Protein 1X0C (pdb70)

Foldseek 3Di:
DDDDFAFDDDQFKGAADAPQEDDDAAAAGDQFYFDFDQFKWKWKFFDPDDPDDTGTHTKGKFFQQNNPVVQNVQFPNAGAIEIETEMAGDFKMKMKMAGDPPDDDFAKQKPVNVVVFDWDDDPRIIITTGGDDQQWAKIKIGTPVQWDAFPPLRFTGGSYIYIYTYHHDDDVVFDPDVPRPQEDEDDAEEDDDQQPGQGQEYEDEAGEYEPAQQGAAEHHQNHQEYEAANNYEYAHADEYAHQDQGHEYHYQYEYEPSRARACQANVPRRDRDPPPPVRRGARYEYEHDPAAHEYEYYNYEYEARSAANYDYHYPDLQRYAYEEGSYEYYNPRGARHEAYDGHELYEYESYEEEHAEAYAEQAAENYEYEHYEYAYEAAYENYEDAQAFAAYEDYEYEHYEHAYYRYQAVLRVYAHAEHFYHCVVVVSRDDPAQEAAAAVHEHYHAEYEDYEYHTAGFANYAYRCSYAYEHHEYYAYEGQAHGDVVRVGHAYAYEWHAHNPPRHTHYYAQYEYENYYYRPGGDFPVCCCVRNNHDHYYPVCVVRYHYDD/DDDDFFFDDDPFKGAADAPQEDDDLAAARPQFYFDFHQFKWKWKAFDPDDPDDTGTHTKGKFFQLNNPVVQNVQFPNARAIAIETEMAGDFKMKMKMAGDPVADQFDKQKPVNVQVFDWDTDPRIIITTAGDDQQWAKIKIATPVQWDAFPPLRFTGGSYIYIYTYHHDDDPVFDPDPPDPLEDEDDAEEDDDQQPDSHQEYEHEAGEYEPAQQGAAEHHQNHQEYEAANNYEYAHAYEYAHQDQGHEYHYQYEYEPSRQRACQANVPSRDRPPDPPVRRGARYEYEHDPAAHEYEYYNYEYEARNAANYDYDYDCQLRYAYEAGNYEYPNPRGARHEAYDGHALYEYESYEEEHAEAYAEQAAENYEYEHYEYAYEAAYENYEDAQAFAAYEDYEYEHYEDAYYRYQAVLRVYANAEYFYHCVVVVSRDDPAQEAAAAVHEYEHAEYEQYEYHTAGFANYAYRCSYAYYHHEYEAYEGQHHGDVVRPGHAYAYDWHAHNPPRHTHYYAQYEYENYYYRPGGDAPVCCCPRSNHDHYYPRCVVRYHYDD

Structure (mmCIF, N/CA/C/O backbone):
data_1X0C
#
_entry.id   1X0C
#
_cell.length_a   99.725
_cell.length_b   136.158
_cell.length_c   84.473
_cell.angle_alpha   90.00
_cell.angle_beta   90.00
_cell.angle_gamma   90.00
#
_symmetry.space_group_name_H-M   'P 21 21 21'
#
loop_
_entity.id
_entity.type
_entity.pdbx_description
1 polymer Isopullulanase
2 non-polymer 2-acetamido-2-deoxy-beta-D-glucopyranose
3 water water
#
loop_
_atom_site.group_PDB
_atom_site.id
_atom_site.type_symbol
_atom_site.label_atom_id
_atom_site.label_alt_id
_atom_site.label_comp_id
_atom_site.label_asym_id
_atom_site.label_entity_id
_atom_site.label_seq_id
_atom_site.pdbx_PDB_ins_code
_atom_site.Cartn_x
_atom_site.Cartn_y
_atom_site.Cartn_z
_atom_site.occupancy
_atom_site.B_iso_or_equiv
_atom_site.auth_seq_id
_atom_site.auth_comp_id
_atom_site.auth_asym_id
_atom_site.auth_atom_id
_atom_site.pdbx_PDB_model_num
ATOM 1 N N . ARG A 1 1 ? 42.331 -15.816 29.061 1.00 16.39 16 ARG A N 1
ATOM 2 C CA . ARG A 1 1 ? 41.242 -16.521 28.328 1.00 16.23 16 ARG A CA 1
ATOM 3 C C . ARG A 1 1 ? 40.553 -15.568 27.354 1.00 16.00 16 ARG A C 1
ATOM 4 O O . ARG A 1 1 ? 40.799 -14.364 27.375 1.00 13.01 16 ARG A O 1
ATOM 12 N N . GLU A 1 2 ? 39.698 -16.102 26.489 1.00 14.01 17 GLU A N 1
ATOM 13 C CA . GLU A 1 2 ? 39.011 -15.245 25.530 1.00 13.56 17 GLU A CA 1
ATOM 14 C C . GLU A 1 2 ? 38.110 -14.281 26.286 1.00 16.29 17 GLU A C 1
ATOM 15 O O . GLU A 1 2 ? 37.602 -14.607 27.358 1.00 16.20 17 GLU A O 1
ATOM 21 N N . PHE A 1 3 ? 37.926 -13.088 25.734 1.00 16.64 18 PHE A N 1
ATOM 22 C CA . PHE A 1 3 ? 37.094 -12.081 26.376 1.00 18.44 18 PHE A CA 1
ATOM 23 C C . PHE A 1 3 ? 35.631 -12.508 26.453 1.00 18.19 18 PHE A C 1
ATOM 24 O O . PHE A 1 3 ? 35.108 -13.140 25.538 1.00 18.29 18 PHE A O 1
ATOM 32 N N . MET A 1 4 ? 34.977 -12.160 27.556 1.00 19.11 19 MET A N 1
ATOM 33 C CA . MET A 1 4 ? 33.568 -12.479 27.741 1.00 21.15 19 MET A CA 1
ATOM 34 C C . MET A 1 4 ? 32.885 -11.377 28.532 1.00 19.50 19 MET A C 1
ATOM 35 O O . MET A 1 4 ? 33.507 -10.716 29.362 1.00 17.05 19 MET A O 1
ATOM 40 N N . ALA A 1 5 ? 31.600 -11.184 28.267 1.00 18.29 20 ALA A N 1
ATOM 41 C CA . ALA A 1 5 ? 30.831 -10.162 28.956 1.00 16.86 20 ALA A CA 1
ATOM 42 C C . ALA A 1 5 ? 30.756 -10.457 30.450 1.00 15.41 20 ALA A C 1
ATOM 43 O O . ALA A 1 5 ? 30.679 -11.615 30.861 1.00 15.11 20 ALA A O 1
ATOM 45 N N . VAL A 1 6 ? 30.791 -9.402 31.254 1.00 13.99 21 VAL A N 1
ATOM 46 C CA . VAL A 1 6 ? 30.698 -9.534 32.703 1.00 13.98 21 VAL A CA 1
ATOM 47 C C . VAL A 1 6 ? 29.531 -8.654 33.119 1.00 14.58 21 VAL A C 1
ATOM 48 O O . VAL A 1 6 ? 29.573 -7.435 32.948 1.00 13.92 21 VAL A O 1
ATOM 52 N N . THR A 1 7 ? 28.486 -9.272 33.657 1.00 14.82 22 THR A N 1
ATOM 53 C CA . THR A 1 7 ? 27.306 -8.523 34.057 1.00 14.72 22 THR A CA 1
ATOM 54 C C . THR A 1 7 ? 27.218 -8.263 35.549 1.00 14.06 22 THR A C 1
ATOM 55 O O . THR A 1 7 ? 27.802 -8.981 36.356 1.00 15.58 22 THR A O 1
ATOM 59 N N . ALA A 1 8 ? 26.472 -7.227 35.910 1.00 13.81 23 ALA A N 1
ATOM 60 C CA . ALA A 1 8 ? 26.305 -6.876 37.311 1.00 11.76 23 ALA A CA 1
ATOM 61 C C . ALA A 1 8 ? 25.049 -7.499 37.902 1.00 13.98 23 ALA A C 1
ATOM 62 O O . ALA A 1 8 ? 24.022 -7.626 37.233 1.00 13.33 23 ALA A O 1
ATOM 64 N N . ASN A 1 9 ? 25.143 -7.907 39.162 1.00 14.01 24 ASN A N 1
ATOM 65 C CA . ASN A 1 9 ? 23.995 -8.459 39.863 1.00 14.88 24 ASN A CA 1
ATOM 66 C C . ASN A 1 9 ? 24.244 -8.205 41.341 1.00 15.74 24 ASN A C 1
ATOM 67 O O . ASN A 1 9 ? 24.617 -9.105 42.091 1.00 15.51 24 ASN A O 1
ATOM 72 N N . ASN A 1 10 ? 24.060 -6.953 41.744 1.00 14.70 25 ASN A N 1
ATOM 73 C CA . ASN A 1 10 ? 24.259 -6.561 43.131 1.00 13.70 25 ASN A CA 1
ATOM 74 C C . ASN A 1 10 ? 23.126 -5.636 43.573 1.00 14.90 25 ASN A C 1
ATOM 75 O O . ASN A 1 10 ? 22.193 -5.384 42.809 1.00 14.29 25 ASN A O 1
ATOM 80 N N . SER A 1 11 ? 23.198 -5.145 44.806 1.00 15.00 26 SER A N 1
ATOM 81 C CA . SER A 1 11 ? 22.151 -4.281 45.349 1.00 14.90 26 SER A CA 1
ATOM 82 C C . SER A 1 11 ? 22.051 -2.909 44.694 1.00 14.49 26 SER A C 1
ATOM 83 O O . SER A 1 11 ? 21.039 -2.221 44.833 1.00 15.21 26 SER A O 1
ATOM 86 N N . GLN A 1 12 ? 23.093 -2.508 43.978 1.00 15.95 27 GLN A N 1
ATOM 87 C CA . GLN A 1 12 ? 23.091 -1.199 43.343 1.00 15.07 27 GLN A CA 1
ATOM 88 C C . GLN A 1 12 ? 22.863 -1.222 41.841 1.00 15.29 27 GLN A C 1
ATOM 89 O O . GLN A 1 12 ? 22.379 -0.245 41.274 1.00 11.78 27 GLN A O 1
ATOM 95 N N . LEU A 1 13 ? 23.201 -2.338 41.202 1.00 12.92 28 LEU A N 1
ATOM 96 C CA . LEU A 1 13 ? 23.086 -2.435 39.752 1.00 11.91 28 LEU A CA 1
ATOM 97 C C . LEU A 1 13 ? 22.851 -3.841 39.219 1.00 13.56 28 LEU A C 1
ATOM 98 O O . LEU A 1 13 ? 23.441 -4.806 39.698 1.00 13.61 28 LEU A O 1
ATOM 103 N N . LEU A 1 14 ? 21.990 -3.945 38.210 1.00 12.08 29 LEU A N 1
ATOM 104 C CA . LEU A 1 14 ? 21.709 -5.223 37.574 1.00 11.30 29 LEU A CA 1
ATOM 105 C C . LEU A 1 14 ? 21.751 -5.042 36.061 1.00 12.04 29 LEU A C 1
ATOM 106 O O . LEU A 1 14 ? 21.027 -4.213 35.509 1.00 11.82 29 LEU A O 1
ATOM 111 N N . THR A 1 15 ? 22.619 -5.796 35.396 1.00 10.70 30 THR A N 1
ATOM 112 C CA . THR A 1 15 ? 22.696 -5.745 33.939 1.00 9.86 30 THR A CA 1
ATOM 113 C C . THR A 1 15 ? 22.637 -7.190 33.479 1.00 11.82 30 THR A C 1
ATOM 114 O O . THR A 1 15 ? 22.809 -8.110 34.281 1.00 12.63 30 THR A O 1
ATOM 118 N N . TRP A 1 16 ? 22.374 -7.398 32.197 1.00 13.16 31 TRP A N 1
ATOM 119 C CA . TRP A 1 16 ? 22.287 -8.752 31.685 1.00 13.85 31 TRP A CA 1
ATOM 120 C C . TRP A 1 16 ? 22.837 -8.909 30.283 1.00 13.04 31 TRP A C 1
ATOM 121 O O . TRP A 1 16 ? 23.138 -7.929 29.594 1.00 10.19 31 TRP A O 1
ATOM 132 N N . TRP A 1 17 ? 22.959 -10.164 29.873 1.00 12.27 32 TRP A N 1
ATOM 133 C CA . TRP A 1 17 ? 23.498 -10.510 28.572 1.00 12.06 32 TRP A CA 1
ATOM 134 C C . TRP A 1 17 ? 22.710 -11.667 27.968 1.00 11.35 32 TRP A C 1
ATOM 135 O O . TRP A 1 17 ? 21.875 -12.279 28.637 1.00 13.85 32 TRP A O 1
ATOM 146 N N . HIS A 1 18 ? 22.986 -11.952 26.698 1.00 11.28 33 HIS A N 1
ATOM 147 C CA . HIS A 1 18 ? 22.366 -13.063 25.980 1.00 12.31 33 HIS A CA 1
ATOM 148 C C . HIS A 1 18 ? 23.490 -13.727 25.195 1.00 13.72 33 HIS A C 1
ATOM 149 O O . HIS A 1 18 ? 24.142 -13.080 24.376 1.00 16.21 33 HIS A O 1
ATOM 156 N N . ASN A 1 19 ? 23.731 -15.010 25.443 1.00 15.01 34 ASN A N 1
ATOM 157 C CA . ASN A 1 19 ? 24.795 -15.696 24.729 1.00 16.87 34 ASN A CA 1
ATOM 158 C C . ASN A 1 19 ? 24.429 -16.036 23.291 1.00 17.61 34 ASN A C 1
ATOM 159 O O . ASN A 1 19 ? 25.288 -16.451 22.516 1.00 19.63 34 ASN A O 1
ATOM 164 N N . THR A 1 20 ? 23.159 -15.859 22.933 1.00 15.11 35 THR A N 1
ATOM 165 C CA . THR A 1 20 ? 22.721 -16.131 21.567 1.00 13.33 35 THR A CA 1
ATOM 166 C C . THR A 1 20 ? 22.453 -14.831 20.821 1.00 13.84 35 THR A C 1
ATOM 167 O O . THR A 1 20 ? 21.585 -14.764 19.950 1.00 11.95 35 THR A O 1
ATOM 171 N N . GLY A 1 21 ? 23.207 -13.796 21.174 1.00 13.99 36 GLY A N 1
ATOM 172 C CA . GLY A 1 21 ? 23.058 -12.522 20.500 1.00 13.34 36 GLY A CA 1
ATOM 173 C C . GLY A 1 21 ? 23.481 -12.718 19.059 1.00 14.48 36 GLY A C 1
ATOM 174 O O . GLY A 1 21 ? 24.435 -13.449 18.787 1.00 15.50 36 GLY A O 1
ATOM 175 N N . GLU A 1 22 ? 22.781 -12.074 18.132 1.00 12.70 37 GLU A N 1
ATOM 176 C CA . GLU A 1 22 ? 23.101 -12.210 16.718 1.00 14.16 37 GLU A CA 1
ATOM 177 C C . GLU A 1 22 ? 23.215 -10.857 16.030 1.00 15.91 37 GLU A C 1
ATOM 178 O O . GLU A 1 22 ? 22.289 -10.049 16.082 1.00 16.31 37 GLU A O 1
ATOM 184 N N . ILE A 1 23 ? 24.360 -10.611 15.401 1.00 14.83 38 ILE A N 1
ATOM 185 C CA . ILE A 1 23 ? 24.582 -9.367 14.668 1.00 15.34 38 ILE A CA 1
ATOM 186 C C . ILE A 1 23 ? 23.906 -9.592 13.322 1.00 16.76 38 ILE A C 1
ATOM 187 O O . ILE A 1 23 ? 24.330 -10.442 12.536 1.00 18.80 38 ILE A O 1
ATOM 192 N N . ASN A 1 24 ? 22.849 -8.834 13.063 1.00 15.04 39 ASN A N 1
ATOM 193 C CA . ASN A 1 24 ? 22.081 -9.000 11.836 1.00 14.98 39 ASN A CA 1
ATOM 194 C C . ASN A 1 24 ? 21.263 -7.736 11.586 1.00 16.11 39 ASN A C 1
ATOM 195 O O . ASN A 1 24 ? 20.490 -7.313 12.446 1.00 15.00 39 ASN A O 1
ATOM 200 N N . THR A 1 25 ? 21.430 -7.139 10.409 1.00 14.86 40 THR A N 1
ATOM 201 C CA . THR A 1 25 ? 20.706 -5.919 10.067 1.00 17.77 40 THR A CA 1
ATOM 202 C C . THR A 1 25 ? 19.847 -6.020 8.802 1.00 16.78 40 THR A C 1
ATOM 203 O O . THR A 1 25 ? 19.449 -4.997 8.245 1.00 20.09 40 THR A O 1
ATOM 207 N N . GLN A 1 26 ? 19.545 -7.235 8.349 1.00 18.28 41 GLN A N 1
ATOM 208 C CA . GLN A 1 26 ? 18.740 -7.376 7.137 1.00 20.83 41 GLN A CA 1
ATOM 209 C C . GLN A 1 26 ? 17.762 -8.546 7.080 1.00 18.99 41 GLN A C 1
ATOM 210 O O . GLN A 1 26 ? 16.820 -8.520 6.295 1.00 19.70 41 GLN A O 1
ATOM 216 N N . THR A 1 27 ? 17.971 -9.563 7.906 1.00 15.82 42 THR A N 1
ATOM 217 C CA . THR A 1 27 ? 17.084 -10.723 7.902 1.00 15.44 42 THR A CA 1
ATOM 218 C C . THR A 1 27 ? 16.610 -11.094 9.304 1.00 15.99 42 THR A C 1
ATOM 219 O O . THR A 1 27 ? 17.091 -10.554 10.298 1.00 14.88 42 THR A O 1
ATOM 223 N N . PRO A 1 28 ? 15.633 -12.007 9.401 1.00 16.04 43 PRO A N 1
ATOM 224 C CA . PRO A 1 28 ? 15.157 -12.396 10.730 1.00 15.69 43 PRO A CA 1
ATOM 225 C C . PRO A 1 28 ? 16.281 -13.136 11.445 1.00 15.99 43 PRO A C 1
ATOM 226 O O . PRO A 1 28 ? 17.099 -13.792 10.797 1.00 17.84 43 PRO A O 1
ATOM 230 N N . VAL A 1 29 ? 16.347 -13.023 12.766 1.00 14.18 44 VAL A N 1
ATOM 231 C CA . VAL A 1 29 ? 17.379 -13.745 13.501 1.00 14.81 44 VAL A CA 1
ATOM 232 C C . VAL A 1 29 ? 16.827 -15.137 13.781 1.00 14.07 44 VAL A C 1
ATOM 233 O O . VAL A 1 29 ? 15.632 -15.381 13.600 1.00 14.52 44 VAL A O 1
ATOM 237 N N . ALA A 1 30 ? 17.689 -16.056 14.200 1.00 14.85 45 ALA A N 1
ATOM 238 C CA . ALA A 1 30 ? 17.238 -17.413 14.499 1.00 14.28 45 ALA A CA 1
ATOM 239 C C . ALA A 1 30 ? 16.249 -17.367 15.665 1.00 15.07 45 ALA A C 1
ATOM 240 O O . ALA A 1 30 ? 16.311 -16.470 16.504 1.00 12.41 45 ALA A O 1
ATOM 242 N N . ASP A 1 31 ? 15.338 -18.334 15.710 1.00 13.07 46 ASP A N 1
ATOM 243 C CA . ASP A 1 31 ? 14.327 -18.395 16.762 1.00 15.68 46 ASP A CA 1
ATOM 244 C C . ASP A 1 31 ? 14.889 -18.183 18.163 1.00 13.84 46 ASP A C 1
ATOM 245 O O . ASP A 1 31 ? 14.365 -17.376 18.933 1.00 14.81 46 ASP A O 1
ATOM 250 N N . GLY A 1 32 ? 15.957 -18.906 18.487 1.00 12.66 47 GLY A N 1
ATOM 251 C CA . GLY A 1 32 ? 16.560 -18.795 19.804 1.00 11.98 47 GLY A CA 1
ATOM 252 C C . GLY A 1 32 ? 17.603 -17.703 19.952 1.00 11.20 47 GLY A C 1
ATOM 253 O O . GLY A 1 32 ? 18.247 -17.600 20.993 1.00 14.83 47 GLY A O 1
ATOM 254 N N . ASN A 1 33 ? 17.774 -16.891 18.912 1.00 12.74 48 ASN A N 1
ATOM 255 C CA . ASN A 1 33 ? 18.740 -15.797 18.940 1.00 9.98 48 ASN A CA 1
ATOM 256 C C . ASN A 1 33 ? 18.080 -14.451 19.227 1.00 10.37 48 ASN A C 1
ATOM 257 O O . ASN A 1 33 ? 16.868 -14.292 19.080 1.00 11.62 48 ASN A O 1
ATOM 262 N N . VAL A 1 34 ? 18.897 -13.487 19.636 1.00 8.82 49 VAL A N 1
ATOM 263 C CA . VAL A 1 34 ? 18.419 -12.142 19.967 1.00 10.46 49 VAL A CA 1
ATOM 264 C C . VAL A 1 34 ? 19.186 -11.120 19.132 1.00 10.96 49 VAL A C 1
ATOM 265 O O . VAL A 1 34 ? 20.407 -11.033 19.232 1.00 12.46 49 VAL A O 1
ATOM 269 N N . ARG A 1 35 ? 18.483 -10.348 18.307 1.00 8.90 50 ARG A N 1
ATOM 270 C CA . ARG A 1 35 ? 19.176 -9.364 17.480 1.00 9.95 50 ARG A CA 1
ATOM 271 C C . ARG A 1 35 ? 19.920 -8.389 18.389 1.00 10.57 50 ARG A C 1
ATOM 272 O O . ARG A 1 35 ? 19.336 -7.803 19.299 1.00 11.45 50 ARG A O 1
ATOM 280 N N . GLN A 1 36 ? 21.216 -8.231 18.135 1.00 10.79 51 GLN A N 1
ATOM 281 C CA . GLN A 1 36 ? 22.075 -7.362 18.937 1.00 11.60 51 GLN A CA 1
ATOM 282 C C . GLN A 1 36 ? 22.656 -6.233 18.097 1.00 12.29 51 GLN A C 1
ATOM 283 O O . GLN A 1 36 ? 22.938 -6.410 16.911 1.00 13.46 51 GLN A O 1
ATOM 289 N N . SER A 1 37 ? 22.835 -5.069 18.710 1.00 11.19 52 SER A N 1
ATOM 290 C CA . SER A 1 37 ? 23.405 -3.936 17.992 1.00 11.81 52 SER A CA 1
ATOM 291 C C . SER A 1 37 ? 24.870 -4.218 17.703 1.00 13.96 52 SER A C 1
ATOM 292 O O . SER A 1 37 ? 25.606 -4.681 18.575 1.00 13.48 52 SER A O 1
ATOM 295 N N . GLY A 1 38 ? 25.288 -3.953 16.472 1.00 14.42 53 GLY A N 1
ATOM 296 C CA . GLY A 1 38 ? 26.678 -4.171 16.115 1.00 17.03 53 GLY A CA 1
ATOM 297 C C . GLY A 1 38 ? 27.431 -2.855 16.144 1.00 18.52 53 GLY A C 1
ATOM 298 O O . GLY A 1 38 ? 28.654 -2.813 15.996 1.00 21.17 53 GLY A O 1
ATOM 299 N N . LEU A 1 39 ? 26.691 -1.775 16.365 1.00 17.69 54 LEU A N 1
ATOM 300 C CA . LEU A 1 39 ? 27.263 -0.436 16.384 1.00 18.32 54 LEU A CA 1
ATOM 301 C C . LEU A 1 39 ? 27.540 0.110 17.784 1.00 17.28 54 LEU A C 1
ATOM 302 O O . LEU A 1 39 ? 28.535 0.803 17.995 1.00 18.05 54 LEU A O 1
ATOM 307 N N . TYR A 1 40 ? 26.672 -0.206 18.741 1.00 14.77 55 TYR A N 1
ATOM 308 C CA . TYR A 1 40 ? 26.829 0.306 20.097 1.00 13.80 55 TYR A CA 1
ATOM 309 C C . TYR A 1 40 ? 27.097 -0.722 21.182 1.00 14.85 55 TYR A C 1
ATOM 310 O O . TYR A 1 40 ? 26.416 -1.744 21.277 1.00 16.95 55 TYR A O 1
ATOM 319 N N . SER A 1 41 ? 28.090 -0.417 22.009 1.00 13.96 56 SER A N 1
ATOM 320 C CA . SER A 1 41 ? 28.453 -1.248 23.142 1.00 16.92 56 SER A CA 1
ATOM 321 C C . SER A 1 41 ? 28.149 -0.399 24.366 1.00 14.49 56 SER A C 1
ATOM 322 O O . SER A 1 41 ? 28.485 0.783 24.403 1.00 17.64 56 SER A O 1
ATOM 325 N N . VAL A 1 42 ? 27.505 -0.987 25.365 1.00 12.99 57 VAL A N 1
ATOM 326 C CA . VAL A 1 42 ? 27.191 -0.235 26.568 1.00 13.83 57 VAL A CA 1
ATOM 327 C C . VAL A 1 42 ? 27.619 -0.974 27.827 1.00 14.71 57 VAL A C 1
ATOM 328 O O . VAL A 1 42 ? 27.374 -2.174 27.976 1.00 14.97 57 VAL A O 1
ATOM 332 N N . LYS A 1 43 ? 28.279 -0.247 28.721 1.00 13.68 58 LYS A N 1
ATOM 333 C CA . LYS A 1 43 ? 28.716 -0.787 30.000 1.00 14.76 58 LYS A CA 1
ATOM 334 C C . LYS A 1 43 ? 28.258 0.202 31.064 1.00 14.52 58 LYS A C 1
ATOM 335 O O . LYS A 1 43 ? 28.133 1.399 30.792 1.00 14.34 58 LYS A O 1
ATOM 341 N N . VAL A 1 44 ? 28.006 -0.289 32.272 1.00 12.03 59 VAL A N 1
ATOM 342 C CA . VAL A 1 44 ? 27.531 0.575 33.342 1.00 13.43 59 VAL A CA 1
ATOM 343 C C . VAL A 1 44 ? 28.331 0.385 34.623 1.00 14.20 59 VAL A C 1
ATOM 344 O O . VAL A 1 44 ? 28.681 -0.737 34.987 1.00 13.20 59 VAL A O 1
ATOM 348 N N . GLN A 1 45 ? 28.619 1.494 35.299 1.00 14.31 60 GLN A N 1
ATOM 349 C CA . GLN A 1 45 ? 29.373 1.461 36.545 1.00 16.33 60 GLN A CA 1
ATOM 350 C C . GLN A 1 45 ? 28.698 2.315 37.607 1.00 15.63 60 GLN A C 1
ATOM 351 O O . GLN A 1 45 ? 28.340 3.464 37.353 1.00 17.89 60 GLN A O 1
ATOM 357 N N . THR A 1 46 ? 28.524 1.752 38.798 1.00 13.59 61 THR A N 1
ATOM 358 C CA . THR A 1 46 ? 27.921 2.491 39.897 1.00 14.67 61 THR A CA 1
ATOM 359 C C . THR A 1 46 ? 28.950 3.516 40.368 1.00 17.63 61 THR A C 1
ATOM 360 O O . THR A 1 46 ? 30.138 3.206 40.472 1.00 18.56 61 THR A O 1
ATOM 364 N N . THR A 1 47 ? 28.501 4.737 40.636 1.00 18.17 62 THR A N 1
ATOM 365 C CA . THR A 1 47 ? 29.404 5.787 41.094 1.00 23.64 62 THR A CA 1
ATOM 366 C C . THR A 1 47 ? 29.833 5.493 42.534 1.00 25.38 62 THR A C 1
ATOM 367 O O . THR A 1 47 ? 29.197 4.695 43.223 1.00 27.15 62 THR A O 1
ATOM 371 N N . PRO A 1 48 ? 30.921 6.127 43.004 1.00 28.73 63 PRO A N 1
ATOM 372 C CA . PRO A 1 48 ? 31.752 7.086 42.269 1.00 30.78 63 PRO A CA 1
ATOM 373 C C . PRO A 1 48 ? 32.537 6.441 41.133 1.00 32.67 63 PRO A C 1
ATOM 374 O O . PRO A 1 48 ? 32.972 5.292 41.236 1.00 31.64 63 PRO A O 1
ATOM 378 N N . ALA A 1 49 ? 32.709 7.187 40.048 1.00 36.01 64 ALA A N 1
ATOM 379 C CA . ALA A 1 49 ? 33.442 6.696 38.890 1.00 39.18 64 ALA A CA 1
ATOM 380 C C . ALA A 1 49 ? 34.890 6.422 39.276 1.00 41.49 64 ALA A C 1
ATOM 381 O O . ALA A 1 49 ? 35.498 7.187 40.026 1.00 42.52 64 ALA A O 1
ATOM 383 N N . SER A 1 50 ? 35.440 5.327 38.763 1.00 42.82 65 SER A N 1
ATOM 384 C CA . SER A 1 50 ? 36.818 4.957 39.061 1.00 43.33 65 SER A CA 1
ATOM 385 C C . SER A 1 50 ? 37.350 3.979 38.022 1.00 43.54 65 SER A C 1
ATOM 386 O O . SER A 1 50 ? 36.614 3.539 37.135 1.00 41.39 65 SER A O 1
ATOM 389 N N . SER A 1 51 ? 38.631 3.644 38.136 1.00 43.56 66 SER A N 1
ATOM 390 C CA . SER A 1 51 ? 39.263 2.711 37.211 1.00 43.70 66 SER A CA 1
ATOM 391 C C . SER A 1 51 ? 38.670 1.324 37.426 1.00 43.36 66 SER A C 1
ATOM 392 O O . SER A 1 51 ? 39.088 0.349 36.797 1.00 43.72 66 SER A O 1
ATOM 395 N N . SER A 1 52 ? 37.693 1.247 38.322 1.00 41.33 67 SER A N 1
ATOM 396 C CA . SER A 1 52 ? 37.032 -0.011 38.629 1.00 39.86 67 SER A CA 1
ATOM 397 C C . SER A 1 52 ? 36.399 -0.594 37.372 1.00 37.15 67 SER A C 1
ATOM 398 O O . SER A 1 52 ? 36.397 0.031 36.310 1.00 35.42 67 SER A O 1
ATOM 401 N N . LEU A 1 53 ? 35.857 -1.797 37.503 1.00 34.36 68 LEU A N 1
ATOM 402 C CA . LEU A 1 53 ? 35.236 -2.485 36.384 1.00 32.61 68 LEU A CA 1
ATOM 403 C C . LEU A 1 53 ? 33.888 -1.902 35.968 1.00 29.33 68 LEU A C 1
ATOM 404 O O . LEU A 1 53 ? 33.149 -1.360 36.787 1.00 27.92 68 LEU A O 1
ATOM 409 N N . TYR A 1 54 ? 33.595 -2.002 34.676 1.00 26.27 69 TYR A N 1
ATOM 410 C CA . TYR A 1 54 ? 32.325 -1.551 34.122 1.00 21.30 69 TYR A CA 1
ATOM 411 C C . TYR A 1 54 ? 31.614 -2.845 33.751 1.00 21.06 69 TYR A C 1
ATOM 412 O O . TYR A 1 54 ? 32.260 -3.803 33.320 1.00 21.81 69 TYR A O 1
ATOM 421 N N . TYR A 1 55 ? 30.297 -2.881 33.920 1.00 15.03 70 TYR A N 1
ATOM 422 C CA . TYR A 1 55 ? 29.538 -4.083 33.610 1.00 14.73 70 TYR A CA 1
ATOM 423 C C . TYR A 1 55 ? 28.784 -3.995 32.293 1.00 13.65 70 TYR A C 1
ATOM 424 O O . TYR A 1 55 ? 28.093 -3.013 32.018 1.00 13.78 70 TYR A O 1
ATOM 433 N N . ASP A 1 56 ? 28.924 -5.039 31.484 1.00 12.25 71 ASP A N 1
ATOM 434 C CA . ASP A 1 56 ? 28.270 -5.109 30.183 1.00 13.01 71 ASP A CA 1
ATOM 435 C C . ASP A 1 56 ? 26.750 -5.131 30.313 1.00 13.41 71 ASP A C 1
ATOM 436 O O . ASP A 1 56 ? 26.202 -5.788 31.194 1.00 12.38 71 ASP A O 1
ATOM 441 N N . SER A 1 57 ? 26.085 -4.400 29.425 1.00 10.45 72 SER A N 1
ATOM 442 C CA . SER A 1 57 ? 24.629 -4.327 29.395 1.00 10.01 72 SER A CA 1
ATOM 443 C C . SER A 1 57 ? 24.236 -4.608 27.945 1.00 12.29 72 SER A C 1
ATOM 444 O O . SER A 1 57 ? 24.622 -3.868 27.039 1.00 11.45 72 SER A O 1
ATOM 447 N N . PHE A 1 58 ? 23.470 -5.675 27.728 1.00 11.08 73 PHE A N 1
ATOM 448 C CA . PHE A 1 58 ? 23.073 -6.066 26.380 1.00 9.34 73 PHE A CA 1
ATOM 449 C C . PHE A 1 58 ? 22.323 -4.980 25.629 1.00 11.63 73 PHE A C 1
ATOM 450 O O . PHE A 1 58 ? 21.372 -4.397 26.152 1.00 11.10 73 PHE A O 1
ATOM 458 N N . VAL A 1 59 ? 22.750 -4.724 24.397 1.00 11.48 74 VAL A N 1
ATOM 459 C CA . VAL A 1 59 ? 22.101 -3.726 23.557 1.00 10.90 74 VAL A CA 1
ATOM 460 C C . VAL A 1 59 ? 21.305 -4.429 22.462 1.00 10.92 74 VAL A C 1
ATOM 461 O O . VAL A 1 59 ? 21.872 -5.014 21.542 1.00 9.87 74 VAL A O 1
ATOM 465 N N . TYR A 1 60 ? 19.983 -4.375 22.587 1.00 10.70 75 TYR A N 1
ATOM 466 C CA . TYR A 1 60 ? 19.077 -4.984 21.624 1.00 11.34 75 TYR A CA 1
ATOM 467 C C . TYR A 1 60 ? 18.978 -4.105 20.388 1.00 10.27 75 TYR A C 1
ATOM 468 O O . TYR A 1 60 ? 19.304 -2.918 20.434 1.00 10.15 75 TYR A O 1
ATOM 477 N N . LEU A 1 61 ? 18.518 -4.692 19.288 1.00 11.21 76 LEU A N 1
ATOM 478 C CA . LEU A 1 61 ? 18.346 -3.942 18.050 1.00 9.08 76 LEU A CA 1
ATOM 479 C C . LEU A 1 61 ? 17.050 -4.307 17.342 1.00 9.98 76 LEU A C 1
ATOM 480 O O . LEU A 1 61 ? 16.742 -5.484 17.167 1.00 10.61 76 LEU A O 1
ATOM 485 N N . ALA A 1 62 ? 16.282 -3.293 16.955 1.00 9.30 77 ALA A N 1
ATOM 486 C CA . ALA A 1 62 ? 15.050 -3.513 16.208 1.00 9.18 77 ALA A CA 1
ATOM 487 C C . ALA A 1 62 ? 15.260 -2.831 14.856 1.00 10.82 77 ALA A C 1
ATOM 488 O O . ALA A 1 62 ? 15.853 -1.748 14.789 1.00 10.66 77 ALA A O 1
ATOM 490 N N . ILE A 1 63 ? 14.804 -3.468 13.782 1.00 11.16 78 ILE A N 1
ATOM 491 C CA . ILE A 1 63 ? 14.949 -2.897 12.445 1.00 11.18 78 ILE A CA 1
ATOM 492 C C . ILE A 1 63 ? 13.605 -2.896 11.726 1.00 11.92 78 ILE A C 1
ATOM 493 O O . ILE A 1 63 ? 12.743 -3.729 12.006 1.00 11.44 78 ILE A O 1
ATOM 498 N N . PRO A 1 64 ? 13.402 -1.957 10.789 1.00 10.29 79 PRO A N 1
ATOM 499 C CA . PRO A 1 64 ? 12.118 -1.933 10.082 1.00 11.10 79 PRO A CA 1
ATOM 500 C C . PRO A 1 64 ? 11.879 -3.226 9.305 1.00 11.05 79 PRO A C 1
ATOM 501 O O . PRO A 1 64 ? 12.780 -3.736 8.639 1.00 11.72 79 PRO A O 1
ATOM 505 N N . GLY A 1 65 ? 10.669 -3.762 9.416 1.00 9.68 80 GLY A N 1
ATOM 506 C CA . GLY A 1 65 ? 10.345 -5.001 8.729 1.00 10.99 80 GLY A CA 1
ATOM 507 C C . GLY A 1 65 ? 10.813 -6.235 9.481 1.00 11.60 80 GLY A C 1
ATOM 508 O O . GLY A 1 65 ? 10.499 -7.359 9.088 1.00 14.01 80 GLY A O 1
ATOM 509 N N . ASN A 1 66 ? 11.580 -6.034 10.552 1.00 12.08 81 ASN A N 1
ATOM 510 C CA . ASN A 1 66 ? 12.076 -7.143 11.363 1.00 11.43 81 ASN A CA 1
ATOM 511 C C . ASN A 1 66 ? 12.849 -8.178 10.539 1.00 12.81 81 ASN A C 1
ATOM 512 O O . ASN A 1 66 ? 12.876 -9.363 10.883 1.00 10.93 81 ASN A O 1
ATOM 517 N N . GLY A 1 67 ? 13.474 -7.735 9.454 1.00 14.00 82 GLY A N 1
ATOM 518 C CA . GLY A 1 67 ? 14.234 -8.660 8.629 1.00 16.43 82 GLY A CA 1
ATOM 519 C C . GLY A 1 67 ? 13.433 -9.251 7.484 1.00 18.12 82 GLY A C 1
ATOM 520 O O . GLY A 1 67 ? 13.968 -10.004 6.670 1.00 17.72 82 GLY A O 1
ATOM 521 N N . MET A 1 68 ? 12.147 -8.915 7.422 1.00 16.83 83 MET A N 1
ATOM 522 C CA . MET A 1 68 ? 11.275 -9.409 6.361 1.00 17.87 83 MET A CA 1
ATOM 523 C C . MET A 1 68 ? 11.138 -8.301 5.320 1.00 18.11 83 MET A C 1
ATOM 524 O O . MET A 1 68 ? 10.292 -7.415 5.448 1.00 17.14 83 MET A O 1
ATOM 529 N N . SER A 1 69 ? 11.974 -8.360 4.288 1.00 18.71 84 SER A N 1
ATOM 530 C CA . SER A 1 69 ? 11.977 -7.343 3.241 1.00 20.49 84 SER A CA 1
ATOM 531 C C . SER A 1 69 ? 10.625 -7.040 2.594 1.00 19.37 84 SER A C 1
ATOM 532 O O . SER A 1 69 ? 10.359 -5.894 2.231 1.00 18.83 84 SER A O 1
ATOM 535 N N . ASP A 1 70 ? 9.772 -8.049 2.440 1.00 19.60 85 ASP A N 1
ATOM 536 C CA . ASP A 1 70 ? 8.469 -7.822 1.820 1.00 20.71 85 ASP A CA 1
ATOM 537 C C . ASP A 1 70 ? 7.495 -7.074 2.730 1.00 18.62 85 ASP A C 1
ATOM 538 O O . ASP A 1 70 ? 6.375 -6.765 2.327 1.00 19.65 85 ASP A O 1
ATOM 543 N N . GLN A 1 71 ? 7.925 -6.782 3.953 1.00 17.55 86 GLN A N 1
ATOM 544 C CA . GLN A 1 71 ? 7.081 -6.064 4.904 1.00 15.13 86 GLN A CA 1
ATOM 545 C C . GLN A 1 71 ? 7.465 -4.591 4.979 1.00 14.62 86 GLN A C 1
ATOM 546 O O . GLN A 1 71 ? 6.763 -3.794 5.599 1.00 16.34 86 GLN A O 1
ATOM 552 N N . LEU A 1 72 ? 8.579 -4.226 4.352 1.00 14.96 87 LEU A N 1
ATOM 553 C CA . LEU A 1 72 ? 9.036 -2.840 4.392 1.00 13.78 87 LEU A CA 1
ATOM 554 C C . LEU A 1 72 ? 8.021 -1.842 3.835 1.00 14.13 87 LEU A C 1
ATOM 555 O O . LEU A 1 72 ? 7.980 -0.684 4.252 1.00 14.49 87 LEU A O 1
ATOM 560 N N . GLN A 1 73 ? 7.192 -2.298 2.902 1.00 13.40 88 GLN A N 1
ATOM 561 C CA . GLN A 1 73 ? 6.174 -1.453 2.292 1.00 12.50 88 GLN A CA 1
ATOM 562 C C . GLN A 1 73 ? 5.160 -0.955 3.327 1.00 14.94 88 GLN A C 1
ATOM 563 O O . GLN A 1 73 ? 4.457 0.030 3.096 1.00 15.92 88 GLN A O 1
ATOM 569 N N . TYR A 1 74 ? 5.089 -1.642 4.464 1.00 13.19 89 TYR A N 1
ATOM 570 C CA . TYR A 1 74 ? 4.160 -1.284 5.532 1.00 13.06 89 TYR A CA 1
ATOM 571 C C . TYR A 1 74 ? 4.773 -0.323 6.553 1.00 13.31 89 TYR A C 1
ATOM 572 O O . TYR A 1 74 ? 4.137 0.025 7.548 1.00 13.08 89 TYR A O 1
ATOM 581 N N . THR A 1 75 ? 6.014 0.094 6.304 1.00 12.90 90 THR A N 1
ATOM 582 C CA . THR A 1 75 ? 6.697 1.054 7.168 1.00 12.19 90 THR A CA 1
ATOM 583 C C . THR A 1 75 ? 6.747 2.366 6.383 1.00 13.93 90 THR A C 1
ATOM 584 O O . THR A 1 75 ? 6.234 2.447 5.267 1.00 15.57 90 THR A O 1
ATOM 588 N N . GLN A 1 76 ? 7.376 3.387 6.954 1.00 11.17 91 GLN A N 1
ATOM 589 C CA . GLN A 1 76 ? 7.470 4.678 6.277 1.00 13.06 91 GLN A CA 1
ATOM 590 C C . GLN A 1 76 ? 8.521 4.706 5.175 1.00 12.44 91 GLN A C 1
ATOM 591 O O . GLN A 1 76 ? 8.573 5.651 4.382 1.00 14.29 91 GLN A O 1
ATOM 597 N N . GLY A 1 77 ? 9.361 3.678 5.130 1.00 13.50 92 GLY A N 1
ATOM 598 C CA . GLY A 1 77 ? 10.391 3.615 4.107 1.00 13.72 92 GLY A CA 1
ATOM 599 C C . GLY A 1 77 ? 11.715 4.258 4.476 1.00 13.16 92 GLY A C 1
ATOM 600 O O . GLY A 1 77 ? 12.570 4.455 3.612 1.00 14.60 92 GLY A O 1
ATOM 601 N N . TYR A 1 78 ? 11.893 4.601 5.748 1.00 11.97 93 TYR A N 1
ATOM 602 C CA . TYR A 1 78 ? 13.149 5.196 6.196 1.00 12.41 93 TYR A CA 1
ATOM 603 C C . TYR A 1 78 ? 14.088 4.055 6.566 1.00 12.75 93 TYR A C 1
ATOM 604 O O . TYR A 1 78 ? 13.639 2.937 6.839 1.00 17.39 93 TYR A O 1
ATOM 613 N N . ASN A 1 79 ? 15.386 4.328 6.581 1.00 12.45 94 ASN A N 1
ATOM 614 C CA . ASN A 1 79 ? 16.352 3.291 6.919 1.00 13.27 94 ASN A CA 1
ATOM 615 C C . ASN A 1 79 ? 16.794 3.322 8.379 1.00 13.74 94 ASN A C 1
ATOM 616 O O . ASN A 1 79 ? 17.783 2.689 8.749 1.00 14.06 94 ASN A O 1
ATOM 621 N N . GLN A 1 80 ? 16.067 4.054 9.213 1.00 12.06 95 GLN A N 1
ATOM 622 C CA . GLN A 1 80 ? 16.416 4.140 10.629 1.00 10.96 95 GLN A CA 1
ATOM 623 C C . GLN A 1 80 ? 16.273 2.820 11.382 1.00 11.53 95 GLN A C 1
ATOM 624 O O . GLN A 1 80 ? 15.340 2.053 11.139 1.00 12.98 95 GLN A O 1
ATOM 630 N N . THR A 1 81 ? 17.206 2.565 12.296 1.00 11.11 96 THR A N 1
ATOM 631 C CA . THR A 1 81 ? 17.156 1.371 13.137 1.00 10.92 96 THR A CA 1
ATOM 632 C C . THR A 1 81 ? 17.088 1.891 14.567 1.00 11.29 96 THR A C 1
ATOM 633 O O . THR A 1 81 ? 17.412 3.053 14.828 1.00 11.75 96 THR A O 1
ATOM 637 N N . GLN A 1 82 ? 16.674 1.041 15.498 1.00 10.09 97 GLN A N 1
ATOM 638 C CA . GLN A 1 82 ? 16.552 1.472 16.881 1.00 12.22 97 GLN A CA 1
ATOM 639 C C . GLN A 1 82 ? 17.115 0.455 17.863 1.00 12.20 97 GLN A C 1
ATOM 640 O O . GLN A 1 82 ? 16.588 -0.651 18.010 1.00 12.64 97 GLN A O 1
ATOM 646 N N . ALA A 1 83 ? 18.193 0.846 18.530 1.00 9.45 98 ALA A N 1
ATOM 647 C CA . ALA A 1 83 ? 18.853 0.000 19.512 1.00 10.24 98 ALA A CA 1
ATOM 648 C C . ALA A 1 83 ? 18.488 0.508 20.902 1.00 9.63 98 ALA A C 1
ATOM 649 O O . ALA A 1 83 ? 18.123 1.671 21.071 1.00 10.77 98 ALA A O 1
ATOM 651 N N . TRP A 1 84 ? 18.577 -0.360 21.899 1.00 9.88 99 TRP A N 1
ATOM 652 C CA . TRP A 1 84 ? 18.259 0.052 23.254 1.00 8.12 99 TRP A CA 1
ATOM 653 C C . TRP A 1 84 ? 18.857 -0.915 24.259 1.00 9.45 99 TRP A C 1
ATOM 654 O O . TRP A 1 84 ? 19.169 -2.060 23.928 1.00 9.10 99 TRP A O 1
ATOM 665 N N . THR A 1 85 ? 19.030 -0.436 25.483 1.00 11.10 100 THR A N 1
ATOM 666 C CA . THR A 1 85 ? 19.558 -1.264 26.552 1.00 11.00 100 THR A CA 1
ATOM 667 C C . THR A 1 85 ? 18.832 -0.891 27.835 1.00 11.60 100 THR A C 1
ATOM 668 O O . THR A 1 85 ? 18.451 0.268 28.029 1.00 10.79 100 THR A O 1
ATOM 672 N N . SER A 1 86 ? 18.627 -1.882 28.694 1.00 10.74 101 SER A N 1
ATOM 673 C CA . SER A 1 86 ? 17.947 -1.674 29.967 1.00 11.19 101 SER A CA 1
ATOM 674 C C . SER A 1 86 ? 18.789 -2.206 31.112 1.00 9.23 101 SER A C 1
ATOM 675 O O . SER A 1 86 ? 19.524 -3.182 30.960 1.00 11.26 101 SER A O 1
ATOM 678 N N . PHE A 1 87 ? 18.688 -1.549 32.259 1.00 9.04 102 PHE A N 1
ATOM 679 C CA . PHE A 1 87 ? 19.388 -2.008 33.445 1.00 10.21 102 PHE A CA 1
ATOM 680 C C . PHE A 1 87 ? 18.634 -1.501 34.659 1.00 9.58 102 PHE A C 1
ATOM 681 O O . PHE A 1 87 ? 17.866 -0.543 34.568 1.00 10.86 102 PHE A O 1
ATOM 689 N N . LEU A 1 88 ? 18.803 -2.181 35.784 1.00 9.36 103 LEU A N 1
ATOM 690 C CA . LEU A 1 88 ? 18.140 -1.752 37.003 1.00 10.23 103 LEU A CA 1
ATOM 691 C C . LEU A 1 88 ? 19.205 -1.142 37.902 1.00 10.65 103 LEU A C 1
ATOM 692 O O . LEU A 1 88 ? 20.354 -1.591 37.907 1.00 11.69 103 LEU A O 1
ATOM 697 N N . TYR A 1 89 ? 18.832 -0.110 38.650 1.00 11.87 104 TYR A N 1
ATOM 698 C CA . TYR A 1 89 ? 19.783 0.534 39.541 1.00 12.05 104 TYR A CA 1
ATOM 699 C C . TYR A 1 89 ? 19.084 1.131 40.755 1.00 12.09 104 TYR A C 1
ATOM 700 O O . TYR A 1 89 ? 17.864 1.308 40.753 1.00 10.04 104 TYR A O 1
ATOM 709 N N . SER A 1 90 ? 19.861 1.410 41.797 1.00 12.67 105 SER A N 1
ATOM 710 C CA . SER A 1 90 ? 19.335 1.999 43.025 1.00 14.53 105 SER A CA 1
ATOM 711 C C . SER A 1 90 ? 20.328 3.050 43.511 1.00 14.69 105 SER A C 1
ATOM 712 O O . SER A 1 90 ? 20.225 3.552 44.634 1.00 13.67 105 SER A O 1
ATOM 715 N N . HIS A 1 91 ? 21.276 3.388 42.642 1.00 14.89 106 HIS A N 1
ATOM 716 C CA . HIS A 1 91 ? 22.325 4.354 42.954 1.00 12.74 106 HIS A CA 1
ATOM 717 C C . HIS A 1 91 ? 22.803 5.006 41.659 1.00 15.31 106 HIS A C 1
ATOM 718 O O . HIS A 1 91 ? 22.744 4.387 40.594 1.00 13.36 106 HIS A O 1
ATOM 725 N N . ASP A 1 92 ? 23.275 6.248 41.748 1.00 13.77 107 ASP A N 1
ATOM 726 C CA . ASP A 1 92 ? 23.783 6.947 40.569 1.00 14.40 107 ASP A CA 1
ATOM 727 C C . ASP A 1 92 ? 24.735 6.018 39.825 1.00 15.29 107 ASP A C 1
ATOM 728 O O . ASP A 1 92 ? 25.447 5.230 40.443 1.00 15.21 107 ASP A O 1
ATOM 733 N N . ALA A 1 93 ? 24.755 6.117 38.500 1.00 14.96 108 ALA A N 1
ATOM 734 C CA . ALA A 1 93 ? 25.622 5.265 37.703 1.00 14.08 108 ALA A CA 1
ATOM 735 C C . ALA A 1 93 ? 26.138 5.974 36.463 1.00 16.49 108 ALA A C 1
ATOM 736 O O . ALA A 1 93 ? 25.517 6.913 35.964 1.00 18.17 108 ALA A O 1
ATOM 738 N N . THR A 1 94 ? 27.290 5.521 35.983 1.00 15.55 109 THR A N 1
ATOM 739 C CA . THR A 1 94 ? 27.900 6.074 34.786 1.00 14.05 109 THR A CA 1
ATOM 740 C C . THR A 1 94 ? 27.673 5.082 33.654 1.00 14.73 109 THR A C 1
ATOM 741 O O . THR A 1 94 ? 28.046 3.904 33.755 1.00 13.66 109 THR A O 1
ATOM 745 N N . VAL A 1 95 ? 27.051 5.557 32.580 1.00 13.03 110 VAL A N 1
ATOM 746 C CA . VAL A 1 95 ? 26.787 4.721 31.421 1.00 15.56 110 VAL A CA 1
ATOM 747 C C . VAL A 1 95 ? 27.856 5.027 30.382 1.00 16.45 110 VAL A C 1
ATOM 748 O O . VAL A 1 95 ? 27.991 6.164 29.935 1.00 15.45 110 VAL A O 1
ATOM 752 N N . LYS A 1 96 ? 28.623 4.002 30.024 1.00 14.74 111 LYS A N 1
ATOM 753 C CA . LYS A 1 96 ? 29.703 4.131 29.057 1.00 15.26 111 LYS A CA 1
ATOM 754 C C . LYS A 1 96 ? 29.300 3.560 27.709 1.00 15.03 111 LYS A C 1
ATOM 755 O O . LYS A 1 96 ? 29.097 2.355 27.571 1.00 17.07 111 LYS A O 1
ATOM 761 N N . ILE A 1 97 ? 29.191 4.429 26.712 1.00 13.54 112 ILE A N 1
ATOM 762 C CA . ILE A 1 97 ? 28.808 3.999 25.377 1.00 15.43 112 ILE A CA 1
ATOM 763 C C . ILE A 1 97 ? 30.020 4.002 24.454 1.00 17.07 112 ILE A C 1
ATOM 764 O O . ILE A 1 97 ? 30.728 5.003 24.338 1.00 16.81 112 ILE A O 1
ATOM 769 N N . SER A 1 98 ? 30.257 2.870 23.802 1.00 17.97 113 SER A N 1
ATOM 770 C CA . SER A 1 98 ? 31.388 2.743 22.897 1.00 16.95 113 SER A CA 1
ATOM 771 C C . SER A 1 98 ? 30.943 2.293 21.512 1.00 17.41 113 SER A C 1
ATOM 772 O O . SER A 1 98 ? 30.079 1.427 21.379 1.00 19.28 113 SER A O 1
ATOM 775 N N . ARG A 1 99 ? 31.523 2.897 20.483 1.00 16.65 114 ARG A N 1
ATOM 776 C CA . ARG A 1 99 ? 31.224 2.506 19.112 1.00 17.37 114 ARG A CA 1
ATOM 777 C C . ARG A 1 99 ? 32.476 1.741 18.691 1.00 20.15 114 ARG A C 1
ATOM 778 O O . ARG A 1 99 ? 33.418 1.648 19.481 1.00 23.84 114 ARG A O 1
ATOM 786 N N . ASN A 1 100 ? 32.512 1.187 17.484 1.00 21.31 115 ASN A N 1
ATOM 787 C CA . ASN A 1 100 ? 33.693 0.423 17.086 1.00 24.82 115 ASN A CA 1
ATOM 788 C C . ASN A 1 100 ? 34.989 1.227 17.138 1.00 26.31 115 ASN A C 1
ATOM 789 O O . ASN A 1 100 ? 34.974 2.456 17.256 1.00 26.64 115 ASN A O 1
ATOM 794 N N . GLY A 1 101 ? 36.109 0.516 17.051 1.00 26.34 116 GLY A N 1
ATOM 795 C CA . GLY A 1 101 ? 37.410 1.156 17.120 1.00 29.71 116 GLY A CA 1
ATOM 796 C C . GLY A 1 101 ? 37.754 2.141 16.021 1.00 31.95 116 GLY A C 1
ATOM 797 O O . GLY A 1 101 ? 38.556 3.050 16.235 1.00 33.62 116 GLY A O 1
ATOM 798 N N . SER A 1 102 ? 37.154 1.973 14.848 1.00 34.02 117 SER A N 1
ATOM 799 C CA . SER A 1 102 ? 37.433 2.854 13.719 1.00 35.44 117 SER A CA 1
ATOM 800 C C . SER A 1 102 ? 36.548 4.099 13.656 1.00 36.18 117 SER A C 1
ATOM 801 O O . SER A 1 102 ? 36.804 5.009 12.868 1.00 36.30 117 SER A O 1
ATOM 804 N N . SER A 1 103 ? 35.510 4.143 14.484 1.00 35.96 118 SER A N 1
ATOM 805 C CA . SER A 1 103 ? 34.611 5.289 14.494 1.00 34.90 118 SER A CA 1
ATOM 806 C C . SER A 1 103 ? 35.333 6.522 15.024 1.00 33.85 118 SER A C 1
ATOM 807 O O . SER A 1 103 ? 36.099 6.436 15.983 1.00 34.21 118 SER A O 1
ATOM 810 N N . ALA A 1 104 ? 35.093 7.666 14.394 1.00 32.53 119 ALA A N 1
ATOM 811 C CA . ALA A 1 104 ? 35.721 8.912 14.819 1.00 29.93 119 ALA A CA 1
ATOM 812 C C . ALA A 1 104 ? 34.932 9.482 15.991 1.00 28.75 119 ALA A C 1
ATOM 813 O O . ALA A 1 104 ? 33.774 9.123 16.195 1.00 26.96 119 ALA A O 1
ATOM 815 N N . ASN A 1 105 ? 35.558 10.361 16.766 1.00 28.69 120 ASN A N 1
ATOM 816 C CA . ASN A 1 105 ? 34.880 10.965 17.905 1.00 29.17 120 ASN A CA 1
ATOM 817 C C . ASN A 1 105 ? 33.758 11.875 17.426 1.00 25.73 120 ASN A C 1
ATOM 818 O O . ASN A 1 105 ? 33.867 12.523 16.385 1.00 25.54 120 ASN A O 1
ATOM 823 N N . SER A 1 106 ? 32.678 11.917 18.194 1.00 23.86 121 SER A N 1
ATOM 824 C CA . SER A 1 106 ? 31.538 12.755 17.854 1.00 20.90 121 SER A CA 1
ATOM 825 C C . SER A 1 106 ? 30.784 13.125 19.118 1.00 20.54 121 SER A C 1
ATOM 826 O O . SER A 1 106 ? 30.618 12.301 20.017 1.00 19.49 121 SER A O 1
ATOM 829 N N . ASN A 1 107 ? 30.342 14.374 19.193 1.00 20.46 122 ASN A N 1
ATOM 830 C CA . ASN A 1 107 ? 29.583 14.818 20.347 1.00 19.96 122 ASN A CA 1
ATOM 831 C C . ASN A 1 107 ? 28.214 14.163 20.242 1.00 18.74 122 ASN A C 1
ATOM 832 O O . ASN A 1 107 ? 27.826 13.688 19.173 1.00 16.50 122 ASN A O 1
ATOM 837 N N . VAL A 1 108 ? 27.493 14.123 21.355 1.00 15.96 123 VAL A N 1
ATOM 838 C CA . VAL A 1 108 ? 26.160 13.541 21.363 1.00 13.84 123 VAL A CA 1
ATOM 839 C C . VAL A 1 108 ? 25.176 14.525 21.979 1.00 15.77 123 VAL A C 1
ATOM 840 O O . VAL A 1 108 ? 25.561 15.464 22.685 1.00 14.39 123 VAL A O 1
ATOM 844 N N . VAL A 1 109 ? 23.902 14.308 21.681 1.00 12.50 124 VAL A N 1
ATOM 845 C CA . VAL A 1 109 ? 22.822 15.114 22.224 1.00 11.97 124 VAL A CA 1
ATOM 846 C C . VAL A 1 109 ? 21.925 14.097 22.905 1.00 12.60 124 VAL A C 1
ATOM 847 O O . VAL A 1 109 ? 21.597 13.067 22.318 1.00 13.58 124 VAL A O 1
ATOM 851 N N . ILE A 1 110 ? 21.565 14.367 24.153 1.00 12.44 125 ILE A N 1
ATOM 852 C CA . ILE A 1 110 ? 20.702 13.468 24.904 1.00 11.75 125 ILE A CA 1
ATOM 853 C C . ILE A 1 110 ? 19.291 14.042 24.909 1.00 12.48 125 ILE A C 1
ATOM 854 O O . ILE A 1 110 ? 19.099 15.214 25.225 1.00 12.94 125 ILE A O 1
ATOM 859 N N . ARG A 1 111 ? 18.311 13.220 24.544 1.00 10.46 126 ARG A N 1
ATOM 860 C CA . ARG A 1 111 ? 16.914 13.653 24.531 1.00 11.25 126 ARG A CA 1
ATOM 861 C C . ARG A 1 111 ? 16.091 12.750 25.439 1.00 11.44 126 ARG A C 1
ATOM 862 O O . ARG A 1 111 ? 16.232 11.529 25.402 1.00 10.53 126 ARG A O 1
ATOM 870 N N . PRO A 1 112 ? 15.207 13.337 26.259 1.00 13.00 127 PRO A N 1
ATOM 871 C CA . PRO A 1 112 ? 14.947 14.779 26.371 1.00 13.25 127 PRO A CA 1
ATOM 872 C C . PRO A 1 112 ? 16.136 15.633 26.814 1.00 11.63 127 PRO A C 1
ATOM 873 O O . PRO A 1 112 ? 16.910 15.248 27.695 1.00 11.10 127 PRO A O 1
ATOM 877 N N . THR A 1 113 ? 16.271 16.803 26.199 1.00 11.29 128 THR A N 1
ATOM 878 C CA . THR A 1 113 ? 17.373 17.703 26.520 1.00 12.81 128 THR A CA 1
ATOM 879 C C . THR A 1 113 ? 17.244 18.320 27.908 1.00 14.64 128 THR A C 1
ATOM 880 O O . THR A 1 113 ? 18.210 18.874 28.440 1.00 17.26 128 THR A O 1
ATOM 884 N N . SER A 1 114 ? 16.057 18.213 28.495 1.00 14.95 129 SER A N 1
ATOM 885 C CA . SER A 1 114 ? 15.810 18.767 29.821 1.00 17.32 129 SER A CA 1
ATOM 886 C C . SER A 1 114 ? 16.498 17.976 30.932 1.00 18.77 129 SER A C 1
ATOM 887 O O . SER A 1 114 ? 16.579 18.444 32.067 1.00 20.17 129 SER A O 1
ATOM 890 N N . LEU A 1 115 ? 16.994 16.783 30.614 1.00 19.07 130 LEU A N 1
ATOM 891 C CA . LEU A 1 115 ? 17.663 15.956 31.616 1.00 20.53 130 LEU A CA 1
ATOM 892 C C . LEU A 1 115 ? 18.983 16.567 32.077 1.00 21.75 130 LEU A C 1
ATOM 893 O O . LEU A 1 115 ? 19.308 16.539 33.265 1.00 23.12 130 LEU A O 1
ATOM 898 N N . ASN A 1 116 ? 19.742 17.114 31.135 1.00 22.68 131 ASN A N 1
ATOM 899 C CA . ASN A 1 116 ? 21.015 17.755 31.448 1.00 25.63 131 ASN A CA 1
ATOM 900 C C . ASN A 1 116 ? 21.992 16.853 32.210 1.00 24.34 131 ASN A C 1
ATOM 901 O O . ASN A 1 116 ? 22.639 17.292 33.161 1.00 25.70 131 ASN A O 1
ATOM 906 N N . PHE A 1 117 ? 22.103 15.596 31.792 1.00 21.76 132 PHE A N 1
ATOM 907 C CA . PHE A 1 117 ? 23.013 14.654 32.437 1.00 21.34 132 PHE A CA 1
ATOM 908 C C . PHE A 1 117 ? 24.463 14.961 32.063 1.00 21.34 132 PHE A C 1
ATOM 909 O O . PHE A 1 117 ? 24.762 15.253 30.905 1.00 23.17 132 PHE A O 1
ATOM 917 N N . PRO A 1 118 ? 25.381 14.910 33.040 1.00 21.34 133 PRO A N 1
ATOM 918 C CA . PRO A 1 118 ? 26.786 15.187 32.729 1.00 22.62 133 PRO A CA 1
ATOM 919 C C . PRO A 1 118 ? 27.281 14.216 31.657 1.00 21.34 133 PRO A C 1
ATOM 920 O O . PRO A 1 118 ? 26.994 13.018 31.708 1.00 19.46 133 PRO A O 1
ATOM 924 N N . VAL A 1 119 ? 28.013 14.746 30.683 1.00 21.40 134 VAL A N 1
ATOM 925 C CA . VAL A 1 119 ? 28.551 13.948 29.587 1.00 20.22 134 VAL A CA 1
ATOM 926 C C . VAL A 1 119 ? 30.023 14.272 29.371 1.00 21.68 134 VAL A C 1
ATOM 927 O O . VAL A 1 119 ? 30.399 15.440 29.285 1.00 21.79 134 VAL A O 1
ATOM 931 N N . ARG A 1 120 ? 30.856 13.241 29.289 1.00 20.18 135 ARG A N 1
ATOM 932 C CA . ARG A 1 120 ? 32.280 13.449 29.056 1.00 21.72 135 ARG A CA 1
ATOM 933 C C . ARG A 1 120 ? 32.757 12.486 27.979 1.00 21.48 135 ARG A C 1
ATOM 934 O O . ARG A 1 120 ? 32.266 11.361 27.871 1.00 17.33 135 ARG A O 1
ATOM 942 N N . TYR A 1 121 ? 33.707 12.945 27.176 1.00 19.18 136 TYR A N 1
ATOM 943 C CA . TYR A 1 121 ? 34.248 12.152 26.082 1.00 22.39 136 TYR A CA 1
ATOM 944 C C . TYR A 1 121 ? 35.681 11.750 26.389 1.00 24.49 136 TYR A C 1
ATOM 945 O O . TYR A 1 121 ? 36.517 12.598 26.707 1.00 25.83 136 TYR A O 1
ATOM 954 N N . ASP A 1 122 ? 35.967 10.459 26.291 1.00 26.97 137 ASP A N 1
ATOM 955 C CA . ASP A 1 122 ? 37.309 9.973 26.572 1.00 32.31 137 ASP A CA 1
ATOM 956 C C . ASP A 1 122 ? 37.486 8.530 26.114 1.00 34.31 137 ASP A C 1
ATOM 957 O O . ASP A 1 122 ? 36.547 7.737 26.161 1.00 34.79 137 ASP A O 1
ATOM 962 N N . ASN A 1 123 ? 38.693 8.202 25.663 1.00 36.09 138 ASN A N 1
ATOM 963 C CA . ASN A 1 123 ? 39.008 6.855 25.195 1.00 38.43 138 ASN A CA 1
ATOM 964 C C . ASN A 1 123 ? 38.011 6.348 24.160 1.00 37.70 138 ASN A C 1
ATOM 965 O O . ASN A 1 123 ? 37.501 5.233 24.274 1.00 38.94 138 ASN A O 1
ATOM 970 N N . GLN A 1 124 ? 37.739 7.167 23.150 1.00 36.00 139 GLN A N 1
ATOM 971 C CA . GLN A 1 124 ? 36.802 6.796 22.096 1.00 34.03 139 GLN A CA 1
ATOM 972 C C . GLN A 1 124 ? 35.461 6.317 22.648 1.00 29.96 139 GLN A C 1
ATOM 973 O O . GLN A 1 124 ? 34.783 5.497 22.031 1.00 28.42 139 GLN A O 1
ATOM 979 N N . SER A 1 125 ? 35.084 6.828 23.815 1.00 24.53 140 SER A N 1
ATOM 980 C CA . SER A 1 125 ? 33.816 6.455 24.431 1.00 21.94 140 SER A CA 1
ATOM 981 C C . SER A 1 125 ? 33.078 7.680 24.948 1.00 18.57 140 SER A C 1
ATOM 982 O O . SER A 1 125 ? 33.637 8.773 25.023 1.00 17.83 140 SER A O 1
ATOM 985 N N . VAL A 1 126 ? 31.808 7.489 25.286 1.00 16.82 141 VAL A N 1
ATOM 986 C CA . VAL A 1 126 ? 30.986 8.563 25.820 1.00 16.73 141 VAL A CA 1
ATOM 987 C C . VAL A 1 126 ? 30.501 8.130 27.198 1.00 16.61 141 VAL A C 1
ATOM 988 O O . VAL A 1 126 ? 29.916 7.055 27.346 1.00 17.71 141 VAL A O 1
ATOM 992 N N . TYR A 1 127 ? 30.752 8.968 28.201 1.00 15.99 142 TYR A N 1
ATOM 993 C CA . TYR A 1 127 ? 30.356 8.674 29.576 1.00 15.46 142 TYR A CA 1
ATOM 994 C C . TYR A 1 127 ? 29.223 9.589 30.019 1.00 15.76 142 TYR A C 1
ATOM 995 O O . TYR A 1 127 ? 29.387 10.809 30.075 1.00 16.45 142 TYR A O 1
ATOM 1004 N N . ILE A 1 128 ? 28.080 8.991 30.342 1.00 12.73 143 ILE A N 1
ATOM 1005 C CA . ILE A 1 128 ? 26.908 9.738 30.784 1.00 12.51 143 ILE A CA 1
ATOM 1006 C C . ILE A 1 128 ? 26.604 9.401 32.240 1.00 13.16 143 ILE A C 1
ATOM 1007 O O . ILE A 1 128 ? 26.435 8.235 32.594 1.00 14.74 143 ILE A O 1
ATOM 1012 N N . THR A 1 129 ? 26.530 10.424 33.081 1.00 15.31 144 THR A N 1
ATOM 1013 C CA . THR A 1 129 ? 26.249 10.213 34.495 1.00 15.71 144 THR A CA 1
ATOM 1014 C C . THR A 1 129 ? 24.746 10.240 34.738 1.00 16.28 144 THR A C 1
ATOM 1015 O O . THR A 1 129 ? 24.122 11.303 34.730 1.00 18.63 144 THR A O 1
ATOM 1019 N N . VAL A 1 130 ? 24.171 9.061 34.950 1.00 13.64 145 VAL A N 1
ATOM 1020 C CA . VAL A 1 130 ? 22.737 8.936 35.179 1.00 14.57 145 VAL A CA 1
ATOM 1021 C C . VAL A 1 130 ? 22.423 8.871 36.671 1.00 15.54 145 VAL A C 1
ATOM 1022 O O . VAL A 1 130 ? 22.766 7.905 37.349 1.00 16.93 145 VAL A O 1
ATOM 1026 N N . PRO A 1 131 ? 21.767 9.912 37.201 1.00 13.86 146 PRO A N 1
ATOM 1027 C CA . PRO A 1 131 ? 21.407 9.969 38.620 1.00 14.57 146 PRO A CA 1
ATOM 1028 C C . PRO A 1 131 ? 20.285 8.986 38.908 1.00 15.21 146 PRO A C 1
ATOM 1029 O O . PRO A 1 131 ? 19.476 8.689 38.029 1.00 13.72 146 PRO A O 1
ATOM 1033 N N . TYR A 1 132 ? 20.228 8.481 40.133 1.00 13.64 147 TYR A N 1
ATOM 1034 C CA . TYR A 1 132 ? 19.155 7.569 40.477 1.00 14.95 147 TYR A CA 1
ATOM 1035 C C . TYR A 1 132 ? 17.879 8.346 40.774 1.00 14.48 147 TYR A C 1
ATOM 1036 O O . TYR A 1 132 ? 17.911 9.422 41.377 1.00 15.15 147 TYR A O 1
ATOM 1045 N N . SER A 1 133 ? 16.758 7.782 40.342 1.00 13.65 148 SER A N 1
ATOM 1046 C CA . SER A 1 133 ? 15.438 8.353 40.568 1.00 13.79 148 SER A CA 1
ATOM 1047 C C . SER A 1 133 ? 14.497 7.163 40.645 1.00 15.57 148 SER A C 1
ATOM 1048 O O . SER A 1 133 ? 14.583 6.255 39.823 1.00 17.15 148 SER A O 1
ATOM 1051 N N . PRO A 1 134 ? 13.593 7.143 41.636 1.00 17.32 149 PRO A N 1
ATOM 1052 C CA . PRO A 1 134 ? 12.659 6.021 41.767 1.00 19.09 149 PRO A CA 1
ATOM 1053 C C . PRO A 1 134 ? 11.782 5.782 40.538 1.00 21.95 149 PRO A C 1
ATOM 1054 O O . PRO A 1 134 ? 11.175 4.723 40.402 1.00 25.22 149 PRO A O 1
ATOM 1058 N N . THR A 1 135 ? 11.723 6.762 39.643 1.00 20.61 150 THR A N 1
ATOM 1059 C CA . THR A 1 135 ? 10.924 6.628 38.429 1.00 23.21 150 THR A CA 1
ATOM 1060 C C . THR A 1 135 ? 11.805 6.254 37.244 1.00 22.31 150 THR A C 1
ATOM 1061 O O . THR A 1 135 ? 11.308 6.001 36.142 1.00 20.93 150 THR A O 1
ATOM 1065 N N . GLY A 1 136 ? 13.114 6.231 37.479 1.00 17.85 151 GLY A N 1
ATOM 1066 C CA . GLY A 1 136 ? 14.058 5.893 36.430 1.00 12.88 151 GLY A CA 1
ATOM 1067 C C . GLY A 1 136 ? 14.044 6.907 35.305 1.00 11.80 151 GLY A C 1
ATOM 1068 O O . GLY A 1 136 ? 13.422 7.964 35.422 1.00 12.52 151 GLY A O 1
ATOM 1069 N N . TYR A 1 137 ? 14.746 6.587 34.221 1.00 10.46 1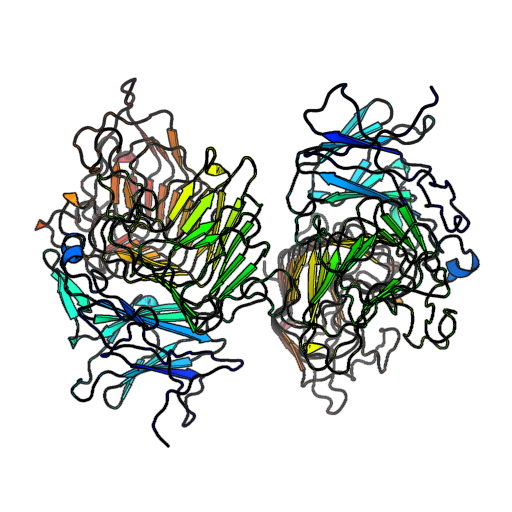52 TYR A N 1
ATOM 1070 C CA . TYR A 1 137 ? 14.809 7.454 33.051 1.00 10.69 152 TYR A CA 1
ATOM 1071 C C . TYR A 1 137 ? 14.814 6.645 31.765 1.00 11.74 152 TYR A C 1
ATOM 1072 O O . TYR A 1 137 ? 15.264 5.497 31.732 1.00 11.27 152 TYR A O 1
ATOM 1081 N N . ARG A 1 138 ? 14.308 7.263 30.706 1.00 10.84 153 ARG A N 1
ATOM 1082 C CA . ARG A 1 138 ? 14.267 6.657 29.382 1.00 9.46 153 ARG A CA 1
ATOM 1083 C C . ARG A 1 138 ? 14.706 7.779 28.446 1.00 9.34 153 ARG A C 1
ATOM 1084 O O . ARG A 1 138 ? 14.001 8.775 28.283 1.00 12.42 153 ARG A O 1
ATOM 1092 N N . PHE A 1 139 ? 15.883 7.630 27.848 1.00 8.71 154 PHE A N 1
ATOM 1093 C CA . PHE A 1 139 ? 16.403 8.673 26.977 1.00 10.31 154 PHE A CA 1
ATOM 1094 C C . PHE A 1 139 ? 17.123 8.178 25.732 1.00 11.16 154 PHE A C 1
ATOM 1095 O O . PHE A 1 139 ? 17.492 7.009 25.629 1.00 11.83 154 PHE A O 1
ATOM 1103 N N . SER A 1 140 ? 17.310 9.095 24.790 1.00 9.18 155 SER A N 1
ATOM 1104 C CA . SER A 1 140 ? 17.963 8.807 23.519 1.00 9.72 155 SER A CA 1
ATOM 1105 C C . SER A 1 140 ? 19.332 9.476 23.453 1.00 9.70 155 SER A C 1
ATOM 1106 O O . SER A 1 140 ? 19.463 10.657 23.767 1.00 10.69 155 SER A O 1
ATOM 1109 N N . VAL A 1 141 ? 20.347 8.711 23.061 1.00 7.57 156 VAL A N 1
ATOM 1110 C CA . VAL A 1 141 ? 21.712 9.230 22.923 1.00 8.21 156 VAL A CA 1
ATOM 1111 C C . VAL A 1 141 ? 21.933 9.362 21.416 1.00 9.45 156 VAL A C 1
ATOM 1112 O O . VAL A 1 141 ? 21.990 8.367 20.693 1.00 11.15 156 VAL A O 1
ATOM 1116 N N . GLU A 1 142 ? 22.058 10.596 20.945 1.00 10.53 157 GLU A N 1
ATOM 1117 C CA . GLU A 1 142 ? 22.188 10.837 19.515 1.00 9.05 157 GLU A CA 1
ATOM 1118 C C . GLU A 1 142 ? 23.537 11.403 19.087 1.00 9.42 157 GLU A C 1
ATOM 1119 O O . GLU A 1 142 ? 23.900 12.521 19.446 1.00 11.95 157 GLU A O 1
ATOM 1125 N N . PHE A 1 143 ? 24.280 10.605 18.325 1.00 10.98 158 PHE A N 1
ATOM 1126 C CA . PHE A 1 143 ? 25.590 11.021 17.837 1.00 12.49 158 PHE A CA 1
ATOM 1127 C C . PHE A 1 143 ? 25.437 11.978 16.660 1.00 11.04 158 PHE A C 1
ATOM 1128 O O . PHE A 1 143 ? 24.757 11.673 15.681 1.00 11.44 158 PHE A O 1
ATOM 1136 N N . ASP A 1 144 ? 26.077 13.139 16.762 1.00 11.53 159 ASP A N 1
ATOM 1137 C CA . ASP A 1 144 ? 26.001 14.141 15.707 1.00 13.63 159 ASP A CA 1
ATOM 1138 C C . ASP A 1 144 ? 26.359 13.603 14.325 1.00 11.90 159 ASP A C 1
ATOM 1139 O O . ASP A 1 144 ? 25.695 13.932 13.343 1.00 14.19 159 ASP A O 1
ATOM 1144 N N . ASP A 1 145 ? 27.401 12.779 14.239 1.00 14.32 160 ASP A N 1
ATOM 1145 C CA . ASP A 1 145 ? 27.801 12.240 12.945 1.00 13.68 160 ASP A CA 1
ATOM 1146 C C . ASP A 1 145 ? 26.927 11.086 12.460 1.00 14.75 160 ASP A C 1
ATOM 1147 O O . ASP A 1 145 ? 27.189 10.498 11.408 1.00 15.33 160 ASP A O 1
ATOM 1152 N N . ASP A 1 146 ? 25.877 10.777 13.215 1.00 12.73 161 ASP A N 1
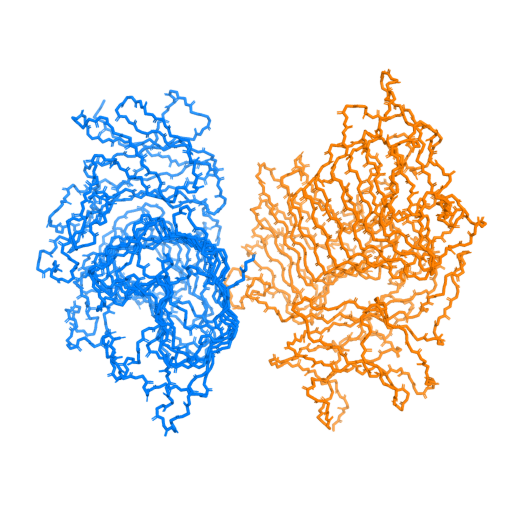ATOM 1153 C CA . ASP A 1 146 ? 24.959 9.704 12.836 1.00 11.07 161 ASP A CA 1
ATOM 1154 C C . ASP A 1 146 ? 23.616 10.278 12.390 1.00 12.09 161 ASP A C 1
ATOM 1155 O O . ASP A 1 146 ? 22.714 9.540 12.003 1.00 10.59 161 ASP A O 1
ATOM 1160 N N . LEU A 1 147 ? 23.485 11.598 12.431 1.00 10.79 162 LEU A N 1
ATOM 1161 C CA . LEU A 1 147 ? 22.233 12.219 12.029 1.00 10.94 162 LEU A CA 1
ATOM 1162 C C . LEU A 1 147 ? 22.037 12.216 10.520 1.00 11.12 162 LEU A C 1
ATOM 1163 O O . LEU A 1 147 ? 22.984 12.385 9.748 1.00 13.94 162 LEU A O 1
ATOM 1168 N N . ILE A 1 148 ? 20.793 12.011 10.112 1.00 10.96 163 ILE A N 1
ATOM 1169 C CA . ILE A 1 148 ? 20.425 12.021 8.706 1.00 9.37 163 ILE A CA 1
ATOM 1170 C C . ILE A 1 148 ? 19.170 12.873 8.585 1.00 11.27 163 ILE A C 1
ATOM 1171 O O . ILE A 1 148 ? 18.546 13.219 9.590 1.00 11.39 163 ILE A O 1
ATOM 1176 N N . SER A 1 149 ? 18.816 13.230 7.357 1.00 10.00 164 SER A N 1
ATOM 1177 C CA . SER A 1 149 ? 17.628 14.041 7.116 1.00 12.68 164 SER A CA 1
ATOM 1178 C C . SER A 1 149 ? 16.518 13.148 6.585 1.00 11.81 164 SER A C 1
ATOM 1179 O O . SER A 1 149 ? 16.721 12.392 5.637 1.00 14.34 164 SER A O 1
ATOM 1182 N N . LEU A 1 150 ? 15.342 13.236 7.197 1.00 11.56 165 LEU A N 1
ATOM 1183 C CA . LEU A 1 150 ? 14.208 12.424 6.774 1.00 11.45 165 LEU A CA 1
ATOM 1184 C C . LEU A 1 150 ? 13.297 13.224 5.850 1.00 10.89 165 LEU A C 1
ATOM 1185 O O . LEU A 1 150 ? 12.702 14.217 6.262 1.00 11.13 165 LEU A O 1
ATOM 1190 N N . ALA A 1 151 ? 13.199 12.793 4.598 1.00 12.44 166 ALA A N 1
ATOM 1191 C CA . ALA A 1 151 ? 12.353 13.478 3.624 1.00 11.64 166 ALA A CA 1
ATOM 1192 C C . ALA A 1 151 ? 10.892 13.098 3.866 1.00 10.61 166 ALA A C 1
ATOM 1193 O O . ALA A 1 151 ? 10.597 11.965 4.245 1.00 13.39 166 ALA A O 1
ATOM 1195 N N . PRO A 1 152 ? 9.952 14.027 3.618 1.00 10.64 167 PRO A N 1
ATOM 1196 C CA . PRO A 1 152 ? 10.149 15.395 3.126 1.00 12.40 167 PRO A CA 1
ATOM 1197 C C . PRO A 1 152 ? 10.232 16.492 4.195 1.00 12.05 167 PRO A C 1
ATOM 1198 O O . PRO A 1 152 ? 10.339 17.674 3.863 1.00 16.13 167 PRO A O 1
ATOM 1202 N N . SER A 1 153 ? 10.181 16.122 5.470 1.00 11.60 168 SER A N 1
ATOM 1203 C CA . SER A 1 153 ? 10.256 17.130 6.522 1.00 10.51 168 SER A CA 1
ATOM 1204 C C . SER A 1 153 ? 11.662 17.691 6.683 1.00 10.77 168 SER A C 1
ATOM 1205 O O . SER A 1 153 ? 11.837 18.851 7.068 1.00 12.98 168 SER A O 1
ATOM 1208 N N . GLY A 1 154 ? 12.666 16.873 6.387 1.00 11.12 169 GLY A N 1
ATOM 1209 C CA . GLY A 1 154 ? 14.041 17.311 6.540 1.00 12.31 169 GLY A CA 1
ATOM 1210 C C . GLY A 1 154 ? 14.487 17.177 7.988 1.00 12.64 169 GLY A C 1
ATOM 1211 O O . GLY A 1 154 ? 15.565 17.636 8.366 1.00 15.11 169 GLY A O 1
ATOM 1212 N N . ALA A 1 155 ? 13.649 16.546 8.803 1.00 12.70 170 ALA A N 1
ATOM 1213 C CA . ALA A 1 155 ? 13.955 16.346 10.217 1.00 9.84 170 ALA A CA 1
ATOM 1214 C C . ALA A 1 155 ? 15.305 15.651 10.383 1.00 11.77 170 ALA A C 1
ATOM 1215 O O . ALA A 1 155 ? 15.577 14.642 9.730 1.00 10.27 170 ALA A O 1
ATOM 1217 N N . ARG A 1 156 ? 16.145 16.201 11.256 1.00 11.48 171 ARG A N 1
ATOM 1218 C CA . ARG A 1 156 ? 17.467 15.642 11.527 1.00 9.67 171 ARG A CA 1
ATOM 1219 C C . ARG A 1 156 ? 17.369 14.665 12.692 1.00 11.05 171 ARG A C 1
ATOM 1220 O O . ARG A 1 156 ? 17.122 15.069 13.832 1.00 8.49 171 ARG A O 1
ATOM 1228 N N . GLN A 1 157 ? 17.566 13.381 12.405 1.00 10.56 172 GLN A N 1
ATOM 1229 C CA . GLN A 1 157 ? 17.470 12.350 13.436 1.00 10.42 172 GLN A CA 1
ATOM 1230 C C . GLN A 1 157 ? 18.536 11.284 13.288 1.00 11.28 172 GLN A C 1
ATOM 1231 O O . GLN A 1 157 ? 19.122 11.124 12.221 1.00 11.24 172 GLN A O 1
ATOM 1237 N N . PRO A 1 158 ? 18.784 10.521 14.364 1.00 10.31 173 PRO A N 1
ATOM 1238 C CA . PRO A 1 158 ? 19.789 9.462 14.297 1.00 8.89 173 PRO A CA 1
ATOM 1239 C C . PRO A 1 158 ? 19.372 8.432 13.261 1.00 9.76 173 PRO A C 1
ATOM 1240 O O . PRO A 1 158 ? 18.189 8.101 13.141 1.00 10.82 173 PRO A O 1
ATOM 1244 N N . GLU A 1 159 ? 20.331 7.934 12.498 1.00 9.50 174 GLU A N 1
ATOM 1245 C CA . GLU A 1 159 ? 20.014 6.894 11.534 1.00 10.64 174 GLU A CA 1
ATOM 1246 C C . GLU A 1 159 ? 19.945 5.607 12.349 1.00 12.31 174 GLU A C 1
ATOM 1247 O O . GLU A 1 159 ? 19.144 4.714 12.071 1.00 12.85 174 GLU A O 1
ATOM 1253 N N . ASN A 1 160 ? 20.792 5.539 13.372 1.00 11.16 175 ASN A N 1
ATOM 1254 C CA . ASN A 1 160 ? 20.874 4.378 14.253 1.00 12.23 175 ASN A CA 1
ATOM 1255 C C . ASN A 1 160 ? 20.700 4.844 15.686 1.00 10.22 175 ASN A C 1
ATOM 1256 O O . ASN A 1 160 ? 21.662 5.195 16.364 1.00 11.72 175 ASN A O 1
ATOM 1261 N N . ALA A 1 161 ? 19.456 4.843 16.142 1.00 9.59 176 ALA A N 1
ATOM 1262 C CA . ALA A 1 161 ? 19.139 5.291 17.487 1.00 9.35 176 ALA A CA 1
ATOM 1263 C C . ALA A 1 161 ? 19.633 4.345 18.577 1.00 10.90 176 ALA A C 1
ATOM 1264 O O . ALA A 1 161 ? 19.802 3.144 18.358 1.00 9.66 176 ALA A O 1
ATOM 1266 N N . LEU A 1 162 ? 19.891 4.923 19.745 1.00 9.89 177 LEU A N 1
ATOM 1267 C CA . LEU A 1 162 ? 20.331 4.189 20.919 1.00 8.77 177 LEU A CA 1
ATOM 1268 C C . LEU A 1 162 ? 19.537 4.756 22.084 1.00 10.39 177 LEU A C 1
ATOM 1269 O O . LEU A 1 162 ? 19.648 5.945 22.406 1.00 10.37 177 LEU A O 1
ATOM 1274 N N . LEU A 1 163 ? 18.720 3.906 22.695 1.00 9.68 178 LEU A N 1
ATOM 1275 C CA . LEU A 1 163 ? 17.895 4.305 23.820 1.00 8.69 178 LEU A CA 1
ATOM 1276 C C . LEU A 1 163 ? 18.409 3.644 25.089 1.00 8.12 178 LEU A C 1
ATOM 1277 O O . LEU A 1 163 ? 18.824 2.482 25.075 1.00 9.46 178 LEU A O 1
ATOM 1282 N N . ILE A 1 164 ? 18.384 4.393 26.184 1.00 11.27 179 ILE A N 1
ATOM 1283 C CA . ILE A 1 164 ? 18.843 3.887 27.471 1.00 10.64 179 ILE A CA 1
ATOM 1284 C C . ILE A 1 164 ? 17.669 3.892 28.437 1.00 12.26 179 ILE A C 1
ATOM 1285 O O . ILE A 1 164 ? 17.070 4.942 28.685 1.00 9.20 179 ILE A O 1
ATOM 1290 N N . PHE A 1 165 ? 17.338 2.722 28.978 1.00 9.11 180 PHE A N 1
ATOM 1291 C CA . PHE A 1 165 ? 16.232 2.608 29.924 1.00 12.17 180 PHE A CA 1
ATOM 1292 C C . PHE A 1 165 ? 16.755 2.221 31.306 1.00 12.31 180 PHE A C 1
ATOM 1293 O O . PHE A 1 165 ? 16.979 1.043 31.585 1.00 11.22 180 PHE A O 1
ATOM 1301 N N . ALA A 1 166 ? 16.964 3.218 32.160 1.00 10.14 181 ALA A N 1
ATOM 1302 C CA . ALA A 1 166 ? 17.447 2.986 33.519 1.00 10.63 181 ALA A CA 1
ATOM 1303 C C . ALA A 1 166 ? 16.213 2.929 34.421 1.00 10.89 181 ALA A C 1
ATOM 1304 O O . ALA A 1 166 ? 15.477 3.910 34.535 1.00 9.84 181 ALA A O 1
ATOM 1306 N N . SER A 1 167 ? 15.987 1.779 35.052 1.00 9.82 182 SER A N 1
ATOM 1307 C CA . SER A 1 167 ? 14.812 1.588 35.900 1.00 9.54 182 SER A CA 1
ATOM 1308 C C . SER A 1 167 ? 15.154 1.154 37.318 1.00 10.15 182 SER A C 1
ATOM 1309 O O . SER A 1 167 ? 16.222 0.597 37.570 1.00 10.97 182 SER A O 1
ATOM 1312 N N . PRO A 1 168 ? 14.231 1.392 38.261 1.00 11.31 183 PRO A N 1
ATOM 1313 C CA . PRO A 1 168 ? 14.437 1.019 39.661 1.00 12.05 183 PRO A CA 1
ATOM 1314 C C . PRO A 1 168 ? 14.301 -0.492 39.834 1.00 13.51 183 PRO A C 1
ATOM 1315 O O . PRO A 1 168 ? 13.766 -1.181 38.960 1.00 12.10 183 PRO A O 1
ATOM 1319 N N . PHE A 1 169 ? 14.786 -1.003 40.963 1.00 12.57 184 PHE A N 1
ATOM 1320 C CA . PHE A 1 169 ? 14.699 -2.429 41.234 1.00 12.60 184 PHE A CA 1
ATOM 1321 C C . PHE A 1 169 ? 13.247 -2.872 41.340 1.00 12.34 184 PHE A C 1
ATOM 1322 O O . PHE A 1 169 ? 12.351 -2.061 41.584 1.00 13.07 184 PHE A O 1
ATOM 1330 N N . GLU A 1 170 ? 13.026 -4.167 41.156 1.00 10.80 185 GLU A N 1
ATOM 1331 C CA . GLU A 1 170 ? 11.686 -4.742 41.207 1.00 11.52 185 GLU A CA 1
ATOM 1332 C C . GLU A 1 170 ? 11.292 -5.183 42.614 1.00 15.09 185 GLU A C 1
ATOM 1333 O O . GLU A 1 170 ? 11.997 -5.973 43.237 1.00 18.91 185 GLU A O 1
ATOM 1339 N N . ASN A 1 171 ? 10.160 -4.687 43.104 1.00 14.74 186 ASN A N 1
ATOM 1340 C CA . ASN A 1 171 ? 9.694 -5.065 44.433 1.00 18.22 186 ASN A CA 1
ATOM 1341 C C . ASN A 1 171 ? 8.819 -6.314 44.346 1.00 17.24 186 ASN A C 1
ATOM 1342 O O . ASN A 1 171 ? 8.597 -6.848 43.259 1.00 15.82 186 ASN A O 1
ATOM 1347 N N . SER A 1 172 ? 8.324 -6.780 45.489 1.00 18.21 187 SER A N 1
ATOM 1348 C CA . SER A 1 172 ? 7.500 -7.985 45.519 1.00 17.44 187 SER A CA 1
ATOM 1349 C C . SER A 1 172 ? 6.193 -7.874 44.743 1.00 18.67 187 SER A C 1
ATOM 1350 O O . SER A 1 172 ? 5.553 -8.885 44.458 1.00 19.71 187 SER A O 1
ATOM 1353 N N . SER A 1 173 ? 5.798 -6.655 44.395 1.00 19.21 188 SER A N 1
ATOM 1354 C CA . SER A 1 173 ? 4.564 -6.462 43.640 1.00 22.07 188 SER A CA 1
ATOM 1355 C C . SER A 1 173 ? 4.785 -6.616 42.138 1.00 21.57 188 SER A C 1
ATOM 1356 O O . SER A 1 173 ? 3.834 -6.835 41.387 1.00 22.34 188 SER A O 1
ATOM 1359 N N . THR A 1 174 ? 6.035 -6.502 41.695 1.00 16.45 189 THR A N 1
ATOM 1360 C CA . THR A 1 174 ? 6.323 -6.632 40.270 1.00 16.25 189 THR A CA 1
ATOM 1361 C C . THR A 1 174 ? 7.211 -7.832 39.949 1.00 13.71 189 THR A C 1
ATOM 1362 O O . THR A 1 174 ? 7.489 -8.114 38.785 1.00 14.47 189 THR A O 1
ATOM 1366 N N . LYS A 1 175 ? 7.659 -8.539 40.981 1.00 13.70 190 LYS A N 1
ATOM 1367 C CA . LYS A 1 175 ? 8.502 -9.714 40.777 1.00 12.60 190 LYS A CA 1
ATOM 1368 C C . LYS A 1 175 ? 8.057 -10.860 41.668 1.00 14.25 190 LYS A C 1
ATOM 1369 O O . LYS A 1 175 ? 7.977 -10.713 42.887 1.00 14.62 190 LYS A O 1
ATOM 1375 N N . PRO A 1 176 ? 7.750 -12.020 41.066 1.00 15.36 191 PRO A N 1
ATOM 1376 C CA . PRO A 1 176 ? 7.316 -13.188 41.835 1.00 17.65 191 PRO A CA 1
ATOM 1377 C C . PRO A 1 176 ? 8.388 -13.518 42.862 1.00 20.39 191 PRO A C 1
ATOM 1378 O O . PRO A 1 176 ? 9.543 -13.756 42.510 1.00 20.20 191 PRO A O 1
ATOM 1382 N N . GLN A 1 177 ? 7.997 -13.510 44.131 1.00 22.91 192 GLN A N 1
ATOM 1383 C CA . GLN A 1 177 ? 8.916 -13.788 45.225 1.00 26.36 192 GLN A CA 1
ATOM 1384 C C . GLN A 1 177 ? 9.143 -15.282 45.390 1.00 29.39 192 GLN A C 1
ATOM 1385 O O . GLN A 1 177 ? 8.415 -16.096 44.819 1.00 29.29 192 GLN A O 1
ATOM 1391 N N . PRO A 1 178 ? 10.171 -15.666 46.166 1.00 30.73 193 PRO A N 1
ATOM 1392 C CA . PRO A 1 178 ? 10.422 -17.095 46.355 1.00 31.84 193 PRO A CA 1
ATOM 1393 C C . PRO A 1 178 ? 9.187 -17.733 46.979 1.00 31.34 193 PRO A C 1
ATOM 1394 O O . PRO A 1 178 ? 8.598 -17.184 47.911 1.00 31.04 193 PRO A O 1
ATOM 1398 N N . GLY A 1 179 ? 8.786 -18.881 46.449 1.00 29.72 194 GLY A N 1
ATOM 1399 C CA . GLY A 1 179 ? 7.614 -19.548 46.975 1.00 30.82 194 GLY A CA 1
ATOM 1400 C C . GLY A 1 179 ? 6.319 -18.937 46.470 1.00 31.35 194 GLY A C 1
ATOM 1401 O O . GLY A 1 179 ? 5.260 -19.155 47.059 1.00 31.05 194 GLY A O 1
ATOM 1402 N N . SER A 1 180 ? 6.392 -18.164 45.389 1.00 30.53 195 SER A N 1
ATOM 1403 C CA . SER A 1 180 ? 5.186 -17.559 44.829 1.00 29.54 195 SER A CA 1
ATOM 1404 C C . SER A 1 180 ? 4.261 -18.732 44.528 1.00 27.74 195 SER A C 1
ATOM 1405 O O . SER A 1 180 ? 4.662 -19.698 43.881 1.00 29.52 195 SER A O 1
ATOM 1408 N N . PRO A 1 181 ? 3.006 -18.661 44.992 1.00 27.07 196 PRO A N 1
ATOM 1409 C CA . PRO A 1 181 ? 2.028 -19.731 44.783 1.00 24.97 196 PRO A CA 1
ATOM 1410 C C . PRO A 1 181 ? 1.597 -20.078 43.357 1.00 22.06 196 PRO A C 1
ATOM 1411 O O . PRO A 1 181 ? 1.463 -19.211 42.493 1.00 21.56 196 PRO A O 1
ATOM 1415 N N . ASN A 1 182 ? 1.388 -21.372 43.139 1.00 18.68 197 ASN A N 1
ATOM 1416 C CA . ASN A 1 182 ? 0.911 -21.910 41.871 1.00 18.38 197 ASN A CA 1
ATOM 1417 C C . ASN A 1 182 ? 1.488 -21.235 40.629 1.00 18.90 197 ASN A C 1
ATOM 1418 O O . ASN A 1 182 ? 0.758 -20.624 39.849 1.00 18.89 197 ASN A O 1
ATOM 1423 N N . SER A 1 183 ? 2.799 -21.357 40.442 1.00 15.74 198 SER A N 1
ATOM 1424 C CA . SER A 1 183 ? 3.450 -20.748 39.291 1.00 15.30 198 SER A CA 1
ATOM 1425 C C . SER A 1 183 ? 4.012 -21.788 38.331 1.00 17.10 198 SER A C 1
ATOM 1426 O O . SER A 1 183 ? 4.106 -22.972 38.659 1.00 17.66 198 SER A O 1
ATOM 1429 N N . ILE A 1 184 ? 4.372 -21.334 37.136 1.00 15.27 199 ILE A N 1
ATOM 1430 C CA . ILE A 1 184 ? 4.960 -22.200 36.126 1.00 15.91 199 ILE A CA 1
ATOM 1431 C C . ILE A 1 184 ? 6.070 -21.399 35.447 1.00 16.53 199 ILE A C 1
ATOM 1432 O O . ILE A 1 184 ? 5.887 -20.226 35.116 1.00 16.19 199 ILE A O 1
ATOM 1437 N N . ALA A 1 185 ? 7.228 -22.026 35.273 1.00 14.92 200 ALA A N 1
ATOM 1438 C CA . ALA A 1 185 ? 8.371 -21.364 34.649 1.00 14.84 200 ALA A CA 1
ATOM 1439 C C . ALA A 1 185 ? 8.808 -22.129 33.410 1.00 15.89 200 ALA A C 1
ATOM 1440 O O . ALA A 1 185 ? 9.576 -23.088 33.497 1.00 15.03 200 ALA A O 1
ATOM 1442 N N . PRO A 1 186 ? 8.320 -21.718 32.233 1.00 16.45 201 PRO A N 1
ATOM 1443 C CA . PRO A 1 186 ? 8.703 -22.416 31.004 1.00 14.83 201 PRO A CA 1
ATOM 1444 C C . PRO A 1 186 ? 10.198 -22.402 30.712 1.00 14.58 201 PRO A C 1
ATOM 1445 O O . PRO A 1 186 ? 10.906 -21.447 31.037 1.00 13.27 201 PRO A O 1
ATOM 1449 N N . ALA A 1 187 ? 10.680 -23.484 30.112 1.00 15.25 202 ALA A N 1
ATOM 1450 C CA . ALA A 1 187 ? 12.087 -23.584 29.760 1.00 16.37 202 ALA A CA 1
ATOM 1451 C C . ALA A 1 187 ? 12.292 -22.780 28.481 1.00 13.33 202 ALA A C 1
ATOM 1452 O O . ALA A 1 187 ? 11.344 -22.537 27.741 1.00 14.69 202 ALA A O 1
ATOM 1454 N N . PRO A 1 188 ? 13.534 -22.358 28.204 1.00 15.09 203 PRO A N 1
ATOM 1455 C CA . PRO A 1 188 ? 13.805 -21.581 26.989 1.00 13.63 203 PRO A CA 1
ATOM 1456 C C . PRO A 1 188 ? 13.366 -22.325 25.727 1.00 14.89 203 PRO A C 1
ATOM 1457 O O . PRO A 1 188 ? 13.302 -23.558 25.714 1.00 15.69 203 PRO A O 1
ATOM 1461 N N . GLY A 1 189 ? 13.071 -21.572 24.670 1.00 13.35 204 GLY A N 1
ATOM 1462 C CA . GLY A 1 189 ? 12.657 -22.175 23.413 1.00 12.65 204 GLY A CA 1
ATOM 1463 C C . GLY A 1 189 ? 11.188 -21.961 23.098 1.00 13.91 204 GLY A C 1
ATOM 1464 O O . GLY A 1 189 ? 10.591 -20.982 23.548 1.00 12.19 204 GLY A O 1
ATOM 1465 N N . ARG A 1 190 ? 10.605 -22.867 22.317 1.00 12.16 205 ARG A N 1
ATOM 1466 C CA . ARG A 1 190 ? 9.187 -22.776 21.967 1.00 13.33 205 ARG A CA 1
ATOM 1467 C C . ARG A 1 190 ? 8.379 -22.940 23.255 1.00 14.84 205 ARG A C 1
ATOM 1468 O O . ARG A 1 190 ? 8.628 -23.858 24.035 1.00 14.40 205 ARG A O 1
ATOM 1476 N N . VAL A 1 191 ? 7.416 -22.051 23.483 1.00 10.86 206 VAL A N 1
ATOM 1477 C CA . VAL A 1 191 ? 6.606 -22.110 24.694 1.00 13.44 206 VAL A CA 1
ATOM 1478 C C . VAL A 1 191 ? 5.219 -22.669 24.411 1.00 13.98 206 VAL A C 1
ATOM 1479 O O . VAL A 1 191 ? 4.439 -22.075 23.663 1.00 15.48 206 VAL A O 1
ATOM 1483 N N . LEU A 1 192 ? 4.912 -23.804 25.032 1.00 13.06 207 LEU A N 1
ATOM 1484 C CA . LEU A 1 192 ? 3.626 -24.466 24.837 1.00 15.01 207 LEU A CA 1
ATOM 1485 C C . LEU A 1 192 ? 2.864 -24.705 26.135 1.00 14.60 207 LEU A C 1
ATOM 1486 O O . LEU A 1 192 ? 3.451 -24.735 27.219 1.00 14.53 207 LEU A O 1
ATOM 1491 N N . GLY A 1 193 ? 1.549 -24.866 26.011 1.00 15.13 208 GLY A N 1
ATOM 1492 C CA . GLY A 1 193 ? 0.715 -25.166 27.159 1.00 15.62 208 GLY A CA 1
ATOM 1493 C C . GLY A 1 193 ? 0.181 -24.054 28.036 1.00 16.17 208 GLY A C 1
ATOM 1494 O O . GLY A 1 193 ? -0.665 -24.307 28.891 1.00 15.37 208 GLY A O 1
ATOM 1495 N N . LEU A 1 194 ? 0.644 -22.827 27.840 1.00 14.21 209 LEU A N 1
ATOM 1496 C CA . LEU A 1 194 ? 0.174 -21.744 28.684 1.00 12.76 209 LEU A CA 1
ATOM 1497 C C . LEU A 1 194 ? -1.313 -21.442 28.530 1.00 12.65 209 LEU A C 1
ATOM 1498 O O . LEU A 1 194 ? -1.921 -20.837 29.417 1.00 11.46 209 LEU A O 1
ATOM 1503 N N . ASN A 1 195 ? -1.906 -21.866 27.418 1.00 13.12 210 ASN A N 1
ATOM 1504 C CA . ASN A 1 195 ? -3.327 -21.618 27.202 1.00 13.51 210 ASN A CA 1
ATOM 1505 C C . ASN A 1 195 ? -4.210 -22.619 27.945 1.00 14.16 210 ASN A C 1
ATOM 1506 O O . ASN A 1 195 ? -5.425 -22.433 28.042 1.00 12.34 210 ASN A O 1
ATOM 1511 N N . THR A 1 196 ? -3.596 -23.665 28.495 1.00 15.20 211 THR A N 1
ATOM 1512 C CA . THR A 1 196 ? -4.348 -24.679 29.232 1.00 15.79 211 THR A CA 1
ATOM 1513 C C . THR A 1 196 ? -3.822 -24.943 30.644 1.00 16.50 211 THR A C 1
ATOM 1514 O O . THR A 1 196 ? -4.339 -25.811 31.351 1.00 18.79 211 THR A O 1
ATOM 1518 N N . THR A 1 197 ? -2.802 -24.196 31.059 1.00 16.66 212 THR A N 1
ATOM 1519 C CA . THR A 1 197 ? -2.219 -24.377 32.386 1.00 15.52 212 THR A CA 1
ATOM 1520 C C . THR A 1 197 ? -3.175 -24.015 33.527 1.00 16.15 212 THR A C 1
ATOM 1521 O O . THR A 1 197 ? -4.067 -23.183 33.371 1.00 15.40 212 THR A O 1
ATOM 1525 N N . SER A 1 198 ? -2.982 -24.649 34.679 1.00 16.62 213 SER A N 1
ATOM 1526 C CA . SER A 1 198 ? -3.807 -24.367 35.845 1.00 17.17 213 SER A CA 1
ATOM 1527 C C . SER A 1 198 ? -3.084 -23.350 36.724 1.00 14.93 213 SER A C 1
ATOM 1528 O O . SER A 1 198 ? -3.572 -22.969 37.786 1.00 16.68 213 SER A O 1
ATOM 1531 N N . ALA A 1 199 ? -1.913 -22.916 36.267 1.00 14.65 214 ALA A N 1
ATOM 1532 C CA . ALA A 1 199 ? -1.097 -21.950 36.996 1.00 14.03 214 ALA A CA 1
ATOM 1533 C C . ALA A 1 199 ? -1.756 -20.577 37.081 1.00 13.47 214 ALA A C 1
ATOM 1534 O O . ALA A 1 199 ? -2.591 -20.225 36.248 1.00 15.62 214 ALA A O 1
ATOM 1536 N N . SER A 1 200 ? -1.371 -19.807 38.096 1.00 12.83 215 SER A N 1
ATOM 1537 C CA . SER A 1 200 ? -1.897 -18.459 38.304 1.00 14.38 215 SER A CA 1
ATOM 1538 C C . SER A 1 200 ? -0.843 -17.450 37.868 1.00 12.95 215 SER A C 1
ATOM 1539 O O . SER A 1 200 ? -1.152 -16.303 37.531 1.00 13.52 215 SER A O 1
ATOM 1542 N N . THR A 1 201 ? 0.408 -17.890 37.886 1.00 13.24 216 THR A N 1
ATOM 1543 C CA . THR A 1 201 ? 1.522 -17.024 37.537 1.00 13.41 216 THR A CA 1
ATOM 1544 C C . THR A 1 201 ? 2.495 -17.701 36.585 1.00 13.93 216 THR A C 1
ATOM 1545 O O . THR A 1 201 ? 2.902 -18.843 36.803 1.00 14.75 216 THR A O 1
ATOM 1549 N N . VAL A 1 202 ? 2.854 -16.990 35.519 1.00 12.62 217 VAL A N 1
ATOM 1550 C CA . VAL A 1 202 ? 3.794 -17.496 34.527 1.00 11.92 217 VAL A CA 1
ATOM 1551 C C . VAL A 1 202 ? 5.076 -16.696 34.685 1.00 13.95 217 VAL A C 1
ATOM 1552 O O . VAL A 1 202 ? 5.061 -15.472 34.597 1.00 11.04 217 VAL A O 1
ATOM 1556 N N . VAL A 1 203 ? 6.179 -17.399 34.914 1.00 11.14 218 VAL A N 1
ATOM 1557 C CA . VAL A 1 203 ? 7.471 -16.762 35.125 1.00 13.59 218 VAL A CA 1
ATOM 1558 C C . VAL A 1 203 ? 8.458 -17.049 34.004 1.00 14.34 218 VAL A C 1
ATOM 1559 O O . VAL A 1 203 ? 8.774 -18.205 33.727 1.00 14.28 218 VAL A O 1
ATOM 1563 N N . PHE A 1 204 ? 8.933 -15.992 33.350 1.00 12.43 219 PHE A N 1
ATOM 1564 C CA . PHE A 1 204 ? 9.920 -16.140 32.287 1.00 11.45 219 PHE A CA 1
ATOM 1565 C C . PHE A 1 204 ? 11.267 -15.709 32.840 1.00 12.90 219 PHE A C 1
ATOM 1566 O O . PHE A 1 204 ? 11.550 -14.519 32.946 1.00 10.55 219 PHE A O 1
ATOM 1574 N N . ASN A 1 205 ? 12.090 -16.679 33.221 1.00 11.16 220 ASN A N 1
ATOM 1575 C CA . ASN A 1 205 ? 13.410 -16.364 33.750 1.00 12.47 220 ASN A CA 1
ATOM 1576 C C . ASN A 1 205 ? 14.357 -16.036 32.600 1.00 10.11 220 ASN A C 1
ATOM 1577 O O . ASN A 1 205 ? 14.009 -16.214 31.432 1.00 13.39 220 ASN A O 1
ATOM 1582 N N . PRO A 1 206 ? 15.565 -15.535 32.911 1.00 12.57 221 PRO A N 1
ATOM 1583 C CA . PRO A 1 206 ? 16.529 -15.193 31.864 1.00 12.99 221 PRO A CA 1
ATOM 1584 C C . PRO A 1 206 ? 16.647 -16.283 30.804 1.00 13.74 221 PRO A C 1
ATOM 1585 O O . PRO A 1 206 ? 16.782 -17.466 31.119 1.00 13.38 221 PRO A O 1
ATOM 1589 N N . GLY A 1 207 ? 16.593 -15.867 29.547 1.00 13.02 222 GLY A N 1
ATOM 1590 C CA . GLY A 1 207 ? 16.674 -16.808 28.447 1.00 12.23 222 GLY A CA 1
ATOM 1591 C C . GLY A 1 207 ? 15.856 -16.297 27.281 1.00 11.79 222 GLY A C 1
ATOM 1592 O O . GLY A 1 207 ? 15.261 -15.217 27.360 1.00 11.71 222 GLY A O 1
ATOM 1593 N N . VAL A 1 208 ? 15.824 -17.067 26.199 1.00 11.64 223 VAL A N 1
ATOM 1594 C CA . VAL A 1 208 ? 15.076 -16.687 25.009 1.00 11.48 223 VAL A CA 1
ATOM 1595 C C . VAL A 1 208 ? 13.892 -17.622 24.790 1.00 13.96 223 VAL A C 1
ATOM 1596 O O . VAL A 1 208 ? 14.035 -18.845 24.821 1.00 12.93 223 VAL A O 1
ATOM 1600 N N . TYR A 1 209 ? 12.722 -17.030 24.574 1.00 11.90 224 TYR A N 1
ATOM 1601 C CA . TYR A 1 209 ? 11.493 -17.786 24.360 1.00 13.39 224 TYR A CA 1
ATOM 1602 C C . TYR A 1 209 ? 10.792 -17.281 23.103 1.00 13.93 224 TYR A C 1
ATOM 1603 O O . TYR A 1 209 ? 10.947 -16.124 22.730 1.00 13.83 224 TYR A O 1
ATOM 1612 N N . TYR A 1 210 ? 10.019 -18.146 22.454 1.00 13.97 225 TYR A N 1
ATOM 1613 C CA . TYR A 1 210 ? 9.305 -17.740 21.250 1.00 13.46 225 TYR A CA 1
ATOM 1614 C C . TYR A 1 210 ? 8.031 -18.545 21.021 1.00 14.03 225 TYR A C 1
ATOM 1615 O O . TYR A 1 210 ? 7.928 -19.702 21.426 1.00 14.42 225 TYR A O 1
ATOM 1624 N N . PHE A 1 211 ? 7.063 -17.913 20.366 1.00 11.90 226 PHE A N 1
ATOM 1625 C CA . PHE A 1 211 ? 5.780 -18.536 20.072 1.00 11.53 226 PHE A CA 1
ATOM 1626 C C . PHE A 1 211 ? 5.580 -18.742 18.570 1.00 10.68 226 PHE A C 1
ATOM 1627 O O . PHE A 1 211 ? 4.563 -19.290 18.141 1.00 13.07 226 PHE A O 1
ATOM 1635 N N . THR A 1 212 ? 6.572 -18.313 17.794 1.00 13.18 227 THR A N 1
ATOM 1636 C CA . THR A 1 212 ? 6.566 -18.363 16.327 1.00 13.32 227 THR A CA 1
ATOM 1637 C C . THR A 1 212 ? 5.609 -17.295 15.806 1.00 13.17 227 THR A C 1
ATOM 1638 O O . THR A 1 212 ? 4.880 -16.663 16.579 1.00 13.45 227 THR A O 1
ATOM 1642 N N . GLY A 1 213 ? 5.617 -17.097 14.493 1.00 13.18 228 GLY A N 1
ATOM 1643 C CA . GLY A 1 213 ? 4.736 -16.113 13.892 1.00 12.35 228 GLY A CA 1
ATOM 1644 C C . GLY A 1 213 ? 3.338 -16.654 13.642 1.00 12.77 228 GLY A C 1
ATOM 1645 O O . GLY A 1 213 ? 2.504 -15.968 13.053 1.00 12.20 228 GLY A O 1
ATOM 1646 N N . HIS A 1 214 ? 3.069 -17.879 14.086 1.00 13.92 229 HIS A N 1
ATOM 1647 C CA . HIS A 1 214 ? 1.749 -18.468 13.881 1.00 14.37 229 HIS A CA 1
ATOM 1648 C C . HIS A 1 214 ? 1.097 -19.010 15.152 1.00 14.91 229 HIS A C 1
ATOM 1649 O O . HIS A 1 214 ? 0.345 -19.985 15.110 1.00 14.31 229 HIS A O 1
ATOM 1656 N N . ASP A 1 215 ? 1.385 -18.359 16.274 1.00 12.86 230 ASP A N 1
ATOM 1657 C CA . ASP A 1 215 ? 0.826 -18.715 17.578 1.00 11.83 230 ASP A CA 1
ATOM 1658 C C . ASP A 1 215 ? 1.166 -17.515 18.461 1.00 12.71 230 ASP A C 1
ATOM 1659 O O . ASP A 1 215 ? 1.987 -16.681 18.082 1.00 13.67 230 ASP A O 1
ATOM 1664 N N . HIS A 1 216 ? 0.508 -17.381 19.604 1.00 13.00 231 HIS A N 1
ATOM 1665 C CA . HIS A 1 216 ? 0.866 -16.290 20.499 1.00 11.24 231 HIS A CA 1
ATOM 1666 C C . HIS A 1 216 ? 0.608 -16.707 21.933 1.00 12.88 231 HIS A C 1
ATOM 1667 O O . HIS A 1 216 ? 0.119 -17.812 22.171 1.00 13.11 231 HIS A O 1
ATOM 1674 N N . MET A 1 217 ? 0.957 -15.851 22.887 1.00 8.86 232 MET A N 1
ATOM 1675 C CA . MET A 1 217 ? 0.792 -16.201 24.292 1.00 9.83 232 MET A CA 1
ATOM 1676 C C . MET A 1 217 ? -0.623 -16.066 24.825 1.00 10.48 232 MET A C 1
ATOM 1677 O O . MET A 1 217 ? -0.962 -15.088 25.495 1.00 8.87 232 MET A O 1
ATOM 1682 N N . VAL A 1 218 ? -1.454 -17.052 24.513 1.00 8.36 233 VAL A N 1
ATOM 1683 C CA . VAL A 1 218 ? -2.820 -17.070 25.005 1.00 9.00 233 VAL A CA 1
ATOM 1684 C C . VAL A 1 218 ? -2.682 -17.641 26.411 1.00 10.75 233 VAL A C 1
ATOM 1685 O O . VAL A 1 218 ? -2.237 -18.774 26.581 1.00 14.15 233 VAL A O 1
ATOM 1689 N N . LEU A 1 219 ? -3.034 -16.847 27.413 1.00 10.04 234 LEU A N 1
ATOM 1690 C CA . LEU A 1 219 ? -2.927 -17.281 28.803 1.00 9.63 234 LEU A CA 1
ATOM 1691 C C . LEU A 1 219 ? -4.255 -17.817 29.323 1.00 10.64 234 LEU A C 1
ATOM 1692 O O . LEU A 1 219 ? -5.277 -17.141 29.236 1.00 11.54 234 LEU A O 1
ATOM 1697 N N . SER A 1 220 ? -4.229 -19.032 29.871 1.00 11.29 235 SER A N 1
ATOM 1698 C CA . SER A 1 220 ? -5.434 -19.677 30.405 1.00 12.97 235 SER A CA 1
ATOM 1699 C C . SER A 1 220 ? -6.177 -18.754 31.365 1.00 13.11 235 SER A C 1
ATOM 1700 O O . SER A 1 220 ? -5.601 -17.811 31.904 1.00 13.05 235 SER A O 1
ATOM 1703 N N . SER A 1 221 ? -7.452 -19.048 31.596 1.00 11.88 236 SER A N 1
ATOM 1704 C CA . SER A 1 221 ? -8.277 -18.232 32.481 1.00 13.05 236 SER A CA 1
ATOM 1705 C C . SER A 1 221 ? -7.774 -18.144 33.925 1.00 12.14 236 SER A C 1
ATOM 1706 O O . SER A 1 221 ? -8.179 -17.253 34.665 1.00 14.13 236 SER A O 1
ATOM 1709 N N . SER A 1 222 ? -6.895 -19.057 34.331 1.00 12.84 237 SER A N 1
ATOM 1710 C CA . SER A 1 222 ? -6.378 -19.021 35.698 1.00 11.95 237 SER A CA 1
ATOM 1711 C C . SER A 1 222 ? -5.151 -18.117 35.846 1.00 12.92 237 SER A C 1
ATOM 1712 O O . SER A 1 222 ? -4.784 -17.740 36.959 1.00 12.13 237 SER A O 1
ATOM 1715 N N . VAL A 1 223 ? -4.525 -17.758 34.729 1.00 11.18 238 VAL A N 1
ATOM 1716 C CA . VAL A 1 223 ? -3.336 -16.909 34.772 1.00 12.49 238 VAL A CA 1
ATOM 1717 C C . VAL A 1 223 ? -3.668 -15.437 34.996 1.00 11.95 238 VAL A C 1
ATOM 1718 O O . VAL A 1 223 ? -4.319 -14.803 34.168 1.00 11.73 238 VAL A O 1
ATOM 1722 N N . THR A 1 224 ? -3.198 -14.889 36.110 1.00 11.54 239 THR A N 1
ATOM 1723 C CA . THR A 1 224 ? -3.461 -13.494 36.428 1.00 11.09 239 THR A CA 1
ATOM 1724 C C . THR A 1 224 ? -2.183 -12.676 36.497 1.00 10.32 239 THR A C 1
ATOM 1725 O O . THR A 1 224 ? -2.221 -11.479 36.786 1.00 10.62 239 THR A O 1
ATOM 1729 N N . TRP A 1 225 ? -1.055 -13.323 36.230 1.00 10.24 240 TRP A N 1
ATOM 1730 C CA . TRP A 1 225 ? 0.234 -12.646 36.278 1.00 12.30 240 TRP A CA 1
ATOM 1731 C C . TRP A 1 225 ? 1.260 -13.294 35.358 1.00 11.87 240 TRP A C 1
ATOM 1732 O O . TRP A 1 225 ? 1.512 -14.494 35.450 1.00 11.37 240 TRP A O 1
ATOM 1743 N N . VAL A 1 226 ? 1.827 -12.502 34.452 1.00 10.79 241 VAL A N 1
ATOM 1744 C CA . VAL A 1 226 ? 2.878 -12.989 33.572 1.00 9.72 241 VAL A CA 1
ATOM 1745 C C . VAL A 1 226 ? 4.059 -12.082 33.868 1.00 9.31 241 VAL A C 1
ATOM 1746 O O . VAL A 1 226 ? 3.932 -10.858 33.859 1.00 11.35 241 VAL A O 1
ATOM 1750 N N . TYR A 1 227 ? 5.200 -12.694 34.160 1.00 8.28 242 TYR A N 1
ATOM 1751 C CA . TYR A 1 227 ? 6.401 -11.955 34.518 1.00 8.48 242 TYR A CA 1
ATOM 1752 C C . TYR A 1 227 ? 7.551 -12.169 33.554 1.00 10.11 242 TYR A C 1
ATOM 1753 O O . TYR A 1 227 ? 7.895 -13.305 33.221 1.00 9.13 242 TYR A O 1
ATOM 1762 N N . PHE A 1 228 ? 8.140 -11.062 33.110 1.00 11.32 243 PHE A N 1
ATOM 1763 C CA . PHE A 1 228 ? 9.270 -11.097 32.191 1.00 12.07 243 PHE A CA 1
ATOM 1764 C C . PHE A 1 228 ? 10.496 -10.628 32.960 1.00 11.82 243 PHE A C 1
ATOM 1765 O O . PHE A 1 228 ? 10.695 -9.429 33.162 1.00 10.86 243 PHE A O 1
ATOM 1773 N N . ALA A 1 229 ? 11.322 -11.573 33.388 1.00 9.20 244 ALA A N 1
ATOM 1774 C CA . ALA A 1 229 ? 12.509 -11.223 34.151 1.00 9.99 244 ALA A CA 1
ATOM 1775 C C . ALA A 1 229 ? 13.526 -10.410 33.365 1.00 10.82 244 ALA A C 1
ATOM 1776 O O . ALA A 1 229 ? 13.568 -10.449 32.135 1.00 9.00 244 ALA A O 1
ATOM 1778 N N . PRO A 1 230 ? 14.333 -9.613 34.074 1.00 8.66 245 PRO A N 1
ATOM 1779 C CA . PRO A 1 230 ? 15.349 -8.831 33.370 1.00 9.71 245 PRO A CA 1
ATOM 1780 C C . PRO A 1 230 ? 16.242 -9.921 32.775 1.00 12.99 245 PRO A C 1
ATOM 1781 O O . PRO A 1 230 ? 16.663 -10.830 33.493 1.00 12.04 245 PRO A O 1
ATOM 1785 N N . GLY A 1 231 ? 16.505 -9.864 31.474 1.00 10.18 246 GLY A N 1
ATOM 1786 C CA . GLY A 1 231 ? 17.334 -10.895 30.874 1.00 12.41 246 GLY A CA 1
ATOM 1787 C C . GLY A 1 231 ? 16.506 -11.919 30.117 1.00 11.60 246 GLY A C 1
ATOM 1788 O O . GLY A 1 231 ? 17.053 -12.830 29.490 1.00 14.38 246 GLY A O 1
ATOM 1789 N N . ALA A 1 232 ? 15.184 -11.787 30.193 1.00 10.84 247 ALA A N 1
ATOM 1790 C CA . ALA A 1 232 ? 14.285 -12.673 29.469 1.00 10.78 247 ALA A CA 1
ATOM 1791 C C . ALA A 1 232 ? 13.880 -11.952 28.186 1.00 11.52 247 ALA A C 1
ATOM 1792 O O . ALA A 1 232 ? 13.588 -10.751 28.198 1.00 12.23 247 ALA A O 1
ATOM 1794 N N . TYR A 1 233 ? 13.878 -12.681 27.079 1.00 10.05 248 TYR A N 1
ATOM 1795 C CA . TYR A 1 233 ? 13.495 -12.111 25.794 1.00 9.73 248 TYR A CA 1
ATOM 1796 C C . TYR A 1 233 ? 12.452 -13.053 25.204 1.00 12.37 248 TYR A C 1
ATOM 1797 O O . TYR A 1 233 ? 12.765 -14.173 24.801 1.00 12.62 248 TYR A O 1
ATOM 1806 N N . VAL A 1 234 ? 11.208 -12.587 25.177 1.00 10.16 249 VAL A N 1
ATOM 1807 C CA . VAL A 1 234 ? 10.087 -13.384 24.695 1.00 10.20 249 VAL A CA 1
ATOM 1808 C C . VAL A 1 234 ? 9.517 -12.872 23.384 1.00 10.17 249 VAL A C 1
ATOM 1809 O O . VAL A 1 234 ? 9.027 -11.743 23.306 1.00 8.98 249 VAL A O 1
ATOM 1813 N N . LYS A 1 235 ? 9.580 -13.712 22.359 1.00 9.52 250 LYS A N 1
ATOM 1814 C CA . LYS A 1 235 ? 9.030 -13.358 21.060 1.00 9.81 250 LYS A CA 1
ATOM 1815 C C . LYS A 1 235 ? 7.594 -13.871 21.066 1.00 11.17 250 LYS A C 1
ATOM 1816 O O . LYS A 1 235 ? 7.357 -15.078 21.090 1.00 10.99 250 LYS A O 1
ATOM 1822 N N . GLY A 1 236 ? 6.642 -12.945 21.079 1.00 9.10 251 GLY A N 1
ATOM 1823 C CA . GLY A 1 236 ? 5.237 -13.322 21.096 1.00 6.24 251 GLY A CA 1
ATOM 1824 C C . GLY A 1 236 ? 4.355 -12.123 21.382 1.00 10.41 251 GLY A C 1
ATOM 1825 O O . GLY A 1 236 ? 4.815 -10.989 21.314 1.00 10.29 251 GLY A O 1
ATOM 1826 N N . ALA A 1 237 ? 3.088 -12.386 21.689 1.00 10.03 252 ALA A N 1
ATOM 1827 C CA . ALA A 1 237 ? 2.102 -11.356 22.004 1.00 10.77 252 ALA A CA 1
ATOM 1828 C C . ALA A 1 237 ? 1.229 -11.940 23.111 1.00 11.41 252 ALA A C 1
ATOM 1829 O O . ALA A 1 237 ? 0.910 -13.127 23.087 1.00 10.92 252 ALA A O 1
ATOM 1831 N N . VAL A 1 238 ? 0.836 -11.105 24.068 1.00 10.73 253 VAL A N 1
ATOM 1832 C CA . VAL A 1 238 ? 0.047 -11.556 25.212 1.00 10.97 253 VAL A CA 1
ATOM 1833 C C . VAL A 1 238 ? -1.466 -11.344 25.149 1.00 12.10 253 VAL A C 1
ATOM 1834 O O . VAL A 1 238 ? -1.945 -10.263 24.808 1.00 9.76 253 VAL A O 1
ATOM 1838 N N . GLU A 1 239 ? -2.207 -12.396 25.486 1.00 10.74 254 GLU A N 1
ATOM 1839 C CA . GLU A 1 239 ? -3.663 -12.333 25.539 1.00 8.41 254 GLU A CA 1
ATOM 1840 C C . GLU A 1 239 ? -4.160 -13.063 26.786 1.00 10.52 254 GLU A C 1
ATOM 1841 O O . GLU A 1 239 ? -3.995 -14.279 26.907 1.00 10.72 254 GLU A O 1
ATOM 1847 N N . PHE A 1 240 ? -4.750 -12.316 27.716 1.00 9.01 255 PHE A N 1
ATOM 1848 C CA . PHE A 1 240 ? -5.296 -12.902 28.944 1.00 9.39 255 PHE A CA 1
ATOM 1849 C C . PHE A 1 240 ? -6.718 -13.393 28.694 1.00 11.46 255 PHE A C 1
ATOM 1850 O O . PHE A 1 240 ? -7.505 -12.720 28.025 1.00 12.37 255 PHE A O 1
ATOM 1858 N N . LEU A 1 241 ? -7.051 -14.561 29.231 1.00 12.23 256 LEU A N 1
ATOM 1859 C CA . LEU A 1 241 ? -8.409 -15.077 29.111 1.00 13.27 256 LEU A CA 1
ATOM 1860 C C . LEU A 1 241 ? -9.113 -14.876 30.454 1.00 12.19 256 LEU A C 1
ATOM 1861 O O . LEU A 1 241 ? -10.333 -15.025 30.564 1.00 12.34 256 LEU A O 1
ATOM 1866 N N . SER A 1 242 ? -8.337 -14.519 31.474 1.00 11.67 257 SER A N 1
ATOM 1867 C CA . SER A 1 242 ? -8.886 -14.298 32.809 1.00 10.66 257 SER A CA 1
ATOM 1868 C C . SER A 1 242 ? -9.809 -13.089 32.901 1.00 11.15 257 SER A C 1
ATOM 1869 O O . SER A 1 242 ? -9.505 -12.023 32.365 1.00 14.24 257 SER A O 1
ATOM 1872 N N . THR A 1 243 ? -10.934 -13.259 33.590 1.00 12.37 258 THR A N 1
ATOM 1873 C CA . THR A 1 243 ? -11.881 -12.164 33.781 1.00 12.90 258 THR A CA 1
ATOM 1874 C C . THR A 1 243 ? -11.816 -11.695 35.239 1.00 13.64 258 THR A C 1
ATOM 1875 O O . THR A 1 243 ? -12.724 -11.017 35.730 1.00 16.15 258 THR A O 1
ATOM 1879 N N . ALA A 1 244 ? -10.726 -12.050 35.915 1.00 14.35 259 ALA A N 1
ATOM 1880 C CA . ALA A 1 244 ? -10.525 -11.703 37.323 1.00 14.24 259 ALA A CA 1
ATOM 1881 C C . ALA A 1 244 ? -10.349 -10.207 37.587 1.00 12.50 259 ALA A C 1
ATOM 1882 O O . ALA A 1 244 ? -10.183 -9.414 36.659 1.00 12.73 259 ALA A O 1
ATOM 1884 N N . SER A 1 245 ? -10.384 -9.837 38.867 1.00 12.23 260 SER A N 1
ATOM 1885 C CA . SER A 1 245 ? -10.241 -8.443 39.290 1.00 11.67 260 SER A CA 1
ATOM 1886 C C . SER A 1 245 ? -8.961 -7.783 38.801 1.00 10.31 260 SER A C 1
ATOM 1887 O O . SER A 1 245 ? -8.918 -6.567 38.622 1.00 12.75 260 SER A O 1
ATOM 1890 N N . GLU A 1 246 ? -7.915 -8.578 38.610 1.00 10.04 261 GLU A N 1
ATOM 1891 C CA . GLU A 1 246 ? -6.651 -8.042 38.128 1.00 12.72 261 GLU A CA 1
ATOM 1892 C C . GLU A 1 246 ? -5.870 -9.020 37.261 1.00 12.22 261 GLU A C 1
ATOM 1893 O O . GLU A 1 246 ? -5.827 -10.220 37.536 1.00 12.82 261 GLU A O 1
ATOM 1899 N N . VAL A 1 247 ? -5.285 -8.496 36.190 1.00 10.94 262 VAL A N 1
ATOM 1900 C CA . VAL A 1 247 ? -4.414 -9.275 35.320 1.00 11.21 262 VAL A CA 1
ATOM 1901 C C . VAL A 1 247 ? -3.177 -8.391 35.267 1.00 11.85 262 VAL A C 1
ATOM 1902 O O . VAL A 1 247 ? -3.282 -7.169 35.121 1.00 9.09 262 VAL A O 1
ATOM 1906 N N . LYS A 1 248 ? -2.009 -8.999 35.417 1.00 9.81 263 LYS A N 1
ATOM 1907 C CA . LYS A 1 248 ? -0.779 -8.227 35.461 1.00 12.90 263 LYS A CA 1
ATOM 1908 C C . LYS A 1 248 ? 0.362 -8.763 34.613 1.00 10.67 263 LYS A C 1
ATOM 1909 O O . LYS A 1 248 ? 0.543 -9.974 34.466 1.00 10.13 263 LYS A O 1
ATOM 1915 N N . ALA A 1 249 ? 1.122 -7.832 34.046 1.00 10.83 264 ALA A N 1
ATOM 1916 C CA . ALA A 1 249 ? 2.293 -8.160 33.252 1.00 9.08 264 ALA A CA 1
ATOM 1917 C C . ALA A 1 249 ? 3.366 -7.246 33.817 1.00 8.81 264 ALA A C 1
ATOM 1918 O O . ALA A 1 249 ? 3.207 -6.023 33.836 1.00 8.97 264 ALA A O 1
ATOM 1920 N N . SER A 1 250 ? 4.449 -7.833 34.304 1.00 10.70 265 SER A N 1
ATOM 1921 C CA . SER A 1 250 ? 5.511 -7.026 34.882 1.00 9.67 265 SER A CA 1
ATOM 1922 C C . SER A 1 250 ? 6.875 -7.632 34.617 1.00 9.33 265 SER A C 1
ATOM 1923 O O . SER A 1 250 ? 6.985 -8.688 33.994 1.00 10.40 265 SER A O 1
ATOM 1926 N N . GLY A 1 251 ? 7.907 -6.949 35.097 1.00 10.08 266 GLY A N 1
ATOM 1927 C CA . GLY A 1 251 ? 9.268 -7.406 34.894 1.00 10.53 266 GLY A CA 1
ATOM 1928 C C . GLY A 1 251 ? 9.920 -6.533 33.841 1.00 10.51 266 GLY A C 1
ATOM 1929 O O . GLY A 1 251 ? 9.231 -5.909 33.032 1.00 10.36 266 GLY A O 1
ATOM 1930 N N . HIS A 1 252 ? 11.246 -6.487 33.829 1.00 11.56 267 HIS A N 1
ATOM 1931 C CA . HIS A 1 252 ? 11.926 -5.641 32.862 1.00 8.05 267 HIS A CA 1
ATOM 1932 C C . HIS A 1 252 ? 12.458 -6.360 31.634 1.00 10.08 267 HIS A C 1
ATOM 1933 O O . HIS A 1 252 ? 13.341 -5.856 30.936 1.00 10.89 267 HIS A O 1
ATOM 1940 N N . GLY A 1 253 ? 11.896 -7.535 31.371 1.00 9.59 268 GLY A N 1
ATOM 1941 C CA . GLY A 1 253 ? 12.287 -8.301 30.204 1.00 9.42 268 GLY A CA 1
ATOM 1942 C C . GLY A 1 253 ? 11.633 -7.704 28.973 1.00 9.63 268 GLY A C 1
ATOM 1943 O O . GLY A 1 253 ? 10.953 -6.675 29.057 1.00 10.27 268 GLY A O 1
ATOM 1944 N N . VAL A 1 254 ? 11.812 -8.365 27.835 1.00 8.41 269 VAL A N 1
ATOM 1945 C CA . VAL A 1 254 ? 11.266 -7.890 26.565 1.00 9.15 269 VAL A CA 1
ATOM 1946 C C . VAL A 1 254 ? 10.208 -8.805 25.954 1.00 9.38 269 VAL A C 1
ATOM 1947 O O . VAL A 1 254 ? 10.352 -10.028 25.967 1.00 9.44 269 VAL A O 1
ATOM 1951 N N . LEU A 1 255 ? 9.134 -8.203 25.444 1.00 6.92 270 LEU A N 1
ATOM 1952 C CA . LEU A 1 255 ? 8.094 -8.955 24.742 1.00 9.45 270 LEU A CA 1
ATOM 1953 C C . LEU A 1 255 ? 8.186 -8.386 23.327 1.00 10.12 270 LEU A C 1
ATOM 1954 O O . LEU A 1 255 ? 7.883 -7.214 23.106 1.00 9.85 270 LEU A O 1
ATOM 1959 N N . SER A 1 256 ? 8.619 -9.211 22.376 1.00 8.94 271 SER A N 1
ATOM 1960 C CA . SER A 1 256 ? 8.811 -8.758 20.994 1.00 8.52 271 SER A CA 1
ATOM 1961 C C . SER A 1 256 ? 7.896 -9.405 19.969 1.00 9.76 271 SER A C 1
ATOM 1962 O O . SER A 1 256 ? 7.765 -10.627 19.934 1.00 8.92 271 SER A O 1
ATOM 1965 N N . GLY A 1 257 ? 7.290 -8.586 19.114 1.00 8.76 272 GLY A N 1
ATOM 1966 C CA . GLY A 1 257 ? 6.404 -9.123 18.093 1.00 10.55 272 GLY A CA 1
ATOM 1967 C C . GLY A 1 257 ? 7.073 -9.283 16.737 1.00 10.40 272 GLY A C 1
ATOM 1968 O O . GLY A 1 257 ? 6.391 -9.380 15.719 1.00 8.99 272 GLY A O 1
ATOM 1969 N N . GLU A 1 258 ? 8.404 -9.335 16.727 1.00 9.53 273 GLU A N 1
ATOM 1970 C CA . GLU A 1 258 ? 9.189 -9.453 15.492 1.00 8.41 273 GLU A CA 1
ATOM 1971 C C . GLU A 1 258 ? 8.890 -10.651 14.588 1.00 10.16 273 GLU A C 1
ATOM 1972 O O . GLU A 1 258 ? 9.213 -10.620 13.402 1.00 10.37 273 GLU A O 1
ATOM 1978 N N . GLN A 1 259 ? 8.292 -11.706 15.129 1.00 9.22 274 GLN A N 1
ATOM 1979 C CA . GLN A 1 259 ? 7.996 -12.873 14.300 1.00 10.25 274 GLN A CA 1
ATOM 1980 C C . GLN A 1 259 ? 6.686 -12.747 13.525 1.00 11.98 274 GLN A C 1
ATOM 1981 O O . GLN A 1 259 ? 6.416 -13.542 12.624 1.00 13.04 274 GLN A O 1
ATOM 1987 N N . TYR A 1 260 ? 5.882 -11.742 13.862 1.00 11.33 275 TYR A N 1
ATOM 1988 C CA . TYR A 1 260 ? 4.598 -11.538 13.198 1.00 11.55 275 TYR A CA 1
ATOM 1989 C C . TYR A 1 260 ? 4.674 -10.560 12.038 1.00 10.71 275 TYR A C 1
ATOM 1990 O O . TYR A 1 260 ? 5.352 -9.535 12.122 1.00 12.08 275 TYR A O 1
ATOM 1999 N N . VAL A 1 261 ? 3.977 -10.876 10.953 1.00 11.74 276 VAL A N 1
ATOM 2000 C CA . VAL A 1 261 ? 3.951 -9.978 9.811 1.00 9.32 276 VAL A CA 1
ATOM 2001 C C . VAL A 1 261 ? 3.024 -8.834 10.196 1.00 10.31 276 VAL A C 1
ATOM 2002 O O . VAL A 1 261 ? 2.220 -8.969 11.123 1.00 11.86 276 VAL A O 1
ATOM 2006 N N . TRP A 1 262 ? 3.140 -7.704 9.509 1.00 9.16 277 TRP A N 1
ATOM 2007 C CA . TRP A 1 262 ? 2.278 -6.569 9.810 1.00 9.95 277 TRP A CA 1
ATOM 2008 C C . TRP A 1 262 ? 0.809 -6.981 9.727 1.00 11.95 277 TRP A C 1
ATOM 2009 O O . TRP A 1 262 ? 0.411 -7.718 8.823 1.00 11.75 277 TRP A O 1
ATOM 2020 N N . TYR A 1 263 ? 0.008 -6.521 10.683 1.00 9.87 278 TYR A N 1
ATOM 2021 C CA . TYR A 1 263 ? -1.422 -6.812 10.689 1.00 8.32 278 TYR A CA 1
ATOM 2022 C C . TYR A 1 263 ? -1.744 -8.305 10.778 1.00 10.09 278 TYR A C 1
ATOM 2023 O O . TYR A 1 263 ? -2.809 -8.733 10.333 1.00 10.50 278 TYR A O 1
ATOM 2032 N N . ALA A 1 264 ? -0.834 -9.092 11.345 1.00 10.33 279 ALA A N 1
ATOM 2033 C CA . ALA A 1 264 ? -1.058 -10.532 11.481 1.00 10.64 279 ALA A CA 1
ATOM 2034 C C . ALA A 1 264 ? -2.414 -10.768 12.143 1.00 10.82 279 ALA A C 1
ATOM 2035 O O . ALA A 1 264 ? -2.699 -10.207 13.197 1.00 10.63 279 ALA A O 1
ATOM 2037 N N . ASP A 1 265 ? -3.236 -11.615 11.527 1.00 11.22 280 ASP A N 1
ATOM 2038 C CA . ASP A 1 265 ? -4.582 -11.922 12.025 1.00 13.44 280 ASP A CA 1
ATOM 2039 C C . ASP A 1 265 ? -4.621 -13.296 12.701 1.00 14.38 280 ASP A C 1
ATOM 2040 O O . ASP A 1 265 ? -4.528 -14.322 12.032 1.00 13.92 280 ASP A O 1
ATOM 2045 N N . PRO A 1 266 ? -4.775 -13.330 14.035 1.00 15.08 281 PRO A N 1
ATOM 2046 C CA . PRO A 1 266 ? -4.822 -14.581 14.804 1.00 18.37 281 PRO A CA 1
ATOM 2047 C C . PRO A 1 266 ? -5.959 -15.515 14.402 1.00 20.03 281 PRO A C 1
ATOM 2048 O O . PRO A 1 266 ? -5.889 -16.718 14.639 1.00 21.80 281 PRO A O 1
ATOM 2052 N N . ASP A 1 267 ? -7.009 -14.960 13.807 1.00 20.46 282 ASP A N 1
ATOM 2053 C CA . ASP A 1 267 ? -8.150 -15.766 13.391 1.00 22.16 282 ASP A CA 1
ATOM 2054 C C . ASP A 1 267 ? -7.990 -16.320 11.980 1.00 21.85 282 ASP A C 1
ATOM 2055 O O . ASP A 1 267 ? -8.846 -17.071 11.502 1.00 23.52 282 ASP A O 1
ATOM 2060 N N . GLU A 1 268 ? -6.896 -15.953 11.318 1.00 19.48 283 GLU A N 1
ATOM 2061 C CA . GLU A 1 268 ? -6.629 -16.424 9.961 1.00 18.51 283 GLU A CA 1
ATOM 2062 C C . GLU A 1 268 ? -5.192 -16.922 9.775 1.00 16.96 283 GLU A C 1
ATOM 2063 O O . GLU A 1 268 ? -4.502 -16.518 8.838 1.00 18.08 283 GLU A O 1
ATOM 2069 N N . GLY A 1 269 ? -4.748 -17.799 10.670 1.00 15.36 284 GLY A N 1
ATOM 2070 C CA . GLY A 1 269 ? -3.406 -18.348 10.570 1.00 15.93 284 GLY A CA 1
ATOM 2071 C C . GLY A 1 269 ? -2.284 -17.337 10.711 1.00 17.42 284 GLY A C 1
ATOM 2072 O O . GLY A 1 269 ? -1.146 -17.599 10.316 1.00 18.53 284 GLY A O 1
ATOM 2073 N N . TYR A 1 270 ? -2.611 -16.176 11.270 1.00 17.11 285 TYR A N 1
ATOM 2074 C CA . TYR A 1 270 ? -1.642 -15.106 11.492 1.00 15.78 285 TYR A CA 1
ATOM 2075 C C . TYR A 1 270 ? -1.104 -14.479 10.217 1.00 16.48 285 TYR A C 1
ATOM 2076 O O . TYR A 1 270 ? -0.019 -13.894 10.204 1.00 14.30 285 TYR A O 1
ATOM 2085 N N . GLN A 1 271 ? -1.866 -14.608 9.138 1.00 17.16 286 GLN A N 1
ATOM 2086 C CA . GLN A 1 271 ? -1.481 -14.010 7.870 1.00 17.42 286 GLN A CA 1
ATOM 2087 C C . GLN A 1 271 ? -1.967 -12.569 7.935 1.00 17.29 286 GLN A C 1
ATOM 2088 O O . GLN A 1 271 ? -2.803 -12.238 8.776 1.00 14.52 286 GLN A O 1
ATOM 2094 N N . LYS A 1 272 ? -1.439 -11.710 7.069 1.00 15.27 287 LYS A N 1
ATOM 2095 C CA . LYS A 1 272 ? -1.868 -10.319 7.046 1.00 15.89 287 LYS A CA 1
ATOM 2096 C C . LYS A 1 272 ? -3.391 -10.292 6.943 1.00 16.53 287 LYS A C 1
ATOM 2097 O O . LYS A 1 272 ? -3.974 -10.963 6.093 1.00 18.49 287 LYS A O 1
ATOM 2103 N N . ALA A 1 273 ? -4.034 -9.520 7.810 1.00 15.42 288 ALA A N 1
ATOM 2104 C CA . ALA A 1 273 ? -5.490 -9.427 7.801 1.00 17.52 288 ALA A CA 1
ATOM 2105 C C . ALA A 1 273 ? -6.022 -8.969 6.448 1.00 21.31 288 ALA A C 1
ATOM 2106 O O . ALA A 1 273 ? -5.388 -8.168 5.756 1.00 18.48 288 ALA A O 1
ATOM 2108 N N . SER A 1 274 ? -7.192 -9.485 6.083 1.00 23.03 289 SER A N 1
ATOM 2109 C CA . SER A 1 274 ? -7.838 -9.139 4.822 1.00 26.47 289 SER A CA 1
ATOM 2110 C C . SER A 1 274 ? -8.746 -7.923 5.003 1.00 25.95 289 SER A C 1
ATOM 2111 O O . SER A 1 274 ? -9.404 -7.780 6.031 1.00 27.19 289 SER A O 1
ATOM 2114 N N . GLY A 1 275 ? -8.764 -7.051 4.001 1.00 24.34 290 GLY A N 1
ATOM 2115 C CA . GLY A 1 275 ? -9.601 -5.863 4.040 1.00 24.42 290 GLY A CA 1
ATOM 2116 C C . GLY A 1 275 ? -9.520 -4.979 5.274 1.00 24.28 290 GLY A C 1
ATOM 2117 O O . GLY A 1 275 ? -10.548 -4.483 5.741 1.00 25.90 290 GLY A O 1
ATOM 2118 N N . ALA A 1 276 ? -8.313 -4.766 5.793 1.00 22.01 291 ALA A N 1
ATOM 2119 C CA . ALA A 1 276 ? -8.115 -3.932 6.980 1.00 20.89 291 ALA A CA 1
ATOM 2120 C C . ALA A 1 276 ? -9.252 -4.154 7.974 1.00 18.20 291 ALA A C 1
ATOM 2121 O O . ALA A 1 276 ? -9.931 -3.208 8.382 1.00 17.95 291 ALA A O 1
ATOM 2123 N N . ASN A 1 277 ? -9.444 -5.409 8.369 1.00 17.73 292 ASN A N 1
ATOM 2124 C CA . ASN A 1 277 ? -10.523 -5.769 9.284 1.00 16.82 292 ASN A CA 1
ATOM 2125 C C . ASN A 1 277 ? -10.303 -5.402 10.748 1.00 15.32 292 ASN A C 1
ATOM 2126 O O . ASN A 1 277 ? -11.111 -5.769 11.600 1.00 14.60 292 ASN A O 1
ATOM 2131 N N . ASN A 1 278 ? -9.216 -4.691 11.036 1.00 14.94 293 ASN A N 1
ATOM 2132 C CA . ASN A 1 278 ? -8.909 -4.264 12.401 1.00 13.17 293 ASN A CA 1
ATOM 2133 C C . ASN A 1 278 ? -8.606 -5.415 13.364 1.00 15.10 293 ASN A C 1
ATOM 2134 O O . ASN A 1 278 ? -8.594 -5.221 14.581 1.00 13.31 293 ASN A O 1
ATOM 2139 N N . ASN A 1 279 ? -8.353 -6.607 12.833 1.00 14.39 294 ASN A N 1
ATOM 2140 C CA . ASN A 1 279 ? -8.072 -7.748 13.701 1.00 14.81 294 ASN A CA 1
ATOM 2141 C C . ASN A 1 279 ? -6.591 -8.091 13.824 1.00 13.98 294 ASN A C 1
ATOM 2142 O O . ASN A 1 279 ? -6.233 -9.233 14.114 1.00 15.65 294 ASN A O 1
ATOM 2147 N N . GLY A 1 280 ? -5.730 -7.106 13.597 1.00 11.83 295 GLY A N 1
ATOM 2148 C CA . GLY A 1 280 ? -4.301 -7.338 13.726 1.00 9.66 295 GLY A CA 1
ATOM 2149 C C . GLY A 1 280 ? -3.990 -7.727 15.161 1.00 9.91 295 GLY A C 1
ATOM 2150 O O . GLY A 1 280 ? -4.667 -7.288 16.086 1.00 12.13 295 GLY A O 1
ATOM 2151 N N . LEU A 1 281 ? -2.962 -8.547 15.349 1.00 8.90 296 LEU A N 1
ATOM 2152 C CA . LEU A 1 281 ? -2.581 -9.014 16.678 1.00 9.47 296 LEU A CA 1
ATOM 2153 C C . LEU A 1 281 ? -2.058 -7.920 17.603 1.00 8.37 296 LEU A C 1
ATOM 2154 O O . LEU A 1 281 ? -1.076 -7.246 17.292 1.00 10.92 296 LEU A O 1
ATOM 2159 N N . ARG A 1 282 ? -2.724 -7.753 18.741 1.00 10.33 297 ARG A N 1
ATOM 2160 C CA . ARG A 1 282 ? -2.310 -6.768 19.740 1.00 10.18 297 ARG A CA 1
ATOM 2161 C C . ARG A 1 282 ? -1.216 -7.389 20.611 1.00 10.37 297 ARG A C 1
ATOM 2162 O O . ARG A 1 282 ? -1.180 -8.606 20.805 1.00 9.50 297 ARG A O 1
ATOM 2170 N N . MET A 1 283 ? -0.322 -6.560 21.139 1.00 9.40 298 MET A N 1
ATOM 2171 C CA . MET A 1 283 ? 0.736 -7.069 22.007 1.00 7.91 298 MET A CA 1
ATOM 2172 C C . MET A 1 283 ? 0.166 -7.343 23.405 1.00 7.81 298 MET A C 1
ATOM 2173 O O . MET A 1 283 ? 0.664 -8.210 24.124 1.00 9.34 298 MET A O 1
ATOM 2178 N N . TRP A 1 284 ? -0.870 -6.591 23.782 1.00 9.67 299 TRP A N 1
ATOM 2179 C CA . TRP A 1 284 ? -1.554 -6.759 25.069 1.00 8.41 299 TRP A CA 1
ATOM 2180 C C . TRP A 1 284 ? -3.046 -6.828 24.770 1.00 9.39 299 TRP A C 1
ATOM 2181 O O . TRP A 1 284 ? -3.612 -5.895 24.200 1.00 10.46 299 TRP A O 1
ATOM 2192 N N . ARG A 1 285 ? -3.681 -7.931 25.153 1.00 9.47 300 ARG A N 1
ATOM 2193 C CA . ARG A 1 285 ? -5.107 -8.118 24.915 1.00 10.33 300 ARG A CA 1
ATOM 2194 C C . ARG A 1 285 ? -5.756 -8.868 26.071 1.00 11.94 300 ARG A C 1
ATOM 2195 O O . ARG A 1 285 ? -5.153 -9.765 26.652 1.00 13.21 300 ARG A O 1
ATOM 2203 N N . GLY A 1 286 ? -6.986 -8.485 26.394 1.00 12.16 301 GLY A N 1
ATOM 2204 C CA . GLY A 1 286 ? -7.733 -9.142 27.451 1.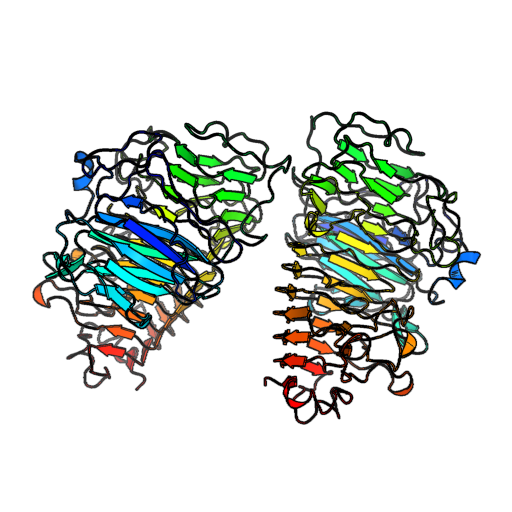00 12.79 301 GLY A CA 1
ATOM 2205 C C . GLY A 1 286 ? -9.199 -9.155 27.053 1.00 12.96 301 GLY A C 1
ATOM 2206 O O . GLY A 1 286 ? -9.573 -8.530 26.062 1.00 15.47 301 GLY A O 1
ATOM 2207 N N . THR A 1 287 ? -10.030 -9.882 27.794 1.00 16.11 302 THR A N 1
ATOM 2208 C CA . THR A 1 287 ? -11.462 -9.930 27.502 1.00 18.17 302 THR A CA 1
ATOM 2209 C C . THR A 1 287 ? -12.234 -9.853 28.812 1.00 19.44 302 THR A C 1
ATOM 2210 O O . THR A 1 287 ? -12.077 -10.703 29.686 1.00 19.95 302 THR A O 1
ATOM 2214 N N . LEU A 1 288 ? -13.072 -8.831 28.936 1.00 20.00 303 LEU A N 1
ATOM 2215 C CA . LEU A 1 288 ? -13.854 -8.626 30.148 1.00 20.54 303 LEU A CA 1
ATOM 2216 C C . LEU A 1 288 ? -15.010 -9.592 30.358 1.00 21.76 303 LEU A C 1
ATOM 2217 O O . LEU A 1 288 ? -15.510 -10.215 29.421 1.00 18.93 303 LEU A O 1
ATOM 2222 N N . GLY A 1 289 ? -15.409 -9.705 31.619 1.00 22.25 304 GLY A N 1
ATOM 2223 C CA . GLY A 1 289 ? -16.535 -10.531 32.002 1.00 22.14 304 GLY A CA 1
ATOM 2224 C C . GLY A 1 289 ? -17.579 -9.508 32.402 1.00 22.77 304 GLY A C 1
ATOM 2225 O O . GLY A 1 289 ? -17.657 -8.444 31.788 1.00 23.18 304 GLY A O 1
ATOM 2226 N N . ASN A 1 290 ? -18.367 -9.792 33.431 1.00 20.82 305 ASN A N 1
ATOM 2227 C CA . ASN A 1 290 ? -19.382 -8.835 33.860 1.00 20.67 305 ASN A CA 1
ATOM 2228 C C . ASN A 1 290 ? -18.927 -8.068 35.098 1.00 18.33 305 ASN A C 1
ATOM 2229 O O . ASN A 1 290 ? -19.728 -7.407 35.758 1.00 19.09 305 ASN A O 1
ATOM 2234 N N . SER A 1 291 ? -17.636 -8.150 35.404 1.00 17.29 306 SER A N 1
ATOM 2235 C CA . SER A 1 291 ? -17.092 -7.470 36.571 1.00 16.33 306 SER A CA 1
ATOM 2236 C C . SER A 1 291 ? -15.840 -6.660 36.246 1.00 13.86 306 SER A C 1
ATOM 2237 O O . SER A 1 291 ? -15.146 -6.927 35.268 1.00 14.87 306 SER A O 1
ATOM 2240 N N . SER A 1 292 ? -15.559 -5.671 37.084 1.00 13.48 307 SER A N 1
ATOM 2241 C CA . SER A 1 292 ? -14.405 -4.802 36.893 1.00 13.77 307 SER A CA 1
ATOM 2242 C C . SER A 1 292 ? -13.072 -5.539 36.866 1.00 13.14 307 SER A C 1
ATOM 2243 O O . SER A 1 292 ? -12.876 -6.530 37.575 1.00 14.38 307 SER A O 1
ATOM 2246 N N . GLN A 1 293 ? -12.155 -5.041 36.041 1.00 11.91 308 GLN A N 1
ATOM 2247 C CA . GLN A 1 293 ? -10.827 -5.625 35.919 1.00 11.44 308 GLN A CA 1
ATOM 2248 C C . GLN A 1 293 ? -9.775 -4.536 35.797 1.00 13.25 308 GLN A C 1
ATOM 2249 O O . GLN A 1 293 ? -9.986 -3.530 35.120 1.00 16.12 308 GLN A O 1
ATOM 2255 N N . THR A 1 294 ? -8.644 -4.742 36.462 1.00 10.82 309 THR A N 1
ATOM 2256 C CA . THR A 1 294 ? -7.545 -3.791 36.408 1.00 11.25 309 THR A CA 1
ATOM 2257 C C . THR A 1 294 ? -6.373 -4.450 35.701 1.00 11.60 309 THR A C 1
ATOM 2258 O O . THR A 1 294 ? -5.992 -5.575 36.035 1.00 11.54 309 THR A O 1
ATOM 2262 N N . PHE A 1 295 ? -5.825 -3.762 34.705 1.00 9.55 310 PHE A N 1
ATOM 2263 C CA . PHE A 1 295 ? -4.663 -4.262 33.983 1.00 10.07 310 PHE A CA 1
ATOM 2264 C C . PHE A 1 295 ? -3.449 -3.512 34.515 1.00 9.95 310 PHE A C 1
ATOM 2265 O O . PHE A 1 295 ? -3.330 -2.295 34.344 1.00 9.86 310 PHE A O 1
ATOM 2273 N N . VAL A 1 296 ? -2.574 -4.243 35.195 1.00 9.93 311 VAL A N 1
ATOM 2274 C CA . VAL A 1 296 ? -1.352 -3.678 35.747 1.00 11.27 311 VAL A CA 1
ATOM 2275 C C . VAL A 1 296 ? -0.237 -4.059 34.785 1.00 10.64 311 VAL A C 1
ATOM 2276 O O . VAL A 1 296 ? -0.020 -5.239 34.523 1.00 10.65 311 VAL A O 1
ATOM 2280 N N . LEU A 1 297 ? 0.452 -3.052 34.258 1.00 8.87 312 LEU A N 1
ATOM 2281 C CA . LEU A 1 297 ? 1.551 -3.242 33.309 1.00 8.17 312 LEU A CA 1
ATOM 2282 C C . LEU A 1 297 ? 2.732 -2.478 33.891 1.00 8.59 312 LEU A C 1
ATOM 2283 O O . LEU A 1 297 ? 2.681 -1.256 34.020 1.00 10.46 312 LEU A O 1
ATOM 2288 N N . ASN A 1 298 ? 3.802 -3.191 34.218 1.00 8.52 313 ASN A N 1
ATOM 2289 C CA . ASN A 1 298 ? 4.936 -2.545 34.860 1.00 9.35 313 ASN A CA 1
ATOM 2290 C C . ASN A 1 298 ? 6.301 -3.057 34.406 1.00 11.30 313 ASN A C 1
ATOM 2291 O O . ASN A 1 298 ? 6.543 -4.262 34.383 1.00 15.13 313 ASN A O 1
ATOM 2296 N N . GLY A 1 299 ? 7.178 -2.128 34.030 1.00 8.80 314 GLY A N 1
ATOM 2297 C CA . GLY A 1 299 ? 8.538 -2.471 33.645 1.00 9.12 314 GLY A CA 1
ATOM 2298 C C . GLY A 1 299 ? 8.875 -3.032 32.276 1.00 6.90 314 GLY A C 1
ATOM 2299 O O . GLY A 1 299 ? 9.969 -2.797 31.767 1.00 8.91 314 GLY A O 1
ATOM 2300 N N . VAL A 1 300 ? 7.948 -3.771 31.685 1.00 9.59 315 VAL A N 1
ATOM 2301 C CA . VAL A 1 300 ? 8.172 -4.418 30.397 1.00 8.55 315 VAL A CA 1
ATOM 2302 C C . VAL A 1 300 ? 8.538 -3.521 29.222 1.00 9.49 315 VAL A C 1
ATOM 2303 O O . VAL A 1 300 ? 8.118 -2.369 29.148 1.00 9.00 315 VAL A O 1
ATOM 2307 N N . THR A 1 301 ? 9.351 -4.064 28.318 1.00 8.88 316 THR A N 1
ATOM 2308 C CA . THR A 1 301 ? 9.713 -3.368 27.091 1.00 9.78 316 THR A CA 1
ATOM 2309 C C . THR A 1 301 ? 9.029 -4.165 25.988 1.00 10.47 316 THR A C 1
ATOM 2310 O O . THR A 1 301 ? 9.219 -5.376 25.889 1.00 10.72 316 THR A O 1
ATOM 2314 N N . VAL A 1 302 ? 8.201 -3.494 25.193 1.00 10.34 317 VAL A N 1
ATOM 2315 C CA . VAL A 1 302 ? 7.530 -4.131 24.064 1.00 6.15 317 VAL A CA 1
ATOM 2316 C C . VAL A 1 302 ? 8.269 -3.645 22.827 1.00 10.70 317 VAL A C 1
ATOM 2317 O O . VAL A 1 302 ? 8.535 -2.454 22.690 1.00 8.79 317 VAL A O 1
ATOM 2321 N N . SER A 1 303 ? 8.631 -4.570 21.945 1.00 8.83 318 SER A N 1
ATOM 2322 C CA . SER A 1 303 ? 9.327 -4.204 20.721 1.00 7.23 318 SER A CA 1
ATOM 2323 C C . SER A 1 303 ? 8.612 -4.790 19.523 1.00 8.59 318 SER A C 1
ATOM 2324 O O . SER A 1 303 ? 7.959 -5.832 19.621 1.00 9.59 318 SER A O 1
ATOM 2327 N N . ALA A 1 304 ? 8.709 -4.086 18.402 1.00 8.73 319 ALA A N 1
ATOM 2328 C CA . ALA A 1 304 ? 8.146 -4.545 17.145 1.00 10.74 319 ALA A CA 1
ATOM 2329 C C . ALA A 1 304 ? 6.685 -5.008 17.128 1.00 9.29 319 ALA A C 1
ATOM 2330 O O . ALA A 1 304 ? 6.388 -6.137 16.735 1.00 10.58 319 ALA A O 1
ATOM 2332 N N . PRO A 1 305 ? 5.753 -4.147 17.552 1.00 6.75 320 PRO A N 1
ATOM 2333 C CA . PRO A 1 305 ? 4.345 -4.555 17.532 1.00 9.13 320 PRO A CA 1
ATOM 2334 C C . PRO A 1 305 ? 3.882 -4.695 16.073 1.00 10.23 320 PRO A C 1
ATOM 2335 O O . PRO A 1 305 ? 4.236 -3.876 15.228 1.00 8.99 320 PRO A O 1
ATOM 2339 N N . PRO A 1 306 ? 3.114 -5.751 15.753 1.00 8.56 321 PRO A N 1
ATOM 2340 C CA . PRO A 1 306 ? 2.640 -5.923 14.375 1.00 8.81 321 PRO A CA 1
ATOM 2341 C C . PRO A 1 306 ? 1.397 -5.081 14.057 1.00 9.35 321 PRO A C 1
ATOM 2342 O O . PRO A 1 306 ? 0.999 -4.960 12.902 1.00 9.34 321 PRO A O 1
ATOM 2346 N N . PHE A 1 307 ? 0.788 -4.494 15.082 1.00 7.80 322 PHE A N 1
ATOM 2347 C CA . PHE A 1 307 ? -0.408 -3.678 14.876 1.00 9.24 322 PHE A CA 1
ATOM 2348 C C . PHE A 1 307 ? -0.565 -2.761 16.097 1.00 7.75 322 PHE A C 1
ATOM 2349 O O . PHE A 1 307 ? 0.440 -2.357 16.695 1.00 7.95 322 PHE A O 1
ATOM 2357 N N . ASN A 1 308 ? -1.805 -2.423 16.451 1.00 8.99 323 ASN A N 1
ATOM 2358 C CA . ASN A 1 308 ? -2.074 -1.578 17.617 1.00 9.88 323 ASN A CA 1
ATOM 2359 C C . ASN A 1 308 ? -1.418 -2.274 18.807 1.00 10.79 323 ASN A C 1
ATOM 2360 O O . ASN A 1 308 ? -1.483 -3.496 18.928 1.00 7.80 323 ASN A O 1
ATOM 2365 N N . SER A 1 309 ? -0.799 -1.516 19.702 1.00 10.54 324 SER A N 1
ATOM 2366 C CA . SER A 1 309 ? -0.138 -2.165 20.831 1.00 10.49 324 SER A CA 1
ATOM 2367 C C . SER A 1 309 ? -1.086 -2.836 21.815 1.00 9.67 324 SER A C 1
ATOM 2368 O O . SER A 1 309 ? -0.741 -3.864 22.402 1.00 9.40 324 SER A O 1
ATOM 2371 N N . MET A 1 310 ? -2.294 -2.299 21.970 1.00 6.58 325 MET A N 1
ATOM 2372 C CA . MET A 1 310 ? -3.205 -2.862 22.956 1.00 7.39 325 MET A CA 1
ATOM 2373 C C . MET A 1 310 ? -4.674 -2.479 22.821 1.00 9.26 325 MET A C 1
ATOM 2374 O O . MET A 1 310 ? -5.009 -1.346 22.470 1.00 9.15 325 MET A O 1
ATOM 2379 N N . ASP A 1 311 ? -5.536 -3.448 23.122 1.00 7.94 326 ASP A N 1
ATOM 2380 C CA . ASP A 1 311 ? -6.986 -3.284 23.115 1.00 8.22 326 ASP A CA 1
ATOM 2381 C C . ASP A 1 311 ? -7.596 -4.443 23.881 1.00 9.66 326 ASP A C 1
ATOM 2382 O O . ASP A 1 311 ? -7.145 -5.582 23.752 1.00 8.77 326 ASP A O 1
ATOM 2387 N N . TRP A 1 312 ? -8.611 -4.146 24.683 1.00 10.21 327 TRP A N 1
ATOM 2388 C CA . TRP A 1 312 ? -9.323 -5.168 25.435 1.00 12.92 327 TRP A CA 1
ATOM 2389 C C . TRP A 1 312 ? -10.605 -5.482 24.668 1.00 15.04 327 TRP A C 1
ATOM 2390 O O . TRP A 1 312 ? -11.139 -4.623 23.966 1.00 15.30 327 TRP A O 1
ATOM 2401 N N . SER A 1 313 ? -11.078 -6.717 24.786 1.00 15.60 328 SER A N 1
ATOM 2402 C CA . SER A 1 313 ? -12.313 -7.130 24.132 1.00 20.54 328 SER A CA 1
ATOM 2403 C C . SER A 1 313 ? -13.444 -7.029 25.144 1.00 20.65 328 SER A C 1
ATOM 2404 O O . SER A 1 313 ? -13.250 -7.280 26.333 1.00 22.25 328 SER A O 1
ATOM 2407 N N . GLY A 1 314 ? -14.626 -6.663 24.671 1.00 25.12 329 GLY A N 1
ATOM 2408 C CA . GLY A 1 314 ? -15.760 -6.550 25.565 1.00 25.46 329 GLY A CA 1
ATOM 2409 C C . GLY A 1 314 ? -16.770 -5.555 25.046 1.00 25.07 329 GLY A C 1
ATOM 2410 O O . GLY A 1 314 ? -16.429 -4.654 24.284 1.00 26.71 329 GLY A O 1
ATOM 2411 N N . ASN A 1 315 ? -18.021 -5.724 25.455 1.00 27.26 330 ASN A N 1
ATOM 2412 C CA . ASN A 1 315 ? -19.076 -4.824 25.023 1.00 30.74 330 ASN A CA 1
ATOM 2413 C C . ASN A 1 315 ? -19.011 -3.532 25.833 1.00 31.37 330 ASN A C 1
ATOM 2414 O O . ASN A 1 315 ? -19.265 -2.449 25.309 1.00 34.61 330 ASN A O 1
ATOM 2419 N N . SER A 1 316 ? -18.652 -3.657 27.109 1.00 31.77 331 SER A N 1
ATOM 2420 C CA . SER A 1 316 ? -18.548 -2.507 28.004 1.00 30.46 331 SER A CA 1
ATOM 2421 C C . SER A 1 316 ? -17.129 -2.333 28.535 1.00 25.97 331 SER A C 1
ATOM 2422 O O . SER A 1 316 ? -16.708 -3.035 29.454 1.00 26.83 331 SER A O 1
ATOM 2425 N N . LEU A 1 317 ? -16.399 -1.383 27.962 1.00 23.59 332 LEU A N 1
ATOM 2426 C CA . LEU A 1 317 ? -15.029 -1.135 28.387 1.00 17.72 332 LEU A CA 1
ATOM 2427 C C . LEU A 1 317 ? -14.950 -0.191 29.583 1.00 18.32 332 LEU A C 1
ATOM 2428 O O . LEU A 1 317 ? -13.866 0.214 29.994 1.00 19.33 332 LEU A O 1
ATOM 2433 N N . ASP A 1 318 ? -16.098 0.156 30.148 1.00 18.65 333 ASP A N 1
ATOM 2434 C CA . ASP A 1 318 ? -16.108 1.045 31.300 1.00 21.69 333 ASP A CA 1
ATOM 2435 C C . ASP A 1 318 ? -15.702 0.303 32.570 1.00 20.57 333 ASP A C 1
ATOM 2436 O O . ASP A 1 318 ? -15.448 0.928 33.600 1.00 22.96 333 ASP A O 1
ATOM 2441 N N . LEU A 1 319 ? -15.625 -1.026 32.494 1.00 16.87 334 LEU A N 1
ATOM 2442 C CA . LEU A 1 319 ? -15.259 -1.836 33.654 1.00 19.92 334 LEU A CA 1
ATOM 2443 C C . LEU A 1 319 ? -13.776 -2.180 33.744 1.00 17.02 334 LEU A C 1
ATOM 2444 O O . LEU A 1 319 ? -13.349 -2.855 34.683 1.00 18.52 334 LEU A O 1
ATOM 2449 N N . ILE A 1 320 ? -12.992 -1.727 32.771 1.00 13.54 335 ILE A N 1
ATOM 2450 C CA . ILE A 1 320 ? -11.560 -1.992 32.781 1.00 12.23 335 ILE A CA 1
ATOM 2451 C C . ILE A 1 320 ? -10.803 -0.699 33.070 1.00 11.26 335 ILE A C 1
ATOM 2452 O O . ILE A 1 320 ? -11.236 0.380 32.677 1.00 12.19 335 ILE A O 1
ATOM 2457 N N . THR A 1 321 ? -9.694 -0.809 33.794 1.00 11.56 336 THR A N 1
ATOM 2458 C CA . THR A 1 321 ? -8.864 0.351 34.089 1.00 10.51 336 THR A CA 1
ATOM 2459 C C . THR A 1 321 ? -7.426 -0.141 34.032 1.00 11.02 336 THR A C 1
ATOM 2460 O O . THR A 1 321 ? -7.167 -1.343 34.149 1.00 9.96 336 THR A O 1
ATOM 2464 N N . CYS A 1 322 ? -6.491 0.779 33.838 1.00 10.68 337 CYS A N 1
ATOM 2465 C CA . CYS A 1 322 ? -5.088 0.405 33.732 1.00 10.02 337 CYS A CA 1
ATOM 2466 C C . CYS A 1 322 ? -4.192 1.123 34.727 1.00 7.62 337 CYS A C 1
ATOM 2467 O O . CYS A 1 322 ? -4.451 2.264 35.105 1.00 9.44 337 CYS A O 1
ATOM 2470 N N . ARG A 1 323 ? -3.128 0.439 35.132 1.00 7.60 338 ARG A N 1
ATOM 2471 C CA . ARG A 1 323 ? -2.127 0.997 36.035 1.00 11.17 338 ARG A CA 1
ATOM 2472 C C . ARG A 1 323 ? -0.811 0.660 35.342 1.00 9.51 338 ARG A C 1
ATOM 2473 O O . ARG A 1 323 ? -0.301 -0.454 35.468 1.00 10.31 338 ARG A O 1
ATOM 2481 N N . VAL A 1 324 ? -0.285 1.631 34.600 1.00 9.47 339 VAL A N 1
ATOM 2482 C CA . VAL A 1 324 ? 0.939 1.475 33.816 1.00 9.92 339 VAL A CA 1
ATOM 2483 C C . VAL A 1 324 ? 2.101 2.291 34.360 1.00 10.50 339 VAL A C 1
ATOM 2484 O O . VAL A 1 324 ? 1.958 3.479 34.643 1.00 11.72 339 VAL A O 1
ATOM 2488 N N . ASP A 1 325 ? 3.261 1.653 34.474 1.00 9.68 340 ASP A N 1
ATOM 2489 C CA . ASP A 1 325 ? 4.452 2.320 34.994 1.00 9.65 340 ASP A CA 1
ATOM 2490 C C . ASP A 1 325 ? 5.737 1.751 34.418 1.00 8.57 340 ASP A C 1
ATOM 2491 O O . ASP A 1 325 ? 5.830 0.544 34.182 1.00 10.53 340 ASP A O 1
ATOM 2496 N N . ASP A 1 326 ? 6.720 2.623 34.188 1.00 8.80 341 ASP A N 1
ATOM 2497 C CA . ASP A 1 326 ? 8.045 2.179 33.761 1.00 9.69 341 ASP A CA 1
ATOM 2498 C C . ASP A 1 326 ? 7.950 1.200 32.597 1.00 9.99 341 ASP A C 1
ATOM 2499 O O . ASP A 1 326 ? 8.556 0.128 32.616 1.00 9.16 341 ASP A O 1
ATOM 2504 N N . TYR A 1 327 ? 7.217 1.610 31.569 1.00 8.39 342 TYR A N 1
ATOM 2505 C CA . TYR A 1 327 ? 6.958 0.778 30.399 1.00 7.46 342 TYR A CA 1
ATOM 2506 C C . TYR A 1 327 ? 7.453 1.423 29.109 1.00 9.05 342 TYR A C 1
ATOM 2507 O O . TYR A 1 327 ? 7.401 2.644 28.961 1.00 9.44 342 TYR A O 1
ATOM 2516 N N . LYS A 1 328 ? 7.936 0.603 28.176 1.00 8.67 343 LYS A N 1
ATOM 2517 C CA . LYS A 1 328 ? 8.452 1.132 26.918 1.00 7.48 343 LYS A CA 1
ATOM 2518 C C . LYS A 1 328 ? 7.993 0.371 25.682 1.00 8.75 343 LYS A C 1
ATOM 2519 O O . LYS A 1 328 ? 7.776 -0.838 25.728 1.00 9.76 343 LYS A O 1
ATOM 2525 N N . GLN A 1 329 ? 7.838 1.103 24.582 1.00 7.55 344 GLN A N 1
ATOM 2526 C CA . GLN A 1 329 ? 7.492 0.523 23.287 1.00 7.20 344 GLN A CA 1
ATOM 2527 C C . GLN A 1 329 ? 8.583 0.997 22.326 1.00 8.40 344 GLN A C 1
ATOM 2528 O O . GLN A 1 329 ? 8.782 2.204 22.146 1.00 9.70 344 GLN A O 1
ATOM 2534 N N . VAL A 1 330 ? 9.306 0.047 21.736 1.00 9.44 345 VAL A N 1
ATOM 2535 C CA . VAL A 1 330 ? 10.384 0.363 20.806 1.00 8.06 345 VAL A CA 1
ATOM 2536 C C . VAL A 1 330 ? 10.268 -0.409 19.488 1.00 8.45 345 VAL A C 1
ATOM 2537 O O . VAL A 1 330 ? 9.489 -1.360 19.374 1.00 7.28 345 VAL A O 1
ATOM 2541 N N . GLY A 1 331 ? 11.056 0.020 18.503 1.00 9.75 346 GLY A N 1
ATOM 2542 C CA . GLY A 1 331 ? 11.088 -0.629 17.200 1.00 9.95 346 GLY A CA 1
ATOM 2543 C C . GLY A 1 331 ? 9.742 -0.769 16.523 1.00 9.96 346 GLY A C 1
ATOM 2544 O O . GLY A 1 331 ? 9.493 -1.753 15.823 1.00 10.49 346 GLY A O 1
ATOM 2545 N N . ALA A 1 332 ? 8.884 0.229 16.715 1.00 8.43 347 ALA A N 1
ATOM 2546 C CA . ALA A 1 332 ? 7.544 0.225 16.147 1.00 9.33 347 ALA A CA 1
ATOM 2547 C C . ALA A 1 332 ? 7.533 0.919 14.792 1.00 9.09 347 ALA A C 1
ATOM 2548 O O . ALA A 1 332 ? 6.868 1.936 14.609 1.00 9.38 347 ALA A O 1
ATOM 2550 N N . PHE A 1 333 ? 8.257 0.353 13.834 1.00 11.04 348 PHE A N 1
ATOM 2551 C CA . PHE A 1 333 ? 8.338 0.952 12.506 1.00 10.45 348 PHE A CA 1
ATOM 2552 C C . PHE A 1 333 ? 7.104 0.774 11.623 1.00 11.25 348 PHE A C 1
ATOM 2553 O O . PHE A 1 333 ? 6.943 1.494 10.635 1.00 9.87 348 PHE A O 1
ATOM 2561 N N . TYR A 1 334 ? 6.234 -0.174 11.958 1.00 8.92 349 TYR A N 1
ATOM 2562 C CA . TYR A 1 334 ? 5.036 -0.388 11.150 1.00 8.94 349 TYR A CA 1
ATOM 2563 C C . TYR A 1 334 ? 3.964 0.664 11.390 1.00 9.07 349 TYR A C 1
ATOM 2564 O O . TYR A 1 334 ? 3.913 1.293 12.448 1.00 10.12 349 TYR A O 1
ATOM 2573 N N . GLY A 1 335 ? 3.100 0.850 10.400 1.00 8.83 350 GLY A N 1
ATOM 2574 C CA . GLY A 1 335 ? 2.016 1.794 10.572 1.00 9.78 350 GLY A CA 1
ATOM 2575 C C . GLY A 1 335 ? 1.008 1.203 11.549 1.00 10.19 350 GLY A C 1
ATOM 2576 O O . GLY A 1 335 ? 1.038 0.004 11.830 1.00 8.21 350 GLY A O 1
ATOM 2577 N N . GLN A 1 336 ? 0.134 2.053 12.078 1.00 7.23 351 GLN A N 1
ATOM 2578 C CA . GLN A 1 336 ? -0.916 1.650 13.006 1.00 8.86 351 GLN A CA 1
ATOM 2579 C C . GLN A 1 336 ? -0.411 0.967 14.276 1.00 9.23 351 GLN A C 1
ATOM 2580 O O . GLN A 1 336 ? -1.066 0.080 14.820 1.00 10.40 351 GLN A O 1
ATOM 2586 N N . THR A 1 337 ? 0.750 1.411 14.751 1.00 6.17 352 THR A N 1
ATOM 2587 C CA . THR A 1 337 ? 1.347 0.860 15.965 1.00 7.91 352 THR A CA 1
ATOM 2588 C C . THR A 1 337 ? 1.034 1.772 17.153 1.00 7.43 352 THR A C 1
ATOM 2589 O O . THR A 1 337 ? 1.930 2.301 17.806 1.00 7.11 352 THR A O 1
ATOM 2593 N N . ASP A 1 338 ? -0.263 1.936 17.412 1.00 7.81 353 ASP A N 1
ATOM 2594 C CA . ASP A 1 338 ? -0.781 2.776 18.495 1.00 8.23 353 ASP A CA 1
ATOM 2595 C C . ASP A 1 338 ? -0.219 2.531 19.893 1.00 9.97 353 ASP A C 1
ATOM 2596 O O . ASP A 1 338 ? 0.206 1.423 20.237 1.00 8.83 353 ASP A O 1
ATOM 2601 N N . GLY A 1 339 ? -0.259 3.584 20.703 1.00 9.40 354 GLY A N 1
ATOM 2602 C CA . GLY A 1 339 ? 0.160 3.473 22.086 1.00 10.66 354 GLY A CA 1
ATOM 2603 C C . GLY A 1 339 ? -0.966 2.734 22.798 1.00 9.17 354 GLY A C 1
ATOM 2604 O O . GLY A 1 339 ? -1.952 2.346 22.172 1.00 9.01 354 GLY A O 1
ATOM 2605 N N . LEU A 1 340 ? -0.842 2.552 24.106 1.00 7.49 355 LEU A N 1
ATOM 2606 C CA . LEU A 1 340 ? -1.844 1.818 24.873 1.00 6.54 355 LEU A CA 1
ATOM 2607 C C . LEU A 1 340 ? -3.192 2.509 25.004 1.00 8.01 355 LEU A C 1
ATOM 2608 O O . LEU A 1 340 ? -3.309 3.714 24.801 1.00 10.09 355 LEU A O 1
ATOM 2613 N N . GLU A 1 341 ? -4.221 1.734 25.333 1.00 9.22 356 GLU A N 1
ATOM 2614 C CA . GLU A 1 341 ? -5.520 2.332 25.582 1.00 8.39 356 GLU A CA 1
ATOM 2615 C C . GLU A 1 341 ? -5.447 2.685 27.066 1.00 8.93 356 GLU A C 1
ATOM 2616 O O . GLU A 1 341 ? -4.890 1.921 27.861 1.00 13.07 356 GLU A O 1
ATOM 2622 N N . MET A 1 342 ? -5.976 3.843 27.433 1.00 9.55 357 MET A N 1
ATOM 2623 C CA . MET A 1 342 ? -6.000 4.253 28.834 1.00 8.07 357 MET A CA 1
ATOM 2624 C C . MET A 1 342 ? -7.478 4.300 29.212 1.00 9.10 357 MET A C 1
ATOM 2625 O O . MET A 1 342 ? -8.155 5.317 29.037 1.00 10.63 357 MET A O 1
ATOM 2630 N N . TYR A 1 343 ? -7.974 3.175 29.717 1.00 8.38 358 TYR A N 1
ATOM 2631 C CA . TYR A 1 343 ? -9.377 3.048 30.086 1.00 10.79 358 TYR A CA 1
ATOM 2632 C C . TYR A 1 343 ? -9.740 3.912 31.300 1.00 9.99 358 TYR A C 1
ATOM 2633 O O . TYR A 1 343 ? -8.854 4.428 31.986 1.00 10.24 358 TYR A O 1
ATOM 2642 N N . PRO A 1 344 ? -11.046 4.096 31.575 1.00 10.32 359 PRO A N 1
ATOM 2643 C CA . PRO A 1 344 ? -11.451 4.933 32.714 1.00 11.02 359 PRO A CA 1
ATOM 2644 C C . PRO A 1 344 ? -10.674 4.754 34.017 1.00 9.93 359 PRO A C 1
ATOM 2645 O O . PRO A 1 344 ? -10.485 3.633 34.487 1.00 11.44 359 PRO A O 1
ATOM 2649 N N . GLY A 1 345 ? -10.232 5.875 34.588 1.00 10.88 360 GLY A N 1
ATOM 2650 C CA . GLY A 1 345 ? -9.503 5.854 35.849 1.00 10.40 360 GLY A CA 1
ATOM 2651 C C . GLY A 1 345 ? -8.025 5.511 35.765 1.00 10.37 360 GLY A C 1
ATOM 2652 O O . GLY A 1 345 ? -7.325 5.491 36.773 1.00 12.03 360 GLY A O 1
ATOM 2653 N N . THR A 1 346 ? -7.541 5.256 34.559 1.00 10.08 361 THR A N 1
ATOM 2654 C CA . THR A 1 346 ? -6.142 4.896 34.366 1.00 9.63 361 THR A CA 1
ATOM 2655 C C . THR A 1 346 ? -5.120 5.896 34.905 1.00 9.32 361 THR A C 1
ATOM 2656 O O . THR A 1 346 ? -5.328 7.107 34.884 1.00 10.42 361 THR A O 1
ATOM 2660 N N . ILE A 1 347 ? -4.017 5.357 35.416 1.00 10.74 362 ILE A N 1
ATOM 2661 C CA . ILE A 1 347 ? -2.897 6.165 35.871 1.00 8.99 362 ILE A CA 1
ATOM 2662 C C . ILE A 1 347 ? -1.746 5.553 35.091 1.00 9.72 362 ILE A C 1
ATOM 2663 O O . ILE A 1 347 ? -1.440 4.371 35.258 1.00 9.66 362 ILE A O 1
ATOM 2668 N N . LEU A 1 348 ? -1.140 6.345 34.213 1.00 8.98 363 LEU A N 1
ATOM 2669 C CA . LEU A 1 348 ? -0.017 5.887 33.401 1.00 10.11 363 LEU A CA 1
ATOM 2670 C C . LEU A 1 348 ? 1.128 6.873 33.596 1.00 10.55 363 LEU A C 1
ATOM 2671 O O . LEU A 1 348 ? 0.942 8.081 33.475 1.00 13.11 363 LEU A O 1
ATOM 2676 N N . GLN A 1 349 ? 2.317 6.363 33.892 1.00 9.97 364 GLN A N 1
ATOM 2677 C CA . GLN A 1 349 ? 3.449 7.250 34.128 1.00 8.95 364 GLN A CA 1
ATOM 2678 C C . GLN A 1 349 ? 4.799 6.607 33.844 1.00 10.03 364 GLN A C 1
ATOM 2679 O O . GLN A 1 349 ? 4.941 5.384 33.899 1.00 10.61 364 GLN A O 1
ATOM 2685 N N . ASP A 1 350 ? 5.783 7.454 33.545 1.00 10.11 365 ASP A N 1
ATOM 2686 C CA . ASP A 1 350 ? 7.151 7.027 33.262 1.00 10.21 365 ASP A CA 1
ATOM 2687 C C . ASP A 1 350 ? 7.176 6.026 32.122 1.00 10.33 365 ASP A C 1
ATOM 2688 O O . ASP A 1 350 ? 7.575 4.874 32.284 1.00 9.89 365 ASP A O 1
ATOM 2693 N N . VAL A 1 351 ? 6.768 6.501 30.951 1.00 8.63 366 VAL A N 1
ATOM 2694 C CA . VAL A 1 351 ? 6.675 5.662 29.766 1.00 7.73 366 VAL A CA 1
ATOM 2695 C C . VAL A 1 351 ? 7.426 6.220 28.565 1.00 8.98 366 VAL A C 1
ATOM 2696 O O . VAL A 1 351 ? 7.585 7.434 28.422 1.00 10.49 366 VAL A O 1
ATOM 2700 N N . PHE A 1 352 ? 7.913 5.315 27.722 1.00 8.34 367 PHE A N 1
ATOM 2701 C CA . PHE A 1 352 ? 8.591 5.696 26.489 1.00 8.47 367 PHE A CA 1
ATOM 2702 C C . PHE A 1 352 ? 7.814 5.081 25.338 1.00 9.29 367 PHE A C 1
ATOM 2703 O O . PHE A 1 352 ? 7.544 3.876 25.337 1.00 10.08 367 PHE A O 1
ATOM 2711 N N . TYR A 1 353 ? 7.447 5.910 24.365 1.00 8.15 368 TYR A N 1
ATOM 2712 C CA . TYR A 1 353 ? 6.706 5.431 23.205 1.00 9.24 368 TYR A CA 1
ATOM 2713 C C . TYR A 1 353 ? 7.355 5.763 21.872 1.00 8.40 368 TYR A C 1
ATOM 2714 O O . TYR A 1 353 ? 7.603 6.930 21.577 1.00 9.60 368 TYR A O 1
ATOM 2723 N N . HIS A 1 354 ? 7.631 4.733 21.079 1.00 7.64 369 HIS A N 1
ATOM 2724 C CA . HIS A 1 354 ? 8.114 4.917 19.716 1.00 8.31 369 HIS A CA 1
ATOM 2725 C C . HIS A 1 354 ? 6.831 4.466 19.017 1.00 9.18 369 HIS A C 1
ATOM 2726 O O . HIS A 1 354 ? 6.398 3.323 19.196 1.00 8.75 369 HIS A O 1
ATOM 2733 N N . THR A 1 355 ? 6.193 5.359 18.264 1.00 8.53 370 THR A N 1
ATOM 2734 C CA . THR A 1 355 ? 4.931 5.007 17.612 1.00 7.87 370 THR A CA 1
ATOM 2735 C C . THR A 1 355 ? 4.714 5.654 16.251 1.00 8.68 370 THR A C 1
ATOM 2736 O O . THR A 1 355 ? 5.106 6.802 16.032 1.00 10.34 370 THR A O 1
ATOM 2740 N N . ASP A 1 356 ? 4.086 4.910 15.341 1.00 7.19 371 ASP A N 1
ATOM 2741 C CA . ASP A 1 356 ? 3.800 5.433 14.011 1.00 6.25 371 ASP A CA 1
ATOM 2742 C C . ASP A 1 356 ? 2.296 5.659 13.817 1.00 7.92 371 ASP A C 1
ATOM 2743 O O . ASP A 1 356 ? 1.792 5.624 12.695 1.00 8.99 371 ASP A O 1
ATOM 2748 N N . ASP A 1 357 ? 1.567 5.848 14.914 1.00 7.82 372 ASP A N 1
ATOM 2749 C CA . ASP A 1 357 ? 0.142 6.168 14.809 1.00 7.13 372 ASP A CA 1
ATOM 2750 C C . ASP A 1 357 ? -0.316 6.827 16.108 1.00 8.88 372 ASP A C 1
ATOM 2751 O O . ASP A 1 357 ? 0.518 7.345 16.843 1.00 8.47 372 ASP A O 1
ATOM 2756 N N . ASP A 1 358 ? -1.619 6.834 16.382 1.00 9.56 373 ASP A N 1
ATOM 2757 C CA . ASP A 1 358 ? -2.134 7.491 17.587 1.00 8.55 373 ASP A CA 1
ATOM 2758 C C . ASP A 1 358 ? -1.297 7.196 18.833 1.00 9.70 373 ASP A C 1
ATOM 2759 O O . ASP A 1 358 ? -1.130 6.040 19.217 1.00 9.95 373 ASP A O 1
ATOM 2764 N N . GLY A 1 359 ? -0.771 8.254 19.453 1.00 9.32 374 GLY A N 1
ATOM 2765 C CA . GLY A 1 359 ? 0.087 8.095 20.620 1.00 8.52 374 GLY A CA 1
ATOM 2766 C C . GLY A 1 359 ? -0.629 7.996 21.950 1.00 10.51 374 GLY A C 1
ATOM 2767 O O . GLY A 1 359 ? -0.735 6.913 22.528 1.00 9.02 374 GLY A O 1
ATOM 2768 N N . LEU A 1 360 ? -1.084 9.141 22.447 1.00 9.13 375 LEU A N 1
ATOM 2769 C CA . LEU A 1 360 ? -1.820 9.213 23.698 1.00 10.48 375 LEU A CA 1
ATOM 2770 C C . LEU A 1 360 ? -3.278 9.288 23.272 1.00 8.10 375 LEU A C 1
ATOM 2771 O O . LEU A 1 360 ? -3.754 10.328 22.814 1.00 8.08 375 LEU A O 1
ATOM 2776 N N . LYS A 1 361 ? -3.974 8.163 23.395 1.00 7.65 376 LYS A N 1
ATOM 2777 C CA . LYS A 1 361 ? -5.371 8.075 22.994 1.00 9.69 376 LYS A CA 1
ATOM 2778 C C . LYS A 1 361 ? -6.312 8.480 24.126 1.00 9.84 376 LYS A C 1
ATOM 2779 O O . LYS A 1 361 ? -6.602 7.690 25.030 1.00 9.23 376 LYS A O 1
ATOM 2785 N N . MET A 1 362 ? -6.775 9.728 24.061 1.00 7.72 377 MET A N 1
ATOM 2786 C CA . MET A 1 362 ? -7.661 10.300 25.075 1.00 8.14 377 MET A CA 1
ATOM 2787 C C . MET A 1 362 ? -9.111 9.982 24.748 1.00 9.72 377 MET A C 1
ATOM 2788 O O . MET A 1 362 ? -9.851 10.831 24.242 1.00 9.41 377 MET A O 1
ATOM 2793 N N . TYR A 1 363 ? -9.507 8.752 25.060 1.00 8.52 378 TYR A N 1
ATOM 2794 C CA . TYR A 1 363 ? -10.856 8.262 24.784 1.00 10.51 378 TYR A CA 1
ATOM 2795 C C . TYR A 1 363 ? -11.691 7.995 26.029 1.00 11.18 378 TYR A C 1
ATOM 2796 O O . TYR A 1 363 ? -12.895 7.743 25.928 1.00 11.32 378 TYR A O 1
ATOM 2805 N N . TYR A 1 364 ? -11.066 8.035 27.200 1.00 10.66 379 TYR A N 1
ATOM 2806 C CA . TYR A 1 364 ? -11.788 7.732 28.425 1.00 10.44 379 TYR A CA 1
ATOM 2807 C C . TYR A 1 364 ? -11.601 8.748 29.539 1.00 12.18 379 TYR A C 1
ATOM 2808 O O . TYR A 1 364 ? -10.590 9.449 29.604 1.00 9.33 379 TYR A O 1
ATOM 2817 N N . SER A 1 365 ? -12.594 8.806 30.419 1.00 11.73 380 SER A N 1
ATOM 2818 C CA . SER A 1 365 ? -12.606 9.742 31.538 1.00 11.34 380 SER A CA 1
ATOM 2819 C C . SER A 1 365 ? -11.733 9.377 32.743 1.00 10.38 380 SER A C 1
ATOM 2820 O O . SER A 1 365 ? -11.347 8.223 32.934 1.00 9.16 380 SER A O 1
ATOM 2823 N N . ASN A 1 366 ? -11.427 10.392 33.549 1.00 8.03 381 ASN A N 1
ATOM 2824 C CA . ASN A 1 366 ? -10.643 10.232 34.771 1.00 11.32 381 ASN A CA 1
ATOM 2825 C C . ASN A 1 366 ? -9.280 9.595 34.560 1.00 10.56 381 ASN A C 1
ATOM 2826 O O . ASN A 1 366 ? -8.828 8.782 35.366 1.00 13.77 381 ASN A O 1
ATOM 2831 N N . VAL A 1 367 ? -8.621 9.985 33.477 1.00 10.83 382 VAL A N 1
ATOM 2832 C CA . VAL A 1 367 ? -7.311 9.452 33.147 1.00 9.47 382 VAL A CA 1
ATOM 2833 C C . VAL A 1 367 ? -6.209 10.447 33.484 1.00 9.54 382 VAL A C 1
ATOM 2834 O O . VAL A 1 367 ? -6.363 11.656 33.289 1.00 11.29 382 VAL A O 1
ATOM 2838 N N . THR A 1 368 ? -5.101 9.929 34.002 1.00 9.55 383 THR A N 1
ATOM 2839 C CA . THR A 1 368 ? -3.952 10.756 34.340 1.00 10.60 383 THR A CA 1
ATOM 2840 C C . THR A 1 368 ? -2.725 10.078 33.756 1.00 9.87 383 THR A C 1
ATOM 2841 O O . THR A 1 368 ? -2.457 8.909 34.036 1.00 12.06 383 THR A O 1
ATOM 2845 N N . ALA A 1 369 ? -2.005 10.809 32.916 1.00 9.53 384 ALA A N 1
ATOM 2846 C CA . ALA A 1 369 ? -0.805 10.288 32.282 1.00 11.61 384 ALA A CA 1
ATOM 2847 C C . ALA A 1 369 ? 0.279 11.332 32.448 1.00 12.41 384 ALA A C 1
ATOM 2848 O O . ALA A 1 369 ? 0.078 12.502 32.112 1.00 11.49 384 ALA A O 1
ATOM 2850 N N . ARG A 1 370 ? 1.428 10.919 32.968 1.00 11.65 385 ARG A N 1
ATOM 2851 C CA . ARG A 1 370 ? 2.511 11.869 33.160 1.00 12.68 385 ARG A CA 1
ATOM 2852 C C . ARG A 1 370 ? 3.899 11.279 32.963 1.00 12.02 385 ARG A C 1
ATOM 2853 O O . ARG A 1 370 ? 4.096 10.068 33.058 1.00 10.66 385 ARG A O 1
ATOM 2861 N N . ASN A 1 371 ? 4.854 12.155 32.664 1.00 9.76 386 ASN A N 1
ATOM 2862 C CA . ASN A 1 371 ? 6.246 11.762 32.485 1.00 10.73 386 ASN A CA 1
ATOM 2863 C C . ASN A 1 371 ? 6.403 10.779 31.337 1.00 8.92 386 ASN A C 1
ATOM 2864 O O . ASN A 1 371 ? 6.781 9.621 31.526 1.00 9.95 386 ASN A O 1
ATOM 2869 N N . ILE A 1 372 ? 6.131 11.270 30.137 1.00 9.32 387 ILE A N 1
ATOM 2870 C CA . ILE A 1 372 ? 6.202 10.458 28.934 1.00 9.67 387 ILE A CA 1
ATOM 2871 C C . ILE A 1 372 ? 7.185 11.020 27.919 1.00 10.97 387 ILE A C 1
ATOM 2872 O O . ILE A 1 372 ? 7.249 12.233 27.706 1.00 11.68 387 ILE A O 1
ATOM 2877 N N . VAL A 1 373 ? 7.963 10.131 27.313 1.00 8.89 388 VAL A N 1
ATOM 2878 C CA . VAL A 1 373 ? 8.907 10.518 26.275 1.00 9.91 388 VAL A CA 1
ATOM 2879 C C . VAL A 1 373 ? 8.380 9.823 25.027 1.00 9.60 388 VAL A C 1
ATOM 2880 O O . VAL A 1 373 ? 8.150 8.611 25.044 1.00 10.89 388 VAL A O 1
ATOM 2884 N N . MET A 1 374 ? 8.174 10.575 23.953 1.00 8.96 389 MET A N 1
ATOM 2885 C CA . MET A 1 374 ? 7.649 9.980 22.731 1.00 8.83 389 MET A CA 1
ATOM 2886 C C . MET A 1 374 ? 8.480 10.288 21.504 1.00 10.68 389 MET A C 1
ATOM 2887 O O . MET A 1 374 ? 8.857 11.432 21.267 1.00 10.12 389 MET A O 1
ATOM 2892 N N . TRP A 1 375 ? 8.781 9.246 20.741 1.00 7.90 390 TRP A N 1
ATOM 2893 C CA . TRP A 1 375 ? 9.496 9.405 19.489 1.00 8.98 390 TRP A CA 1
ATOM 2894 C C . TRP A 1 375 ? 8.380 9.169 18.469 1.00 10.36 390 TRP A C 1
ATOM 2895 O O . TRP A 1 375 ? 8.113 8.036 18.060 1.00 8.95 390 TRP A O 1
ATOM 2906 N N . LYS A 1 376 ? 7.690 10.245 18.105 1.00 8.25 391 LYS A N 1
ATOM 2907 C CA . LYS A 1 376 ? 6.609 10.158 17.136 1.00 8.60 391 LYS A CA 1
ATOM 2908 C C . LYS A 1 376 ? 7.224 9.973 15.759 1.00 8.04 391 LYS A C 1
ATOM 2909 O O . LYS A 1 376 ? 8.186 10.658 15.398 1.00 8.94 391 LYS A O 1
ATOM 2915 N N . GLU A 1 377 ? 6.677 9.039 14.992 1.00 8.09 392 GLU A N 1
ATOM 2916 C CA . GLU A 1 377 ? 7.198 8.782 13.668 1.00 9.15 392 GLU A CA 1
ATOM 2917 C C . GLU A 1 377 ? 6.555 9.659 12.598 1.00 10.37 392 GLU A C 1
ATOM 2918 O O . GLU A 1 377 ? 6.759 10.873 12.626 1.00 9.44 392 GLU A O 1
ATOM 2924 N N . SER A 1 378 ? 5.766 9.098 11.683 1.00 10.69 393 SER A N 1
ATOM 2925 C CA . SER A 1 378 ? 5.196 9.926 10.614 1.00 8.80 393 SER A CA 1
ATOM 2926 C C . SER A 1 378 ? 3.681 10.017 10.474 1.00 11.33 393 SER A C 1
ATOM 2927 O O . SER A 1 378 ? 3.188 10.754 9.616 1.00 9.85 393 SER A O 1
ATOM 2930 N N . VAL A 1 379 ? 2.938 9.294 11.304 1.00 8.28 394 VAL A N 1
ATOM 2931 C CA . VAL A 1 379 ? 1.485 9.302 11.185 1.00 7.96 394 VAL A CA 1
ATOM 2932 C C . VAL A 1 379 ? 0.732 9.533 12.489 1.00 9.06 394 VAL A C 1
ATOM 2933 O O . VAL A 1 379 ? 1.177 9.111 13.557 1.00 8.95 394 VAL A O 1
ATOM 2937 N N . ALA A 1 380 ? -0.411 10.215 12.377 1.00 9.05 395 ALA A N 1
ATOM 2938 C CA . ALA A 1 380 ? -1.304 10.508 13.500 1.00 9.74 395 ALA A CA 1
ATOM 2939 C C . ALA A 1 380 ? -0.785 11.534 14.497 1.00 7.67 395 ALA A C 1
ATOM 2940 O O . ALA A 1 380 ? 0.423 11.737 14.629 1.00 8.71 395 ALA A O 1
ATOM 2942 N N . PRO A 1 381 ? -1.702 12.188 15.229 1.00 7.08 396 PRO A N 1
ATOM 2943 C CA . PRO A 1 381 ? -1.291 13.192 16.211 1.00 8.18 396 PRO A CA 1
ATOM 2944 C C . PRO A 1 381 ? -0.629 12.576 17.446 1.00 9.51 396 PRO A C 1
ATOM 2945 O O . PRO A 1 381 ? -0.707 11.363 17.678 1.00 8.31 396 PRO A O 1
ATOM 2949 N N . VAL A 1 382 ? 0.038 13.418 18.224 1.00 8.98 397 VAL A N 1
ATOM 2950 C CA . VAL A 1 382 ? 0.684 12.978 19.454 1.00 8.68 397 VAL A CA 1
ATOM 2951 C C . VAL A 1 382 ? -0.434 12.563 20.416 1.00 10.56 397 VAL A C 1
ATOM 2952 O O . VAL A 1 382 ? -0.385 11.487 21.019 1.00 9.24 397 VAL A O 1
ATOM 2956 N N . VAL A 1 383 ? -1.438 13.429 20.539 1.00 9.01 398 VAL A N 1
ATOM 2957 C CA . VAL A 1 383 ? -2.621 13.186 21.367 1.00 9.04 398 VAL A CA 1
ATOM 2958 C C . VAL A 1 383 ? -3.799 13.058 20.406 1.00 9.04 398 VAL A C 1
ATOM 2959 O O . VAL A 1 383 ? -3.974 13.889 19.519 1.00 9.01 398 VAL A O 1
ATOM 2963 N N . GLU A 1 384 ? -4.606 12.018 20.584 1.00 7.26 399 GLU A N 1
ATOM 2964 C CA . GLU A 1 384 ? -5.749 11.790 19.709 1.00 8.67 399 GLU A CA 1
ATOM 2965 C C . GLU A 1 384 ? -7.069 11.726 20.455 1.00 11.32 399 GLU A C 1
ATOM 2966 O O . GLU A 1 384 ? -7.181 11.017 21.451 1.00 9.78 399 GLU A O 1
ATOM 2972 N N . PHE A 1 385 ? -8.062 12.483 19.993 1.00 9.15 400 PHE A N 1
ATOM 2973 C CA . PHE A 1 385 ? -9.390 12.402 20.592 1.00 9.50 400 PHE A CA 1
ATOM 2974 C C . PHE A 1 385 ? -10.501 12.583 19.559 1.00 11.55 400 PHE A C 1
ATOM 2975 O O . PHE A 1 385 ? -11.585 13.084 19.858 1.00 13.32 400 PHE A O 1
ATOM 2983 N N . GLY A 1 386 ? -10.208 12.139 18.337 1.00 11.44 401 GLY A N 1
ATOM 2984 C CA . GLY A 1 386 ? -11.175 12.177 17.251 1.00 10.92 401 GLY A CA 1
ATOM 2985 C C . GLY A 1 386 ? -11.685 10.765 16.982 1.00 9.25 401 GLY A C 1
ATOM 2986 O O . GLY A 1 386 ? -11.777 9.956 17.907 1.00 10.92 401 GLY A O 1
ATOM 2987 N N . TRP A 1 387 ? -12.005 10.471 15.721 1.00 9.78 402 TRP A N 1
ATOM 2988 C CA . TRP A 1 387 ? -12.518 9.161 15.287 1.00 11.08 402 TRP A CA 1
ATOM 2989 C C . TRP A 1 387 ? -13.972 8.872 15.663 1.00 10.85 402 TRP A C 1
ATOM 2990 O O . TRP A 1 387 ? -14.750 8.421 14.828 1.00 12.07 402 TRP A O 1
ATOM 3001 N N . THR A 1 388 ? -14.333 9.120 16.919 1.00 11.57 403 THR A N 1
ATOM 3002 C CA . THR A 1 388 ? -15.685 8.849 17.385 1.00 12.83 403 THR A CA 1
ATOM 3003 C C . THR A 1 388 ? -16.100 9.843 18.463 1.00 12.84 403 THR A C 1
ATOM 3004 O O . THR A 1 388 ? -15.354 10.079 19.408 1.00 12.56 403 THR A O 1
ATOM 3008 N N . PRO A 1 389 ? -17.289 10.451 18.327 1.00 13.05 404 PRO A N 1
ATOM 3009 C CA . PRO A 1 389 ? -17.713 11.401 19.359 1.00 12.24 404 PRO A CA 1
ATOM 3010 C C . PRO A 1 389 ? -17.871 10.660 20.687 1.00 12.67 404 PRO A C 1
ATOM 3011 O O . PRO A 1 389 ? -18.387 9.538 20.727 1.00 12.67 404 PRO A O 1
ATOM 3015 N N . ARG A 1 390 ? -17.424 11.286 21.773 1.00 11.39 405 ARG A N 1
ATOM 3016 C CA . ARG A 1 390 ? -17.488 10.651 23.083 1.00 10.25 405 ARG A CA 1
ATOM 3017 C C . ARG A 1 390 ? -17.815 11.630 24.194 1.00 12.88 405 ARG A C 1
ATOM 3018 O O . ARG A 1 390 ? -17.706 12.845 24.024 1.00 12.77 405 ARG A O 1
ATOM 3026 N N . ASN A 1 391 ? -18.223 11.073 25.329 1.00 15.13 406 ASN A N 1
ATOM 3027 C CA . ASN A 1 391 ? -18.461 11.853 26.535 1.00 13.75 406 ASN A CA 1
ATOM 3028 C C . ASN A 1 391 ? -17.205 11.512 27.326 1.00 12.62 406 ASN A C 1
ATOM 3029 O O . ASN A 1 391 ? -17.032 10.375 27.775 1.00 13.50 406 ASN A O 1
ATOM 3034 N N . THR A 1 392 ? -16.307 12.483 27.455 1.00 13.57 407 THR A N 1
ATOM 3035 C CA . THR A 1 392 ? -15.060 12.272 28.177 1.00 12.08 407 THR A CA 1
ATOM 3036 C C . THR A 1 392 ? -14.784 13.467 29.065 1.00 12.61 407 THR A C 1
ATOM 3037 O O . THR A 1 392 ? -14.923 14.607 28.631 1.00 13.38 407 THR A O 1
ATOM 3041 N N . GLU A 1 393 ? -14.383 13.215 30.306 1.00 13.07 408 GLU A N 1
ATOM 3042 C CA . GLU A 1 393 ? -14.094 14.319 31.206 1.00 13.28 408 GLU A CA 1
ATOM 3043 C C . GLU A 1 393 ? -13.037 13.987 32.246 1.00 13.40 408 GLU A C 1
ATOM 3044 O O . GLU A 1 393 ? -12.784 12.819 32.549 1.00 11.69 408 GLU A O 1
ATOM 3050 N N . ASN A 1 394 ? -12.416 15.043 32.767 1.00 13.41 409 ASN A N 1
ATOM 3051 C CA . ASN A 1 394 ? -11.395 14.954 33.804 1.00 11.09 409 ASN A CA 1
ATOM 3052 C C . ASN A 1 394 ? -10.159 14.181 33.382 1.00 10.78 409 ASN A C 1
ATOM 3053 O O . ASN A 1 394 ? -9.908 13.076 33.858 1.00 11.28 409 ASN A O 1
ATOM 3058 N N . VAL A 1 395 ? -9.384 14.781 32.488 1.00 9.33 410 VAL A N 1
ATOM 3059 C CA . VAL A 1 395 ? -8.165 14.159 31.999 1.00 11.91 410 VAL A CA 1
ATOM 3060 C C . VAL A 1 395 ? -6.992 15.100 32.197 1.00 10.07 410 VAL A C 1
ATOM 3061 O O . VAL A 1 395 ? -7.115 16.311 32.008 1.00 11.69 410 VAL A O 1
ATOM 3065 N N . LEU A 1 396 ? -5.858 14.532 32.588 1.00 9.76 411 LEU A N 1
ATOM 3066 C CA . LEU A 1 396 ? -4.638 15.293 32.774 1.00 9.14 411 LEU A CA 1
ATOM 3067 C C . LEU A 1 396 ? -3.458 14.560 32.139 1.00 9.52 411 LEU A C 1
ATOM 3068 O O . LEU A 1 396 ? -3.152 13.426 32.517 1.00 11.82 411 LEU A O 1
ATOM 3073 N N . PHE A 1 397 ? -2.829 15.200 31.154 1.00 10.91 412 PHE A N 1
ATOM 3074 C CA . PHE A 1 397 ? -1.628 14.661 30.509 1.00 9.76 412 PHE A CA 1
ATOM 3075 C C . PHE A 1 397 ? -0.586 15.709 30.897 1.00 10.88 412 PHE A C 1
ATOM 3076 O O . PHE A 1 397 ? -0.716 16.875 30.520 1.00 9.90 412 PHE A O 1
ATOM 3084 N N . ASP A 1 398 ? 0.437 15.313 31.647 1.00 10.14 413 ASP A N 1
ATOM 3085 C CA . ASP A 1 398 ? 1.452 16.270 32.079 1.00 9.70 413 ASP A CA 1
ATOM 3086 C C . ASP A 1 398 ? 2.867 15.764 31.865 1.00 10.69 413 ASP A C 1
ATOM 3087 O O . ASP A 1 398 ? 3.143 14.581 32.044 1.00 10.65 413 ASP A O 1
ATOM 3092 N N . ASN A 1 399 ? 3.760 16.677 31.492 1.00 12.05 414 ASN A N 1
ATOM 3093 C CA . ASN A 1 399 ? 5.165 16.355 31.276 1.00 12.18 414 ASN A CA 1
ATOM 3094 C C . ASN A 1 399 ? 5.346 15.316 30.174 1.00 12.15 414 ASN A C 1
ATOM 3095 O O . ASN A 1 399 ? 5.716 14.166 30.426 1.00 13.90 414 ASN A O 1
ATOM 3100 N N . VAL A 1 400 ? 5.084 15.746 28.946 1.00 11.21 415 VAL A N 1
ATOM 3101 C CA . VAL A 1 400 ? 5.214 14.892 27.777 1.00 10.60 415 VAL A CA 1
ATOM 3102 C C . VAL A 1 400 ? 6.236 15.523 26.842 1.00 12.13 415 VAL A C 1
ATOM 3103 O O . VAL A 1 400 ? 6.037 16.631 26.341 1.00 12.86 415 VAL A O 1
ATOM 3107 N N . ASP A 1 401 ? 7.339 14.819 26.622 1.00 9.82 416 ASP A N 1
ATOM 3108 C CA . ASP A 1 401 ? 8.376 15.326 25.748 1.00 11.33 416 ASP A CA 1
ATOM 3109 C C . ASP A 1 401 ? 8.381 14.531 24.453 1.00 9.60 416 ASP A C 1
ATOM 3110 O O . ASP A 1 401 ? 8.714 13.343 24.444 1.00 9.93 416 ASP A O 1
ATOM 3115 N N . VAL A 1 402 ? 7.984 15.186 23.370 1.00 7.67 417 VAL A N 1
ATOM 3116 C CA . VAL A 1 402 ? 7.980 14.558 22.054 1.00 7.90 417 VAL A CA 1
ATOM 3117 C C . VAL A 1 402 ? 9.372 14.902 21.534 1.00 9.32 417 VAL A C 1
ATOM 3118 O O . VAL A 1 402 ? 9.615 16.016 21.062 1.00 8.81 417 VAL A O 1
ATOM 3122 N N . ILE A 1 403 ? 10.299 13.957 21.648 1.00 10.36 418 ILE A N 1
ATOM 3123 C CA . ILE A 1 403 ? 11.673 14.209 21.233 1.00 9.20 418 ILE A CA 1
ATOM 3124 C C . ILE A 1 403 ? 11.913 14.237 19.728 1.00 8.78 418 ILE A C 1
ATOM 3125 O O . ILE A 1 403 ? 12.921 14.776 19.275 1.00 9.52 418 ILE A O 1
ATOM 3130 N N . HIS A 1 404 ? 10.985 13.669 18.963 1.00 7.00 419 HIS A N 1
ATOM 3131 C CA . HIS A 1 404 ? 11.094 13.638 17.506 1.00 9.10 419 HIS A CA 1
ATOM 3132 C C . HIS A 1 404 ? 9.729 13.523 16.839 1.00 8.49 419 HIS A C 1
ATOM 3133 O O . HIS A 1 404 ? 8.780 12.999 17.423 1.00 10.20 419 HIS A O 1
ATOM 3140 N N . GLN A 1 405 ? 9.659 14.020 15.607 1.00 8.92 420 GLN A N 1
ATOM 3141 C CA . GLN A 1 405 ? 8.475 13.956 14.760 1.00 9.76 420 GLN A CA 1
ATOM 3142 C C . GLN A 1 405 ? 9.038 13.931 13.347 1.00 8.42 420 GLN A C 1
ATOM 3143 O O . GLN A 1 405 ? 10.085 14.530 13.091 1.00 9.98 420 GLN A O 1
ATOM 3149 N N . ALA A 1 406 ? 8.360 13.243 12.434 1.00 8.10 421 ALA A N 1
ATOM 3150 C CA . ALA A 1 406 ? 8.815 13.178 11.047 1.00 9.09 421 ALA A CA 1
ATOM 3151 C C . ALA A 1 406 ? 7.636 13.030 10.088 1.00 8.81 421 ALA A C 1
ATOM 3152 O O . ALA A 1 406 ? 7.609 12.120 9.259 1.00 10.30 421 ALA A O 1
ATOM 3154 N N . TYR A 1 407 ? 6.663 13.934 10.195 1.00 8.32 422 TYR A N 1
ATOM 3155 C CA . TYR A 1 407 ? 5.488 13.889 9.331 1.00 10.33 422 TYR A CA 1
ATOM 3156 C C . TYR A 1 407 ? 5.867 14.202 7.884 1.00 10.04 422 TYR A C 1
ATOM 3157 O O . TYR A 1 407 ? 6.949 14.722 7.624 1.00 11.21 422 TYR A O 1
ATOM 3166 N N . ALA A 1 408 ? 4.972 13.892 6.950 1.00 10.68 423 ALA A N 1
ATOM 3167 C CA . ALA A 1 408 ? 5.242 14.122 5.529 1.00 10.98 423 ALA A CA 1
ATOM 3168 C C . ALA A 1 408 ? 4.193 14.965 4.814 1.00 10.22 423 ALA A C 1
ATOM 3169 O O . ALA A 1 408 ? 4.520 15.702 3.880 1.00 12.73 423 ALA A O 1
ATOM 3171 N N . ASN A 1 409 ? 2.937 14.848 5.239 1.00 9.54 424 ASN A N 1
ATOM 3172 C CA . ASN A 1 409 ? 1.855 15.600 4.612 1.00 10.65 424 ASN A CA 1
ATOM 3173 C C . ASN A 1 409 ? 0.597 15.703 5.482 1.00 11.12 424 ASN A C 1
ATOM 3174 O O . ASN A 1 409 ? 0.489 15.052 6.525 1.00 11.34 424 ASN A O 1
ATOM 3179 N N . ALA A 1 410 ? -0.358 16.523 5.043 1.00 11.78 425 ALA A N 1
ATOM 3180 C CA . ALA A 1 410 ? -1.599 16.723 5.785 1.00 11.91 425 ALA A CA 1
ATOM 3181 C C . ALA A 1 410 ? -2.379 15.430 5.977 1.00 10.37 425 ALA A C 1
ATOM 3182 O O . ALA A 1 410 ? -3.065 15.255 6.984 1.00 9.63 425 ALA A O 1
ATOM 3184 N N . GLY A 1 411 ? -2.269 14.529 5.005 1.00 11.60 426 GLY A N 1
ATOM 3185 C CA . GLY A 1 411 ? -2.968 13.258 5.081 1.00 11.16 426 GLY A CA 1
ATOM 3186 C C . GLY A 1 411 ? -2.523 12.374 6.236 1.00 9.96 426 GLY A C 1
ATOM 3187 O O . GLY A 1 411 ? -3.224 11.425 6.594 1.00 10.67 426 GLY A O 1
ATOM 3188 N N . ASN A 1 412 ? -1.361 12.672 6.814 1.00 11.16 427 ASN A N 1
ATOM 3189 C CA . ASN A 1 412 ? -0.854 11.890 7.943 1.00 7.47 427 ASN A CA 1
ATOM 3190 C C . ASN A 1 412 ? -1.568 12.299 9.228 1.00 9.34 427 ASN A C 1
ATOM 3191 O O . ASN A 1 412 ? -1.350 11.693 10.276 1.00 9.98 427 ASN A O 1
ATOM 3196 N N . ASN A 1 413 ? -2.411 13.328 9.144 1.00 10.19 428 ASN A N 1
ATOM 3197 C CA . ASN A 1 413 ? -3.126 13.845 10.313 1.00 10.24 428 ASN A CA 1
ATOM 3198 C C . ASN A 1 413 ? -2.127 14.248 11.399 1.00 11.21 428 ASN A C 1
ATOM 3199 O O . ASN A 1 413 ? -2.198 13.784 12.541 1.00 9.73 428 ASN A O 1
ATOM 3204 N N . PRO A 1 414 ? -1.188 15.143 11.055 1.00 11.47 429 PRO A N 1
ATOM 3205 C CA . PRO A 1 414 ? -0.161 15.619 11.984 1.00 10.76 429 PRO A CA 1
ATOM 3206 C C . PRO A 1 414 ? -0.717 16.534 13.063 1.00 11.41 429 PRO A C 1
ATOM 3207 O O . PRO A 1 414 ? -1.877 16.954 12.997 1.00 10.66 429 PRO A O 1
ATOM 3211 N N . GLY A 1 415 ? 0.114 16.832 14.059 1.00 9.99 430 GLY A N 1
ATOM 3212 C CA . GLY A 1 415 ? -0.301 17.717 15.131 1.00 8.97 430 GLY A CA 1
ATOM 3213 C C . GLY A 1 415 ? -0.021 17.196 16.525 1.00 8.45 430 GLY A C 1
ATOM 3214 O O . GLY A 1 415 ? -0.037 15.988 16.773 1.00 9.66 430 GLY A O 1
ATOM 3215 N N . ILE A 1 416 ? 0.252 18.105 17.454 1.00 8.69 431 ILE A N 1
ATOM 3216 C CA . ILE A 1 416 ? 0.497 17.680 18.820 1.00 8.51 431 ILE A CA 1
ATOM 3217 C C . ILE A 1 416 ? -0.849 17.279 19.426 1.00 8.13 431 ILE A C 1
ATOM 3218 O O . ILE A 1 416 ? -1.016 16.158 19.898 1.00 9.58 431 ILE A O 1
ATOM 3223 N N . PHE A 1 417 ? -1.820 18.186 19.380 1.00 5.94 432 PHE A N 1
ATOM 3224 C CA . PHE A 1 417 ? -3.148 17.894 19.911 1.00 9.82 432 PHE A CA 1
ATOM 3225 C C . PHE A 1 417 ? -4.111 17.747 18.744 1.00 10.90 432 PHE A C 1
ATOM 3226 O O . PHE A 1 417 ? -4.482 18.730 18.106 1.00 11.92 432 PHE A O 1
ATOM 3234 N N . GLY A 1 418 ? -4.516 16.512 18.461 1.00 8.86 433 GLY A N 1
ATOM 3235 C CA . GLY A 1 418 ? -5.402 16.309 17.333 1.00 8.62 433 GLY A CA 1
ATOM 3236 C C . GLY A 1 418 ? -6.649 15.483 17.552 1.00 9.03 433 GLY A C 1
ATOM 3237 O O . GLY A 1 418 ? -6.725 14.633 18.441 1.00 10.45 433 GLY A O 1
ATOM 3238 N N . ALA A 1 419 ? -7.652 15.770 16.732 1.00 8.34 434 ALA A N 1
ATOM 3239 C CA . ALA A 1 419 ? -8.910 15.042 16.763 1.00 8.84 434 ALA A CA 1
ATOM 3240 C C . ALA A 1 419 ? -9.313 14.897 15.307 1.00 11.78 434 ALA A C 1
ATOM 3241 O O . ALA A 1 419 ? -9.849 15.836 14.711 1.00 10.91 434 ALA A O 1
ATOM 3243 N N . VAL A 1 420 ? -9.030 13.731 14.729 1.00 9.10 435 VAL A N 1
ATOM 3244 C CA . VAL A 1 420 ? -9.362 13.484 13.331 1.00 8.89 435 VAL A CA 1
ATOM 3245 C C . VAL A 1 420 ? -10.868 13.306 13.141 1.00 11.25 435 VAL A C 1
ATOM 3246 O O . VAL A 1 420 ? -11.634 13.304 14.106 1.00 11.29 435 VAL A O 1
ATOM 3250 N N . ASN A 1 421 ? -11.279 13.156 11.885 1.00 9.93 436 ASN A N 1
ATOM 3251 C CA . ASN A 1 421 ? -12.687 13.019 11.513 1.00 9.87 436 ASN A CA 1
ATOM 3252 C C . ASN A 1 421 ? -13.359 11.744 12.051 1.00 11.88 436 ASN A C 1
ATOM 3253 O O . ASN A 1 421 ? -12.728 10.943 12.742 1.00 10.98 436 ASN A O 1
ATOM 3258 N N . ASN A 1 422 ? -14.644 11.579 11.740 1.00 11.86 437 ASN A N 1
ATOM 3259 C CA . ASN A 1 422 ? -15.450 10.431 12.176 1.00 10.82 437 ASN A CA 1
ATOM 3260 C C . ASN A 1 422 ? -15.081 9.214 11.322 1.00 13.89 437 ASN A C 1
ATOM 3261 O O . ASN A 1 422 ? -15.284 9.219 10.109 1.00 14.53 437 ASN A O 1
ATOM 3266 N N . TYR A 1 423 ? -14.547 8.177 11.961 1.00 13.81 438 TYR A N 1
ATOM 3267 C CA . TYR A 1 423 ? -14.111 6.981 11.249 1.00 16.79 438 TYR A CA 1
ATOM 3268 C C . TYR A 1 423 ? -15.196 6.274 10.447 1.00 16.10 438 TYR A C 1
ATOM 3269 O O . TYR A 1 423 ? -14.902 5.631 9.439 1.00 17.32 438 TYR A O 1
ATOM 3278 N N . LEU A 1 424 ? -16.447 6.397 10.880 1.00 17.48 439 LEU A N 1
ATOM 3279 C CA . LEU A 1 424 ? -17.548 5.746 10.177 1.00 16.93 439 LEU A CA 1
ATOM 3280 C C . LEU A 1 424 ? -17.785 6.347 8.800 1.00 18.80 439 LEU A C 1
ATOM 3281 O O . LEU A 1 424 ? -18.303 5.675 7.908 1.00 19.65 439 LEU A O 1
ATOM 3286 N N . TYR A 1 425 ? -17.402 7.607 8.621 1.00 19.01 440 TYR A N 1
ATOM 3287 C CA . TYR A 1 425 ? -17.612 8.284 7.347 1.00 19.17 440 TYR A CA 1
ATOM 3288 C C . TYR A 1 425 ? -16.334 8.715 6.642 1.00 19.48 440 TYR A C 1
ATOM 3289 O O . TYR A 1 425 ? -16.347 9.010 5.447 1.00 20.60 440 TYR A O 1
ATOM 3298 N N . ALA A 1 426 ? -15.232 8.750 7.382 1.00 16.82 441 ALA A N 1
ATOM 3299 C CA . ALA A 1 426 ? -13.941 9.136 6.824 1.00 16.27 441 ALA A CA 1
ATOM 3300 C C . ALA A 1 426 ? -12.891 8.232 7.464 1.00 16.33 441 ALA A C 1
ATOM 3301 O O . ALA A 1 426 ? -12.150 8.648 8.351 1.00 14.86 441 ALA A O 1
ATOM 3303 N N . PRO A 1 427 ? -12.818 6.973 7.010 1.00 15.94 442 PRO A N 1
ATOM 3304 C CA . PRO A 1 427 ? -11.872 5.982 7.528 1.00 17.20 442 PRO A CA 1
ATOM 3305 C C . PRO A 1 427 ? -10.414 6.406 7.682 1.00 15.70 442 PRO A C 1
ATOM 3306 O O . PRO A 1 427 ? -9.731 5.922 8.587 1.00 15.17 442 PRO A O 1
ATOM 3310 N N . ASP A 1 428 ? -9.927 7.291 6.814 1.00 14.25 443 ASP A N 1
ATOM 3311 C CA . ASP A 1 428 ? -8.538 7.730 6.929 1.00 14.42 443 ASP A CA 1
ATOM 3312 C C . ASP A 1 428 ? -8.405 8.982 7.798 1.00 13.24 443 ASP A C 1
ATOM 3313 O O . ASP A 1 428 ? -7.317 9.543 7.943 1.00 12.20 443 ASP A O 1
ATOM 3318 N N . GLY A 1 429 ? -9.527 9.418 8.361 1.00 13.87 444 GLY A N 1
ATOM 3319 C CA . GLY A 1 429 ? -9.524 10.560 9.261 1.00 11.76 444 GLY A CA 1
ATOM 3320 C C . GLY A 1 429 ? -9.495 11.976 8.726 1.00 13.09 444 GLY A C 1
ATOM 3321 O O . GLY A 1 429 ? -9.563 12.922 9.513 1.00 11.81 444 GLY A O 1
ATOM 3322 N N . LEU A 1 430 ? -9.393 12.147 7.411 1.00 10.98 445 LEU A N 1
ATOM 3323 C CA . LEU A 1 430 ? -9.356 13.490 6.843 1.00 10.43 445 LEU A CA 1
ATOM 3324 C C . LEU A 1 430 ? -10.442 13.679 5.790 1.00 13.44 445 LEU A C 1
ATOM 3325 O O . LEU A 1 430 ? -10.460 12.994 4.761 1.00 13.82 445 LEU A O 1
ATOM 3330 N N . SER A 1 431 ? -11.344 14.616 6.056 1.00 12.42 446 SER A N 1
ATOM 3331 C CA . SER A 1 431 ? -12.442 14.906 5.143 1.00 13.57 446 SER A CA 1
ATOM 3332 C C . SER A 1 431 ? -13.011 16.296 5.395 1.00 15.58 446 SER A C 1
ATOM 3333 O O . SER A 1 431 ? -13.083 16.754 6.536 1.00 14.00 446 SER A O 1
ATOM 3336 N N . SER A 1 432 ? -13.415 16.968 4.323 1.00 15.38 447 SER A N 1
ATOM 3337 C CA . SER A 1 432 ? -13.979 18.306 4.444 1.00 18.22 447 SER A CA 1
ATOM 3338 C C . SER A 1 432 ? -15.408 18.263 4.986 1.00 17.73 447 SER A C 1
ATOM 3339 O O . SER A 1 432 ? -16.009 19.305 5.255 1.00 17.65 447 SER A O 1
ATOM 3342 N N . ASN A 1 433 ? -15.955 17.060 5.134 1.00 14.55 448 ASN A N 1
ATOM 3343 C CA . ASN A 1 433 ? -17.305 16.904 5.669 1.00 16.35 448 ASN A CA 1
ATOM 3344 C C . ASN A 1 433 ? -17.213 17.005 7.192 1.00 16.05 448 ASN A C 1
ATOM 3345 O O . ASN A 1 433 ? -16.628 16.138 7.841 1.00 16.24 448 ASN A O 1
ATOM 3350 N N . HIS A 1 434 ? -17.772 18.071 7.757 1.00 15.73 449 HIS A N 1
ATOM 3351 C CA . HIS A 1 434 ? -17.745 18.261 9.205 1.00 15.72 449 HIS A CA 1
ATOM 3352 C C . HIS A 1 434 ? -19.163 18.251 9.766 1.00 17.86 449 HIS A C 1
ATOM 3353 O O . HIS A 1 434 ? -19.467 18.956 10.729 1.00 18.34 449 HIS A O 1
ATOM 3360 N N . SER A 1 435 ? -20.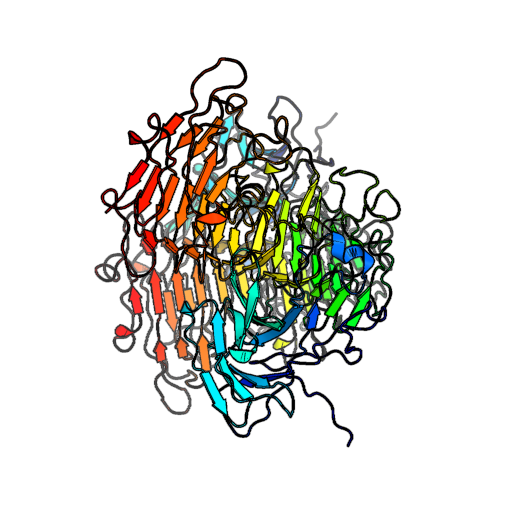027 17.435 9.172 1.00 17.85 450 SER A N 1
ATOM 3361 C CA . SER A 1 435 ? -21.415 17.364 9.609 1.00 18.41 450 SER A CA 1
ATOM 3362 C C . SER A 1 435 ? -21.848 15.983 10.094 1.00 17.60 450 SER A C 1
ATOM 3363 O O . SER A 1 435 ? -22.985 15.563 9.870 1.00 17.18 450 SER A O 1
ATOM 3366 N N . THR A 1 436 ? -20.943 15.282 10.768 1.00 16.70 451 THR A N 1
ATOM 3367 C CA . THR A 1 436 ? -21.249 13.955 11.287 1.00 16.20 451 THR A CA 1
ATOM 3368 C C . THR A 1 436 ? -20.939 13.885 12.779 1.00 15.98 451 THR A C 1
ATOM 3369 O O . THR A 1 436 ? -20.636 12.821 13.316 1.00 16.87 451 THR A O 1
ATOM 3373 N N . GLY A 1 437 ? -21.019 15.030 13.447 1.00 15.11 452 GLY A N 1
ATOM 3374 C CA . GLY A 1 437 ? -20.741 15.060 14.870 1.00 15.36 452 GLY A CA 1
ATOM 3375 C C . GLY A 1 437 ? -21.944 14.724 15.728 1.00 16.17 452 GLY A C 1
ATOM 3376 O O . GLY A 1 437 ? -23.002 14.349 15.222 1.00 18.38 452 GLY A O 1
ATOM 3377 N N . ASN A 1 438 ? -21.778 14.845 17.041 1.00 16.08 453 ASN A N 1
ATOM 3378 C CA . ASN A 1 438 ? -22.861 14.574 17.977 1.00 17.70 453 ASN A CA 1
ATOM 3379 C C . ASN A 1 438 ? -22.952 15.743 18.954 1.00 17.16 453 ASN A C 1
ATOM 3380 O O . ASN A 1 438 ? -22.094 15.908 19.817 1.00 17.24 453 ASN A O 1
ATOM 3385 N N . SER A 1 439 ? -23.992 16.557 18.804 1.00 17.25 454 SER A N 1
ATOM 3386 C CA . SER A 1 439 ? -24.194 17.720 19.661 1.00 16.66 454 SER A CA 1
ATOM 3387 C C . SER A 1 439 ? -24.646 17.349 21.071 1.00 17.66 454 SER A C 1
ATOM 3388 O O . SER A 1 439 ? -24.752 18.217 21.941 1.00 16.60 454 SER A O 1
ATOM 3391 N N . ASN A 1 440 ? -24.917 16.066 21.296 1.00 18.16 455 ASN A N 1
ATOM 3392 C CA . ASN A 1 440 ? -25.371 15.605 22.604 1.00 19.21 455 ASN A CA 1
ATOM 3393 C C . ASN A 1 440 ? -24.256 15.078 23.498 1.00 18.22 455 ASN A C 1
ATOM 3394 O O . ASN A 1 440 ? -24.513 14.648 24.620 1.00 20.46 455 ASN A O 1
ATOM 3399 N N . MET A 1 441 ? -23.020 15.109 23.010 1.00 16.27 456 MET A N 1
ATOM 3400 C CA . MET A 1 441 ? -21.892 14.637 23.803 1.00 14.24 456 MET A CA 1
ATOM 3401 C C . MET A 1 441 ? -20.882 15.752 23.995 1.00 14.57 456 MET A C 1
ATOM 3402 O O . MET A 1 441 ? -20.796 16.668 23.176 1.00 14.11 456 MET A O 1
ATOM 3407 N N . THR A 1 442 ? -20.120 15.665 25.080 1.00 14.37 457 THR A N 1
ATOM 3408 C CA . THR A 1 442 ? -19.122 16.676 25.390 1.00 13.17 457 THR A CA 1
ATOM 3409 C C . THR A 1 442 ? -17.838 16.115 26.000 1.00 12.51 457 THR A C 1
ATOM 3410 O O . THR A 1 442 ? -17.872 15.189 26.811 1.00 13.23 457 THR A O 1
ATOM 3414 N N . VAL A 1 443 ? -16.710 16.687 25.588 1.00 12.55 458 VAL A N 1
ATOM 3415 C CA . VAL A 1 443 ? -15.405 16.335 26.134 1.00 12.82 458 VAL A CA 1
ATOM 3416 C C . VAL A 1 443 ? -15.140 17.549 27.024 1.00 13.06 458 VAL A C 1
ATOM 3417 O O . VAL A 1 443 ? -15.092 18.680 26.538 1.00 14.45 458 VAL A O 1
ATOM 3421 N N . ARG A 1 444 ? -14.980 17.316 28.322 1.00 13.23 459 ARG A N 1
ATOM 3422 C CA . ARG A 1 444 ? -14.810 18.417 29.267 1.00 17.04 459 ARG A CA 1
ATOM 3423 C C . ARG A 1 444 ? -13.710 18.251 30.313 1.00 14.91 459 ARG A C 1
ATOM 3424 O O . ARG A 1 444 ? -13.295 17.139 30.632 1.00 14.83 459 ARG A O 1
ATOM 3432 N N . ASN A 1 445 ? -13.248 19.382 30.840 1.00 14.48 460 ASN A N 1
ATOM 3433 C CA . ASN A 1 445 ? -12.220 19.416 31.870 1.00 13.51 460 ASN A CA 1
ATOM 3434 C C . ASN A 1 445 ? -10.991 18.618 31.477 1.00 12.93 460 ASN A C 1
ATOM 3435 O O . ASN A 1 445 ? -10.662 17.605 32.092 1.00 10.96 460 ASN A O 1
ATOM 3440 N N . ILE A 1 446 ? -10.317 19.100 30.441 1.00 12.63 461 ILE A N 1
ATOM 3441 C CA . ILE A 1 446 ? -9.121 18.460 29.931 1.00 11.47 461 ILE A CA 1
ATOM 3442 C C . ILE A 1 446 ? -7.935 19.386 30.148 1.00 11.37 461 ILE A C 1
ATOM 3443 O O . ILE A 1 446 ? -8.027 20.591 29.906 1.00 13.19 461 ILE A O 1
ATOM 3448 N N . THR A 1 447 ? -6.823 18.825 30.605 1.00 10.76 462 THR A N 1
ATOM 3449 C CA . THR A 1 447 ? -5.621 19.619 30.803 1.00 10.46 462 THR A CA 1
ATOM 3450 C C . THR A 1 447 ? -4.416 18.922 30.193 1.00 11.94 462 THR A C 1
ATOM 3451 O O . THR A 1 447 ? -4.128 17.768 30.509 1.00 10.29 462 THR A O 1
ATOM 3455 N N . TRP A 1 448 ? -3.735 19.631 29.297 1.00 12.42 463 TRP A N 1
ATOM 3456 C CA . TRP A 1 448 ? -2.530 19.127 28.648 1.00 9.10 463 TRP A CA 1
ATOM 3457 C C . TRP A 1 448 ? -1.462 20.127 29.064 1.00 11.63 463 TRP A C 1
ATOM 3458 O O . TRP A 1 448 ? -1.419 21.246 28.547 1.00 10.92 463 TRP A O 1
ATOM 3469 N N . SER A 1 449 ? -0.602 19.724 29.995 1.00 10.29 464 SER A N 1
ATOM 3470 C CA . SER A 1 449 ? 0.427 20.622 30.498 1.00 8.85 464 SER A CA 1
ATOM 3471 C C . SER A 1 449 ? 1.856 20.142 30.361 1.00 9.87 464 SER A C 1
ATOM 3472 O O . SER A 1 449 ? 2.146 18.944 30.379 1.00 11.91 464 SER A O 1
ATOM 3475 N N . ASN A 1 450 ? 2.749 21.114 30.235 1.00 10.13 465 ASN A N 1
ATOM 3476 C CA . ASN A 1 450 ? 4.169 20.857 30.120 1.00 10.44 465 ASN A CA 1
ATOM 3477 C C . ASN A 1 450 ? 4.544 19.874 29.022 1.00 10.53 465 ASN A C 1
ATOM 3478 O O . ASN A 1 450 ? 5.187 18.853 29.264 1.00 12.43 465 ASN A O 1
ATOM 3483 N N . PHE A 1 451 ? 4.119 20.201 27.806 1.00 10.28 466 PHE A N 1
ATOM 3484 C CA . PHE A 1 451 ? 4.450 19.411 26.631 1.00 10.79 466 PHE A CA 1
ATOM 3485 C C . PHE A 1 451 ? 5.646 20.097 25.983 1.00 12.66 466 PHE A C 1
ATOM 3486 O O . PHE A 1 451 ? 5.745 21.323 25.979 1.00 12.43 466 PHE A O 1
ATOM 3494 N N . ARG A 1 452 ? 6.563 19.304 25.449 1.00 11.51 467 ARG A N 1
ATOM 3495 C CA . ARG A 1 452 ? 7.742 19.849 24.795 1.00 13.12 467 ARG A CA 1
ATOM 3496 C C . ARG A 1 452 ? 7.975 19.103 23.496 1.00 13.90 467 ARG A C 1
ATOM 3497 O O . ARG A 1 452 ? 8.035 17.877 23.490 1.00 15.96 467 ARG A O 1
ATOM 3505 N N . ALA A 1 453 ? 8.078 19.844 22.398 1.00 11.59 468 ALA A N 1
ATOM 3506 C CA . ALA A 1 453 ? 8.338 19.244 21.096 1.00 12.31 468 ALA A CA 1
ATOM 3507 C C . ALA A 1 453 ? 9.741 19.672 20.685 1.00 9.11 468 ALA A C 1
ATOM 3508 O O . ALA A 1 453 ? 9.976 20.842 20.383 1.00 11.20 468 ALA A O 1
ATOM 3510 N N . GLU A 1 454 ? 10.675 18.727 20.699 1.00 9.18 469 GLU A N 1
ATOM 3511 C CA . GLU A 1 454 ? 12.056 19.011 20.324 1.00 8.46 469 GLU A CA 1
ATOM 3512 C C . GLU A 1 454 ? 12.216 18.872 18.815 1.00 8.77 469 GLU A C 1
ATOM 3513 O O . GLU A 1 454 ? 11.490 18.111 18.174 1.00 9.79 469 GLU A O 1
ATOM 3519 N N . GLY A 1 455 ? 13.163 19.614 18.249 1.00 10.79 470 GLY A N 1
ATOM 3520 C CA . GLY A 1 455 ? 13.374 19.559 16.812 1.00 9.93 470 GLY A CA 1
ATOM 3521 C C . GLY A 1 455 ? 12.203 20.163 16.055 1.00 10.11 470 GLY A C 1
ATOM 3522 O O . GLY A 1 455 ? 11.407 20.912 16.627 1.00 12.05 470 GLY A O 1
ATOM 3523 N N . SER A 1 456 ? 12.086 19.839 14.770 1.00 10.91 471 SER A N 1
ATOM 3524 C CA . SER A 1 456 ? 10.996 20.369 13.956 1.00 11.97 471 SER A CA 1
ATOM 3525 C C . SER A 1 456 ? 9.697 19.657 14.309 1.00 11.87 471 SER A C 1
ATOM 3526 O O . SER A 1 456 ? 9.657 18.432 14.462 1.00 11.53 471 SER A O 1
ATOM 3529 N N . SER A 1 457 ? 8.634 20.442 14.414 1.00 9.57 472 SER A N 1
ATOM 3530 C CA . SER A 1 457 ? 7.334 19.942 14.822 1.00 10.09 472 SER A CA 1
ATOM 3531 C C . SER A 1 457 ? 6.162 20.238 13.901 1.00 8.81 472 SER A C 1
ATOM 3532 O O . SER A 1 457 ? 6.204 21.158 13.075 1.00 8.13 472 SER A O 1
ATOM 3535 N N . SER A 1 458 ? 5.110 19.441 14.058 1.00 8.78 473 SER A N 1
ATOM 3536 C CA . SER A 1 458 ? 3.875 19.633 13.322 1.00 8.86 473 SER A CA 1
ATOM 3537 C C . SER A 1 458 ? 3.083 20.707 14.076 1.00 10.12 473 SER A C 1
ATOM 3538 O O . SER A 1 458 ? 3.555 21.256 15.080 1.00 9.97 473 SER A O 1
ATOM 3541 N N . ALA A 1 459 ? 1.872 20.977 13.606 1.00 8.71 474 ALA A N 1
ATOM 3542 C CA . ALA A 1 459 ? 0.998 21.983 14.203 1.00 9.31 474 ALA A CA 1
ATOM 3543 C C . ALA A 1 459 ? 0.699 21.777 15.691 1.00 9.07 474 ALA A C 1
ATOM 3544 O O . ALA A 1 459 ? 0.689 20.650 16.187 1.00 9.02 474 ALA A O 1
ATOM 3546 N N . LEU A 1 460 ? 0.439 22.875 16.399 1.00 8.83 475 LEU A N 1
ATOM 3547 C CA . LEU A 1 460 ? 0.093 22.781 17.813 1.00 7.45 475 LEU A CA 1
ATOM 3548 C C . LEU A 1 460 ? -1.177 21.940 17.924 1.00 9.26 475 LEU A C 1
ATOM 3549 O O . LEU A 1 460 ? -1.257 21.030 18.751 1.00 9.37 475 LEU A O 1
ATOM 3554 N N . PHE A 1 461 ? -2.174 22.245 17.094 1.00 11.07 476 PHE A N 1
ATOM 3555 C CA . PHE A 1 461 ? -3.419 21.479 17.121 1.00 10.86 476 PHE A CA 1
ATOM 3556 C C . PHE A 1 461 ? -4.194 21.448 15.807 1.00 10.82 476 PHE A C 1
ATOM 3557 O O . PHE A 1 461 ? -4.180 22.402 15.032 1.00 11.54 476 PHE A O 1
ATOM 3565 N N . ARG A 1 462 ? -4.849 20.318 15.560 1.00 10.13 477 ARG A N 1
ATOM 3566 C CA . ARG A 1 462 ? -5.705 20.127 14.393 1.00 12.04 477 ARG A CA 1
ATOM 3567 C C . ARG A 1 462 ? -6.863 19.349 14.981 1.00 11.70 477 ARG A C 1
ATOM 3568 O O . ARG A 1 462 ? -6.866 18.119 15.034 1.00 8.78 477 ARG A O 1
ATOM 3576 N N . ILE A 1 463 ? -7.848 20.106 15.440 1.00 10.48 478 ILE A N 1
ATOM 3577 C CA . ILE A 1 463 ? -8.991 19.540 16.121 1.00 9.35 478 ILE A CA 1
ATOM 3578 C C . ILE A 1 463 ? -10.341 19.678 15.444 1.00 10.29 478 ILE A C 1
ATOM 3579 O O . ILE A 1 463 ? -10.786 20.781 15.141 1.00 12.01 478 ILE A O 1
ATOM 3584 N N . ASN A 1 464 ? -10.986 18.539 15.218 1.00 9.76 479 ASN A N 1
ATOM 3585 C CA . ASN A 1 464 ? -12.327 18.510 14.652 1.00 11.12 479 ASN A CA 1
ATOM 3586 C C . ASN A 1 464 ? -13.251 18.366 15.858 1.00 11.15 479 ASN A C 1
ATOM 3587 O O . ASN A 1 464 ? -13.179 17.379 16.589 1.00 9.96 479 ASN A O 1
ATOM 3592 N N . PRO A 1 465 ? -14.109 19.363 16.112 1.00 11.48 480 PRO A N 1
ATOM 3593 C CA . PRO A 1 465 ? -14.985 19.182 17.276 1.00 11.34 480 PRO A CA 1
ATOM 3594 C C . PRO A 1 465 ? -16.139 18.245 16.913 1.00 13.65 480 PRO A C 1
ATOM 3595 O O . PRO A 1 465 ? -17.248 18.703 16.642 1.00 12.62 480 PRO A O 1
ATOM 3599 N N . ILE A 1 466 ? -15.883 16.938 16.908 1.00 11.30 481 ILE A N 1
ATOM 3600 C CA . ILE A 1 466 ? -16.917 15.977 16.546 1.00 10.30 481 ILE A CA 1
ATOM 3601 C C . ILE A 1 466 ? -17.998 15.845 17.610 1.00 12.66 481 ILE A C 1
ATOM 3602 O O . ILE A 1 466 ? -19.029 15.209 17.389 1.00 13.84 481 ILE A O 1
ATOM 3607 N N . GLN A 1 467 ? -17.738 16.446 18.767 1.00 11.57 482 GLN A N 1
ATOM 3608 C CA . GLN A 1 467 ? -18.693 16.524 19.867 1.00 12.97 482 GLN A CA 1
ATOM 3609 C C . GLN A 1 467 ? -18.302 17.831 20.553 1.00 13.92 482 GLN A C 1
ATOM 3610 O O . GLN A 1 467 ? -17.230 18.377 20.274 1.00 14.26 482 GLN A O 1
ATOM 3616 N N . ASN A 1 468 ? -19.159 18.345 21.425 1.00 14.09 483 ASN A N 1
ATOM 3617 C CA . ASN A 1 468 ? -18.872 19.608 22.103 1.00 14.69 483 ASN A CA 1
ATOM 3618 C C . ASN A 1 468 ? -17.574 19.575 22.905 1.00 13.60 483 ASN A C 1
ATOM 3619 O O . ASN A 1 468 ? -17.197 18.545 23.459 1.00 12.66 483 ASN A O 1
ATOM 3624 N N . LEU A 1 469 ? -16.893 20.717 22.959 1.00 11.26 484 LEU A N 1
ATOM 3625 C CA . LEU A 1 469 ? -15.644 20.838 23.704 1.00 12.72 484 LEU A CA 1
ATOM 3626 C C . LEU A 1 469 ? -15.842 21.902 24.777 1.00 13.82 484 LEU A C 1
ATOM 3627 O O . LEU A 1 469 ? -16.364 22.981 24.492 1.00 13.29 484 LEU A O 1
ATOM 3632 N N . ASP A 1 470 ? -15.434 21.601 26.005 1.00 13.32 485 ASP A N 1
ATOM 3633 C CA . ASP A 1 470 ? -15.595 22.552 27.097 1.00 15.92 485 ASP A CA 1
ATOM 3634 C C . ASP A 1 470 ? -14.506 22.438 28.153 1.00 14.33 485 ASP A C 1
ATOM 3635 O O . ASP A 1 470 ? -14.233 21.356 28.668 1.00 13.78 485 ASP A O 1
ATOM 3640 N N . ASN A 1 471 ? -13.884 23.570 28.462 1.00 12.92 486 ASN A N 1
ATOM 3641 C CA . ASN A 1 471 ? -12.837 23.626 29.474 1.00 13.63 486 ASN A CA 1
ATOM 3642 C C . ASN A 1 471 ? -11.643 22.739 29.134 1.00 12.90 486 ASN A C 1
ATOM 3643 O O . ASN A 1 471 ? -11.349 21.774 29.841 1.00 12.08 486 ASN A O 1
ATOM 3648 N N . ILE A 1 472 ? -10.973 23.071 28.036 1.00 13.93 487 ILE A N 1
ATOM 3649 C CA . ILE A 1 472 ? -9.786 22.346 27.600 1.00 13.18 487 ILE A CA 1
ATOM 3650 C C . ILE A 1 472 ? -8.652 23.351 27.731 1.00 13.78 487 ILE A C 1
ATOM 3651 O O . ILE A 1 472 ? -8.697 24.433 27.133 1.00 11.45 487 ILE A O 1
ATOM 3656 N N . SER A 1 473 ? -7.640 23.000 28.522 1.00 13.28 488 SER A N 1
ATOM 3657 C CA . SER A 1 473 ? -6.527 23.908 28.754 1.00 13.02 488 SER A CA 1
ATOM 3658 C C . SER A 1 473 ? -5.161 23.377 28.359 1.00 14.32 488 SER A C 1
ATOM 3659 O O . SER A 1 473 ? -4.773 22.271 28.735 1.00 15.26 488 SER A O 1
ATOM 3662 N N . ILE A 1 474 ? -4.442 24.186 27.592 1.00 12.16 489 ILE A N 1
ATOM 3663 C CA . ILE A 1 474 ? -3.086 23.869 27.181 1.00 12.05 489 ILE A CA 1
ATOM 3664 C C . ILE A 1 474 ? -2.246 24.802 28.042 1.00 15.65 489 ILE A C 1
ATOM 3665 O O . ILE A 1 474 ? -2.381 26.020 27.938 1.00 15.43 489 ILE A O 1
ATOM 3670 N N . LYS A 1 475 ? -1.414 24.231 28.911 1.00 13.55 490 LYS A N 1
ATOM 3671 C CA . LYS A 1 475 ? -0.563 25.023 29.798 1.00 12.24 490 LYS A CA 1
ATOM 3672 C C . LYS A 1 475 ? 0.893 24.604 29.668 1.00 12.71 490 LYS A C 1
ATOM 3673 O O . LYS A 1 475 ? 1.288 23.535 30.137 1.00 16.19 490 LYS A O 1
ATOM 3679 N N . ASN A 1 476 ? 1.677 25.473 29.036 1.00 11.69 491 ASN A N 1
ATOM 3680 C CA . ASN A 1 476 ? 3.096 25.242 28.787 1.00 11.82 491 ASN A CA 1
ATOM 3681 C C . ASN A 1 476 ? 3.315 24.222 27.684 1.00 13.13 491 ASN A C 1
ATOM 3682 O O . ASN A 1 476 ? 3.207 23.013 27.901 1.00 13.77 491 ASN A O 1
ATOM 3687 N N . VAL A 1 477 ? 3.604 24.722 26.493 1.00 11.29 492 VAL A N 1
ATOM 3688 C CA . VAL A 1 477 ? 3.887 23.868 25.353 1.00 13.08 492 VAL A CA 1
ATOM 3689 C C . VAL A 1 477 ? 4.939 24.593 24.522 1.00 13.37 492 VAL A C 1
ATOM 3690 O O . VAL A 1 477 ? 4.737 25.725 24.080 1.00 12.55 492 VAL A O 1
ATOM 3694 N N . SER A 1 478 ? 6.084 23.949 24.347 1.00 11.73 493 SER A N 1
ATOM 3695 C CA . SER A 1 478 ? 7.161 24.547 23.579 1.00 12.66 493 SER A CA 1
ATOM 3696 C C . SER A 1 478 ? 7.431 23.757 22.309 1.00 13.52 493 SER A C 1
ATOM 3697 O O . SER A 1 478 ? 7.521 22.530 22.335 1.00 15.91 493 SER A O 1
ATOM 3700 N N . ILE A 1 479 ? 7.530 24.473 21.197 1.00 12.08 494 ILE A N 1
ATOM 3701 C CA . ILE A 1 479 ? 7.835 23.880 19.901 1.00 11.46 494 ILE A CA 1
ATOM 3702 C C . ILE A 1 479 ? 9.178 24.502 19.523 1.00 13.68 494 ILE A C 1
ATOM 3703 O O . ILE A 1 479 ? 9.285 25.720 19.389 1.00 12.71 494 ILE A O 1
ATOM 3708 N N . GLU A 1 480 ? 10.208 23.679 19.365 1.00 9.53 495 GLU A N 1
ATOM 3709 C CA . GLU A 1 480 ? 11.520 24.231 19.046 1.00 10.84 495 GLU A CA 1
ATOM 3710 C C . GLU A 1 480 ? 11.529 24.938 17.696 1.00 10.76 495 GLU A C 1
ATOM 3711 O O . GLU A 1 480 ? 12.032 26.061 17.578 1.00 12.55 495 GLU A O 1
ATOM 3717 N N . SER A 1 481 ? 10.980 24.274 16.684 1.00 10.47 496 SER A N 1
ATOM 3718 C CA . SER A 1 481 ? 10.886 24.834 15.342 1.00 11.17 496 SER A CA 1
ATOM 3719 C C . SER A 1 481 ? 9.785 24.096 14.593 1.00 12.34 496 SER A C 1
ATOM 3720 O O . SER A 1 481 ? 9.345 23.024 15.015 1.00 13.35 496 SER A O 1
ATOM 3723 N N . PHE A 1 482 ? 9.338 24.676 13.485 1.00 12.64 497 PHE A N 1
ATOM 3724 C CA . PHE A 1 482 ? 8.279 24.075 12.685 1.00 12.98 497 PHE A CA 1
ATOM 3725 C C . PHE A 1 482 ? 8.792 23.342 11.454 1.00 13.23 497 PHE A C 1
ATOM 3726 O O . PHE A 1 482 ? 9.829 23.695 10.886 1.00 13.12 497 PHE A O 1
ATOM 3734 N N . GLU A 1 483 ? 8.052 22.314 11.052 1.00 10.73 498 GLU A N 1
ATOM 3735 C CA . GLU A 1 483 ? 8.373 21.554 9.856 1.00 11.29 498 GLU A CA 1
ATOM 3736 C C . GLU A 1 483 ? 8.150 22.525 8.693 1.00 13.18 498 GLU A C 1
ATOM 3737 O O . GLU A 1 483 ? 7.606 23.618 8.885 1.00 12.34 498 GLU A O 1
ATOM 3743 N N . PRO A 1 484 ? 8.577 22.155 7.478 1.00 14.29 499 PRO A N 1
ATOM 3744 C CA . PRO A 1 484 ? 8.398 23.049 6.330 1.00 14.60 499 PRO A CA 1
ATOM 3745 C C . PRO A 1 484 ? 6.959 23.440 5.998 1.00 14.58 499 PRO A C 1
ATOM 3746 O O . PRO A 1 484 ? 6.047 22.623 6.049 1.00 11.21 499 PRO A O 1
ATOM 3750 N N . LEU A 1 485 ? 6.766 24.709 5.657 1.00 15.30 500 LEU A N 1
ATOM 3751 C CA . LEU A 1 485 ? 5.444 25.203 5.303 1.00 14.61 500 LEU A CA 1
ATOM 3752 C C . LEU A 1 485 ? 4.870 24.407 4.138 1.00 14.64 500 LEU A C 1
ATOM 3753 O O . LEU A 1 485 ? 3.671 24.132 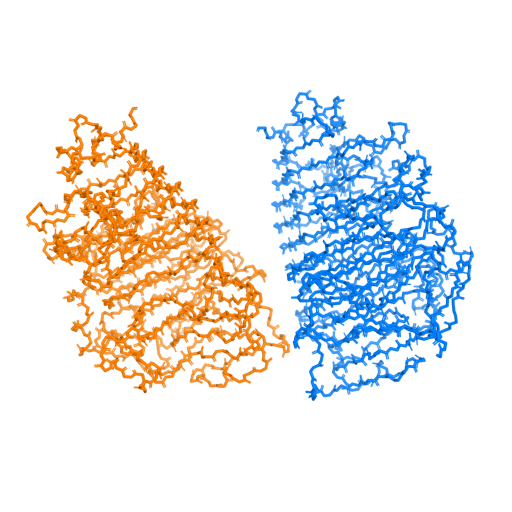4.091 1.00 15.78 500 LEU A O 1
ATOM 3758 N N . SER A 1 486 ? 5.738 24.026 3.207 1.00 16.42 501 SER A N 1
ATOM 3759 C CA . SER A 1 486 ? 5.313 23.303 2.015 1.00 17.22 501 SER A CA 1
ATOM 3760 C C . SER A 1 486 ? 4.656 21.941 2.218 1.00 15.62 501 SER A C 1
ATOM 3761 O O . SER A 1 486 ? 3.898 21.497 1.356 1.00 18.50 501 SER A O 1
ATOM 3764 N N . ILE A 1 487 ? 4.928 21.263 3.330 1.00 14.25 502 ILE A N 1
ATOM 3765 C CA . ILE A 1 487 ? 4.308 19.956 3.509 1.00 13.06 502 ILE A CA 1
ATOM 3766 C C . ILE A 1 487 ? 2.957 20.011 4.213 1.00 13.53 502 ILE A C 1
ATOM 3767 O O . ILE A 1 487 ? 2.343 18.978 4.473 1.00 12.73 502 ILE A O 1
ATOM 3772 N N . ASN A 1 488 ? 2.503 21.227 4.509 1.00 13.59 503 ASN A N 1
ATOM 3773 C CA . ASN A 1 488 ? 1.193 21.461 5.115 1.00 13.76 503 ASN A CA 1
ATOM 3774 C C . ASN A 1 488 ? 0.893 20.608 6.348 1.00 10.84 503 ASN A C 1
ATOM 3775 O O . ASN A 1 488 ? -0.148 19.957 6.431 1.00 9.45 503 ASN A O 1
ATOM 3780 N N . THR A 1 489 ? 1.806 20.633 7.312 1.00 11.72 504 THR A N 1
ATOM 3781 C CA . THR A 1 489 ? 1.650 19.860 8.541 1.00 8.80 504 THR A CA 1
ATOM 3782 C C . THR A 1 489 ? 1.729 20.749 9.774 1.00 11.24 504 THR A C 1
ATOM 3783 O O . THR A 1 489 ? 1.528 20.271 10.892 1.00 10.48 504 THR A O 1
ATOM 3787 N N . THR A 1 490 ? 2.012 22.034 9.574 1.00 11.08 505 THR A N 1
ATOM 3788 C CA . THR A 1 490 ? 2.192 22.950 10.694 1.00 8.97 505 THR A CA 1
ATOM 3789 C C . THR A 1 490 ? 1.109 23.965 11.052 1.00 10.74 505 THR A C 1
ATOM 3790 O O . THR A 1 490 ? 1.135 24.514 12.152 1.00 10.84 505 THR A O 1
ATOM 3794 N N . GLU A 1 491 ? 0.175 24.238 10.149 1.00 13.16 506 GLU A N 1
ATOM 3795 C CA . GLU A 1 491 ? -0.884 25.193 10.468 1.00 15.27 506 GLU A CA 1
ATOM 3796 C C . GLU A 1 491 ? -1.920 24.533 11.374 1.00 12.47 506 GLU A C 1
ATOM 3797 O O . GLU A 1 491 ? -2.351 23.408 11.109 1.00 12.49 506 GLU A O 1
ATOM 3803 N N . SER A 1 492 ? -2.310 25.220 12.446 1.00 10.89 507 SER A N 1
ATOM 3804 C CA . SER A 1 492 ? -3.306 24.681 13.371 1.00 7.61 507 SER A CA 1
ATOM 3805 C C . SER A 1 492 ? -4.694 25.106 12.934 1.00 8.87 507 SER A C 1
ATOM 3806 O O . SER A 1 492 ? -4.874 26.198 12.392 1.00 10.74 507 SER A O 1
ATOM 3809 N N . TRP A 1 493 ? -5.676 24.246 13.165 1.00 9.65 508 TRP A N 1
ATOM 3810 C CA . TRP A 1 493 ? -7.042 24.569 12.795 1.00 9.73 508 TRP A CA 1
ATOM 3811 C C . TRP A 1 493 ? -8.098 23.916 13.675 1.00 11.02 508 TRP A C 1
ATOM 3812 O O . TRP A 1 493 ? -7.813 22.992 14.437 1.00 10.28 508 TRP A O 1
ATOM 3823 N N . MET A 1 494 ? -9.316 24.437 13.571 1.00 12.16 509 MET A N 1
ATOM 3824 C CA . MET A 1 494 ? -10.471 23.943 14.311 1.00 12.13 509 MET A CA 1
ATOM 3825 C C . MET A 1 494 ? -11.701 24.439 13.549 1.00 13.86 509 MET A C 1
ATOM 3826 O O . MET A 1 494 ? -12.226 25.517 13.830 1.00 14.48 509 MET A O 1
ATOM 3831 N N . PRO A 1 495 ? -12.168 23.659 12.558 1.00 14.56 510 PRO A N 1
ATOM 3832 C CA . PRO A 1 495 ? -13.334 24.019 11.745 1.00 13.98 510 PRO A CA 1
ATOM 3833 C C . PRO A 1 495 ? -14.657 23.825 12.475 1.00 13.97 510 PRO A C 1
ATOM 3834 O O . PRO A 1 495 ? -14.757 23.008 13.386 1.00 11.64 510 PRO A O 1
ATOM 3838 N N . VAL A 1 496 ? -15.673 24.587 12.076 1.00 14.46 511 VAL A N 1
ATOM 3839 C CA . VAL A 1 496 ? -16.979 24.464 12.702 1.00 13.74 511 VAL A CA 1
ATOM 3840 C C . VAL A 1 496 ? -17.590 23.119 12.313 1.00 13.28 511 VAL A C 1
ATOM 3841 O O . VAL A 1 496 ? -17.449 22.669 11.172 1.00 14.42 511 VAL A O 1
ATOM 3845 N N . TRP A 1 497 ? -18.248 22.475 13.272 1.00 15.03 512 TRP A N 1
ATOM 3846 C CA . TRP A 1 497 ? -18.874 21.177 13.042 1.00 15.42 512 TRP A CA 1
ATOM 3847 C C . TRP A 1 497 ? -20.369 21.188 13.324 1.00 16.62 512 TRP A C 1
ATOM 3848 O O . TRP A 1 497 ? -20.867 22.042 14.061 1.00 14.79 512 TRP A O 1
ATOM 3859 N N . TYR A 1 498 ? -21.069 20.218 12.743 1.00 15.38 513 TYR A N 1
ATOM 3860 C CA . TYR A 1 498 ? -22.511 20.092 12.905 1.00 16.99 513 TYR A CA 1
ATOM 3861 C C . TYR A 1 498 ? -22.941 18.673 13.245 1.00 18.73 513 TYR A C 1
ATOM 3862 O O . TYR A 1 498 ? -22.271 17.702 12.883 1.00 16.94 513 TYR A O 1
ATOM 3871 N N . ASP A 1 499 ? -24.071 18.577 13.940 1.00 17.20 514 ASP A N 1
ATOM 3872 C CA . ASP A 1 499 ? -24.648 17.305 14.358 1.00 16.70 514 ASP A CA 1
ATOM 3873 C C . ASP A 1 499 ? -25.118 16.510 13.140 1.00 19.03 514 ASP A C 1
ATOM 3874 O O . ASP A 1 499 ? -25.769 17.046 12.243 1.00 17.84 514 ASP A O 1
ATOM 3879 N N . LEU A 1 500 ? -24.778 15.226 13.123 1.00 16.80 515 LEU A N 1
ATOM 3880 C CA . LEU A 1 500 ? -25.127 14.330 12.028 1.00 19.48 515 LEU A CA 1
ATOM 3881 C C . LEU A 1 500 ? -26.625 14.198 11.755 1.00 20.32 515 LEU A C 1
ATOM 3882 O O . LEU A 1 500 ? -27.046 14.097 10.604 1.00 22.19 515 LEU A O 1
ATOM 3887 N N . ASN A 1 501 ? -27.424 14.215 12.813 1.00 23.11 516 ASN A N 1
ATOM 3888 C CA . ASN A 1 501 ? -28.863 14.034 12.678 1.00 23.07 516 ASN A CA 1
ATOM 3889 C C . ASN A 1 501 ? -29.768 15.263 12.663 1.00 25.27 516 ASN A C 1
ATOM 3890 O O . ASN A 1 501 ? -30.797 15.251 11.986 1.00 25.70 516 ASN A O 1
ATOM 3895 N N . ASN A 1 502 ? -29.408 16.316 13.394 1.00 23.45 517 ASN A N 1
ATOM 3896 C CA . ASN A 1 502 ? -30.258 17.507 13.435 1.00 20.38 517 ASN A CA 1
ATOM 3897 C C . ASN A 1 502 ? -29.613 18.809 12.969 1.00 21.81 517 ASN A C 1
ATOM 3898 O O . ASN A 1 502 ? -30.260 19.857 12.964 1.00 22.63 517 ASN A O 1
ATOM 3903 N N . GLY A 1 503 ? -28.342 18.755 12.591 1.00 18.92 518 GLY A N 1
ATOM 3904 C CA . GLY A 1 503 ? -27.675 19.952 12.115 1.00 17.01 518 GLY A CA 1
ATOM 3905 C C . GLY A 1 503 ? -27.325 20.997 13.159 1.00 15.42 518 GLY A C 1
ATOM 3906 O O . GLY A 1 503 ? -26.916 22.100 12.810 1.00 18.42 518 GLY A O 1
ATOM 3907 N N . LYS A 1 504 ? -27.484 20.666 14.435 1.00 17.33 519 LYS A N 1
ATOM 3908 C CA . LYS A 1 504 ? -27.145 21.605 15.497 1.00 16.85 519 LYS A CA 1
ATOM 3909 C C . LYS A 1 504 ? -25.631 21.808 15.470 1.00 17.88 519 LYS A C 1
ATOM 3910 O O . LYS A 1 504 ? -24.872 20.848 15.350 1.00 17.60 519 LYS A O 1
ATOM 3916 N N . GLN A 1 505 ? -25.196 23.059 15.575 1.00 16.84 520 GLN A N 1
ATOM 3917 C CA . GLN A 1 505 ? -23.773 23.381 15.545 1.00 16.92 520 GLN A CA 1
ATOM 3918 C C . GLN A 1 505 ? -23.062 22.931 16.814 1.00 15.17 520 GLN A C 1
ATOM 3919 O O . GLN A 1 505 ? -23.523 23.208 17.919 1.00 15.58 520 GLN A O 1
ATOM 3925 N N . ILE A 1 506 ? -21.940 22.232 16.652 1.00 13.44 521 ILE A N 1
ATOM 3926 C CA . ILE A 1 506 ? -21.162 21.767 17.791 1.00 13.53 521 ILE A CA 1
ATOM 3927 C C . ILE A 1 506 ? -20.488 22.982 18.427 1.00 11.70 521 ILE A C 1
ATOM 3928 O O . ILE A 1 506 ? -19.980 23.861 17.725 1.00 13.86 521 ILE A O 1
ATOM 3933 N N . THR A 1 507 ? -20.492 23.025 19.754 1.00 13.25 522 THR A N 1
ATOM 3934 C CA . THR A 1 507 ? -19.916 24.145 20.486 1.00 15.54 522 THR A CA 1
ATOM 3935 C C . THR A 1 507 ? -18.528 23.905 21.065 1.00 16.89 522 THR A C 1
ATOM 3936 O O . THR A 1 507 ? -18.153 22.777 21.382 1.00 16.92 522 THR A O 1
ATOM 3940 N N . VAL A 1 508 ? -17.780 24.997 21.195 1.00 15.67 523 VAL A N 1
ATOM 3941 C CA . VAL A 1 508 ? -16.438 24.997 21.767 1.00 15.10 523 VAL A CA 1
ATOM 3942 C C . VAL A 1 508 ? -16.494 26.089 22.825 1.00 16.75 523 VAL A C 1
ATOM 3943 O O . VAL A 1 508 ? -16.801 27.241 22.516 1.00 16.21 523 VAL A O 1
ATOM 3947 N N . THR A 1 509 ? -16.215 25.717 24.069 1.00 14.62 524 THR A N 1
ATOM 3948 C CA . THR A 1 509 ? -16.265 26.656 25.178 1.00 17.49 524 THR A CA 1
ATOM 3949 C C . THR A 1 509 ? -15.014 26.609 26.034 1.00 17.57 524 THR A C 1
ATOM 3950 O O . THR A 1 509 ? -14.567 25.540 26.438 1.00 15.85 524 THR A O 1
ATOM 3954 N N . ASP A 1 510 ? -14.457 27.784 26.306 1.00 16.94 525 ASP A N 1
ATOM 3955 C CA . ASP A 1 510 ? -13.275 27.904 27.139 1.00 18.47 525 ASP A CA 1
ATOM 3956 C C . ASP A 1 510 ? -12.111 26.999 26.735 1.00 17.52 525 ASP A C 1
ATOM 3957 O O . ASP A 1 510 ? -11.725 26.099 27.479 1.00 16.49 525 ASP A O 1
ATOM 3962 N N . PHE A 1 511 ? -11.568 27.240 25.547 1.00 16.76 526 PHE A N 1
ATOM 3963 C CA . PHE A 1 511 ? -10.414 26.496 25.051 1.00 15.74 526 PHE A CA 1
ATOM 3964 C C . PHE A 1 511 ? -9.265 27.479 25.270 1.00 15.47 526 PHE A C 1
ATOM 3965 O O . PHE A 1 511 ? -9.129 28.455 24.529 1.00 16.47 526 PHE A O 1
ATOM 3973 N N . SER A 1 512 ? -8.440 27.236 26.286 1.00 14.12 527 SER A N 1
ATOM 3974 C CA . SER A 1 512 ? -7.352 28.165 26.584 1.00 12.76 527 SER A CA 1
ATOM 3975 C C . SER A 1 512 ? -5.952 27.672 26.264 1.00 13.16 527 SER A C 1
ATOM 3976 O O . SER A 1 512 ? -5.647 26.486 26.388 1.00 13.72 527 SER A O 1
ATOM 3979 N N . ILE A 1 513 ? -5.106 28.613 25.857 1.00 12.26 528 ILE A N 1
ATOM 3980 C CA . ILE A 1 513 ? -3.715 28.337 25.520 1.00 11.27 528 ILE A CA 1
ATOM 3981 C C . ILE A 1 513 ? -2.831 29.267 26.344 1.00 14.82 528 ILE A C 1
ATOM 3982 O O . ILE A 1 513 ? -2.966 30.490 26.280 1.00 15.16 528 ILE A O 1
ATOM 3987 N N . GLU A 1 514 ? -1.928 28.680 27.118 1.00 13.21 529 GLU A N 1
ATOM 3988 C CA . GLU A 1 514 ? -1.033 29.455 27.962 1.00 13.58 529 GLU A CA 1
ATOM 3989 C C . GLU A 1 514 ? 0.378 28.890 27.885 1.00 14.02 529 GLU A C 1
ATOM 3990 O O . GLU A 1 514 ? 0.565 27.680 27.769 1.00 12.10 529 GLU A O 1
ATOM 3996 N N . GLY A 1 515 ? 1.374 29.767 27.933 1.00 12.76 530 GLY A N 1
ATOM 3997 C CA . GLY A 1 515 ? 2.747 29.301 27.891 1.00 11.75 530 GLY A CA 1
ATOM 3998 C C . GLY A 1 515 ? 3.146 28.576 26.621 1.00 13.44 530 GLY A C 1
ATOM 3999 O O . GLY A 1 515 ? 3.916 27.615 26.665 1.00 11.52 530 GLY A O 1
ATOM 4000 N N . PHE A 1 516 ? 2.614 29.026 25.490 1.00 10.96 531 PHE A N 1
ATOM 4001 C CA . PHE A 1 516 ? 2.941 28.434 24.199 1.00 11.54 531 PHE A CA 1
ATOM 4002 C C . PHE A 1 516 ? 4.099 29.240 23.614 1.00 13.05 531 PHE A C 1
ATOM 4003 O O . PHE A 1 516 ? 4.026 30.466 23.515 1.00 12.45 531 PHE A O 1
ATOM 4011 N N . THR A 1 517 ? 5.177 28.553 23.258 1.00 11.40 532 THR A N 1
ATOM 4012 C CA . THR A 1 517 ? 6.332 29.211 22.663 1.00 13.71 532 THR A CA 1
ATOM 4013 C C . THR A 1 517 ? 6.834 28.452 21.443 1.00 13.89 532 THR A C 1
ATOM 4014 O O . THR A 1 517 ? 6.743 27.225 21.373 1.00 14.77 532 THR A O 1
ATOM 4018 N N . VAL A 1 518 ? 7.338 29.202 20.472 1.00 9.11 533 VAL A N 1
ATOM 4019 C CA . VAL A 1 518 ? 7.914 28.635 19.261 1.00 11.04 533 VAL A CA 1
ATOM 4020 C C . VAL A 1 518 ? 9.348 29.150 19.264 1.00 13.76 533 VAL A C 1
ATOM 4021 O O . VAL A 1 518 ? 9.590 30.340 19.061 1.00 13.33 533 VAL A O 1
ATOM 4025 N N . GLY A 1 519 ? 10.300 28.264 19.526 1.00 13.12 534 GLY A N 1
ATOM 4026 C CA . GLY A 1 519 ? 11.684 28.699 19.577 1.00 16.13 534 GLY A CA 1
ATOM 4027 C C . GLY A 1 519 ? 11.816 29.756 20.656 1.00 16.09 534 GLY A C 1
ATOM 4028 O O . GLY A 1 519 ? 11.298 29.585 21.758 1.00 16.72 534 GLY A O 1
ATOM 4029 N N . ASN A 1 520 ? 12.489 30.861 20.349 1.00 17.73 535 ASN A N 1
ATOM 4030 C CA . ASN A 1 520 ? 12.664 31.923 21.334 1.00 17.53 535 ASN A CA 1
ATOM 4031 C C . ASN A 1 520 ? 11.547 32.965 21.344 1.00 19.37 535 ASN A C 1
ATOM 4032 O O . ASN A 1 520 ? 11.726 34.061 21.880 1.00 19.34 535 ASN A O 1
ATOM 4037 N N . THR A 1 521 ? 10.394 32.629 20.773 1.00 17.29 536 THR A N 1
ATOM 4038 C CA . THR A 1 521 ? 9.286 33.578 20.730 1.00 17.88 536 THR A CA 1
ATOM 4039 C C . THR A 1 521 ? 8.053 33.135 21.512 1.00 16.65 536 THR A C 1
ATOM 4040 O O . THR A 1 521 ? 7.542 32.029 21.318 1.00 17.32 536 THR A O 1
ATOM 4044 N N . THR A 1 522 ? 7.580 34.011 22.394 1.00 16.86 537 THR A N 1
ATOM 4045 C CA . THR A 1 522 ? 6.392 33.740 23.191 1.00 17.45 537 THR A CA 1
ATOM 4046 C C . THR A 1 522 ? 5.172 34.046 22.327 1.00 16.89 537 THR A C 1
ATOM 4047 O O . THR A 1 522 ? 5.091 35.107 21.710 1.00 15.46 537 THR A O 1
ATOM 4051 N N . ILE A 1 523 ? 4.230 33.112 22.282 1.00 14.60 538 ILE A N 1
ATOM 4052 C CA . ILE A 1 523 ? 3.026 33.291 21.481 1.00 16.69 538 ILE A CA 1
ATOM 4053 C C . ILE A 1 523 ? 1.903 33.947 22.272 1.00 17.14 538 ILE A C 1
ATOM 4054 O O . ILE A 1 523 ? 1.626 33.576 23.411 1.00 16.44 538 ILE A O 1
ATOM 4059 N N . THR A 1 524 ? 1.266 34.936 21.656 1.00 16.56 539 THR A N 1
ATOM 4060 C CA . THR A 1 524 ? 0.159 35.645 22.278 1.00 17.01 539 THR A CA 1
ATOM 4061 C C . THR A 1 524 ? -0.949 35.739 21.240 1.00 15.05 539 THR A C 1
ATOM 4062 O O . THR A 1 524 ? -0.800 35.258 20.117 1.00 15.65 539 THR A O 1
ATOM 4066 N N . ALA A 1 525 ? -2.065 36.358 21.605 1.00 16.81 540 ALA A N 1
ATOM 4067 C CA . ALA A 1 525 ? -3.158 36.503 20.657 1.00 17.68 540 ALA A CA 1
ATOM 4068 C C . ALA A 1 525 ? -2.682 37.298 19.440 1.00 16.92 540 ALA A C 1
ATOM 4069 O O . ALA A 1 525 ? -3.169 37.100 18.326 1.00 19.69 540 ALA A O 1
ATOM 4071 N N . SER A 1 526 ? -1.715 38.186 19.654 1.00 14.95 541 SER A N 1
ATOM 4072 C CA . SER A 1 526 ? -1.203 39.027 18.578 1.00 14.51 541 SER A CA 1
ATOM 4073 C C . SER A 1 526 ? -0.435 38.292 17.481 1.00 13.22 541 SER A C 1
ATOM 4074 O O . SER A 1 526 ? -0.594 38.604 16.302 1.00 15.22 541 SER A O 1
ATOM 4077 N N . ASN A 1 527 ? 0.397 37.326 17.858 1.00 13.60 542 ASN A N 1
ATOM 4078 C CA . ASN A 1 527 ? 1.176 36.592 16.861 1.00 11.66 542 ASN A CA 1
ATOM 4079 C C . ASN A 1 527 ? 0.799 35.115 16.760 1.00 13.95 542 ASN A C 1
ATOM 4080 O O . ASN A 1 527 ? 1.564 34.316 16.225 1.00 14.15 542 ASN A O 1
ATOM 4085 N N . ALA A 1 528 ? -0.379 34.760 17.261 1.00 13.89 543 ALA A N 1
ATOM 4086 C CA . ALA A 1 528 ? -0.830 33.371 17.221 1.00 13.73 543 ALA A CA 1
ATOM 4087 C C . ALA A 1 528 ? -0.773 32.803 15.805 1.00 15.39 543 ALA A C 1
ATOM 4088 O O . ALA A 1 528 ? -0.348 31.662 15.599 1.00 13.95 543 ALA A O 1
ATOM 4090 N N . ALA A 1 529 ? -1.194 33.602 14.829 1.00 12.42 544 ALA A N 1
ATOM 4091 C CA . ALA A 1 529 ? -1.185 33.174 13.435 1.00 15.33 544 ALA A CA 1
ATOM 4092 C C . ALA A 1 529 ? 0.181 33.329 12.764 1.00 15.68 544 ALA A C 1
ATOM 4093 O O . ALA A 1 529 ? 0.735 32.362 12.234 1.00 17.79 544 ALA A O 1
ATOM 4095 N N . SER A 1 530 ? 0.729 34.542 12.798 1.00 15.53 545 SER A N 1
ATOM 4096 C CA . SER A 1 530 ? 2.009 34.828 12.155 1.00 17.49 545 SER A CA 1
ATOM 4097 C C . SER A 1 530 ? 3.217 34.038 12.660 1.00 15.79 545 SER A C 1
ATOM 4098 O O . SER A 1 530 ? 4.125 33.735 11.885 1.00 20.10 545 SER A O 1
ATOM 4101 N N . VAL A 1 531 ? 3.242 33.713 13.947 1.00 16.43 546 VAL A N 1
ATOM 4102 C CA . VAL A 1 531 ? 4.367 32.965 14.501 1.00 13.55 546 VAL A CA 1
ATOM 4103 C C . VAL A 1 531 ? 3.966 31.570 14.975 1.00 14.27 546 VAL A C 1
ATOM 4104 O O . VAL A 1 531 ? 4.699 30.603 14.757 1.00 13.20 546 VAL A O 1
ATOM 4108 N N . GLY A 1 532 ? 2.805 31.467 15.614 1.00 14.70 547 GLY A N 1
ATOM 4109 C CA . GLY A 1 532 ? 2.346 30.177 16.108 1.00 12.04 547 GLY A CA 1
ATOM 4110 C C . GLY A 1 532 ? 1.669 29.334 15.043 1.00 13.38 547 GLY A C 1
ATOM 4111 O O . GLY A 1 532 ? 1.386 28.152 15.259 1.00 11.87 547 GLY A O 1
ATOM 4112 N N . ARG A 1 533 ? 1.421 29.948 13.890 1.00 12.57 548 ARG A N 1
ATOM 4113 C CA . ARG A 1 533 ? 0.767 29.298 12.758 1.00 12.45 548 ARG A CA 1
ATOM 4114 C C . ARG A 1 533 ? -0.641 28.801 13.064 1.00 13.53 548 ARG A C 1
ATOM 4115 O O . ARG A 1 533 ? -1.131 27.860 12.441 1.00 13.88 548 ARG A O 1
ATOM 4123 N N . ILE A 1 534 ? -1.290 29.444 14.028 1.00 13.97 549 ILE A N 1
ATOM 4124 C CA . ILE A 1 534 ? -2.658 29.097 14.386 1.00 13.42 549 ILE A CA 1
ATOM 4125 C C . ILE A 1 534 ? -3.522 30.004 13.515 1.00 14.75 549 ILE A C 1
ATOM 4126 O O . ILE A 1 534 ? -3.852 31.122 13.913 1.00 16.58 549 ILE A O 1
ATOM 4131 N N . ASP A 1 535 ? -3.878 29.534 12.322 1.00 13.57 550 ASP A N 1
ATOM 4132 C CA . ASP A 1 535 ? -4.674 30.353 11.417 1.00 16.38 550 ASP A CA 1
ATOM 4133 C C . ASP A 1 535 ? -5.954 29.699 10.928 1.00 16.04 550 ASP A C 1
ATOM 4134 O O . ASP A 1 535 ? -6.647 30.259 10.073 1.00 16.44 550 ASP A O 1
ATOM 4139 N N . GLY A 1 536 ? -6.275 28.531 11.475 1.00 12.17 551 GLY A N 1
ATOM 4140 C CA . GLY A 1 536 ? -7.472 27.830 11.048 1.00 14.89 551 GLY A CA 1
ATOM 4141 C C . GLY A 1 536 ? -8.611 27.695 12.0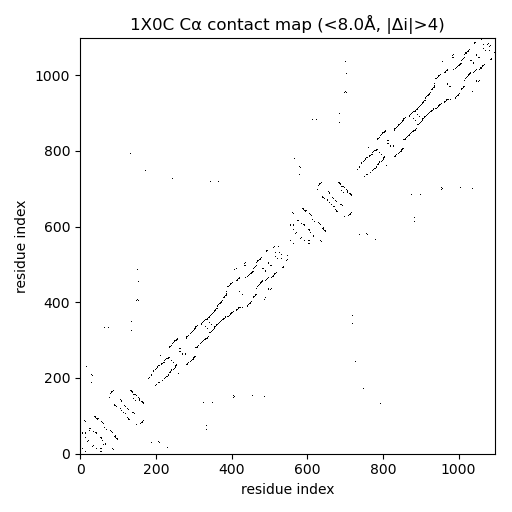46 1.00 14.48 551 GLY A C 1
ATOM 4142 O O . GLY A 1 536 ? -9.454 26.812 11.895 1.00 16.14 551 GLY A O 1
ATOM 4143 N N . VAL A 1 537 ? -8.649 28.546 13.067 1.00 16.83 552 VAL A N 1
ATOM 4144 C CA . VAL A 1 537 ? -9.738 28.482 14.037 1.00 15.77 552 VAL A CA 1
ATOM 4145 C C . VAL A 1 537 ? -10.964 29.108 13.378 1.00 17.17 552 VAL A C 1
ATOM 4146 O O . VAL A 1 537 ? -10.918 30.253 12.931 1.00 16.89 552 VAL A O 1
ATOM 4150 N N . ASP A 1 538 ? -12.053 28.352 13.308 1.00 15.29 553 ASP A N 1
ATOM 4151 C CA . ASP A 1 538 ? -13.270 28.854 12.679 1.00 17.09 553 ASP A CA 1
ATOM 4152 C C . ASP A 1 538 ? -13.731 30.144 13.349 1.00 15.11 553 ASP A C 1
ATOM 4153 O O . ASP A 1 538 ? -13.680 30.267 14.572 1.00 15.72 553 ASP A O 1
ATOM 4158 N N . PRO A 1 539 ? -14.193 31.124 12.554 1.00 16.14 554 PRO A N 1
ATOM 4159 C CA . PRO A 1 539 ? -14.655 32.388 13.137 1.00 17.59 554 PRO A CA 1
ATOM 4160 C C . PRO A 1 539 ? -15.735 32.198 14.202 1.00 18.67 554 PRO A C 1
ATOM 4161 O O . PRO A 1 539 ? -15.890 33.031 15.096 1.00 19.60 554 PRO A O 1
ATOM 4165 N N . ALA A 1 540 ? -16.473 31.095 14.117 1.00 17.44 555 ALA A N 1
ATOM 4166 C CA . ALA A 1 540 ? -17.524 30.816 15.090 1.00 16.71 555 ALA A CA 1
ATOM 4167 C C . ALA A 1 540 ? -16.939 30.418 16.444 1.00 17.86 555 ALA A C 1
ATOM 4168 O O . ALA A 1 540 ? -17.576 30.596 17.481 1.00 19.28 555 ALA A O 1
ATOM 4170 N N . TYR A 1 541 ? -15.721 29.884 16.425 1.00 16.50 556 TYR A N 1
ATOM 4171 C CA . TYR A 1 541 ? -15.049 29.434 17.641 1.00 17.21 556 TYR A CA 1
ATOM 4172 C C . TYR A 1 541 ? -13.972 30.402 18.130 1.00 17.12 556 TYR A C 1
ATOM 4173 O O . TYR A 1 541 ? -13.505 30.291 19.263 1.00 17.34 556 TYR A O 1
ATOM 4182 N N . ALA A 1 542 ? -13.587 31.346 17.278 1.00 19.54 557 ALA A N 1
ATOM 4183 C CA . ALA A 1 542 ? -12.545 32.316 17.609 1.00 21.12 557 ALA A CA 1
ATOM 4184 C C . ALA A 1 542 ? -12.696 32.942 18.992 1.00 20.94 557 ALA A C 1
ATOM 4185 O O . ALA A 1 542 ? -11.708 33.143 19.700 1.00 23.28 557 ALA A O 1
ATOM 4187 N N . GLY A 1 543 ? -13.931 33.250 19.372 1.00 20.95 558 GLY A N 1
ATOM 4188 C CA . GLY A 1 543 ? -14.175 33.862 20.667 1.00 21.90 558 GLY A CA 1
ATOM 4189 C C . GLY A 1 543 ? -14.071 32.910 21.841 1.00 24.19 558 GLY A C 1
ATOM 4190 O O . GLY A 1 543 ? -14.092 33.342 22.994 1.00 24.99 558 GLY A O 1
ATOM 4191 N N . SER A 1 544 ? -13.957 31.616 21.555 1.00 22.33 559 SER A N 1
ATOM 4192 C CA . SER A 1 544 ? -13.855 30.608 22.604 1.00 22.99 559 SER A CA 1
ATOM 4193 C C . SER A 1 544 ? -12.419 30.144 22.813 1.00 20.38 559 SER A C 1
ATOM 4194 O O . SER A 1 544 ? -12.129 29.396 23.746 1.00 23.17 559 SER A O 1
ATOM 4197 N N . VAL A 1 545 ? -11.528 30.585 21.935 1.00 19.15 560 VAL A N 1
ATOM 4198 C CA . VAL A 1 545 ? -10.115 30.240 22.041 1.00 18.97 560 VAL A CA 1
ATOM 4199 C C . VAL A 1 545 ? -9.461 31.432 22.720 1.00 19.27 560 VAL A C 1
ATOM 4200 O O . VAL A 1 545 ? -9.406 32.528 22.158 1.00 19.67 560 VAL A O 1
ATOM 4204 N N . HIS A 1 546 ? -8.975 31.212 23.936 1.00 18.29 561 HIS A N 1
ATOM 4205 C CA . HIS A 1 546 ? -8.372 32.280 24.720 1.00 20.74 561 HIS A CA 1
ATOM 4206 C C . HIS A 1 546 ? -6.883 32.108 24.957 1.00 20.57 561 HIS A C 1
ATOM 4207 O O . HIS A 1 546 ? -6.420 31.029 25.327 1.00 20.73 561 HIS A O 1
ATOM 4214 N N . TYR A 1 547 ? -6.135 33.185 24.754 1.00 19.39 562 TYR A N 1
ATOM 4215 C CA . TYR A 1 547 ? -4.703 33.158 24.984 1.00 21.68 562 TYR A CA 1
ATOM 4216 C C . TYR A 1 547 ? -4.420 33.813 26.330 1.00 26.74 562 TYR A C 1
ATOM 4217 O O . TYR A 1 547 ? -4.506 35.033 26.467 1.00 27.54 562 TYR A O 1
ATOM 4226 N N . ILE A 1 548 ? -4.103 32.990 27.324 1.00 29.54 563 ILE A N 1
ATOM 4227 C CA . ILE A 1 548 ? -3.811 33.480 28.666 1.00 33.50 563 ILE A CA 1
ATOM 4228 C C . ILE A 1 548 ? -2.344 33.872 28.763 1.00 36.84 563 ILE A C 1
ATOM 4229 O O . ILE A 1 548 ? -1.463 33.014 28.772 1.00 36.76 563 ILE A O 1
ATOM 4234 N N . ASP A 1 549 ? -2.084 35.172 28.832 1.00 40.71 564 ASP A N 1
ATOM 4235 C CA . ASP A 1 549 ? -0.716 35.661 28.926 1.00 46.10 564 ASP A CA 1
ATOM 4236 C C . ASP A 1 549 ? -0.473 36.297 30.286 1.00 47.70 564 ASP A C 1
ATOM 4237 O O . ASP A 1 549 ? 0.385 35.777 31.030 1.00 50.30 564 ASP A O 1
ATOM 4243 N N . ARG B 1 1 ? -42.242 -0.209 57.591 1.00 11.15 16 ARG B N 1
ATOM 4244 C CA . ARG B 1 1 ? -41.203 -1.018 58.291 1.00 12.79 16 ARG B CA 1
ATOM 4245 C C . ARG B 1 1 ? -40.524 -0.149 59.341 1.00 11.40 16 ARG B C 1
ATOM 4246 O O . ARG B 1 1 ? -40.759 1.059 59.398 1.00 11.73 16 ARG B O 1
ATOM 4254 N N . GLU B 1 2 ? -39.693 -0.755 60.182 1.00 12.14 17 GLU B N 1
ATOM 4255 C CA . GLU B 1 2 ? -39.017 0.024 61.208 1.00 11.65 17 GLU B CA 1
ATOM 4256 C C . GLU B 1 2 ? -38.111 1.066 60.559 1.00 14.00 17 GLU B C 1
ATOM 4257 O O . GLU B 1 2 ? -37.557 0.839 59.485 1.00 13.24 17 GLU B O 1
ATOM 4263 N N . PHE B 1 3 ? -37.983 2.217 61.208 1.00 13.55 18 PHE B N 1
ATOM 4264 C CA . PHE B 1 3 ? -37.161 3.297 60.676 1.00 15.44 18 PHE B CA 1
ATOM 4265 C C . PHE B 1 3 ? -35.703 2.890 60.527 1.00 15.79 18 PHE B C 1
ATOM 4266 O O . PHE B 1 3 ? -35.159 2.170 61.361 1.00 14.80 18 PHE B O 1
ATOM 4274 N N . MET B 1 4 ? -35.074 3.347 59.449 1.00 15.55 19 MET B N 1
ATOM 4275 C CA . MET B 1 4 ? -33.669 3.050 59.201 1.00 17.95 19 MET B CA 1
ATOM 4276 C C . MET B 1 4 ? -33.018 4.218 58.479 1.00 15.46 19 MET B C 1
ATOM 4277 O O . MET B 1 4 ? -33.670 4.927 57.716 1.00 17.09 19 MET B O 1
ATOM 4282 N N . ALA B 1 5 ? -31.730 4.421 58.726 1.00 17.74 20 ALA B N 1
ATOM 4283 C CA . ALA B 1 5 ? -31.014 5.500 58.066 1.00 14.72 20 ALA B CA 1
ATOM 4284 C C . ALA B 1 5 ? -30.926 5.168 56.580 1.00 16.52 20 ALA B C 1
ATOM 4285 O O . ALA B 1 5 ? -30.865 3.999 56.202 1.00 16.05 20 ALA B O 1
ATOM 4287 N N . VAL B 1 6 ? -30.946 6.197 55.743 1.00 13.90 21 VAL B N 1
ATOM 4288 C CA . VAL B 1 6 ? -30.844 6.018 54.300 1.00 16.70 21 VAL B CA 1
ATOM 4289 C C . VAL B 1 6 ? -29.668 6.870 53.836 1.00 16.87 21 VAL B C 1
ATOM 4290 O O . VAL B 1 6 ? -29.678 8.094 53.975 1.00 18.17 21 VAL B O 1
ATOM 4294 N N . THR B 1 7 ? -28.650 6.209 53.299 1.00 15.57 22 THR B N 1
ATOM 4295 C CA . THR B 1 7 ? -27.451 6.897 52.844 1.00 15.61 22 THR B CA 1
ATOM 4296 C C . THR B 1 7 ? -27.364 7.009 51.333 1.00 17.82 22 THR B C 1
ATOM 4297 O O . THR B 1 7 ? -27.938 6.201 50.602 1.00 16.76 22 THR B O 1
ATOM 4301 N N . ALA B 1 8 ? -26.625 8.013 50.873 1.00 16.19 23 ALA B N 1
ATOM 4302 C CA . ALA B 1 8 ? -26.450 8.243 49.446 1.00 16.63 23 ALA B CA 1
ATOM 4303 C C . ALA B 1 8 ? -25.165 7.604 48.941 1.00 16.72 23 ALA B C 1
ATOM 4304 O O . ALA B 1 8 ? -24.164 7.547 49.653 1.00 16.59 23 ALA B O 1
ATOM 4306 N N . ASN B 1 9 ? -25.204 7.114 47.707 1.00 18.27 24 ASN B N 1
ATOM 4307 C CA . ASN B 1 9 ? -24.033 6.513 47.082 1.00 20.22 24 ASN B CA 1
ATOM 4308 C C . ASN B 1 9 ? -24.233 6.633 45.577 1.00 21.06 24 ASN B C 1
ATOM 4309 O O . ASN B 1 9 ? -24.431 5.637 44.880 1.00 22.51 24 ASN B O 1
ATOM 4314 N N . ASN B 1 10 ? -24.202 7.868 45.089 1.00 20.80 25 ASN B N 1
ATOM 4315 C CA . ASN B 1 10 ? -24.385 8.132 43.671 1.00 22.44 25 ASN B CA 1
ATOM 4316 C C . ASN B 1 10 ? -23.269 9.019 43.126 1.00 23.81 25 ASN B C 1
ATOM 4317 O O . ASN B 1 10 ? -22.299 9.312 43.828 1.00 21.60 25 ASN B O 1
ATOM 4322 N N . SER B 1 11 ? -23.410 9.443 41.874 1.00 22.25 26 SER B N 1
ATOM 4323 C CA . SER B 1 11 ? -22.394 10.265 41.224 1.00 23.66 26 SER B CA 1
ATOM 4324 C C . SER B 1 11 ? -22.207 11.661 41.807 1.00 21.87 26 SER B C 1
ATOM 4325 O O . SER B 1 11 ? -21.195 12.308 41.542 1.00 22.68 26 SER B O 1
ATOM 4328 N N . GLN B 1 12 ? -23.164 12.130 42.602 1.00 20.99 27 GLN B N 1
ATOM 4329 C CA . GLN B 1 12 ? -23.059 13.467 43.173 1.00 22.49 27 GLN B CA 1
ATOM 4330 C C . GLN B 1 12 ? -22.916 13.504 44.692 1.00 20.88 27 GLN B C 1
ATOM 4331 O O . GLN B 1 12 ? -22.480 14.509 45.254 1.00 19.56 27 GLN B O 1
ATOM 4337 N N . LEU B 1 13 ? -23.274 12.414 45.359 1.00 18.74 28 LEU B N 1
ATOM 4338 C CA . LEU B 1 13 ? -23.201 12.401 46.811 1.00 16.73 28 LEU B CA 1
ATOM 4339 C C . LEU B 1 13 ? -22.948 11.035 47.423 1.00 16.57 28 LEU B C 1
ATOM 4340 O O . LEU B 1 13 ? -23.462 10.019 46.953 1.00 15.82 28 LEU B O 1
ATOM 4345 N N . LEU B 1 14 ? -22.141 11.025 48.478 1.00 15.31 29 LEU B N 1
ATOM 4346 C CA . LEU B 1 14 ? -21.832 9.805 49.202 1.00 15.95 29 LEU B CA 1
ATOM 4347 C C . LEU B 1 14 ? -21.862 10.106 50.692 1.00 15.42 29 LEU B C 1
ATOM 4348 O O . LEU B 1 14 ? -21.112 10.951 51.178 1.00 16.17 29 LEU B O 1
ATOM 4353 N N . THR B 1 15 ? -22.754 9.434 51.407 1.00 14.54 30 THR B N 1
ATOM 4354 C CA . THR B 1 15 ? -22.841 9.596 52.853 1.00 12.73 30 THR B CA 1
ATOM 4355 C C . THR B 1 15 ? -22.816 8.180 53.390 1.00 14.27 30 THR B C 1
ATOM 4356 O O . THR B 1 15 ? -22.995 7.225 52.629 1.00 14.74 30 THR B O 1
ATOM 4360 N N . TRP B 1 16 ? -22.589 8.032 54.691 1.00 11.24 31 TRP B N 1
ATOM 4361 C CA . TRP B 1 16 ? -22.539 6.701 55.278 1.00 12.70 31 TRP B CA 1
ATOM 4362 C C . TRP B 1 16 ? -23.089 6.630 56.686 1.00 12.38 31 TRP B C 1
ATOM 4363 O O . TRP B 1 16 ? -23.397 7.650 57.300 1.00 13.10 31 TRP B O 1
ATOM 4374 N N . TRP B 1 17 ? -23.203 5.406 57.190 1.00 13.29 32 TRP B N 1
ATOM 4375 C CA . TRP B 1 17 ? -23.746 5.175 58.517 1.00 13.40 32 TRP B CA 1
ATOM 4376 C C . TRP B 1 17 ? -23.007 4.040 59.204 1.00 13.72 32 TRP B C 1
ATOM 4377 O O . TRP B 1 17 ? -22.212 3.333 58.588 1.00 14.60 32 TRP B O 1
ATOM 4388 N N . HIS B 1 18 ? -23.275 3.880 60.494 1.00 11.94 33 HIS B N 1
ATOM 4389 C CA . HIS B 1 18 ? -22.686 2.814 61.286 1.00 13.92 33 HIS B CA 1
ATOM 4390 C C . HIS B 1 18 ? -23.832 2.244 62.102 1.00 13.54 33 HIS B C 1
ATOM 4391 O O . HIS B 1 18 ? -24.418 2.948 62.924 1.00 13.68 33 HIS B O 1
ATOM 4398 N N . ASN B 1 19 ? -24.169 0.981 61.868 1.00 16.15 34 ASN B N 1
ATOM 4399 C CA . ASN B 1 19 ? -25.261 0.371 62.612 1.00 18.32 34 ASN B CA 1
ATOM 4400 C C . ASN B 1 19 ? -24.913 0.136 64.072 1.00 17.66 34 ASN B C 1
ATOM 4401 O O . ASN B 1 19 ? -25.804 -0.098 64.886 1.00 17.76 34 ASN B O 1
ATOM 4406 N N . THR B 1 20 ? -23.626 0.199 64.408 1.00 14.55 35 THR B N 1
ATOM 4407 C CA . THR B 1 20 ? -23.211 0.015 65.796 1.00 13.48 35 THR B CA 1
ATOM 4408 C C . THR B 1 20 ? -22.914 1.357 66.467 1.00 12.48 35 THR B C 1
ATOM 4409 O O . THR B 1 20 ? -22.074 1.445 67.362 1.00 12.07 35 THR B O 1
ATOM 4413 N N . GLY B 1 21 ? -23.603 2.403 66.021 1.00 13.64 36 GLY B N 1
ATOM 4414 C CA . GLY B 1 21 ? -23.419 3.706 66.632 1.00 13.81 36 GLY B CA 1
ATOM 4415 C C . GLY B 1 21 ? -23.885 3.589 68.070 1.00 12.24 36 GLY B C 1
ATOM 4416 O O . GLY B 1 21 ? -24.844 2.866 68.351 1.00 14.25 36 GLY B O 1
ATOM 4417 N N . GLU B 1 22 ? -23.218 4.290 68.980 1.00 13.09 37 GLU B N 1
ATOM 4418 C CA . GLU B 1 22 ? -23.567 4.232 70.394 1.00 12.02 37 GLU B CA 1
ATOM 4419 C C . GLU B 1 22 ? -23.626 5.618 71.022 1.00 14.23 37 GLU B C 1
ATOM 4420 O O . GLU B 1 22 ? -22.674 6.395 70.920 1.00 14.18 37 GLU B O 1
ATOM 4426 N N . ILE B 1 23 ? -24.750 5.927 71.663 1.00 14.85 38 ILE B N 1
ATOM 4427 C CA . ILE B 1 23 ? -24.913 7.207 72.344 1.00 15.67 38 ILE B CA 1
ATOM 4428 C C . ILE B 1 23 ? -24.237 7.012 73.697 1.00 16.25 38 ILE B C 1
ATOM 4429 O O . ILE B 1 23 ? -24.683 6.205 74.508 1.00 15.83 38 ILE B O 1
ATOM 4434 N N . ASN B 1 24 ? -23.158 7.749 73.930 1.00 16.06 39 ASN B N 1
ATOM 4435 C CA . ASN B 1 24 ? -22.401 7.619 75.165 1.00 15.29 39 ASN B CA 1
ATOM 4436 C C . ASN B 1 24 ? -21.610 8.905 75.368 1.00 16.05 39 ASN B C 1
ATOM 4437 O O . ASN B 1 24 ? -20.838 9.307 74.501 1.00 15.00 39 ASN B O 1
ATOM 4442 N N . THR B 1 25 ? -21.798 9.546 76.515 1.00 15.18 40 THR B N 1
ATOM 4443 C CA . THR B 1 25 ? -21.100 10.797 76.796 1.00 17.27 40 THR B CA 1
ATOM 4444 C C . THR B 1 25 ? -20.236 10.742 78.056 1.00 17.28 40 THR B C 1
ATOM 4445 O O . THR B 1 25 ? -19.732 11.775 78.504 1.00 19.81 40 THR B O 1
ATOM 4449 N N . GLN B 1 26 ? -20.042 9.550 78.615 1.00 16.34 41 GLN B N 1
ATOM 4450 C CA . GLN B 1 26 ? -19.269 9.427 79.852 1.00 21.06 41 GLN B CA 1
ATOM 4451 C C . GLN B 1 26 ? -18.257 8.286 79.936 1.00 19.25 41 GLN B C 1
ATOM 4452 O O . GLN B 1 26 ? -17.274 8.386 80.662 1.00 22.95 41 GLN B O 1
ATOM 4458 N N . THR B 1 27 ? -18.495 7.200 79.210 1.00 19.12 42 THR B N 1
ATOM 4459 C CA . THR B 1 27 ? -17.595 6.055 79.265 1.00 16.94 42 THR B CA 1
ATOM 4460 C C . THR B 1 27 ? -17.131 5.609 77.883 1.00 16.30 42 THR B C 1
ATOM 4461 O O . THR B 1 27 ? -17.580 6.137 76.872 1.00 14.59 42 THR B O 1
ATOM 4465 N N . PRO B 1 28 ? -16.203 4.642 77.824 1.00 17.95 43 PRO B N 1
ATOM 4466 C CA . PRO B 1 28 ? -15.734 4.174 76.517 1.00 16.41 43 PRO B CA 1
ATOM 4467 C C . PRO B 1 28 ? -16.857 3.405 75.830 1.00 17.92 43 PRO B C 1
ATOM 4468 O O . PRO B 1 28 ? -17.677 2.768 76.499 1.00 16.15 43 PRO B O 1
ATOM 4472 N N . VAL B 1 29 ? -16.912 3.468 74.504 1.00 14.28 44 VAL B N 1
ATOM 4473 C CA . VAL B 1 29 ? -17.945 2.734 73.787 1.00 14.69 44 VAL B CA 1
ATOM 4474 C C . VAL B 1 29 ? -17.444 1.310 73.639 1.00 14.16 44 VAL B C 1
ATOM 4475 O O . VAL B 1 29 ? -16.266 1.042 73.874 1.00 16.99 44 VAL B O 1
ATOM 4479 N N . ALA B 1 30 ? -18.325 0.389 73.268 1.00 14.12 45 ALA B N 1
ATOM 4480 C CA . ALA B 1 30 ? -17.905 -0.995 73.099 1.00 15.33 45 ALA B CA 1
ATOM 4481 C C . ALA B 1 30 ? -16.872 -1.040 71.974 1.00 17.47 45 ALA B C 1
ATOM 4482 O O . ALA B 1 30 ? -16.824 -0.140 71.131 1.00 14.29 45 ALA B O 1
ATOM 4484 N N . ASP B 1 31 ? -16.046 -2.082 71.973 1.00 16.16 46 ASP B N 1
ATOM 4485 C CA . ASP B 1 31 ? -15.007 -2.252 70.961 1.00 17.97 46 ASP B CA 1
ATOM 4486 C C . ASP B 1 31 ? -15.523 -2.087 69.536 1.00 13.99 46 ASP B C 1
ATOM 4487 O O . ASP B 1 31 ? -14.939 -1.351 68.742 1.00 14.80 46 ASP B O 1
ATOM 4492 N N . GLY B 1 32 ? -16.615 -2.777 69.218 1.00 14.62 47 GLY B N 1
ATOM 4493 C CA . GLY B 1 32 ? -17.174 -2.707 67.877 1.00 14.48 47 GLY B CA 1
ATOM 4494 C C . GLY B 1 32 ? -18.187 -1.605 67.635 1.00 13.02 47 GLY B C 1
ATOM 4495 O O . GLY B 1 32 ? -18.844 -1.578 66.592 1.00 13.51 47 GLY B O 1
ATOM 4496 N N . ASN B 1 33 ? -18.314 -0.691 68.593 1.00 13.03 48 ASN B N 1
ATOM 4497 C CA . ASN B 1 33 ? -19.257 0.417 68.477 1.00 10.38 48 ASN B CA 1
ATOM 4498 C C . ASN B 1 33 ? -18.567 1.724 68.101 1.00 11.40 48 ASN B C 1
ATOM 4499 O O . ASN B 1 33 ? -17.347 1.859 68.213 1.00 12.07 48 ASN B O 1
ATOM 4504 N N . VAL B 1 34 ? -19.366 2.692 67.669 1.00 12.16 49 VAL B N 1
ATOM 4505 C CA . VAL B 1 34 ? -18.851 3.992 67.263 1.00 10.94 49 VAL B CA 1
ATOM 4506 C C . VAL B 1 34 ? -19.600 5.081 68.007 1.00 11.13 49 VAL B C 1
ATOM 4507 O O . VAL B 1 34 ? -20.810 5.218 67.837 1.00 10.91 49 VAL B O 1
ATOM 4511 N N . ARG B 1 35 ? -18.892 5.866 68.819 1.00 13.43 50 ARG B N 1
ATOM 4512 C CA . ARG B 1 35 ? -19.557 6.931 69.566 1.00 11.45 50 ARG B CA 1
ATOM 4513 C C . ARG B 1 35 ? -20.246 7.865 68.582 1.00 11.91 50 ARG B C 1
ATOM 4514 O O . ARG B 1 35 ? -19.615 8.420 67.680 1.00 10.91 50 ARG B O 1
ATOM 4522 N N . GLN B 1 36 ? -21.550 8.030 68.775 1.00 9.49 51 GLN B N 1
ATOM 4523 C CA . GLN B 1 36 ? -22.385 8.847 67.909 1.00 11.30 51 GLN B CA 1
ATOM 4524 C C . GLN B 1 36 ? -23.047 9.982 68.685 1.00 12.25 51 GLN B C 1
ATOM 4525 O O . GLN B 1 36 ? -23.476 9.798 69.822 1.00 15.13 51 GLN B O 1
ATOM 4531 N N . SER B 1 37 ? -23.123 11.158 68.074 1.00 12.57 52 SER B N 1
ATOM 4532 C CA . SER B 1 37 ? -23.741 12.299 68.734 1.00 14.01 52 SER B CA 1
ATOM 4533 C C . SER B 1 37 ? -25.226 12.068 68.958 1.00 13.73 52 SER B C 1
ATOM 4534 O O . SER B 1 37 ? -25.934 11.625 68.058 1.00 13.46 52 SER B O 1
ATOM 4537 N N . GLY B 1 38 ? -25.692 12.375 70.163 1.00 14.37 53 GLY B N 1
ATOM 4538 C CA . GLY B 1 38 ? -27.105 12.221 70.464 1.00 15.19 53 GLY B CA 1
ATOM 4539 C C . GLY B 1 38 ? -27.779 13.577 70.397 1.00 17.62 53 GLY B C 1
ATOM 4540 O O . GLY B 1 38 ? -28.989 13.704 70.596 1.00 17.73 53 GLY B O 1
ATOM 4541 N N . LEU B 1 39 ? -26.982 14.600 70.100 1.00 16.71 54 LEU B N 1
ATOM 4542 C CA . LEU B 1 39 ? -27.469 15.971 70.015 1.00 16.70 54 LEU B CA 1
ATOM 4543 C C . LEU B 1 39 ? -27.730 16.436 68.585 1.00 18.57 54 LEU B C 1
ATOM 4544 O O . LEU B 1 39 ? -28.799 16.970 68.280 1.00 17.94 54 LEU B O 1
ATOM 4549 N N . TYR B 1 40 ? -26.749 16.228 67.711 1.00 14.39 55 TYR B N 1
ATOM 4550 C CA . TYR B 1 40 ? -26.864 16.645 66.323 1.00 13.88 55 TYR B CA 1
ATOM 4551 C C . TYR B 1 40 ? -27.088 15.482 65.377 1.00 13.71 55 TYR B C 1
ATOM 4552 O O . TYR B 1 40 ? -26.476 14.426 65.522 1.00 14.96 55 TYR B O 1
ATOM 4561 N N . SER B 1 41 ? -27.974 15.687 64.409 1.00 14.83 56 SER B N 1
ATOM 4562 C CA . SER B 1 41 ? -28.238 14.689 63.383 1.00 17.48 56 SER B CA 1
ATOM 4563 C C . SER B 1 41 ? -28.107 15.484 62.090 1.00 15.91 56 SER B C 1
ATOM 4564 O O . SER B 1 41 ? -28.512 16.648 62.030 1.00 18.46 56 SER B O 1
ATOM 4567 N N . VAL B 1 42 ? -27.520 14.876 61.067 1.00 14.88 57 VAL B N 1
ATOM 4568 C CA . VAL B 1 42 ? -27.322 15.571 59.804 1.00 14.69 57 VAL B CA 1
ATOM 4569 C C . VAL B 1 42 ? -27.749 14.768 58.584 1.00 17.06 57 VAL B C 1
ATOM 4570 O O . VAL B 1 42 ? -27.527 13.561 58.512 1.00 16.92 57 VAL B O 1
ATOM 4574 N N . LYS B 1 43 ? -28.380 15.455 57.636 1.00 17.87 58 LYS B N 1
ATOM 4575 C CA . LYS B 1 43 ? -28.812 14.846 56.387 1.00 17.45 58 LYS B CA 1
ATOM 4576 C C . LYS B 1 43 ? -28.315 15.758 55.277 1.00 16.52 58 LYS B C 1
ATOM 4577 O O . LYS B 1 43 ? -28.129 16.960 55.488 1.00 18.83 58 LYS B O 1
ATOM 4583 N N . VAL B 1 44 ? -28.095 15.194 54.097 1.00 17.50 59 VAL B N 1
ATOM 4584 C CA . VAL B 1 44 ? -27.603 15.982 52.975 1.00 16.82 59 VAL B CA 1
ATOM 4585 C C . VAL B 1 44 ? -28.404 15.717 51.705 1.00 17.97 59 VAL B C 1
ATOM 4586 O O . VAL B 1 44 ? -28.783 14.581 51.424 1.00 18.10 59 VAL B O 1
ATOM 4590 N N . GLN B 1 45 ? -28.657 16.776 50.942 1.00 19.94 60 GLN B N 1
ATOM 4591 C CA . GLN B 1 45 ? -29.408 16.663 49.696 1.00 21.16 60 GLN B CA 1
ATOM 4592 C C . GLN B 1 45 ? -28.753 17.462 48.576 1.00 20.28 60 GLN B C 1
ATOM 4593 O O . GLN B 1 45 ? -28.527 18.664 48.707 1.00 21.62 60 GLN B O 1
ATOM 4599 N N . THR B 1 46 ? -28.454 16.788 47.474 1.00 22.54 61 THR B N 1
ATOM 4600 C CA . THR B 1 46 ? -27.840 17.446 46.330 1.00 22.44 61 THR B CA 1
ATOM 4601 C C . THR B 1 46 ? -28.837 18.427 45.720 1.00 24.31 61 THR B C 1
ATOM 4602 O O . THR B 1 46 ? -30.024 18.119 45.591 1.00 23.42 61 THR B O 1
ATOM 4606 N N . THR B 1 47 ? -28.353 19.608 45.351 1.00 25.65 62 THR B N 1
ATOM 4607 C CA . THR B 1 47 ? -29.207 20.623 44.744 1.00 28.86 62 THR B CA 1
ATOM 4608 C C . THR B 1 47 ? -29.511 20.228 43.298 1.00 30.30 62 THR B C 1
ATOM 4609 O O . THR B 1 47 ? -28.820 19.387 42.719 1.00 29.55 62 THR B O 1
ATOM 4613 N N . PRO B 1 48 ? -30.557 20.822 42.698 1.00 31.45 63 PRO B N 1
ATOM 4614 C CA . PRO B 1 48 ? -31.442 21.822 43.300 1.00 32.10 63 PRO B CA 1
ATOM 4615 C C . PRO B 1 48 ? -32.282 21.242 44.431 1.00 32.22 63 PRO B C 1
ATOM 4616 O O . PRO B 1 48 ? -32.615 20.057 44.425 1.00 31.48 63 PRO B O 1
ATOM 4620 N N . ALA B 1 49 ? -32.615 22.082 45.405 1.00 32.98 64 ALA B N 1
ATOM 4621 C CA . ALA B 1 49 ? -33.428 21.645 46.528 1.00 34.34 64 ALA B CA 1
ATOM 4622 C C . ALA B 1 49 ? -34.775 21.187 45.981 1.00 35.97 64 ALA B C 1
ATOM 4623 O O . ALA B 1 49 ? -35.275 21.745 45.003 1.00 36.69 64 ALA B O 1
ATOM 4625 N N . SER B 1 50 ? -35.357 20.168 46.604 1.00 37.50 65 SER B N 1
ATOM 4626 C CA . SER B 1 50 ? -36.647 19.657 46.158 1.00 38.92 65 SER B CA 1
ATOM 4627 C C . SER B 1 50 ? -37.272 18.730 47.191 1.00 40.73 65 SER B C 1
ATOM 4628 O O . SER B 1 50 ? -36.762 18.579 48.303 1.00 39.88 65 SER B O 1
ATOM 4631 N N . SER B 1 51 ? -38.385 18.114 46.808 1.00 40.99 66 SER B N 1
ATOM 4632 C CA . SER B 1 51 ? -39.095 17.192 47.680 1.00 41.76 66 SER B CA 1
ATOM 4633 C C . SER B 1 51 ? -38.333 15.877 47.742 1.00 41.13 66 SER B C 1
ATOM 4634 O O . SER B 1 51 ? -38.706 14.965 48.482 1.00 40.89 66 SER B O 1
ATOM 4637 N N . SER B 1 52 ? -37.264 15.785 46.955 1.00 39.53 67 SER B N 1
ATOM 4638 C CA . SER B 1 52 ? -36.444 14.584 46.922 1.00 38.88 67 SER B CA 1
ATOM 4639 C C . SER B 1 52 ? -35.969 14.245 48.329 1.00 37.52 67 SER B C 1
ATOM 4640 O O . SER B 1 52 ? -36.117 15.040 49.259 1.00 37.29 67 SER B O 1
ATOM 4643 N N . LEU B 1 53 ? -35.384 13.066 48.477 1.00 35.31 68 LEU B N 1
ATOM 4644 C CA . LEU B 1 53 ? -34.918 12.610 49.774 1.00 34.36 68 LEU B CA 1
ATOM 4645 C C . LEU B 1 53 ? -33.615 13.243 50.251 1.00 31.92 68 LEU B C 1
ATOM 4646 O O . LEU B 1 53 ? -32.737 13.581 49.456 1.00 29.49 68 LEU B O 1
ATOM 4651 N N . TYR B 1 54 ? -33.518 13.422 51.564 1.00 27.81 69 TYR B N 1
ATOM 4652 C CA . TYR B 1 54 ? -32.309 13.936 52.190 1.00 24.52 69 TYR B CA 1
ATOM 4653 C C . TYR B 1 54 ? -31.667 12.655 52.702 1.00 22.65 69 TYR B C 1
ATOM 4654 O O . TYR B 1 54 ? -32.365 11.774 53.208 1.00 23.65 69 TYR B O 1
ATOM 4663 N N . TYR B 1 55 ? -30.353 12.536 52.572 1.00 19.71 70 TYR B N 1
ATOM 4664 C CA . TYR B 1 55 ? -29.677 11.327 53.020 1.00 18.46 70 TYR B CA 1
ATOM 4665 C C . TYR B 1 55 ? -28.974 11.493 54.361 1.00 17.06 70 TYR B C 1
ATOM 4666 O O . TYR B 1 55 ? -28.341 12.512 54.621 1.00 15.27 70 TYR B O 1
ATOM 4675 N N . ASP B 1 56 ? -29.088 10.477 55.209 1.00 15.53 71 ASP B N 1
ATOM 4676 C CA . ASP B 1 56 ? -28.459 10.513 56.521 1.00 14.76 71 ASP B CA 1
ATOM 4677 C C . ASP B 1 56 ? -26.942 10.488 56.408 1.00 14.16 71 ASP B C 1
ATOM 4678 O O . ASP B 1 56 ? -26.386 9.784 55.564 1.00 14.63 71 ASP B O 1
ATOM 4683 N N . SER B 1 57 ? -26.291 11.271 57.265 1.00 13.37 72 SER B N 1
ATOM 4684 C CA . SER B 1 57 ? -24.831 11.363 57.320 1.00 12.84 72 SER B CA 1
ATOM 4685 C C . SER B 1 57 ? -24.457 11.153 58.790 1.00 13.36 72 SER B C 1
ATOM 4686 O O . SER B 1 57 ? -24.857 11.932 59.656 1.00 13.43 72 SER B O 1
ATOM 4689 N N . PHE B 1 58 ? -23.694 10.100 59.072 1.00 11.46 73 PHE B N 1
ATOM 4690 C CA . PHE B 1 58 ? -23.318 9.776 60.450 1.00 12.33 73 PHE B CA 1
ATOM 4691 C C . PHE B 1 58 ? -22.575 10.901 61.167 1.00 11.33 73 PHE B C 1
ATOM 4692 O O . PHE B 1 58 ? -21.630 11.472 60.626 1.00 12.58 73 PHE B O 1
ATOM 4700 N N . VAL B 1 59 ? -23.004 11.211 62.388 1.00 10.69 74 VAL B N 1
ATOM 4701 C CA . VAL B 1 59 ? -22.349 12.247 63.177 1.00 10.89 74 VAL B CA 1
ATOM 4702 C C . VAL B 1 59 ? -21.561 11.597 64.307 1.00 9.17 74 VAL B C 1
ATOM 4703 O O . VAL B 1 59 ? -22.135 11.070 65.267 1.00 8.75 74 VAL B O 1
ATOM 4707 N N . TYR B 1 60 ? -20.238 11.618 64.166 1.00 9.65 75 TYR B N 1
ATOM 4708 C CA . TYR B 1 60 ? -19.331 11.051 65.153 1.00 10.54 75 TYR B CA 1
ATOM 4709 C C . TYR B 1 60 ? -19.218 11.980 66.354 1.00 9.79 75 TYR B C 1
ATOM 4710 O O . TYR B 1 60 ? -19.518 13.170 66.256 1.00 9.83 75 TYR B O 1
ATOM 4719 N N . LEU B 1 61 ? -18.789 11.435 67.487 1.00 9.76 76 LEU B N 1
ATOM 4720 C CA . LEU B 1 61 ? -18.604 12.247 68.686 1.00 10.78 76 LEU B CA 1
ATOM 4721 C C . LEU B 1 61 ? -17.327 11.867 69.426 1.00 11.56 76 LEU B C 1
ATOM 4722 O O . LEU B 1 61 ? -17.059 10.689 69.661 1.00 11.47 76 LEU B O 1
ATOM 4727 N N . ALA B 1 62 ? -16.536 12.876 69.777 1.00 12.52 77 ALA B N 1
ATOM 4728 C CA . ALA B 1 62 ? -15.308 12.664 70.529 1.00 11.30 77 ALA B CA 1
ATOM 4729 C C . ALA B 1 62 ? -15.456 13.479 71.811 1.00 12.62 77 ALA B C 1
ATOM 4730 O O . ALA B 1 62 ? -15.954 14.608 71.779 1.00 12.19 77 ALA B O 1
ATOM 4732 N N . ILE B 1 63 ? -15.046 12.898 72.934 1.00 12.72 78 ILE B N 1
ATOM 4733 C CA . ILE B 1 63 ? -15.146 13.578 74.221 1.00 13.19 78 ILE B CA 1
ATOM 4734 C C . ILE B 1 63 ? -13.813 13.559 74.953 1.00 14.93 78 ILE B C 1
ATOM 4735 O O . ILE B 1 63 ? -13.014 12.643 74.778 1.00 14.26 78 ILE B O 1
ATOM 4740 N N . PRO B 1 64 ? -13.553 14.580 75.786 1.00 17.29 79 PRO B N 1
ATOM 4741 C CA . PRO B 1 64 ? -12.283 14.598 76.512 1.00 14.65 79 PRO B CA 1
ATOM 4742 C C . PRO B 1 64 ? -12.116 13.337 77.357 1.00 15.21 79 PRO B C 1
ATOM 4743 O O . PRO B 1 64 ? -13.061 12.881 78.005 1.00 16.73 79 PRO B O 1
ATOM 4747 N N . GLY B 1 65 ? -10.918 12.764 77.322 1.00 14.20 80 GLY B N 1
ATOM 4748 C CA . GLY B 1 65 ? -10.647 11.558 78.082 1.00 13.89 80 GLY B CA 1
ATOM 4749 C C . GLY B 1 65 ? -11.167 10.292 77.424 1.00 13.23 80 GLY B C 1
ATOM 4750 O O . GLY B 1 65 ? -10.935 9.193 77.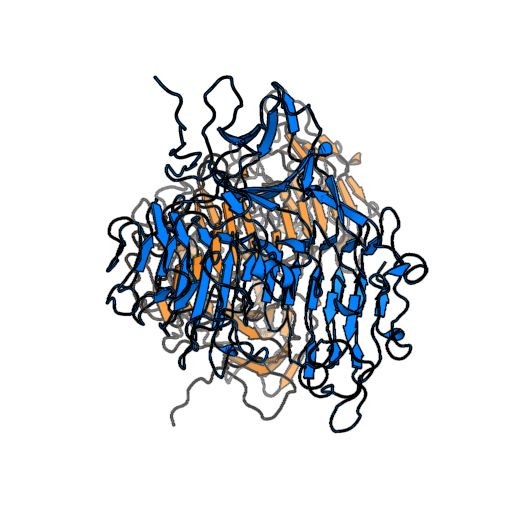917 1.00 14.13 80 GLY B O 1
ATOM 4751 N N . ASN B 1 66 ? -11.875 10.447 76.309 1.00 14.96 81 ASN B N 1
ATOM 4752 C CA . ASN B 1 66 ? -12.423 9.307 75.577 1.00 12.49 81 ASN B CA 1
ATOM 4753 C C . ASN B 1 66 ? -13.264 8.381 76.446 1.00 16.02 81 ASN B C 1
ATOM 4754 O O . ASN B 1 66 ? -13.319 7.178 76.203 1.00 15.87 81 ASN B O 1
ATOM 4759 N N . GLY B 1 67 ? -13.926 8.945 77.451 1.00 15.64 82 GLY B N 1
ATOM 4760 C CA . GLY B 1 67 ? -14.755 8.132 78.323 1.00 16.92 82 GLY B CA 1
ATOM 4761 C C . GLY B 1 67 ? -14.000 7.552 79.504 1.00 18.17 82 GLY B C 1
ATOM 4762 O O . GLY B 1 67 ? -14.569 6.809 80.303 1.00 18.66 82 GLY B O 1
ATOM 4763 N N . MET B 1 68 ? -12.714 7.878 79.601 1.00 18.20 83 MET B N 1
ATOM 4764 C CA . MET B 1 68 ? -11.868 7.414 80.697 1.00 21.11 83 MET B CA 1
ATOM 4765 C C . MET B 1 68 ? -11.686 8.612 81.628 1.00 22.32 83 MET B C 1
ATOM 4766 O O . MET B 1 68 ? -10.760 9.406 81.463 1.00 20.90 83 MET B O 1
ATOM 4771 N N . SER B 1 69 ? -12.589 8.741 82.596 1.00 23.79 84 SER B N 1
ATOM 4772 C CA . SER B 1 69 ? -12.574 9.853 83.547 1.00 23.72 84 SER B CA 1
ATOM 4773 C C . SER B 1 69 ? -11.224 10.154 84.197 1.00 21.86 84 SER B C 1
ATOM 4774 O O . SER B 1 69 ? -10.911 11.314 84.470 1.00 22.39 84 SER B O 1
ATOM 4777 N N . ASP B 1 70 ? -10.428 9.121 84.450 1.00 20.15 85 ASP B N 1
ATOM 4778 C CA . ASP B 1 70 ? -9.125 9.319 85.078 1.00 23.68 85 ASP B CA 1
ATOM 4779 C C . ASP B 1 70 ? -8.069 9.878 84.127 1.00 23.15 85 ASP B C 1
ATOM 4780 O O . ASP B 1 70 ? -6.905 10.023 84.501 1.00 21.94 85 ASP B O 1
ATOM 4785 N N . GLN B 1 71 ? -8.474 10.187 82.898 1.00 22.03 86 GLN B N 1
ATOM 4786 C CA . GLN B 1 71 ? -7.548 10.747 81.917 1.00 18.23 86 GLN B CA 1
ATOM 4787 C C . GLN B 1 71 ? -7.840 12.233 81.726 1.00 17.15 86 GLN B C 1
ATOM 4788 O O . GLN B 1 71 ? -7.067 12.947 81.092 1.00 18.68 86 GLN B O 1
ATOM 4794 N N . LEU B 1 72 ? -8.957 12.700 82.281 1.00 16.41 87 LEU B N 1
ATOM 4795 C CA . LEU B 1 72 ? -9.336 14.102 82.152 1.00 18.60 87 LEU B CA 1
ATOM 4796 C C . LEU B 1 72 ? -8.272 15.029 82.721 1.00 16.67 87 LEU B C 1
ATOM 4797 O O . LEU B 1 72 ? -8.157 16.184 82.311 1.00 18.99 87 LEU B O 1
ATOM 4802 N N . GLN B 1 73 ? -7.492 14.508 83.661 1.00 20.47 88 GLN B N 1
ATOM 4803 C CA . GLN B 1 73 ? -6.424 15.274 84.294 1.00 20.30 88 GLN B CA 1
ATOM 4804 C C . GLN B 1 73 ? -5.381 15.695 83.267 1.00 19.73 88 GLN B C 1
ATOM 4805 O O . GLN B 1 73 ? -4.581 16.596 83.513 1.00 19.26 88 GLN B O 1
ATOM 4811 N N . TYR B 1 74 ? -5.401 15.043 82.109 1.00 20.33 89 TYR B N 1
ATOM 4812 C CA . TYR B 1 74 ? -4.441 15.340 81.056 1.00 19.59 89 TYR B CA 1
ATOM 4813 C C . TYR B 1 74 ? -5.004 16.270 79.987 1.00 19.11 89 TYR B C 1
ATOM 4814 O O . TYR B 1 74 ? -4.347 16.538 78.983 1.00 20.27 89 TYR B O 1
ATOM 4823 N N . THR B 1 75 ? -6.223 16.758 80.209 1.00 18.08 90 THR B N 1
ATOM 4824 C CA . THR B 1 75 ? -6.863 17.686 79.283 1.00 19.16 90 THR B CA 1
ATOM 4825 C C . THR B 1 75 ? -6.850 19.067 79.933 1.00 20.18 90 THR B C 1
ATOM 4826 O O . THR B 1 75 ? -6.326 19.228 81.036 1.00 23.00 90 THR B O 1
ATOM 4830 N N . GLN B 1 76 ? -7.421 20.058 79.259 1.00 21.69 91 GLN B N 1
ATOM 4831 C CA . GLN B 1 76 ? -7.455 21.415 79.798 1.00 21.58 91 GLN B CA 1
ATOM 4832 C C . GLN B 1 76 ? -8.547 21.585 80.853 1.00 23.52 91 GLN B C 1
ATOM 4833 O O . GLN B 1 76 ? -8.643 22.634 81.491 1.00 21.62 91 GLN B O 1
ATOM 4839 N N . GLY B 1 77 ? -9.367 20.553 81.031 1.00 23.60 92 GLY B N 1
ATOM 4840 C CA . GLY B 1 77 ? -10.424 20.607 82.028 1.00 23.61 92 GLY B CA 1
ATOM 4841 C C . GLY B 1 77 ? -11.746 21.223 81.605 1.00 23.33 92 GLY B C 1
ATOM 4842 O O . GLY B 1 77 ? -12.571 21.563 82.455 1.00 23.47 92 GLY B O 1
ATOM 4843 N N . TYR B 1 78 ? -11.960 21.373 80.304 1.00 23.29 93 TYR B N 1
ATOM 4844 C CA . TYR B 1 78 ? -13.205 21.949 79.806 1.00 20.75 93 TYR B CA 1
ATOM 4845 C C . TYR B 1 78 ? -14.210 20.828 79.545 1.00 22.20 93 TYR B C 1
ATOM 4846 O O . TYR B 1 78 ? -13.821 19.677 79.347 1.00 22.32 93 TYR B O 1
ATOM 4855 N N . ASN B 1 79 ? -15.499 21.157 79.561 1.00 21.09 94 ASN B N 1
ATOM 4856 C CA . ASN B 1 79 ? -16.529 20.146 79.327 1.00 20.47 94 ASN B CA 1
ATOM 4857 C C . ASN B 1 79 ? -16.943 20.070 77.860 1.00 20.41 94 ASN B C 1
ATOM 4858 O O . ASN B 1 79 ? -17.918 19.403 77.516 1.00 22.56 94 ASN B O 1
ATOM 4863 N N . GLN B 1 80 ? -16.195 20.749 76.998 1.00 16.83 95 GLN B N 1
ATOM 4864 C CA . GLN B 1 80 ? -16.485 20.764 75.567 1.00 16.44 95 GLN B CA 1
ATOM 4865 C C . GLN B 1 80 ? -16.369 19.392 74.907 1.00 16.49 95 GLN B C 1
ATOM 4866 O O . GLN B 1 80 ? -15.530 18.575 75.292 1.00 16.14 95 GLN B O 1
ATOM 4872 N N . THR B 1 81 ? -17.223 19.153 73.913 1.00 16.24 96 THR B N 1
ATOM 4873 C CA . THR B 1 81 ? -17.194 17.915 73.139 1.00 15.49 96 THR B CA 1
ATOM 4874 C C . THR B 1 81 ? -17.108 18.346 71.683 1.00 15.55 96 THR B C 1
ATOM 4875 O O . THR B 1 81 ? -17.387 19.503 71.349 1.00 14.72 96 THR B O 1
ATOM 4879 N N . GLN B 1 82 ? -16.728 17.419 70.812 1.00 15.39 97 GLN B N 1
ATOM 4880 C CA . GLN B 1 82 ? -16.593 17.733 69.404 1.00 14.45 97 GLN B CA 1
ATOM 4881 C C . GLN B 1 82 ? -17.226 16.648 68.536 1.00 14.68 97 GLN B C 1
ATOM 4882 O O . GLN B 1 82 ? -16.767 15.506 68.513 1.00 15.30 97 GLN B O 1
ATOM 4888 N N . ALA B 1 83 ? -18.294 17.013 67.839 1.00 12.49 98 ALA B N 1
ATOM 4889 C CA . ALA B 1 83 ? -18.978 16.084 66.950 1.00 13.78 98 ALA B CA 1
ATOM 4890 C C . ALA B 1 83 ? -18.614 16.491 65.532 1.00 13.15 98 ALA B C 1
ATOM 4891 O O . ALA B 1 83 ? -18.249 17.642 65.283 1.00 15.29 98 ALA B O 1
ATOM 4893 N N . TRP B 1 84 ? -18.692 15.554 64.598 1.00 11.79 99 TRP B N 1
ATOM 4894 C CA . TRP B 1 84 ? -18.372 15.884 63.221 1.00 9.35 99 TRP B CA 1
ATOM 4895 C C . TRP B 1 84 ? -18.992 14.878 62.273 1.00 12.59 99 TRP B C 1
ATOM 4896 O O . TRP B 1 84 ? -19.361 13.773 62.671 1.00 14.11 99 TRP B O 1
ATOM 4907 N N . THR B 1 85 ? -19.126 15.276 61.018 1.00 12.47 100 THR B N 1
ATOM 4908 C CA . THR B 1 85 ? -19.673 14.389 60.014 1.00 12.25 100 THR B CA 1
ATOM 4909 C C . THR B 1 85 ? -18.921 14.650 58.720 1.00 13.26 100 THR B C 1
ATOM 4910 O O . THR B 1 85 ? -18.473 15.771 58.470 1.00 13.32 100 THR B O 1
ATOM 4914 N N . SER B 1 86 ? -18.754 13.602 57.921 1.00 12.73 101 SER B N 1
ATOM 4915 C CA . SER B 1 86 ? -18.058 13.705 56.644 1.00 12.28 101 SER B CA 1
ATOM 4916 C C . SER B 1 86 ? -18.896 13.121 55.521 1.00 13.68 101 SER B C 1
ATOM 4917 O O . SER B 1 86 ? -19.638 12.157 55.713 1.00 13.32 101 SER B O 1
ATOM 4920 N N . PHE B 1 87 ? -18.782 13.721 54.346 1.00 14.52 102 PHE B N 1
ATOM 4921 C CA . PHE B 1 87 ? -19.488 13.233 53.177 1.00 13.99 102 PHE B CA 1
ATOM 4922 C C . PHE B 1 87 ? -18.725 13.679 51.942 1.00 15.11 102 PHE B C 1
ATOM 4923 O O . PHE B 1 87 ? -18.007 14.683 51.972 1.00 16.66 102 PHE B O 1
ATOM 4931 N N . LEU B 1 88 ? -18.836 12.902 50.872 1.00 14.81 103 LEU B N 1
ATOM 4932 C CA . LEU B 1 88 ? -18.164 13.238 49.627 1.00 13.92 103 LEU B CA 1
ATOM 4933 C C . LEU B 1 88 ? -19.215 13.784 48.673 1.00 15.47 103 LEU B C 1
ATOM 4934 O O . LEU B 1 88 ? -20.369 13.358 48.708 1.00 13.38 103 LEU B O 1
ATOM 4939 N N . TYR B 1 89 ? -18.825 14.737 47.833 1.00 15.65 104 TYR B N 1
ATOM 4940 C CA . TYR B 1 89 ? -19.769 15.304 46.880 1.00 15.28 104 TYR B CA 1
ATOM 4941 C C . TYR B 1 89 ? -19.063 15.808 45.634 1.00 17.28 104 TYR B C 1
ATOM 4942 O O . TYR B 1 89 ? -17.842 15.978 45.626 1.00 16.67 104 TYR B O 1
ATOM 4951 N N . SER B 1 90 ? -19.838 16.017 44.575 1.00 17.16 105 SER B N 1
ATOM 4952 C CA . SER B 1 90 ? -19.302 16.503 43.308 1.00 18.91 105 SER B CA 1
ATOM 4953 C C . SER B 1 90 ? -20.252 17.552 42.752 1.00 22.02 105 SER B C 1
ATOM 4954 O O . SER B 1 90 ? -20.172 17.923 41.579 1.00 21.78 105 SER B O 1
ATOM 4957 N N . HIS B 1 91 ? -21.146 18.030 43.612 1.00 20.60 106 HIS B N 1
ATOM 4958 C CA . HIS B 1 91 ? -22.137 19.028 43.231 1.00 24.27 106 HIS B CA 1
ATOM 4959 C C . HIS B 1 91 ? -22.675 19.709 44.482 1.00 22.96 106 HIS B C 1
ATOM 4960 O O . HIS B 1 91 ? -22.688 19.113 45.561 1.00 24.39 106 HIS B O 1
ATOM 4967 N N . ASP B 1 92 ? -23.117 20.955 44.335 1.00 21.97 107 ASP B N 1
ATOM 4968 C CA . ASP B 1 92 ? -23.674 21.710 45.451 1.00 21.88 107 ASP B CA 1
ATOM 4969 C C . ASP B 1 92 ? -24.636 20.823 46.236 1.00 21.48 107 ASP B C 1
ATOM 4970 O O . ASP B 1 92 ? -25.339 19.990 45.659 1.00 22.25 107 ASP B O 1
ATOM 4975 N N . ALA B 1 93 ? -24.661 21.002 47.551 1.00 20.08 108 ALA B N 1
ATOM 4976 C CA . ALA B 1 93 ? -25.545 20.215 48.399 1.00 21.66 108 ALA B CA 1
ATOM 4977 C C . ALA B 1 93 ? -26.001 21.002 49.619 1.00 20.94 108 ALA B C 1
ATOM 4978 O O . ALA B 1 93 ? -25.286 21.875 50.120 1.00 23.67 108 ALA B O 1
ATOM 4980 N N . THR B 1 94 ? -27.205 20.693 50.086 1.00 19.06 109 THR B N 1
ATOM 4981 C CA . THR B 1 94 ? -27.762 21.353 51.255 1.00 20.12 109 THR B CA 1
ATOM 4982 C C . THR B 1 94 ? -27.582 20.432 52.459 1.00 19.47 109 THR B C 1
ATOM 4983 O O . THR B 1 94 ? -27.985 19.268 52.429 1.00 19.07 109 THR B O 1
ATOM 4987 N N . VAL B 1 95 ? -26.961 20.952 53.510 1.00 17.71 110 VAL B N 1
ATOM 4988 C CA . VAL B 1 95 ? -26.745 20.175 54.719 1.00 20.12 110 VAL B CA 1
ATOM 4989 C C . VAL B 1 95 ? -27.791 20.572 55.754 1.00 20.66 110 VAL B C 1
ATOM 4990 O O . VAL B 1 95 ? -27.789 21.698 56.253 1.00 20.62 110 VAL B O 1
ATOM 4994 N N . LYS B 1 96 ? -28.694 19.646 56.056 1.00 19.26 111 LYS B N 1
ATOM 4995 C CA . LYS B 1 96 ? -29.750 19.895 57.028 1.00 19.15 111 LYS B CA 1
ATOM 4996 C C . LYS B 1 96 ? -29.320 19.419 58.409 1.00 18.51 111 LYS B C 1
ATOM 4997 O O . LYS B 1 96 ? -29.089 18.229 58.619 1.00 19.17 111 LYS B O 1
ATOM 5003 N N . ILE B 1 97 ? -29.221 20.353 59.349 1.00 18.73 112 ILE B N 1
ATOM 5004 C CA . ILE B 1 97 ? -28.816 20.026 60.711 1.00 17.74 112 ILE B CA 1
ATOM 5005 C C . ILE B 1 97 ? -29.989 20.124 61.675 1.00 20.63 112 ILE B C 1
ATOM 5006 O O . ILE B 1 97 ? -30.682 21.142 61.727 1.00 20.68 112 ILE B O 1
ATOM 5011 N N . SER B 1 98 ? -30.203 19.060 62.442 1.00 19.46 113 SER B N 1
ATOM 5012 C CA . SER B 1 98 ? -31.289 19.033 63.411 1.00 19.91 113 SER B CA 1
ATOM 5013 C C . SER B 1 98 ? -30.750 18.717 64.795 1.00 17.70 113 SER B C 1
ATOM 5014 O O . SER B 1 98 ? -29.699 18.096 64.933 1.00 18.50 113 SER B O 1
ATOM 5017 N N . ARG B 1 99 ? -31.476 19.156 65.816 1.00 18.29 114 ARG B N 1
ATOM 5018 C CA . ARG B 1 99 ? -31.099 18.890 67.197 1.00 19.73 114 ARG B CA 1
ATOM 5019 C C . ARG B 1 99 ? -32.239 18.064 67.795 1.00 23.71 114 ARG B C 1
ATOM 5020 O O . ARG B 1 99 ? -32.735 17.158 67.128 1.00 26.61 114 ARG B O 1
ATOM 5028 N N . ASN B 1 100 ? -32.672 18.336 69.021 1.00 25.98 115 ASN B N 1
ATOM 5029 C CA . ASN B 1 100 ? -33.762 17.526 69.563 1.00 28.58 115 ASN B CA 1
ATOM 5030 C C . ASN B 1 100 ? -35.100 18.253 69.653 1.00 27.76 115 ASN B C 1
ATOM 5031 O O . ASN B 1 100 ? -35.196 19.448 69.372 1.00 28.06 115 ASN B O 1
ATOM 5036 N N . GLY B 1 101 ? -36.130 17.509 70.047 1.00 28.85 116 GLY B N 1
ATOM 5037 C CA . GLY B 1 101 ? -37.473 18.053 70.155 1.00 28.72 116 GLY B CA 1
ATOM 5038 C C . GLY B 1 101 ? -37.685 19.286 71.015 1.00 29.06 116 GLY B C 1
ATOM 5039 O O . GLY B 1 101 ? -38.679 19.989 70.841 1.00 28.07 116 GLY B O 1
ATOM 5040 N N . SER B 1 102 ? -36.772 19.560 71.941 1.00 28.99 117 SER B N 1
ATOM 5041 C CA . SER B 1 102 ? -36.918 20.727 72.807 1.00 30.08 117 SER B CA 1
ATOM 5042 C C . SER B 1 102 ? -36.031 21.881 72.356 1.00 30.87 117 SER B C 1
ATOM 5043 O O . SER B 1 102 ? -36.080 22.970 72.927 1.00 31.68 117 SER B O 1
ATOM 5046 N N . SER B 1 103 ? -35.224 21.638 71.329 1.00 30.08 118 SER B N 1
ATOM 5047 C CA . SER B 1 103 ? -34.319 22.656 70.812 1.00 29.19 118 SER B CA 1
ATOM 5048 C C . SER B 1 103 ? -35.074 23.846 70.239 1.00 28.29 118 SER B C 1
ATOM 5049 O O . SER B 1 103 ? -36.131 23.693 69.633 1.00 27.57 118 SER B O 1
ATOM 5052 N N . ALA B 1 104 ? -34.519 25.035 70.434 1.00 28.71 119 ALA B N 1
ATOM 5053 C CA . ALA B 1 104 ? -35.141 26.252 69.937 1.00 28.23 119 ALA B CA 1
ATOM 5054 C C . ALA B 1 104 ? -34.535 26.651 68.599 1.00 28.22 119 ALA B C 1
ATOM 5055 O O . ALA B 1 104 ? -33.547 26.066 68.154 1.00 29.27 119 ALA B O 1
ATOM 5057 N N . ASN B 1 105 ? -35.138 27.647 67.961 1.00 27.89 120 ASN B N 1
ATOM 5058 C CA . ASN B 1 105 ? -34.656 28.144 66.681 1.00 27.00 120 ASN B CA 1
ATOM 5059 C C . ASN B 1 105 ? -33.527 29.136 66.954 1.00 27.02 120 ASN B C 1
ATOM 5060 O O . ASN B 1 105 ? -33.747 30.346 67.005 1.00 27.03 120 ASN B O 1
ATOM 5065 N N . SER B 1 106 ? -32.318 28.607 67.134 1.00 24.86 121 SER B N 1
ATOM 5066 C CA . SER B 1 106 ? -31.144 29.425 67.423 1.00 23.55 121 SER B CA 1
ATOM 5067 C C . SER B 1 106 ? -30.294 29.718 66.191 1.00 23.52 121 SER B C 1
ATOM 5068 O O . SER B 1 106 ? -30.086 28.853 65.343 1.00 22.89 121 SER B O 1
ATOM 5071 N N . ASN B 1 107 ? -29.794 30.948 66.113 1.00 22.29 122 ASN B N 1
ATOM 5072 C CA . ASN B 1 107 ? -28.955 31.379 65.001 1.00 24.13 122 ASN B CA 1
ATOM 5073 C C . ASN B 1 107 ? -27.610 30.656 65.059 1.00 21.87 122 ASN B C 1
ATOM 5074 O O . ASN B 1 107 ? -27.132 30.313 66.138 1.00 21.40 122 ASN B O 1
ATOM 5079 N N . VAL B 1 108 ? -27.004 30.418 63.901 1.00 22.41 123 VAL B N 1
ATOM 5080 C CA . VAL B 1 108 ? -25.709 29.752 63.872 1.00 20.91 123 VAL B CA 1
ATOM 5081 C C . VAL B 1 108 ? -24.663 30.593 63.166 1.00 21.23 123 VAL B C 1
ATOM 5082 O O . VAL B 1 108 ? -24.969 31.374 62.263 1.00 22.03 123 VAL B O 1
ATOM 5086 N N . VAL B 1 109 ? -23.421 30.418 63.593 1.00 21.74 124 VAL B N 1
ATOM 5087 C CA . VAL B 1 109 ? -22.293 31.114 63.005 1.00 18.74 124 VAL B CA 1
ATOM 5088 C C . VAL B 1 109 ? -21.411 30.035 62.398 1.00 18.07 124 VAL B C 1
ATOM 5089 O O . VAL B 1 109 ? -21.079 29.060 63.066 1.00 19.76 124 VAL B O 1
ATOM 5093 N N . ILE B 1 110 ? -21.062 30.201 61.126 1.00 19.02 125 ILE B N 1
ATOM 5094 C CA . ILE B 1 110 ? -20.216 29.240 60.427 1.00 18.50 125 ILE B CA 1
ATOM 5095 C C . ILE B 1 110 ? -18.784 29.757 60.423 1.00 20.53 125 ILE B C 1
ATOM 5096 O O . ILE B 1 110 ? -18.534 30.895 60.031 1.00 21.54 125 ILE B O 1
ATOM 5101 N N . ARG B 1 111 ? -17.848 28.922 60.862 1.00 19.74 126 ARG B N 1
ATOM 5102 C CA . ARG B 1 111 ? -16.442 29.311 60.889 1.00 21.31 126 ARG B CA 1
ATOM 5103 C C . ARG B 1 111 ? -15.629 28.326 60.063 1.00 20.70 126 ARG B C 1
ATOM 5104 O O . ARG B 1 111 ? -15.815 27.114 60.171 1.00 21.37 126 ARG B O 1
ATOM 5112 N N . PRO B 1 112 ? -14.722 28.833 59.217 1.00 20.43 127 PRO B N 1
ATOM 5113 C CA . PRO B 1 112 ? -14.427 30.258 59.003 1.00 21.10 127 PRO B CA 1
ATOM 5114 C C . PRO B 1 112 ? -15.597 31.100 58.485 1.00 18.37 127 PRO B C 1
ATOM 5115 O O . PRO B 1 112 ? -16.395 30.648 57.664 1.00 17.74 127 PRO B O 1
ATOM 5119 N N . THR B 1 113 ? -15.687 32.333 58.974 1.00 21.70 128 THR B N 1
ATOM 5120 C CA . THR B 1 113 ? -16.761 33.240 58.579 1.00 22.65 128 THR B CA 1
ATOM 5121 C C . THR B 1 113 ? -16.674 33.703 57.124 1.00 25.72 128 THR B C 1
ATOM 5122 O O . THR B 1 113 ? -17.653 34.208 56.570 1.00 25.63 128 THR B O 1
ATOM 5126 N N . SER B 1 114 ? -15.511 33.525 56.505 1.00 26.03 129 SER B N 1
ATOM 5127 C CA . SER B 1 114 ? -15.314 33.935 55.117 1.00 26.57 129 SER B CA 1
ATOM 5128 C C . SER B 1 114 ? -16.091 33.078 54.122 1.00 27.63 129 SER B C 1
ATOM 5129 O O . SER B 1 114 ? -16.246 33.458 52.961 1.00 28.02 129 SER B O 1
ATOM 5132 N N . LEU B 1 115 ? -16.573 31.921 54.566 1.00 27.18 130 LEU B N 1
ATOM 5133 C CA . LEU B 1 115 ? -17.337 31.039 53.687 1.00 29.19 130 LEU B CA 1
ATOM 5134 C C . LEU B 1 115 ? -18.624 31.709 53.221 1.00 28.27 130 LEU B C 1
ATOM 5135 O O . LEU B 1 115 ? -18.965 31.669 52.039 1.00 27.48 130 LEU B O 1
ATOM 5140 N N . ASN B 1 116 ? -19.336 32.322 54.159 1.00 30.33 131 ASN B N 1
ATOM 5141 C CA . ASN B 1 116 ? -20.580 33.014 53.852 1.00 32.99 131 ASN B CA 1
ATOM 5142 C C . ASN B 1 116 ? -21.555 32.134 53.069 1.00 32.07 131 ASN B C 1
ATOM 5143 O O . ASN B 1 116 ? -22.129 32.563 52.067 1.00 32.10 131 ASN B O 1
ATOM 5148 N N . PHE B 1 117 ? -21.733 30.899 53.527 1.00 30.15 132 PHE B N 1
ATOM 5149 C CA . PHE B 1 117 ? -22.648 29.965 52.881 1.00 28.01 132 PHE B CA 1
ATOM 5150 C C . PHE B 1 117 ? -24.083 30.366 53.202 1.00 26.90 132 PHE B C 1
ATOM 5151 O O . PHE B 1 117 ? -24.371 30.834 54.303 1.00 26.38 132 PHE B O 1
ATOM 5159 N N . PRO B 1 118 ? -25.003 30.190 52.241 1.00 26.59 133 PRO B N 1
ATOM 5160 C CA . PRO B 1 118 ? -26.408 30.539 52.466 1.00 27.26 133 PRO B CA 1
ATOM 5161 C C . PRO B 1 118 ? -26.957 29.672 53.595 1.00 27.09 133 PRO B C 1
ATOM 5162 O O . PRO B 1 118 ? -26.736 28.461 53.614 1.00 28.19 133 PRO B O 1
ATOM 5166 N N . VAL B 1 119 ? -27.663 30.290 54.536 1.00 27.14 134 VAL B N 1
ATOM 5167 C CA . VAL B 1 119 ? -28.226 29.558 55.664 1.00 26.91 134 VAL B CA 1
ATOM 5168 C C . VAL B 1 119 ? -29.675 29.945 55.917 1.00 28.13 134 VAL B C 1
ATOM 5169 O O . VAL B 1 119 ? -29.984 31.118 56.125 1.00 27.13 134 VAL B O 1
ATOM 5173 N N . ARG B 1 120 ? -30.564 28.960 55.898 1.00 26.90 135 ARG B N 1
ATOM 5174 C CA . ARG B 1 120 ? -31.967 29.236 56.156 1.00 28.68 135 ARG B CA 1
ATOM 5175 C C . ARG B 1 120 ? -32.432 28.393 57.334 1.00 26.97 135 ARG B C 1
ATOM 5176 O O . ARG B 1 120 ? -31.975 27.266 57.526 1.00 25.30 135 ARG B O 1
ATOM 5184 N N . TYR B 1 121 ? -33.324 28.964 58.133 1.00 24.03 136 TYR B N 1
ATOM 5185 C CA . TYR B 1 121 ? -33.860 28.290 59.307 1.00 23.34 136 TYR B CA 1
ATOM 5186 C C . TYR B 1 121 ? -35.312 27.907 59.051 1.00 24.95 136 TYR B C 1
ATOM 5187 O O . TYR B 1 121 ? -36.102 28.722 58.570 1.00 23.64 136 TYR B O 1
ATOM 5196 N N . ASP B 1 122 ? -35.660 26.663 59.361 1.00 24.45 137 ASP B N 1
ATOM 5197 C CA . ASP B 1 122 ? -37.026 26.199 59.165 1.00 29.22 137 ASP B CA 1
ATOM 5198 C C . ASP B 1 122 ? -37.364 25.056 60.106 1.00 28.04 137 ASP B C 1
ATOM 5199 O O . ASP B 1 122 ? -36.653 24.053 60.165 1.00 26.55 137 ASP B O 1
ATOM 5204 N N . ASN B 1 123 ? -38.457 25.228 60.843 1.00 27.88 138 ASN B N 1
ATOM 5205 C CA . ASN B 1 123 ? -38.937 24.238 61.798 1.00 28.83 138 ASN B CA 1
ATOM 5206 C C . ASN B 1 123 ? -37.834 23.708 62.714 1.00 28.51 138 ASN B C 1
ATOM 5207 O O . ASN B 1 123 ? -37.643 22.499 62.852 1.00 28.65 138 ASN B O 1
ATOM 5212 N N . GLN B 1 124 ? -37.116 24.633 63.339 1.00 27.78 139 GLN B N 1
ATOM 5213 C CA . GLN B 1 124 ? -36.036 24.306 64.263 1.00 28.58 139 GLN B CA 1
ATOM 5214 C C . GLN B 1 124 ? -34.858 23.534 63.671 1.00 27.05 139 GLN B C 1
ATOM 5215 O O . GLN B 1 124 ? -34.047 22.974 64.407 1.00 26.95 139 GLN B O 1
ATOM 5221 N N . SER B 1 125 ? -34.771 23.496 62.345 1.00 25.17 140 SER B N 1
ATOM 5222 C CA . SER B 1 125 ? -33.652 22.839 61.676 1.00 22.48 140 SER B CA 1
ATOM 5223 C C . SER B 1 125 ? -32.858 23.926 60.964 1.00 21.75 140 SER B C 1
ATOM 5224 O O . SER B 1 125 ? -33.365 25.027 60.750 1.00 20.81 140 SER B O 1
ATOM 5227 N N . VAL B 1 126 ? -31.611 23.625 60.615 1.00 18.67 141 VAL B N 1
ATOM 5228 C CA . VAL B 1 126 ? -30.751 24.581 59.923 1.00 21.02 141 VAL B CA 1
ATOM 5229 C C . VAL B 1 126 ? -30.328 24.011 58.572 1.00 21.25 141 VAL B C 1
ATOM 5230 O O . VAL B 1 126 ? -29.851 22.877 58.493 1.00 20.31 141 VAL B O 1
ATOM 5234 N N . TYR B 1 127 ? -30.499 24.799 57.514 1.00 20.62 142 TYR B N 1
ATOM 5235 C CA . TYR B 1 127 ? -30.139 24.367 56.166 1.00 20.42 142 TYR B CA 1
ATOM 5236 C C . TYR B 1 127 ? -28.981 25.195 55.625 1.00 21.07 142 TYR B C 1
ATOM 5237 O O . TYR B 1 127 ? -29.120 26.394 55.396 1.00 20.33 142 TYR B O 1
ATOM 5246 N N . ILE B 1 128 ? -27.837 24.548 55.422 1.00 20.64 143 ILE B N 1
ATOM 5247 C CA . ILE B 1 128 ? -26.655 25.234 54.909 1.00 20.90 143 ILE B CA 1
ATOM 5248 C C . ILE B 1 128 ? -26.364 24.761 53.490 1.00 19.91 143 ILE B C 1
ATOM 5249 O O . ILE B 1 128 ? -26.209 23.565 53.245 1.00 20.04 143 ILE B O 1
ATOM 5254 N N . THR B 1 129 ? -26.303 25.699 52.553 1.00 20.76 144 THR B N 1
ATOM 5255 C CA . THR B 1 129 ? -26.033 25.354 51.162 1.00 21.49 144 THR B CA 1
ATOM 5256 C C . THR B 1 129 ? -24.528 25.357 50.945 1.00 22.07 144 THR B C 1
ATOM 5257 O O . THR B 1 129 ? -23.910 26.414 50.868 1.00 21.75 144 THR B O 1
ATOM 5261 N N . VAL B 1 130 ? -23.944 24.166 50.860 1.00 21.94 145 VAL B N 1
ATOM 5262 C CA . VAL B 1 130 ? -22.504 24.024 50.663 1.00 21.10 145 VAL B CA 1
ATOM 5263 C C . VAL B 1 130 ? -22.153 23.888 49.182 1.00 22.36 145 VAL B C 1
ATOM 5264 O O . VAL B 1 130 ? -22.428 22.861 48.557 1.00 21.63 145 VAL B O 1
ATOM 5268 N N . PRO B 1 131 ? -21.539 24.929 48.598 1.00 22.96 146 PRO B N 1
ATOM 5269 C CA . PRO B 1 131 ? -21.160 24.897 47.183 1.00 23.64 146 PRO B CA 1
ATOM 5270 C C . PRO B 1 131 ? -20.085 23.852 46.945 1.00 21.19 146 PRO B C 1
ATOM 5271 O O . PRO B 1 131 ? -19.268 23.596 47.826 1.00 22.97 146 PRO B O 1
ATOM 5275 N N . TYR B 1 132 ? -20.082 23.243 45.765 1.00 23.37 147 TYR B N 1
ATOM 5276 C CA . TYR B 1 132 ? -19.056 22.257 45.474 1.00 21.91 147 TYR B CA 1
ATOM 5277 C C . TYR B 1 132 ? -17.730 22.961 45.224 1.00 22.91 147 TYR B C 1
ATOM 5278 O O . TYR B 1 132 ? -17.685 24.039 44.633 1.00 21.46 147 TYR B O 1
ATOM 5287 N N . SER B 1 133 ? -16.656 22.339 45.691 1.00 23.84 148 SER B N 1
ATOM 5288 C CA . SER B 1 133 ? -15.306 22.854 45.520 1.00 26.64 148 SER B CA 1
ATOM 5289 C C . SER B 1 133 ? -14.413 21.635 45.373 1.00 27.53 148 SER B C 1
ATOM 5290 O O . SER B 1 133 ? -14.525 20.685 46.146 1.00 26.77 148 SER B O 1
ATOM 5293 N N . PRO B 1 134 ? -13.512 21.644 44.382 1.00 28.64 149 PRO B N 1
ATOM 5294 C CA . PRO B 1 134 ? -12.610 20.511 44.160 1.00 30.02 149 PRO B CA 1
ATOM 5295 C C . PRO B 1 134 ? -11.771 20.149 45.384 1.00 29.92 149 PRO B C 1
ATOM 5296 O O . PRO B 1 134 ? -11.279 19.027 45.497 1.00 31.88 149 PRO B O 1
ATOM 5300 N N . THR B 1 135 ? -11.613 21.103 46.296 1.00 28.22 150 THR B N 1
ATOM 5301 C CA . THR B 1 135 ? -10.829 20.881 47.506 1.00 28.87 150 THR B CA 1
ATOM 5302 C C . THR B 1 135 ? -11.705 20.739 48.749 1.00 27.59 150 THR B C 1
ATOM 5303 O O . THR B 1 135 ? -11.199 20.605 49.865 1.00 26.52 150 THR B O 1
ATOM 5307 N N . GLY B 1 136 ? -13.018 20.778 48.547 1.00 25.57 151 GLY B N 1
ATOM 5308 C CA . GLY B 1 136 ? -13.953 20.642 49.651 1.00 24.26 151 GLY B CA 1
ATOM 5309 C C . GLY B 1 136 ? -13.844 21.713 50.718 1.00 22.25 151 GLY B C 1
ATOM 5310 O O . GLY B 1 136 ? -13.136 22.708 50.550 1.00 22.82 151 GLY B O 1
ATOM 5311 N N . TYR B 1 137 ? -14.559 21.508 51.821 1.00 19.62 152 TYR B N 1
ATOM 5312 C CA . TYR B 1 137 ? -14.550 22.445 52.936 1.00 16.41 152 TYR B CA 1
ATOM 5313 C C . TYR B 1 137 ? -14.565 21.731 54.280 1.00 17.26 152 TYR B C 1
ATOM 5314 O O . TYR B 1 137 ? -15.031 20.597 54.392 1.00 16.61 152 TYR B O 1
ATOM 5323 N N . ARG B 1 138 ? -14.051 22.418 55.294 1.00 16.09 153 ARG B N 1
ATOM 5324 C CA . ARG B 1 138 ? -14.016 21.916 56.660 1.00 16.70 153 ARG B CA 1
ATOM 5325 C C . ARG B 1 138 ? -14.402 23.109 57.520 1.00 19.14 153 ARG B C 1
ATOM 5326 O O . ARG B 1 138 ? -13.629 24.058 57.661 1.00 19.56 153 ARG B O 1
ATOM 5334 N N . PHE B 1 139 ? -15.604 23.073 58.084 1.00 15.75 154 PHE B N 1
ATOM 5335 C CA . PHE B 1 139 ? -16.066 24.193 58.888 1.00 16.20 154 PHE B CA 1
ATOM 5336 C C . PHE B 1 139 ? -16.795 23.811 60.166 1.00 16.64 154 PHE B C 1
ATOM 5337 O O . PHE B 1 139 ? -17.160 22.653 60.369 1.00 16.46 154 PHE B O 1
ATOM 5345 N N . SER B 1 140 ? -16.997 24.805 61.026 1.00 16.30 155 SER B N 1
ATOM 5346 C CA . SER B 1 140 ? -17.670 24.608 62.301 1.00 16.98 155 SER B CA 1
ATOM 5347 C C . SER B 1 140 ? -19.022 25.318 62.325 1.00 18.38 155 SER B C 1
ATOM 5348 O O . SER B 1 140 ? -19.123 26.488 61.963 1.00 15.95 155 SER B O 1
ATOM 5351 N N . VAL B 1 141 ? -20.060 24.594 62.735 1.00 17.07 156 VAL B N 1
ATOM 5352 C CA . VAL B 1 141 ? -21.408 25.152 62.830 1.00 16.57 156 VAL B CA 1
ATOM 5353 C C . VAL B 1 141 ? -21.656 25.422 64.308 1.00 15.91 156 VAL B C 1
ATOM 5354 O O . VAL B 1 141 ? -21.797 24.493 65.104 1.00 17.03 156 VAL B O 1
ATOM 5358 N N . GLU B 1 142 ? -21.718 26.698 64.676 1.00 16.93 157 GLU B N 1
ATOM 5359 C CA . GLU B 1 142 ? -21.885 27.061 66.076 1.00 16.24 157 GLU B CA 1
ATOM 5360 C C . GLU B 1 142 ? -23.214 27.723 66.428 1.00 16.85 157 GLU B C 1
ATOM 5361 O O . GLU B 1 142 ? -23.499 28.844 66.005 1.00 17.15 157 GLU B O 1
ATOM 5367 N N . PHE B 1 143 ? -24.026 27.012 67.205 1.00 15.97 158 PHE B N 1
ATOM 5368 C CA . PHE B 1 143 ? -25.325 27.527 67.624 1.00 18.76 158 PHE B CA 1
ATOM 5369 C C . PHE B 1 143 ? -25.160 28.544 68.744 1.00 19.32 158 PHE B C 1
ATOM 5370 O O . PHE B 1 143 ? -24.508 28.273 69.753 1.00 16.25 158 PHE B O 1
ATOM 5378 N N . ASP B 1 144 ? -25.761 29.715 68.561 1.00 20.94 159 ASP B N 1
ATOM 5379 C CA . ASP B 1 144 ? -25.684 30.782 69.548 1.00 21.87 159 ASP B CA 1
ATOM 5380 C C . ASP B 1 144 ? -26.054 30.359 70.967 1.00 22.38 159 ASP B C 1
ATOM 5381 O O . ASP B 1 144 ? -25.365 30.728 71.918 1.00 20.58 159 ASP B O 1
ATOM 5386 N N . ASP B 1 145 ? -27.132 29.589 71.120 1.00 21.44 160 ASP B N 1
ATOM 5387 C CA . ASP B 1 145 ? -27.551 29.170 72.452 1.00 21.63 160 ASP B CA 1
ATOM 5388 C C . ASP B 1 145 ? -26.736 28.018 73.028 1.00 21.07 160 ASP B C 1
ATOM 5389 O O . ASP B 1 145 ? -27.027 27.532 74.121 1.00 20.48 160 ASP B O 1
ATOM 5394 N N . ASP B 1 146 ? -25.707 27.595 72.297 1.00 18.62 161 ASP B N 1
ATOM 5395 C CA . ASP B 1 146 ? -24.839 26.519 72.758 1.00 19.37 161 ASP B CA 1
ATOM 5396 C C . ASP B 1 146 ? -23.479 27.080 73.172 1.00 19.62 161 ASP B C 1
ATOM 5397 O O . ASP B 1 146 ? -22.648 26.372 73.740 1.00 19.42 161 ASP B O 1
ATOM 5402 N N . LEU B 1 147 ? -23.257 28.357 72.885 1.00 18.02 162 LEU B N 1
ATOM 5403 C CA . LEU B 1 147 ? -21.995 28.995 73.235 1.00 18.33 162 LEU B CA 1
ATOM 5404 C C . LEU B 1 147 ? -21.834 29.118 74.741 1.00 20.42 162 LEU B C 1
ATOM 5405 O O . LEU B 1 147 ? -22.791 29.399 75.463 1.00 21.89 162 LEU B O 1
ATOM 5410 N N . ILE B 1 148 ? -20.614 28.890 75.210 1.00 20.03 163 ILE B N 1
ATOM 5411 C CA . ILE B 1 148 ? -20.293 29.006 76.621 1.00 19.36 163 ILE B CA 1
ATOM 5412 C C . ILE B 1 148 ? -19.020 29.840 76.706 1.00 20.05 163 ILE B C 1
ATOM 5413 O O . ILE B 1 148 ? -18.372 30.099 75.688 1.00 17.03 163 ILE B O 1
ATOM 5418 N N . SER B 1 149 ? -18.677 30.275 77.911 1.00 18.96 164 SER B N 1
ATOM 5419 C CA . SER B 1 149 ? -17.471 31.067 78.111 1.00 19.37 164 SER B CA 1
ATOM 5420 C C . SER B 1 149 ? -16.396 30.187 78.732 1.00 17.42 164 SER B C 1
ATOM 5421 O O . SER B 1 149 ? -16.635 29.512 79.733 1.00 20.87 164 SER B O 1
ATOM 5424 N N . LEU B 1 150 ? -15.210 30.191 78.132 1.00 19.61 165 LEU B N 1
ATOM 5425 C CA . LEU B 1 150 ? -14.104 29.391 78.637 1.00 18.92 165 LEU B CA 1
ATOM 5426 C C . LEU B 1 150 ? -13.157 30.274 79.436 1.00 21.56 165 LEU B C 1
ATOM 5427 O O . LEU B 1 150 ? -12.545 31.188 78.886 1.00 21.61 165 LEU B O 1
ATOM 5432 N N . ALA B 1 151 ? -13.042 29.997 80.730 1.00 20.91 166 ALA B N 1
ATOM 5433 C CA . ALA B 1 151 ? -12.173 30.777 81.606 1.00 23.77 166 ALA B CA 1
ATOM 5434 C C . ALA B 1 151 ? -10.725 30.322 81.453 1.00 22.78 166 ALA B C 1
ATOM 5435 O O . ALA B 1 151 ? -10.463 29.147 81.203 1.00 24.34 166 ALA B O 1
ATOM 5437 N N . PRO B 1 152 ? -9.760 31.239 81.637 1.00 25.92 167 PRO B N 1
ATOM 5438 C CA . PRO B 1 152 ? -9.924 32.658 81.976 1.00 24.36 167 PRO B CA 1
ATOM 5439 C C . PRO B 1 152 ? -9.979 33.612 80.781 1.00 25.64 167 PRO B C 1
ATOM 5440 O O . PRO B 1 152 ? -10.093 34.828 80.956 1.00 25.49 167 PRO B O 1
ATOM 5444 N N . SER B 1 153 ? -9.895 33.071 79.571 1.00 21.95 168 SER B N 1
ATOM 5445 C CA . SER B 1 153 ? -9.928 33.906 78.376 1.00 23.54 168 SER B CA 1
ATOM 5446 C C . SER B 1 153 ? -11.306 34.512 78.140 1.00 23.31 168 SER B C 1
ATOM 5447 O O . SER B 1 153 ? -11.430 35.608 77.583 1.00 23.32 168 SER B O 1
ATOM 5450 N N . GLY B 1 154 ? -12.339 33.793 78.565 1.00 25.25 169 GLY B N 1
ATOM 5451 C CA . GLY B 1 154 ? -13.698 34.261 78.372 1.00 24.84 169 GLY B CA 1
ATOM 5452 C C . GLY B 1 154 ? -14.147 33.980 76.952 1.00 25.59 169 GLY B C 1
ATOM 5453 O O . GLY B 1 154 ? -15.222 34.409 76.530 1.00 26.79 169 GLY B O 1
ATOM 5454 N N . ALA B 1 155 ? -13.316 33.255 76.207 1.00 22.15 170 ALA B N 1
ATOM 5455 C CA . ALA B 1 155 ? -13.630 32.922 74.823 1.00 20.84 170 ALA B CA 1
ATOM 5456 C C . ALA B 1 155 ? -15.009 32.288 74.722 1.00 17.35 170 ALA B C 1
ATOM 5457 O O . ALA B 1 155 ? -15.332 31.367 75.469 1.00 21.18 170 ALA B O 1
ATOM 5459 N N . ARG B 1 156 ? -15.818 32.798 73.800 1.00 18.11 171 ARG B N 1
ATOM 5460 C CA . ARG B 1 156 ? -17.163 32.277 73.580 1.00 18.25 171 ARG B CA 1
ATOM 5461 C C . ARG B 1 156 ? -17.089 31.181 72.525 1.00 17.26 171 ARG B C 1
ATOM 5462 O O . ARG B 1 156 ? -16.869 31.455 71.344 1.00 19.51 171 ARG B O 1
ATOM 5470 N N . GLN B 1 157 ? -17.284 29.939 72.953 1.00 19.21 172 GLN B N 1
ATOM 5471 C CA . GLN B 1 157 ? -17.214 28.811 72.034 1.00 17.77 172 GLN B CA 1
ATOM 5472 C C . GLN B 1 157 ? -18.325 27.804 72.265 1.00 17.65 172 GLN B C 1
ATOM 5473 O O . GLN B 1 157 ? -18.957 27.794 73.317 1.00 17.55 172 GLN B O 1
ATOM 5479 N N . PRO B 1 158 ? -18.574 26.940 71.269 1.00 17.75 173 PRO B N 1
ATOM 5480 C CA . PRO B 1 158 ? -19.615 25.920 71.386 1.00 18.14 173 PRO B CA 1
ATOM 5481 C C . PRO B 1 158 ? -19.260 24.928 72.486 1.00 17.96 173 PRO B C 1
ATOM 5482 O O . PRO B 1 158 ? -18.109 24.498 72.587 1.00 17.37 173 PRO B O 1
ATOM 5486 N N . GLU B 1 159 ? -20.233 24.573 73.319 1.00 16.59 174 GLU B N 1
ATOM 5487 C CA . GLU B 1 159 ? -19.977 23.592 74.360 1.00 16.35 174 GLU B CA 1
ATOM 5488 C C . GLU B 1 159 ? -19.981 22.241 73.658 1.00 18.13 174 GLU B C 1
ATOM 5489 O O . GLU B 1 159 ? -19.256 21.320 74.031 1.00 17.08 174 GLU B O 1
ATOM 5495 N N . ASN B 1 160 ? -20.814 22.149 72.629 1.00 17.59 175 ASN B N 1
ATOM 5496 C CA . ASN B 1 160 ? -20.953 20.934 71.836 1.00 14.67 175 ASN B CA 1
ATOM 5497 C C . ASN B 1 160 ? -20.688 21.306 70.382 1.00 12.95 175 ASN B C 1
ATOM 5498 O O . ASN B 1 160 ? -21.591 21.716 69.654 1.00 15.86 175 ASN B O 1
ATOM 5503 N N . ALA B 1 161 ? -19.437 21.171 69.962 1.00 13.71 176 ALA B N 1
ATOM 5504 C CA . ALA B 1 161 ? -19.062 21.526 68.602 1.00 12.23 176 ALA B CA 1
ATOM 5505 C C . ALA B 1 161 ? -19.590 20.547 67.565 1.00 13.20 176 ALA B C 1
ATOM 5506 O O . ALA B 1 161 ? -19.814 19.372 67.857 1.00 14.26 176 ALA B O 1
ATOM 5508 N N . LEU B 1 162 ? -19.809 21.060 66.358 1.00 13.90 177 LEU B N 1
ATOM 5509 C CA . LEU B 1 162 ? -20.269 20.261 65.231 1.00 14.37 177 LEU B CA 1
ATOM 5510 C C . LEU B 1 162 ? -19.468 20.708 64.020 1.00 15.45 177 LEU B C 1
ATOM 5511 O O . LEU B 1 162 ? -19.591 21.849 63.567 1.00 13.86 177 LEU B O 1
ATOM 5516 N N . LEU B 1 163 ? -18.634 19.806 63.512 1.00 14.69 178 LEU B N 1
ATOM 5517 C CA . LEU B 1 163 ? -17.793 20.091 62.360 1.00 13.90 178 LEU B CA 1
ATOM 5518 C C . LEU B 1 163 ? -18.332 19.368 61.131 1.00 13.71 178 LEU B C 1
ATOM 5519 O O . LEU B 1 163 ? -18.809 18.235 61.224 1.00 14.80 178 LEU B O 1
ATOM 5524 N N . ILE B 1 164 ? -18.262 20.034 59.985 1.00 13.11 179 ILE B N 1
ATOM 5525 C CA . ILE B 1 164 ? -18.733 19.462 58.732 1.00 13.21 179 ILE B CA 1
ATOM 5526 C C . ILE B 1 164 ? -17.550 19.358 57.776 1.00 15.17 179 ILE B C 1
ATOM 5527 O O . ILE B 1 164 ? -16.886 20.354 57.483 1.00 14.69 179 ILE B O 1
ATOM 5532 N N . PHE B 1 165 ? -17.283 18.147 57.302 1.00 14.48 180 PHE B N 1
ATOM 5533 C CA . PHE B 1 165 ? -16.177 17.924 56.381 1.00 14.66 180 PHE B CA 1
ATOM 5534 C C . PHE B 1 165 ? -16.708 17.475 55.021 1.00 15.08 180 PHE B C 1
ATOM 5535 O O . PHE B 1 165 ? -16.955 16.286 54.809 1.00 16.47 180 PHE B O 1
ATOM 5543 N N . ALA B 1 166 ? -16.892 18.430 54.111 1.00 13.53 181 ALA B N 1
ATOM 5544 C CA . ALA B 1 166 ? -17.377 18.133 52.766 1.00 16.06 181 ALA B CA 1
ATOM 5545 C C . ALA B 1 166 ? -16.155 17.946 51.873 1.00 15.57 181 ALA B C 1
ATOM 5546 O O . ALA B 1 166 ? -15.398 18.888 51.652 1.00 17.51 181 ALA B O 1
ATOM 5548 N N . SER B 1 167 ? -15.962 16.733 51.366 1.00 15.18 182 SER B N 1
ATOM 5549 C CA . SER B 1 167 ? -14.806 16.440 50.523 1.00 17.21 182 SER B CA 1
ATOM 5550 C C . SER B 1 167 ? -15.181 15.945 49.136 1.00 16.15 182 SER B C 1
ATOM 5551 O O . SER B 1 167 ? -16.281 15.445 48.922 1.00 15.77 182 SER B O 1
ATOM 5554 N N . PRO B 1 168 ? -14.257 16.075 48.171 1.00 17.13 183 PRO B N 1
ATOM 5555 C CA . PRO B 1 168 ? -14.488 15.634 46.794 1.00 18.20 183 PRO B CA 1
ATOM 5556 C C . PRO B 1 168 ? -14.359 14.115 46.691 1.00 17.28 183 PRO B C 1
ATOM 5557 O O . PRO B 1 168 ? -13.785 13.476 47.577 1.00 16.69 183 PRO B O 1
ATOM 5561 N N . PHE B 1 169 ? -14.887 13.536 45.615 1.00 17.27 184 PHE B N 1
ATOM 5562 C CA . PHE B 1 169 ? -14.808 12.091 45.431 1.00 16.26 184 PHE B CA 1
ATOM 5563 C C . PHE B 1 169 ? -13.361 11.605 45.376 1.00 15.28 184 PHE B C 1
ATOM 5564 O O . PHE B 1 169 ? -12.441 12.369 45.080 1.00 14.92 184 PHE B O 1
ATOM 5572 N N . GLU B 1 170 ? -13.170 10.325 45.668 1.00 16.41 185 GLU B N 1
ATOM 5573 C CA . GLU B 1 170 ? -11.843 9.725 45.671 1.00 16.71 185 GLU B CA 1
ATOM 5574 C C . GLU B 1 170 ? -11.413 9.233 44.291 1.00 18.88 185 GLU B C 1
ATOM 5575 O O . GLU B 1 170 ? -12.101 8.425 43.671 1.00 24.94 185 GLU B O 1
ATOM 5581 N N . ASN B 1 171 ? -10.269 9.718 43.822 1.00 20.10 186 ASN B N 1
ATOM 5582 C CA . ASN B 1 171 ? -9.758 9.325 42.512 1.00 20.72 186 ASN B CA 1
ATOM 5583 C C . ASN B 1 171 ? -8.894 8.069 42.583 1.00 18.65 186 ASN B C 1
ATOM 5584 O O . ASN B 1 171 ? -8.765 7.446 43.638 1.00 16.36 186 ASN B O 1
ATOM 5589 N N . SER B 1 172 ? -8.298 7.706 41.452 1.00 16.14 187 SER B N 1
ATOM 5590 C CA . SER B 1 172 ? -7.464 6.517 41.371 1.00 14.79 187 SER B CA 1
ATOM 5591 C C . SER B 1 172 ? -6.219 6.580 42.246 1.00 14.30 187 SER B C 1
ATOM 5592 O O . SER B 1 172 ? -5.633 5.552 42.564 1.00 15.85 187 SER B O 1
ATOM 5595 N N . SER B 1 173 ? -5.813 7.784 42.634 1.00 17.21 188 SER B N 1
ATOM 5596 C CA . SER B 1 173 ? -4.627 7.928 43.463 1.00 19.59 188 SER B CA 1
ATOM 5597 C C . SER B 1 173 ? -4.923 7.788 44.954 1.00 19.17 188 SER B C 1
ATOM 5598 O O . SER B 1 173 ? -4.020 7.496 45.740 1.00 20.50 188 SER B O 1
ATOM 5601 N N . THR B 1 174 ? -6.179 7.986 45.348 1.00 17.38 189 THR B N 1
ATOM 5602 C CA . THR B 1 174 ? -6.524 7.887 46.765 1.00 16.02 189 THR B CA 1
ATOM 5603 C C . THR B 1 174 ? -7.383 6.679 47.128 1.00 14.25 189 THR B C 1
ATOM 5604 O O . THR B 1 174 ? -7.534 6.357 48.303 1.00 13.22 189 THR B O 1
ATOM 5608 N N . LYS B 1 175 ? -7.940 6.008 46.125 1.00 12.69 190 LYS B N 1
ATOM 5609 C CA . LYS B 1 175 ? -8.761 4.826 46.372 1.00 13.13 190 LYS B CA 1
ATOM 5610 C C . LYS B 1 175 ? -8.214 3.646 45.584 1.00 14.77 190 LYS B C 1
ATOM 5611 O O . LYS B 1 175 ? -8.113 3.708 44.361 1.00 16.18 190 LYS B O 1
ATOM 5617 N N . PRO B 1 176 ? -7.849 2.554 46.277 1.00 14.68 191 PRO B N 1
ATOM 5618 C CA . PRO B 1 176 ? -7.309 1.364 45.618 1.00 16.84 191 PRO B CA 1
ATOM 5619 C C . PRO B 1 176 ? -8.393 0.516 44.963 1.00 19.01 191 PRO B C 1
ATOM 5620 O O . PRO B 1 176 ? -9.546 0.514 45.396 1.00 17.38 191 PRO B O 1
ATOM 5624 N N . GLN B 1 177 ? -8.011 -0.197 43.911 1.00 22.48 192 GLN B N 1
ATOM 5625 C CA . GLN B 1 177 ? -8.933 -1.067 43.202 1.00 24.49 192 GLN B CA 1
ATOM 5626 C C . GLN B 1 177 ? -9.134 -2.329 44.023 1.00 24.29 192 GLN B C 1
ATOM 5627 O O . GLN B 1 177 ? -8.170 -2.911 44.519 1.00 24.48 192 GLN B O 1
ATOM 5633 N N . PRO B 1 178 ? -10.391 -2.764 44.191 1.00 24.75 193 PRO B N 1
ATOM 5634 C CA . PRO B 1 178 ? -10.659 -3.977 44.967 1.00 24.51 193 PRO B CA 1
ATOM 5635 C C . PRO B 1 178 ? -10.305 -5.232 44.174 1.00 26.64 193 PRO B C 1
ATOM 5636 O O . PRO B 1 178 ? -10.245 -5.201 42.946 1.00 26.29 193 PRO B O 1
ATOM 5640 N N . GLY B 1 179 ? -10.049 -6.326 44.883 1.00 27.26 194 GLY B N 1
ATOM 5641 C CA . GLY B 1 179 ? -9.730 -7.577 44.217 1.00 25.30 194 GLY B CA 1
ATOM 5642 C C . GLY B 1 179 ? -8.274 -7.822 43.869 1.00 24.46 194 GLY B C 1
ATOM 5643 O O . GLY B 1 179 ? -7.938 -8.890 43.358 1.00 25.13 194 GLY B O 1
ATOM 5644 N N . SER B 1 180 ? -7.399 -6.858 44.131 1.00 20.42 195 SER B N 1
ATOM 5645 C CA . SER B 1 180 ? -5.991 -7.054 43.814 1.00 20.59 195 SER B CA 1
ATOM 5646 C C . SER B 1 180 ? -5.372 -8.121 44.701 1.00 20.74 195 SER B C 1
ATOM 5647 O O . SER B 1 180 ? -5.549 -8.112 45.920 1.00 18.96 195 SER B O 1
ATOM 5650 N N . PRO B 1 181 ? -4.634 -9.062 44.098 1.00 20.34 196 PRO B N 1
ATOM 5651 C CA . PRO B 1 181 ? -3.992 -10.131 44.868 1.00 21.10 196 PRO B CA 1
ATOM 5652 C C . PRO B 1 181 ? -2.940 -9.631 45.857 1.00 20.48 196 PRO B C 1
ATOM 5653 O O . PRO B 1 181 ? -2.570 -10.347 46.787 1.00 21.34 196 PRO B O 1
ATOM 5657 N N . ASN B 1 182 ? -2.458 -8.407 45.662 1.00 18.69 197 ASN B N 1
ATOM 5658 C CA . ASN B 1 182 ? -1.451 -7.852 46.561 1.00 20.39 197 ASN B CA 1
ATOM 5659 C C . ASN B 1 182 ? -2.055 -6.954 47.632 1.00 19.31 197 ASN B C 1
ATOM 5660 O O . ASN B 1 182 ? -1.338 -6.234 48.327 1.00 19.07 197 ASN B O 1
ATOM 5665 N N . SER B 1 183 ? -3.377 -6.992 47.753 1.00 15.55 198 SER B N 1
ATOM 5666 C CA . SER B 1 183 ? -4.072 -6.209 48.766 1.00 16.62 198 SER B CA 1
ATOM 5667 C C . SER B 1 183 ? -4.644 -7.161 49.801 1.00 17.14 198 SER B C 1
ATOM 5668 O O . SER B 1 183 ? -4.850 -8.343 49.528 1.00 19.80 198 SER B O 1
ATOM 5671 N N . ILE B 1 184 ? -4.879 -6.648 51.001 1.00 14.94 199 ILE B N 1
ATOM 5672 C CA . ILE B 1 184 ? -5.480 -7.446 52.056 1.00 16.80 199 ILE B CA 1
ATOM 5673 C C . ILE B 1 184 ? -6.573 -6.578 52.672 1.00 16.35 199 ILE B C 1
ATOM 5674 O O . ILE B 1 184 ? -6.345 -5.407 52.988 1.00 16.08 199 ILE B O 1
ATOM 5679 N N . ALA B 1 185 ? -7.770 -7.139 52.799 1.00 16.57 200 ALA B N 1
ATOM 5680 C CA . ALA B 1 185 ? -8.897 -6.407 53.366 1.00 16.49 200 ALA B CA 1
ATOM 5681 C C . ALA B 1 185 ? -9.360 -7.090 54.649 1.00 18.10 200 ALA B C 1
ATOM 5682 O O . ALA B 1 185 ? -10.199 -7.992 54.618 1.00 18.98 200 ALA B O 1
ATOM 5684 N N . PRO B 1 186 ? -8.818 -6.666 55.799 1.00 19.51 201 PRO B N 1
ATOM 5685 C CA . PRO B 1 186 ? -9.220 -7.283 57.065 1.00 19.17 201 PRO B CA 1
ATOM 5686 C C . PRO B 1 186 ? -10.722 -7.195 57.311 1.00 19.93 201 PRO B C 1
ATOM 5687 O O . PRO B 1 186 ? -11.386 -6.262 56.858 1.00 18.51 201 PRO B O 1
ATOM 5691 N N . ALA B 1 187 ? -11.257 -8.187 58.013 1.00 20.81 202 ALA B N 1
ATOM 5692 C CA . ALA B 1 187 ? -12.680 -8.209 58.321 1.00 19.04 202 ALA B CA 1
ATOM 5693 C C . ALA B 1 187 ? -12.922 -7.334 59.544 1.00 17.46 202 ALA B C 1
ATOM 5694 O O . ALA B 1 187 ? -12.006 -7.087 60.327 1.00 17.65 202 ALA B O 1
ATOM 5696 N N . PRO B 1 188 ? -14.157 -6.839 59.717 1.00 18.02 203 PRO B N 1
ATOM 5697 C CA . PRO B 1 188 ? -14.456 -5.994 60.876 1.00 16.86 203 PRO B CA 1
ATOM 5698 C C . PRO B 1 188 ? -14.071 -6.699 62.174 1.00 18.38 203 PRO B C 1
ATOM 5699 O O . PRO B 1 188 ? -14.007 -7.929 62.228 1.00 20.61 203 PRO B O 1
ATOM 5703 N N . GLY B 1 189 ? -13.810 -5.915 63.214 1.00 17.13 204 GLY B N 1
ATOM 5704 C CA . GLY B 1 189 ? -13.434 -6.482 64.496 1.00 17.34 204 GLY B CA 1
ATOM 5705 C C . GLY B 1 189 ? -11.970 -6.258 64.824 1.00 17.20 204 GLY B C 1
ATOM 5706 O O . GLY B 1 189 ? -11.365 -5.284 64.372 1.00 17.53 204 GLY B O 1
ATOM 5707 N N . ARG B 1 190 ? -11.401 -7.154 65.622 1.00 18.56 205 ARG B N 1
ATOM 5708 C CA . ARG B 1 190 ? -9.997 -7.061 66.004 1.00 18.65 205 ARG B CA 1
ATOM 5709 C C . ARG B 1 190 ? -9.130 -7.349 64.780 1.00 20.39 205 ARG B C 1
ATOM 5710 O O . ARG B 1 190 ? -9.338 -8.344 64.087 1.00 21.85 205 ARG B O 1
ATOM 5718 N N . VAL B 1 191 ? -8.163 -6.475 64.516 1.00 19.74 206 VAL B N 1
ATOM 5719 C CA . VAL B 1 191 ? -7.277 -6.639 63.366 1.00 19.58 206 VAL B CA 1
ATOM 5720 C C . VAL B 1 191 ? -5.915 -7.187 63.783 1.00 20.38 206 VAL B C 1
ATOM 5721 O O . VAL B 1 191 ? -5.238 -6.609 64.633 1.00 21.64 206 VAL B O 1
ATOM 5725 N N . LEU B 1 192 ? -5.519 -8.301 63.173 1.00 22.58 207 LEU B N 1
ATOM 5726 C CA . LEU B 1 192 ? -4.244 -8.939 63.486 1.00 23.59 207 LEU B CA 1
ATOM 5727 C C . LEU B 1 192 ? -3.491 -9.372 62.233 1.00 23.71 207 LEU B C 1
ATOM 5728 O O . LEU B 1 192 ? -4.098 -9.65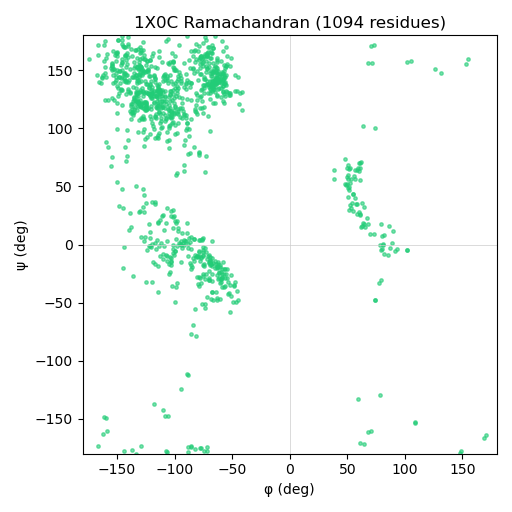5 61.203 1.00 27.23 207 LEU B O 1
ATOM 5733 N N . GLY B 1 193 ? -2.166 -9.414 62.332 1.00 25.22 208 GLY B N 1
ATOM 5734 C CA . GLY B 1 193 ? -1.350 -9.866 61.218 1.00 23.95 208 GLY B CA 1
ATOM 5735 C C . GLY B 1 193 ? -0.822 -8.877 60.198 1.00 23.68 208 GLY B C 1
ATOM 5736 O O . GLY B 1 193 ? -0.045 -9.265 59.323 1.00 24.51 208 GLY B O 1
ATOM 5737 N N . LEU B 1 194 ? -1.211 -7.611 60.287 1.00 19.65 209 LEU B N 1
ATOM 5738 C CA . LEU B 1 194 ? -0.733 -6.641 59.309 1.00 17.75 209 LEU B CA 1
ATOM 5739 C C . LEU B 1 194 ? 0.765 -6.356 59.413 1.00 16.66 209 LEU B C 1
ATOM 5740 O O . LEU B 1 194 ? 1.371 -5.852 58.468 1.00 17.31 209 LEU B O 1
ATOM 5745 N N . ASN B 1 195 ? 1.373 -6.694 60.544 1.00 16.96 210 ASN B N 1
ATOM 5746 C CA . ASN B 1 195 ? 2.796 -6.448 60.714 1.00 17.75 210 ASN B CA 1
ATOM 5747 C C . ASN B 1 195 ? 3.673 -7.486 60.008 1.00 17.24 210 ASN B C 1
ATOM 5748 O O . ASN B 1 195 ? 4.886 -7.307 59.894 1.00 17.28 210 ASN B O 1
ATOM 5753 N N . THR B 1 196 ? 3.057 -8.557 59.513 1.00 20.31 211 THR B N 1
ATOM 5754 C CA . THR B 1 196 ? 3.798 -9.604 58.809 1.00 20.10 211 THR B CA 1
ATOM 5755 C C . THR B 1 196 ? 3.183 -9.948 57.455 1.00 19.99 211 THR B C 1
ATOM 5756 O O . THR B 1 196 ? 3.620 -10.887 56.787 1.00 21.79 211 THR B O 1
ATOM 5760 N N . THR B 1 197 ? 2.171 -9.189 57.047 1.00 17.55 212 THR B N 1
ATOM 5761 C CA . THR B 1 197 ? 1.503 -9.436 55.772 1.00 17.62 212 THR B CA 1
ATOM 5762 C C . THR B 1 197 ? 2.438 -9.227 54.584 1.00 17.03 212 THR B C 1
ATOM 5763 O O . THR B 1 197 ? 3.366 -8.421 54.642 1.00 16.63 212 THR B O 1
ATOM 5767 N N . SER B 1 198 ? 2.189 -9.965 53.509 1.00 19.08 213 SER B N 1
ATOM 5768 C CA . SER B 1 198 ? 2.994 -9.852 52.297 1.00 17.91 213 SER B CA 1
ATOM 5769 C C . SER B 1 198 ? 2.348 -8.859 51.334 1.00 17.10 213 SER B C 1
ATOM 5770 O O . SER B 1 198 ? 2.882 -8.572 50.264 1.00 16.59 213 SER B O 1
ATOM 5773 N N . ALA B 1 199 ? 1.192 -8.336 51.721 1.00 15.29 214 ALA B N 1
ATOM 5774 C CA . ALA B 1 199 ? 0.471 -7.387 50.887 1.00 15.77 214 ALA B CA 1
ATOM 5775 C C . ALA B 1 199 ? 1.185 -6.043 50.809 1.00 13.23 214 ALA B C 1
ATOM 5776 O O . ALA B 1 199 ? 1.962 -5.691 51.692 1.00 15.22 214 ALA B O 1
ATOM 5778 N N . SER B 1 200 ? 0.911 -5.298 49.744 1.00 14.23 215 SER B N 1
ATOM 5779 C CA . SER B 1 200 ? 1.501 -3.979 49.553 1.00 14.48 215 SER B CA 1
ATOM 5780 C C . SER B 1 200 ? 0.449 -2.925 49.886 1.00 12.55 215 SER B C 1
ATOM 5781 O O . SER B 1 200 ? 0.770 -1.758 50.127 1.00 12.10 215 SER B O 1
ATOM 5784 N N . THR B 1 201 ? -0.809 -3.352 49.901 1.00 13.52 216 THR B N 1
ATOM 5785 C CA . THR B 1 201 ? -1.926 -2.456 50.173 1.00 14.17 216 THR B CA 1
ATOM 5786 C C . THR B 1 201 ? -2.900 -3.029 51.200 1.00 15.48 216 THR B C 1
ATOM 5787 O O . THR B 1 201 ? -3.352 -4.168 51.075 1.00 15.68 216 THR B O 1
ATOM 5791 N N . VAL B 1 202 ? -3.213 -2.230 52.216 1.00 14.47 217 VAL B N 1
ATOM 5792 C CA . VAL B 1 202 ? -4.150 -2.635 53.256 1.00 13.61 217 VAL B CA 1
ATOM 5793 C C . VAL B 1 202 ? -5.423 -1.834 53.020 1.00 14.04 217 VAL B C 1
ATOM 5794 O O . VAL B 1 202 ? -5.394 -0.604 52.977 1.00 12.68 217 VAL B O 1
ATOM 5798 N N . VAL B 1 203 ? -6.535 -2.541 52.860 1.00 12.42 218 VAL B N 1
ATOM 5799 C CA . VAL B 1 203 ? -7.820 -1.908 52.578 1.00 13.30 218 VAL B CA 1
ATOM 5800 C C . VAL B 1 203 ? -8.856 -2.095 53.681 1.00 15.34 218 VAL B C 1
ATOM 5801 O O . VAL B 1 203 ? -9.234 -3.221 53.995 1.00 13.14 218 VAL B O 1
ATOM 5805 N N . PHE B 1 204 ? -9.312 -0.989 54.263 1.00 13.33 219 PHE B N 1
ATOM 5806 C CA . PHE B 1 204 ? -10.330 -1.043 55.306 1.00 12.86 219 PHE B CA 1
ATOM 5807 C C . PHE B 1 204 ? -11.650 -0.599 54.697 1.00 12.95 219 PHE B C 1
ATOM 5808 O O . PHE B 1 204 ? -11.880 0.588 54.482 1.00 11.04 219 PHE B O 1
ATOM 5816 N N . ASN B 1 205 ? -12.512 -1.561 54.399 1.00 11.48 220 ASN B N 1
ATOM 5817 C CA . ASN B 1 205 ? -13.807 -1.250 53.816 1.00 13.39 220 ASN B CA 1
ATOM 5818 C C . ASN B 1 205 ? -14.793 -0.836 54.909 1.00 12.11 220 ASN B C 1
ATOM 5819 O O . ASN B 1 205 ? -14.475 -0.922 56.095 1.00 14.30 220 ASN B O 1
ATOM 5824 N N . PRO B 1 206 ? -15.994 -0.365 54.529 1.00 12.86 221 PRO B N 1
ATOM 5825 C CA . PRO B 1 206 ? -16.960 0.045 55.552 1.00 13.34 221 PRO B CA 1
ATOM 5826 C C . PRO B 1 206 ? -17.117 -0.970 56.676 1.00 16.20 221 PRO B C 1
ATOM 5827 O O . PRO B 1 206 ? -17.276 -2.169 56.434 1.00 14.89 221 PRO B O 1
ATOM 5831 N N . GLY B 1 207 ? -17.069 -0.473 57.906 1.00 11.76 222 GLY B N 1
ATOM 5832 C CA . GLY B 1 207 ? -17.194 -1.332 59.068 1.00 13.38 222 GLY B CA 1
ATOM 5833 C C . GLY B 1 207 ? -16.378 -0.760 60.211 1.00 12.92 222 GLY B C 1
ATOM 5834 O O . GLY B 1 207 ? -15.766 0.306 60.071 1.00 12.75 222 GLY B O 1
ATOM 5835 N N . VAL B 1 208 ? -16.361 -1.462 61.339 1.00 12.79 223 VAL B N 1
ATOM 5836 C CA . VAL B 1 208 ? -15.625 -1.011 62.517 1.00 11.98 223 VAL B CA 1
ATOM 5837 C C . VAL B 1 208 ? -14.471 -1.953 62.823 1.00 11.51 223 VAL B C 1
ATOM 5838 O O . VAL B 1 208 ? -14.650 -3.173 62.870 1.00 13.57 223 VAL B O 1
ATOM 5842 N N . TYR B 1 209 ? -13.290 -1.377 63.035 1.00 12.27 224 TYR B N 1
ATOM 5843 C CA . TYR B 1 209 ? -12.087 -2.153 63.324 1.00 12.56 224 TYR B CA 1
ATOM 5844 C C . TYR B 1 209 ? -11.371 -1.599 64.547 1.00 12.25 224 TYR B C 1
ATOM 5845 O O . TYR B 1 209 ? -11.448 -0.401 64.833 1.00 11.63 224 TYR B O 1
ATOM 5854 N N . TYR B 1 210 ? -10.667 -2.463 65.268 1.00 12.65 225 TYR B N 1
ATOM 5855 C CA . TYR B 1 210 ? -9.937 -2.011 66.445 1.00 14.52 225 TYR B CA 1
ATOM 5856 C C . TYR B 1 210 ? -8.688 -2.833 66.736 1.00 14.35 225 TYR B C 1
ATOM 5857 O O . TYR B 1 210 ? -8.624 -4.023 66.424 1.00 13.59 225 TYR B O 1
ATOM 5866 N N . PHE B 1 211 ? -7.696 -2.174 67.327 1.00 13.74 226 PHE B N 1
ATOM 5867 C CA . PHE B 1 211 ? -6.423 -2.797 67.679 1.00 15.22 226 PHE B CA 1
ATOM 5868 C C . PHE B 1 211 ? -6.261 -2.896 69.194 1.00 17.07 226 PHE B C 1
ATOM 5869 O O . PHE B 1 211 ? -5.248 -3.394 69.685 1.00 14.86 226 PHE B O 1
ATOM 5877 N N . THR B 1 212 ? -7.279 -2.435 69.916 1.00 16.24 227 THR B N 1
ATOM 5878 C CA . THR B 1 212 ? -7.285 -2.400 71.381 1.00 18.42 227 THR B CA 1
ATOM 5879 C C . THR B 1 212 ? -6.299 -1.334 71.834 1.00 16.41 227 THR B C 1
ATOM 5880 O O . THR B 1 212 ? -5.542 -0.793 71.027 1.00 17.85 227 THR B O 1
ATOM 5884 N N . GLY B 1 213 ? -6.312 -1.030 73.126 1.00 15.25 228 GLY B N 1
ATOM 5885 C CA . GLY B 1 213 ? -5.410 -0.027 73.655 1.00 16.95 228 GLY B CA 1
ATOM 5886 C C . GLY B 1 213 ? -4.028 -0.564 73.973 1.00 15.09 228 GLY B C 1
ATOM 5887 O O . GLY B 1 213 ? -3.194 0.163 74.509 1.00 15.11 228 GLY B O 1
ATOM 5888 N N . HIS B 1 214 ? -3.775 -1.832 73.653 1.00 14.95 229 HIS B N 1
ATOM 5889 C CA . HIS B 1 214 ? -2.466 -2.420 73.925 1.00 17.82 229 HIS B CA 1
ATOM 5890 C C . HIS B 1 214 ? -1.801 -3.025 72.688 1.00 18.57 229 HIS B C 1
ATOM 5891 O O . HIS B 1 214 ? -1.105 -4.038 72.771 1.00 16.07 229 HIS B O 1
ATOM 5898 N N . ASP B 1 215 ? -2.009 -2.383 71.543 1.00 17.35 230 ASP B N 1
ATOM 5899 C CA . ASP B 1 215 ? -1.433 -2.829 70.274 1.00 16.91 230 ASP B CA 1
ATOM 5900 C C . ASP B 1 215 ? -1.779 -1.763 69.238 1.00 16.89 230 ASP B C 1
ATOM 5901 O O . ASP B 1 215 ? -2.684 -0.965 69.462 1.00 14.56 230 ASP B O 1
ATOM 5906 N N . HIS B 1 216 ? -1.049 -1.710 68.128 1.00 15.40 231 HIS B N 1
ATOM 5907 C CA . HIS B 1 216 ? -1.379 -0.731 67.101 1.00 11.78 231 HIS B CA 1
ATOM 5908 C C . HIS B 1 216 ? -1.102 -1.261 65.704 1.00 14.44 231 HIS B C 1
ATOM 5909 O O . HIS B 1 216 ? -0.608 -2.382 65.543 1.00 15.30 231 HIS B O 1
ATOM 5916 N N . MET B 1 217 ? -1.442 -0.469 64.695 1.00 13.04 232 MET B N 1
ATOM 5917 C CA . MET B 1 217 ? -1.276 -0.908 63.320 1.00 12.30 232 MET B CA 1
ATOM 5918 C C . MET B 1 217 ? 0.131 -0.818 62.758 1.00 13.76 232 MET B C 1
ATOM 5919 O O . MET B 1 217 ? 0.451 0.095 61.996 1.00 12.91 232 MET B O 1
ATOM 5924 N N . VAL B 1 218 ? 0.973 -1.769 63.142 1.00 13.94 233 VAL B N 1
ATOM 5925 C CA . VAL B 1 218 ? 2.332 -1.828 62.624 1.00 11.90 233 VAL B CA 1
ATOM 5926 C C . VAL B 1 218 ? 2.179 -2.515 61.268 1.00 13.57 233 VAL B C 1
ATOM 5927 O O . VAL B 1 218 ? 1.690 -3.646 61.188 1.00 16.24 233 VAL B O 1
ATOM 5931 N N . LEU B 1 219 ? 2.573 -1.819 60.208 1.00 11.60 234 LEU B N 1
ATOM 5932 C CA . LEU B 1 219 ? 2.461 -2.338 58.850 1.00 12.00 234 LEU B CA 1
ATOM 5933 C C . LEU B 1 219 ? 3.776 -2.938 58.368 1.00 15.05 234 LEU B C 1
ATOM 5934 O O . LEU B 1 219 ? 4.827 -2.303 58.467 1.00 16.04 234 LEU B O 1
ATOM 5939 N N . SER B 1 220 ? 3.713 -4.159 57.839 1.00 14.37 235 SER B N 1
ATOM 5940 C CA . SER B 1 220 ? 4.913 -4.850 57.362 1.00 16.00 235 SER B CA 1
ATOM 5941 C C . SER B 1 220 ? 5.687 -4.002 56.359 1.00 15.72 235 SER B C 1
ATOM 5942 O O . SER B 1 220 ? 5.148 -3.058 55.780 1.00 13.38 235 SER B O 1
ATOM 5945 N N . SER B 1 221 ? 6.948 -4.357 56.140 1.00 13.38 236 SER B N 1
ATOM 5946 C CA . SER B 1 221 ? 7.796 -3.608 55.219 1.00 15.06 236 SER B CA 1
ATOM 5947 C C . SER B 1 221 ? 7.281 -3.566 53.784 1.00 14.99 236 SER B C 1
ATOM 5948 O O . SER B 1 221 ? 7.685 -2.700 53.012 1.00 16.49 236 SER B O 1
ATOM 5951 N N . SER B 1 222 ? 6.387 -4.482 53.420 1.00 13.42 237 SER B N 1
ATOM 5952 C CA . SER B 1 222 ? 5.857 -4.495 52.054 1.00 13.73 237 SER B CA 1
ATOM 5953 C C . SER B 1 222 ? 4.658 -3.566 51.871 1.00 11.68 237 SER B C 1
ATOM 5954 O O . SER B 1 222 ? 4.316 -3.203 50.745 1.00 11.09 237 SER B O 1
ATOM 5957 N N . VAL B 1 223 ? 4.028 -3.168 52.973 1.00 11.39 238 VAL B N 1
ATOM 5958 C CA . VAL B 1 223 ? 2.868 -2.283 52.891 1.00 10.97 238 VAL B CA 1
ATOM 5959 C C . VAL B 1 223 ? 3.277 -0.850 52.569 1.00 14.28 238 VAL B C 1
ATOM 5960 O O . VAL B 1 223 ? 3.999 -0.209 53.336 1.00 14.04 238 VAL B O 1
ATOM 5964 N N . THR B 1 224 ? 2.808 -0.346 51.433 1.00 10.02 239 THR B N 1
ATOM 5965 C CA . THR B 1 224 ? 3.126 1.019 51.036 1.00 10.67 239 THR B CA 1
ATOM 5966 C C . THR B 1 224 ? 1.865 1.865 50.895 1.00 10.01 239 THR B C 1
ATOM 5967 O O . THR B 1 224 ? 1.941 3.050 50.573 1.00 9.42 239 THR B O 1
ATOM 5971 N N . TRP B 1 225 ? 0.709 1.258 51.151 1.00 10.89 240 TRP B N 1
ATOM 5972 C CA . TRP B 1 225 ? -0.566 1.962 51.049 1.00 10.84 240 TRP B CA 1
ATOM 5973 C C . TRP B 1 225 ? -1.608 1.405 52.015 1.00 12.55 240 TRP B C 1
ATOM 5974 O O . TRP B 1 225 ? -1.916 0.212 51.985 1.00 12.77 240 TRP B O 1
ATOM 5985 N N . VAL B 1 226 ? -2.129 2.262 52.888 1.00 11.43 241 VAL B N 1
ATOM 5986 C CA . VAL B 1 226 ? -3.187 1.853 53.800 1.00 12.63 241 VAL B CA 1
ATOM 5987 C C . VAL B 1 226 ? -4.359 2.772 53.460 1.00 11.46 241 VAL B C 1
ATOM 5988 O O . VAL B 1 226 ? -4.204 3.990 53.344 1.00 9.60 241 VAL B O 1
ATOM 5992 N N . TYR B 1 227 ? -5.527 2.173 53.270 1.00 9.97 242 TYR B N 1
ATOM 5993 C CA . TYR B 1 227 ? -6.706 2.921 52.863 1.00 9.66 242 TYR B CA 1
ATOM 5994 C C . TYR B 1 227 ? -7.858 2.811 53.839 1.00 10.45 242 TYR B C 1
ATOM 5995 O O . TYR B 1 227 ? -8.209 1.717 54.275 1.00 11.17 242 TYR B O 1
ATOM 6004 N N . PHE B 1 228 ? -8.439 3.958 54.181 1.00 10.37 243 PHE B N 1
ATOM 6005 C CA . PHE B 1 228 ? -9.578 4.003 55.088 1.00 10.30 243 PHE B CA 1
ATOM 6006 C C . PHE B 1 228 ? -10.792 4.432 54.280 1.00 11.11 243 PHE B C 1
ATOM 6007 O O . PHE B 1 228 ? -10.987 5.610 53.998 1.00 10.37 243 PHE B O 1
ATOM 6015 N N . ALA B 1 229 ? -11.616 3.465 53.901 1.00 8.10 244 ALA B N 1
ATOM 6016 C CA . ALA B 1 229 ? -12.778 3.780 53.097 1.00 10.60 244 ALA B CA 1
ATOM 6017 C C . ALA B 1 229 ? -13.788 4.664 53.805 1.00 10.65 244 ALA B C 1
ATOM 6018 O O . ALA B 1 229 ? -13.856 4.695 55.034 1.00 11.18 244 ALA B O 1
ATOM 6020 N N . PRO B 1 230 ? -14.557 5.439 53.034 1.00 12.62 245 PRO B N 1
ATOM 6021 C CA . PRO B 1 230 ? -15.563 6.280 53.681 1.00 12.99 245 PRO B CA 1
ATOM 6022 C C . PRO B 1 230 ? -16.496 5.246 54.324 1.00 14.53 245 PRO B C 1
ATOM 6023 O O . PRO B 1 230 ? -16.934 4.310 53.651 1.00 13.43 245 PRO B O 1
ATOM 6027 N N . GLY B 1 231 ? -16.777 5.385 55.614 1.00 13.80 246 GLY B N 1
ATOM 6028 C CA . GLY B 1 231 ? -17.645 4.419 56.266 1.00 12.28 246 GLY B CA 1
ATOM 6029 C C . GLY B 1 231 ? -16.846 3.431 57.095 1.00 11.92 246 GLY B C 1
ATOM 6030 O O . GLY B 1 231 ? -17.411 2.576 57.778 1.00 12.32 246 GLY B O 1
ATOM 6031 N N . ALA B 1 232 ? -15.523 3.530 57.013 1.00 10.39 247 ALA B N 1
ATOM 6032 C CA . ALA B 1 232 ? -14.642 2.669 57.797 1.00 10.44 247 ALA B CA 1
ATOM 6033 C C . ALA B 1 232 ? -14.232 3.449 59.040 1.00 10.91 247 ALA B C 1
ATOM 6034 O O . ALA B 1 232 ? -13.892 4.632 58.952 1.00 9.88 247 ALA B O 1
ATOM 6036 N N . TYR B 1 233 ? -14.283 2.794 60.195 1.00 10.50 248 TYR B N 1
ATOM 6037 C CA . TYR B 1 233 ? -13.891 3.429 61.452 1.00 9.80 248 TYR B CA 1
ATOM 6038 C C . TYR B 1 233 ? -12.876 2.510 62.112 1.00 11.35 248 TYR B C 1
ATOM 6039 O O . TYR B 1 233 ? -13.214 1.426 62.592 1.00 11.50 248 TYR B O 1
ATOM 6048 N N . VAL B 1 234 ? -11.627 2.952 62.132 1.00 9.05 249 VAL B N 1
ATOM 6049 C CA . VAL B 1 234 ? -10.544 2.157 62.686 1.00 8.91 249 VAL B CA 1
ATOM 6050 C C . VAL B 1 234 ? -9.968 2.734 63.965 1.00 9.31 249 VAL B C 1
ATOM 6051 O O . VAL B 1 234 ? -9.429 3.840 63.971 1.00 9.44 249 VAL B O 1
ATOM 6055 N N . LYS B 1 235 ? -10.087 1.981 65.052 1.00 9.72 250 LYS B N 1
ATOM 6056 C CA . LYS B 1 235 ? -9.523 2.414 66.320 1.00 9.58 250 LYS B CA 1
ATOM 6057 C C . LYS B 1 235 ? -8.108 1.852 66.348 1.00 9.84 250 LYS B C 1
ATOM 6058 O O . LYS B 1 235 ? -7.908 0.638 66.393 1.00 11.40 250 LYS B O 1
ATOM 6064 N N . GLY B 1 236 ? -7.129 2.746 66.272 1.00 10.48 251 GLY B N 1
ATOM 6065 C CA . GLY B 1 236 ? -5.741 2.331 66.291 1.00 12.05 251 GLY B CA 1
ATOM 6066 C C . GLY B 1 236 ? -4.812 3.480 65.958 1.00 11.67 251 GLY B C 1
ATOM 6067 O O . GLY B 1 236 ? -5.206 4.645 66.013 1.00 10.65 251 GLY B O 1
ATOM 6068 N N . ALA B 1 237 ? -3.571 3.142 65.618 1.00 11.86 252 ALA B N 1
ATOM 6069 C CA . ALA B 1 237 ? -2.544 4.115 65.261 1.00 12.04 252 ALA B CA 1
ATOM 6070 C C . ALA B 1 237 ? -1.677 3.447 64.199 1.00 13.27 252 ALA B C 1
ATOM 6071 O O . ALA B 1 237 ? -1.412 2.252 64.277 1.00 11.74 252 ALA B O 1
ATOM 6073 N N . VAL B 1 238 ? -1.221 4.224 63.222 1.00 13.07 253 VAL B N 1
ATOM 6074 C CA . VAL B 1 238 ? -0.438 3.686 62.113 1.00 11.46 253 VAL B CA 1
ATOM 6075 C C . VAL B 1 238 ? 1.074 3.852 62.185 1.00 10.70 253 VAL B C 1
ATOM 6076 O O . VAL B 1 238 ? 1.577 4.925 62.505 1.00 11.84 253 VAL B O 1
ATOM 6080 N N . GLU B 1 239 ? 1.793 2.774 61.885 1.00 11.80 254 GLU B N 1
ATOM 6081 C CA . GLU B 1 239 ? 3.248 2.819 61.853 1.00 12.94 254 GLU B CA 1
ATOM 6082 C C . GLU B 1 239 ? 3.761 2.020 60.657 1.00 12.48 254 GLU B C 1
ATOM 6083 O O . GLU B 1 239 ? 3.584 0.806 60.588 1.00 13.45 254 GLU B O 1
ATOM 6089 N N . PHE B 1 240 ? 4.384 2.713 59.709 1.00 11.87 255 PHE B N 1
ATOM 6090 C CA . PHE B 1 240 ? 4.936 2.053 58.531 1.00 12.44 255 PHE B CA 1
ATOM 6091 C C . PHE B 1 240 ? 6.341 1.539 58.827 1.00 12.26 255 PHE B C 1
ATOM 6092 O O . PHE B 1 240 ? 7.132 2.225 59.472 1.00 11.11 255 PHE B O 1
ATOM 6100 N N . LEU B 1 241 ? 6.648 0.338 58.343 1.00 12.31 256 LEU B N 1
ATOM 6101 C CA . LEU B 1 241 ? 7.983 -0.230 58.497 1.00 12.75 256 LEU B CA 1
ATOM 6102 C C . LEU B 1 241 ? 8.702 -0.089 57.155 1.00 12.37 256 LEU B C 1
ATOM 6103 O O . LEU B 1 241 ? 9.928 -0.214 57.074 1.00 14.40 256 LEU B O 1
ATOM 6108 N N . SER B 1 242 ? 7.929 0.189 56.108 1.00 13.25 257 SER B N 1
ATOM 6109 C CA . SER B 1 242 ? 8.477 0.349 54.763 1.00 13.73 257 SER B CA 1
ATOM 6110 C C . SER B 1 242 ? 9.420 1.539 54.652 1.00 13.90 257 SER B C 1
ATOM 6111 O O . SER B 1 242 ? 9.158 2.608 55.205 1.00 13.66 257 SER B O 1
ATOM 6114 N N . THR B 1 243 ? 10.524 1.342 53.940 1.00 13.74 258 THR B N 1
ATOM 6115 C CA . THR B 1 243 ? 11.502 2.402 53.728 1.00 14.88 258 THR B CA 1
ATOM 6116 C C . THR B 1 243 ? 11.506 2.738 52.236 1.00 13.54 258 THR B C 1
ATOM 6117 O O . THR B 1 243 ? 12.459 3.324 51.726 1.00 14.63 258 THR B O 1
ATOM 6121 N N . ALA B 1 244 ? 10.432 2.355 51.552 1.00 12.93 259 ALA B N 1
ATOM 6122 C CA . ALA B 1 244 ? 10.281 2.588 50.114 1.00 14.07 259 ALA B CA 1
ATOM 6123 C C . ALA B 1 244 ? 10.143 4.067 49.751 1.00 14.00 259 ALA B C 1
ATOM 6124 O O . ALA B 1 244 ? 9.993 4.919 50.621 1.00 13.58 259 ALA B O 1
ATOM 6126 N N . SER B 1 245 ? 10.181 4.361 48.455 1.00 13.21 260 SER B N 1
ATOM 6127 C CA . SER B 1 245 ? 10.093 5.737 47.971 1.00 11.60 260 SER B CA 1
ATOM 6128 C C . SER B 1 245 ? 8.793 6.439 48.344 1.00 12.77 260 SER B C 1
ATOM 6129 O O . SER B 1 245 ? 8.736 7.667 48.381 1.00 13.18 260 SER B O 1
ATOM 6132 N N . GLU B 1 246 ? 7.743 5.667 48.608 1.00 11.48 261 GLU B N 1
ATOM 6133 C CA . GLU B 1 246 ? 6.467 6.254 48.998 1.00 14.61 261 GLU B CA 1
ATOM 6134 C C . GLU B 1 246 ? 5.641 5.358 49.913 1.00 14.72 261 GLU B C 1
ATOM 6135 O O . GLU B 1 246 ? 5.551 4.148 49.699 1.00 12.72 261 GLU B O 1
ATOM 6141 N N . VAL B 1 247 ? 5.067 5.965 50.948 1.00 11.78 262 VAL B N 1
ATOM 6142 C CA . VAL B 1 247 ? 4.167 5.275 51.869 1.00 11.62 262 VAL B CA 1
ATOM 6143 C C . VAL B 1 247 ? 2.946 6.187 51.852 1.00 11.85 262 VAL B C 1
ATOM 6144 O O . VAL B 1 247 ? 3.074 7.410 51.951 1.00 10.87 262 VAL B O 1
ATOM 6148 N N . LYS B 1 248 ? 1.768 5.599 51.696 1.00 9.00 263 LYS B N 1
ATOM 6149 C CA . LYS B 1 248 ? 0.550 6.383 51.592 1.00 10.61 263 LYS B CA 1
ATOM 6150 C C . LYS B 1 248 ? -0.596 5.925 52.485 1.00 11.22 263 LYS B C 1
ATOM 6151 O O . LYS B 1 248 ? -0.806 4.730 52.693 1.00 11.26 263 LYS B O 1
ATOM 6157 N N . ALA B 1 249 ? -1.313 6.905 53.025 1.00 9.38 264 ALA B N 1
ATOM 6158 C CA . ALA B 1 249 ? -2.482 6.662 53.861 1.00 8.14 264 ALA B CA 1
ATOM 6159 C C . ALA B 1 249 ? -3.554 7.565 53.267 1.00 9.58 264 ALA B C 1
ATOM 6160 O O . ALA B 1 249 ? -3.381 8.786 53.215 1.00 9.51 264 ALA B O 1
ATOM 6162 N N . SER B 1 250 ? -4.646 6.974 52.790 1.00 7.34 265 SER B N 1
ATOM 6163 C CA . SER B 1 250 ? -5.709 7.769 52.184 1.00 9.48 265 SER B CA 1
ATOM 6164 C C . SER B 1 250 ? -7.090 7.218 52.482 1.00 7.74 265 SER B C 1
ATOM 6165 O O . SER B 1 250 ? -7.238 6.230 53.205 1.00 10.78 265 SER B O 1
ATOM 6168 N N . GLY B 1 251 ? -8.099 7.871 51.917 1.00 8.72 266 GLY B N 1
ATOM 6169 C CA . GLY B 1 251 ? -9.471 7.460 52.143 1.00 8.97 266 GLY B CA 1
ATOM 6170 C C . GLY B 1 251 ? -10.095 8.404 53.153 1.00 11.14 266 GLY B C 1
ATOM 6171 O O . GLY B 1 251 ? -9.379 9.036 53.930 1.00 9.95 266 GLY B O 1
ATOM 6172 N N . HIS B 1 252 ? -11.418 8.508 53.157 1.00 9.91 267 HIS B N 1
ATOM 6173 C CA . HIS B 1 252 ? -12.076 9.413 54.087 1.00 11.04 267 HIS B CA 1
ATOM 6174 C C . HIS B 1 252 ? -12.647 8.794 55.354 1.00 11.41 267 HIS B C 1
ATOM 6175 O O . HIS B 1 252 ? -13.496 9.396 56.021 1.00 9.13 267 HIS B O 1
ATOM 6182 N N . GLY B 1 253 ? -12.170 7.599 55.686 1.00 10.75 268 GLY B N 1
ATOM 6183 C CA . GLY B 1 253 ? -12.609 6.934 56.900 1.00 9.45 268 GLY B CA 1
ATOM 6184 C C . GLY B 1 253 ? -11.915 7.566 58.092 1.00 10.41 268 GLY B C 1
ATOM 6185 O O . GLY B 1 253 ? -11.169 8.539 57.943 1.00 10.40 268 GLY B O 1
ATOM 6186 N N . VAL B 1 254 ? -12.135 7.003 59.273 1.00 9.64 269 VAL B N 1
ATOM 6187 C CA . VAL B 1 254 ? -11.556 7.542 60.501 1.00 8.39 269 VAL B CA 1
ATOM 6188 C C . VAL B 1 254 ? -10.518 6.640 61.159 1.00 8.47 269 VAL B C 1
ATOM 6189 O O . VAL B 1 254 ? -10.695 5.425 61.214 1.00 10.15 269 VAL B O 1
ATOM 6193 N N . LEU B 1 255 ? -9.431 7.248 61.639 1.00 8.48 270 LEU B N 1
ATOM 6194 C CA . LEU B 1 255 ? -8.395 6.536 62.386 1.00 7.74 270 LEU B CA 1
ATOM 6195 C C . LEU B 1 255 ? -8.468 7.182 63.774 1.00 10.10 270 LEU B C 1
ATOM 6196 O O . LEU B 1 255 ? -8.083 8.341 63.947 1.00 9.76 270 LEU B O 1
ATOM 6201 N N . SER B 1 256 ? -8.971 6.432 64.751 1.00 9.20 271 SER B N 1
ATOM 6202 C CA . SER B 1 256 ? -9.149 6.942 66.113 1.00 10.99 271 SER B CA 1
ATOM 6203 C C . SER B 1 256 ? -8.255 6.309 67.177 1.00 10.83 271 SER B C 1
ATOM 6204 O O . SER B 1 256 ? -8.141 5.090 67.262 1.00 10.56 271 SER B O 1
ATOM 6207 N N . GLY B 1 257 ? -7.638 7.150 68.005 1.00 11.63 272 GLY B N 1
ATOM 6208 C CA . GLY B 1 257 ? -6.780 6.638 69.060 1.00 12.17 272 GLY B CA 1
ATOM 6209 C C . GLY B 1 257 ? -7.468 6.642 70.414 1.00 10.24 272 GLY B C 1
ATOM 6210 O O . GLY B 1 257 ? -6.805 6.651 71.445 1.00 10.87 272 GLY B O 1
ATOM 6211 N N . GLU B 1 258 ? -8.800 6.609 70.411 1.00 13.48 273 GLU B N 1
ATOM 6212 C CA . GLU B 1 258 ? -9.583 6.644 71.650 1.00 11.52 273 GLU B CA 1
ATOM 6213 C C . GLU B 1 258 ? -9.324 5.521 72.647 1.00 12.70 273 GLU B C 1
ATOM 6214 O O . GLU B 1 258 ? -9.637 5.665 73.828 1.00 13.85 273 GLU B O 1
ATOM 6220 N N . GLN B 1 259 ? -8.771 4.404 72.185 1.00 9.86 274 GLN B N 1
ATOM 6221 C CA . GLN B 1 259 ? -8.513 3.287 73.083 1.00 12.76 274 GLN B CA 1
ATOM 6222 C C . GLN B 1 259 ? -7.202 3.419 73.856 1.00 14.67 274 GLN B C 1
ATOM 6223 O O . GLN B 1 259 ? -6.987 2.709 74.839 1.00 14.39 274 GLN B O 1
ATOM 6229 N N . TYR B 1 260 ? -6.343 4.340 73.428 1.00 14.12 275 TYR B N 1
ATOM 6230 C CA . TYR B 1 260 ? -5.051 4.552 74.084 1.00 14.38 275 TYR B CA 1
ATOM 6231 C C . TYR B 1 260 ? -5.114 5.612 75.173 1.00 14.63 275 TYR B C 1
ATOM 6232 O O . TYR B 1 260 ? -5.707 6.673 74.979 1.00 14.20 275 TYR B O 1
ATOM 6241 N N . VAL B 1 261 ? -4.496 5.331 76.317 1.00 15.54 276 VAL B N 1
ATOM 6242 C CA . VAL B 1 261 ? -4.462 6.312 77.393 1.00 16.31 276 VAL B CA 1
ATOM 6243 C C . VAL B 1 261 ? -3.489 7.389 76.930 1.00 15.58 276 VAL B C 1
ATOM 6244 O O . VAL B 1 261 ? -2.700 7.163 76.006 1.00 15.64 276 VAL B O 1
ATOM 6248 N N . TRP B 1 262 ? -3.543 8.558 77.555 1.00 15.49 277 TRP B N 1
ATOM 6249 C CA . TRP B 1 262 ? -2.644 9.640 77.180 1.00 15.02 277 TRP B CA 1
ATOM 6250 C C . TRP B 1 262 ? -1.201 9.189 77.351 1.00 16.41 277 TRP B C 1
ATOM 6251 O O . TRP B 1 262 ? -0.873 8.492 78.311 1.00 19.12 277 TRP B O 1
ATOM 6262 N N . TYR B 1 263 ? -0.347 9.579 76.411 1.00 16.73 278 TYR B N 1
ATOM 6263 C CA . TYR B 1 263 ? 1.071 9.242 76.475 1.00 18.72 278 TYR B CA 1
ATOM 6264 C C . TYR B 1 263 ? 1.340 7.738 76.476 1.00 17.48 278 TYR B C 1
ATOM 6265 O O . TYR B 1 263 ? 2.352 7.287 77.017 1.00 18.96 278 TYR B O 1
ATOM 6274 N N . ALA B 1 264 ? 0.443 6.959 75.876 1.00 18.39 279 ALA B N 1
ATOM 6275 C CA . ALA B 1 264 ? 0.621 5.510 75.820 1.00 17.84 279 ALA B CA 1
ATOM 6276 C C . ALA B 1 264 ? 1.963 5.175 75.169 1.00 18.74 279 ALA B C 1
ATOM 6277 O O . ALA B 1 264 ? 2.263 5.651 74.073 1.00 17.61 279 ALA B O 1
ATOM 6279 N N . ASP B 1 265 ? 2.760 4.354 75.847 1.00 18.17 280 ASP B N 1
ATOM 6280 C CA . ASP B 1 265 ? 4.078 3.959 75.348 1.00 19.17 280 ASP B CA 1
ATOM 6281 C C . ASP B 1 265 ? 4.065 2.527 74.817 1.00 18.50 280 ASP B C 1
ATOM 6282 O O . ASP B 1 265 ? 3.959 1.570 75.584 1.00 18.22 280 ASP B O 1
ATOM 6287 N N . PRO B 1 266 ? 4.190 2.364 73.492 1.00 18.60 281 PRO B N 1
ATOM 6288 C CA . PRO B 1 266 ? 4.193 1.049 72.844 1.00 22.51 281 PRO B CA 1
ATOM 6289 C C . PRO B 1 266 ? 5.243 0.104 73.426 1.00 25.55 281 PRO B C 1
ATOM 6290 O O . PRO B 1 266 ? 5.066 -1.115 73.413 1.00 26.82 281 PRO B O 1
ATOM 6294 N N . ASP B 1 267 ? 6.330 0.669 73.941 1.00 26.79 282 ASP B N 1
ATOM 6295 C CA . ASP B 1 267 ? 7.403 -0.140 74.508 1.00 30.02 282 ASP B CA 1
ATOM 6296 C C . ASP B 1 267 ? 7.201 -0.521 75.972 1.00 29.74 282 ASP B C 1
ATOM 6297 O O . ASP B 1 267 ? 8.003 -1.263 76.540 1.00 29.38 282 ASP B O 1
ATOM 6302 N N . GLU B 1 268 ? 6.135 -0.017 76.583 1.00 27.96 283 GLU B N 1
ATOM 6303 C CA . GLU B 1 268 ? 5.850 -0.336 77.976 1.00 25.73 283 GLU B CA 1
ATOM 6304 C C . GLU B 1 268 ? 4.422 -0.842 78.143 1.00 24.91 283 GLU B C 1
ATOM 6305 O O . GLU B 1 268 ? 3.686 -0.391 79.021 1.00 25.27 283 GLU B O 1
ATOM 6311 N N . GLY B 1 269 ? 4.036 -1.784 77.288 1.00 22.76 284 GLY B N 1
ATOM 6312 C CA . GLY B 1 269 ? 2.702 -2.349 77.361 1.00 21.49 284 GLY B CA 1
ATOM 6313 C C . GLY B 1 269 ? 1.595 -1.354 77.074 1.00 21.43 284 GLY B C 1
ATOM 6314 O O . GLY B 1 269 ? 0.437 -1.596 77.418 1.00 22.58 284 GLY B O 1
ATOM 6315 N N . TYR B 1 270 ? 1.955 -0.238 76.445 1.00 19.64 285 TYR B N 1
ATOM 6316 C CA . TYR B 1 270 ? 1.006 0.816 76.085 1.00 19.09 285 TYR B CA 1
ATOM 6317 C C . TYR B 1 270 ? 0.424 1.571 77.274 1.00 19.76 285 TYR B C 1
ATOM 6318 O O . TYR B 1 270 ? -0.597 2.246 77.150 1.00 17.10 285 TYR B O 1
ATOM 6327 N N . GLN B 1 271 ? 1.074 1.454 78.427 1.00 21.20 286 GLN B N 1
ATOM 6328 C CA . GLN B 1 271 ? 0.630 2.168 79.618 1.00 20.16 286 GLN B CA 1
ATOM 6329 C C . GLN B 1 271 ? 1.202 3.569 79.473 1.00 19.10 286 GLN B C 1
ATOM 6330 O O . GLN B 1 271 ? 2.049 3.806 78.612 1.00 22.01 286 GLN B O 1
ATOM 6336 N N . LYS B 1 272 ? 0.739 4.500 80.296 1.00 17.70 287 LYS B N 1
ATOM 6337 C CA . LYS B 1 272 ? 1.262 5.857 80.240 1.00 16.67 287 LYS B CA 1
ATOM 6338 C C . LYS B 1 272 ? 2.774 5.744 80.427 1.00 20.04 287 LYS B C 1
ATOM 6339 O O . LYS B 1 272 ? 3.240 4.962 81.253 1.00 20.30 287 LYS B O 1
ATOM 6345 N N . ALA B 1 273 ? 3.538 6.500 79.648 1.00 22.14 288 ALA B N 1
ATOM 6346 C CA . ALA B 1 273 ? 4.993 6.464 79.763 1.00 25.38 288 ALA B CA 1
ATOM 6347 C C . ALA B 1 273 ? 5.376 6.696 81.226 1.00 27.07 288 ALA B C 1
ATOM 6348 O O . ALA B 1 273 ? 4.909 7.652 81.846 1.00 26.03 288 ALA B O 1
ATOM 6350 N N . SER B 1 274 ? 6.213 5.811 81.771 1.00 29.47 289 SER B N 1
ATOM 6351 C CA . SER B 1 274 ? 6.658 5.896 83.166 1.00 30.54 289 SER B CA 1
ATOM 6352 C C . SER B 1 274 ? 7.137 7.298 83.513 1.00 29.48 289 SER B C 1
ATOM 6353 O O . SER B 1 274 ? 6.963 7.772 84.639 1.00 30.49 289 SER B O 1
ATOM 6356 N N . GLY B 1 275 ? 7.761 7.940 82.535 1.00 28.62 290 GLY B N 1
ATOM 6357 C CA . GLY B 1 275 ? 8.251 9.294 82.696 1.00 27.81 290 GLY B CA 1
ATOM 6358 C C . GLY B 1 275 ? 7.965 10.000 81.386 1.00 27.03 290 GLY B C 1
ATOM 6359 O O . GLY B 1 275 ? 7.525 9.359 80.432 1.00 28.97 290 GLY B O 1
ATOM 6360 N N . ALA B 1 276 ? 8.191 11.306 81.325 1.00 26.77 291 ALA B N 1
ATOM 6361 C CA . ALA B 1 276 ? 7.948 12.048 80.092 1.00 24.83 291 ALA B CA 1
ATOM 6362 C C . ALA B 1 276 ? 9.057 11.700 79.099 1.00 23.24 291 ALA B C 1
ATOM 6363 O O . ALA B 1 276 ? 9.817 12.572 78.675 1.00 25.89 291 ALA B O 1
ATOM 6365 N N . ASN B 1 277 ? 9.134 10.424 78.727 1.00 22.19 292 ASN B N 1
ATOM 6366 C CA . ASN B 1 277 ? 10.170 9.936 77.819 1.00 22.80 292 ASN B CA 1
ATOM 6367 C C . ASN B 1 277 ? 9.985 10.255 76.338 1.00 22.11 292 ASN B C 1
ATOM 6368 O O . ASN B 1 277 ? 10.768 9.799 75.505 1.00 21.87 292 ASN B O 1
ATOM 6373 N N . ASN B 1 278 ? 8.952 11.028 76.017 1.00 21.30 293 ASN B N 1
ATOM 6374 C CA . ASN B 1 278 ? 8.672 11.424 74.637 1.00 19.56 293 ASN B CA 1
ATOM 6375 C C . ASN B 1 278 ? 8.349 10.249 73.716 1.00 18.25 293 ASN B C 1
ATOM 6376 O O . ASN B 1 278 ? 8.373 10.389 72.492 1.00 17.77 293 ASN B O 1
ATOM 6381 N N . ASN B 1 279 ? 8.034 9.093 74.289 1.00 17.73 294 ASN B N 1
ATOM 6382 C CA . ASN B 1 279 ? 7.724 7.939 73.456 1.00 17.33 294 ASN B CA 1
ATOM 6383 C C . ASN B 1 279 ? 6.231 7.642 73.369 1.00 15.39 294 ASN B C 1
ATOM 6384 O O . ASN B 1 279 ? 5.831 6.496 73.180 1.00 17.37 294 ASN B O 1
ATOM 6389 N N . GLY B 1 280 ? 5.408 8.678 73.506 1.00 17.55 295 GLY B N 1
ATOM 6390 C CA . GLY B 1 280 ? 3.974 8.484 73.402 1.00 15.74 295 GLY B CA 1
ATOM 6391 C C . GLY B 1 280 ? 3.653 8.025 71.991 1.00 15.33 295 GLY B C 1
ATOM 6392 O O . GLY B 1 280 ? 4.337 8.405 71.042 1.00 16.59 295 GLY B O 1
ATOM 6393 N N . LEU B 1 281 ? 2.610 7.217 71.849 1.00 14.51 296 LEU B N 1
ATOM 6394 C CA . LEU B 1 281 ? 2.218 6.687 70.548 1.00 14.07 296 LEU B CA 1
ATOM 6395 C C . LEU B 1 281 ? 1.740 7.749 69.558 1.00 15.21 296 LEU B C 1
ATOM 6396 O O . LEU B 1 281 ? 0.787 8.475 69.831 1.00 14.74 296 LEU B O 1
ATOM 6401 N N . ARG B 1 282 ? 2.411 7.834 68.410 1.00 13.13 297 ARG B N 1
ATOM 6402 C CA . ARG B 1 282 ? 2.029 8.781 67.364 1.00 12.61 297 ARG B CA 1
ATOM 6403 C C . ARG B 1 282 ? 0.925 8.136 66.531 1.00 11.61 297 ARG B C 1
ATOM 6404 O O . ARG B 1 282 ? 0.857 6.913 66.432 1.00 9.83 297 ARG B O 1
ATOM 6412 N N . MET B 1 283 ? 0.055 8.946 65.936 1.00 10.57 298 MET B N 1
ATOM 6413 C CA . MET B 1 283 ? -1.007 8.393 65.104 1.00 11.18 298 MET B CA 1
ATOM 6414 C C . MET B 1 283 ? -0.420 8.023 63.742 1.00 10.47 298 MET B C 1
ATOM 6415 O O . MET B 1 283 ? -0.916 7.121 63.072 1.00 11.02 298 MET B O 1
ATOM 6420 N N . TRP B 1 284 ? 0.640 8.729 63.348 1.00 12.84 299 TRP B N 1
ATOM 6421 C CA . TRP B 1 284 ? 1.339 8.465 62.089 1.00 11.41 299 TRP B CA 1
ATOM 6422 C C . TRP B 1 284 ? 2.825 8.348 62.400 1.00 11.67 299 TRP B C 1
ATOM 6423 O O . TRP B 1 284 ? 3.436 9.289 62.905 1.00 11.14 299 TRP B O 1
ATOM 6434 N N . ARG B 1 285 ? 3.404 7.195 62.086 1.00 12.89 300 ARG B N 1
ATOM 6435 C CA . ARG B 1 285 ? 4.815 6.948 62.354 1.00 14.44 300 ARG B CA 1
ATOM 6436 C C . ARG B 1 285 ? 5.418 6.202 61.175 1.00 15.98 300 ARG B C 1
ATOM 6437 O O . ARG B 1 285 ? 4.772 5.338 60.588 1.00 15.08 300 ARG B O 1
ATOM 6445 N N . GLY B 1 286 ? 6.650 6.547 60.829 1.00 15.26 301 GLY B N 1
ATOM 6446 C CA . GLY B 1 286 ? 7.317 5.886 59.727 1.00 16.07 301 GLY B CA 1
ATOM 6447 C C . GLY B 1 286 ? 8.810 5.839 59.966 1.00 16.80 301 GLY B C 1
ATOM 6448 O O . GLY B 1 286 ? 9.305 6.377 60.956 1.00 17.69 301 GLY B O 1
ATOM 6449 N N . THR B 1 287 ? 9.529 5.187 59.061 1.00 21.75 302 THR B N 1
ATOM 6450 C CA . THR B 1 287 ? 10.976 5.078 59.173 1.00 26.11 302 THR B CA 1
ATOM 6451 C C . THR B 1 287 ? 11.615 5.273 57.804 1.00 26.22 302 THR B C 1
ATOM 6452 O O . THR B 1 287 ? 11.018 4.974 56.766 1.00 24.14 302 THR B O 1
ATOM 6456 N N . LEU B 1 288 ? 12.835 5.789 57.808 1.00 26.02 303 LEU B N 1
ATOM 6457 C CA . LEU B 1 288 ? 13.542 6.040 56.569 1.00 29.01 303 LEU B CA 1
ATOM 6458 C C . LEU B 1 288 ? 14.952 5.476 56.643 1.00 29.47 303 LEU B C 1
ATOM 6459 O O . LEU B 1 288 ? 15.574 5.477 57.704 1.00 27.77 303 LEU B O 1
ATOM 6464 N N . GLY B 1 289 ? 15.434 4.966 55.513 1.00 29.56 304 GLY B N 1
ATOM 6465 C CA . GLY B 1 289 ? 16.776 4.420 55.449 1.00 30.53 304 GLY B CA 1
ATOM 6466 C C . GLY B 1 289 ? 17.704 5.508 54.947 1.00 31.22 304 GLY B C 1
ATOM 6467 O O . GLY B 1 289 ? 17.750 6.592 55.528 1.00 32.27 304 GLY B O 1
ATOM 6468 N N . ASN B 1 290 ? 18.437 5.239 53.871 1.00 29.70 305 ASN B N 1
ATOM 6469 C CA . ASN B 1 290 ? 19.343 6.240 53.322 1.00 29.07 305 ASN B CA 1
ATOM 6470 C C . ASN B 1 290 ? 18.829 6.771 51.984 1.00 26.75 305 ASN B C 1
ATOM 6471 O O . ASN B 1 290 ? 19.550 7.450 51.256 1.00 27.95 305 ASN B O 1
ATOM 6476 N N . SER B 1 291 ? 17.575 6.458 51.667 1.00 23.55 306 SER B N 1
ATOM 6477 C CA . SER B 1 291 ? 16.960 6.921 50.430 1.00 20.82 306 SER B CA 1
ATOM 6478 C C . SER B 1 291 ? 15.687 7.697 50.753 1.00 18.73 306 SER B C 1
ATOM 6479 O O . SER B 1 291 ? 15.005 7.410 51.734 1.00 17.35 306 SER B O 1
ATOM 6482 N N . SER B 1 292 ? 15.375 8.681 49.917 1.00 16.87 307 SER B N 1
ATOM 6483 C CA . SER B 1 292 ? 14.203 9.525 50.114 1.00 15.23 307 SER B CA 1
ATOM 6484 C C . SER B 1 292 ? 12.873 8.788 50.161 1.00 16.53 307 SER B C 1
ATOM 6485 O O . SER B 1 292 ? 12.689 7.750 49.525 1.00 16.52 307 SER B O 1
ATOM 6488 N N . GLN B 1 293 ? 11.946 9.340 50.934 1.00 15.58 308 GLN B N 1
ATOM 6489 C CA . GLN B 1 293 ? 10.618 8.763 51.061 1.00 14.93 308 GLN B CA 1
ATOM 6490 C C . GLN B 1 293 ? 9.588 9.873 51.138 1.00 14.33 308 GLN B C 1
ATOM 6491 O O . GLN B 1 293 ? 9.806 10.903 51.781 1.00 14.95 308 GLN B O 1
ATOM 6497 N N . THR B 1 294 ? 8.469 9.659 50.463 1.00 13.61 309 THR B N 1
ATOM 6498 C CA . THR B 1 294 ? 7.387 10.625 50.464 1.00 13.02 309 THR B CA 1
ATOM 6499 C C . THR B 1 294 ? 6.208 10.021 51.210 1.00 13.18 309 THR B C 1
ATOM 6500 O O . THR B 1 294 ? 5.795 8.897 50.921 1.00 12.76 309 THR B O 1
ATOM 6504 N N . PHE B 1 295 ? 5.692 10.757 52.187 1.00 10.91 310 PHE B N 1
ATOM 6505 C CA . PHE B 1 295 ? 4.530 10.307 52.943 1.00 12.00 310 PHE B CA 1
ATOM 6506 C C . PHE B 1 295 ? 3.333 11.041 52.357 1.00 11.41 310 PHE B C 1
ATOM 6507 O O . PHE B 1 295 ? 3.237 12.266 52.454 1.00 13.66 310 PHE B O 1
ATOM 6515 N N . VAL B 1 296 ? 2.443 10.290 51.715 1.00 10.98 311 VAL B N 1
ATOM 6516 C CA . VAL B 1 296 ? 1.238 10.856 51.124 1.00 11.46 311 VAL B CA 1
ATOM 6517 C C . VAL B 1 296 ? 0.088 10.601 52.083 1.00 10.62 311 VAL B C 1
ATOM 6518 O O . VAL B 1 296 ? -0.233 9.452 52.382 1.00 11.82 311 VAL B O 1
ATOM 6522 N N . LEU B 1 297 ? -0.522 11.677 52.573 1.00 10.69 312 LEU B N 1
ATOM 6523 C CA . LEU B 1 297 ? -1.638 11.581 53.511 1.00 10.89 312 LEU B CA 1
ATOM 6524 C C . LEU B 1 297 ? -2.809 12.337 52.898 1.00 12.17 312 LEU B C 1
ATOM 6525 O O . LEU B 1 297 ? -2.750 13.552 52.707 1.00 12.02 312 LEU B O 1
ATOM 6530 N N . ASN B 1 298 ? -3.886 11.618 52.603 1.00 10.34 313 ASN B N 1
ATOM 6531 C CA . ASN B 1 298 ? -5.019 12.243 51.940 1.00 11.19 313 ASN B CA 1
ATOM 6532 C C . ASN B 1 298 ? -6.383 11.781 52.435 1.00 12.63 313 ASN B C 1
ATOM 6533 O O . ASN B 1 298 ? -6.630 10.583 52.577 1.00 13.30 313 ASN B O 1
ATOM 6538 N N . GLY B 1 299 ? -7.249 12.750 52.714 1.00 9.21 314 GLY B N 1
ATOM 6539 C CA . GLY B 1 299 ? -8.615 12.466 53.120 1.00 10.46 314 GLY B CA 1
ATOM 6540 C C . GLY B 1 299 ? -8.964 12.005 54.521 1.00 8.73 314 GLY B C 1
ATOM 6541 O O . GLY B 1 299 ? -10.037 12.335 55.027 1.00 10.21 314 GLY B O 1
ATOM 6542 N N . VAL B 1 300 ? -8.069 11.252 55.143 1.00 8.77 315 VAL B N 1
ATOM 6543 C CA . VAL B 1 300 ? -8.303 10.695 56.470 1.00 10.57 315 VAL B CA 1
ATOM 6544 C C . VAL B 1 300 ? -8.666 11.664 57.591 1.00 11.18 315 VAL B C 1
ATOM 6545 O O . VAL B 1 300 ? -8.221 12.810 57.617 1.00 10.46 315 VAL B O 1
ATOM 6549 N N . THR B 1 301 ? -9.508 11.189 58.506 1.00 9.55 316 THR B N 1
ATOM 6550 C CA . THR B 1 301 ? -9.872 11.967 59.685 1.00 10.12 316 THR B CA 1
ATOM 6551 C C . THR B 1 301 ? -9.219 11.229 60.849 1.00 11.73 316 THR B C 1
ATOM 6552 O O . THR B 1 301 ? -9.484 10.043 61.061 1.00 9.68 316 THR B O 1
ATOM 6556 N N . VAL B 1 302 ? -8.340 11.911 61.574 1.00 9.75 317 VAL B N 1
ATOM 6557 C CA . VAL B 1 302 ? -7.704 11.319 62.744 1.00 9.43 317 VAL B CA 1
ATOM 6558 C C . VAL B 1 302 ? -8.433 11.896 63.950 1.00 10.57 317 VAL B C 1
ATOM 6559 O O . VAL B 1 302 ? -8.677 13.099 64.013 1.00 10.56 317 VAL B O 1
ATOM 6563 N N . SER B 1 303 ? -8.805 11.038 64.892 1.00 9.26 318 SER B N 1
ATOM 6564 C CA . SER B 1 303 ? -9.492 11.501 66.094 1.00 10.88 318 SER B CA 1
ATOM 6565 C C . SER B 1 303 ? -8.820 10.967 67.345 1.00 9.87 318 SER B C 1
ATOM 6566 O O . SER B 1 303 ? -8.212 9.898 67.334 1.00 12.01 318 SER B O 1
ATOM 6569 N N . ALA B 1 304 ? -8.917 11.740 68.422 1.00 10.90 319 ALA B N 1
ATOM 6570 C CA . ALA B 1 304 ? -8.374 11.349 69.715 1.00 10.44 319 ALA B CA 1
ATOM 6571 C C . ALA B 1 304 ? -6.928 10.858 69.771 1.00 11.03 319 ALA B C 1
ATOM 6572 O O . ALA B 1 304 ? -6.673 9.740 70.214 1.00 10.39 319 ALA B O 1
ATOM 6574 N N . PRO B 1 305 ? -5.966 11.681 69.327 1.00 10.19 320 PRO B N 1
ATOM 6575 C CA . PRO B 1 305 ? -4.563 11.249 69.379 1.00 10.90 320 PRO B CA 1
ATOM 6576 C C . PRO B 1 305 ? -4.104 11.210 70.843 1.00 12.32 320 PRO B C 1
ATOM 6577 O O . PRO B 1 305 ? -4.402 12.127 71.619 1.00 14.07 320 PRO B O 1
ATOM 6581 N N . PRO B 1 306 ? -3.387 10.145 71.244 1.00 12.37 321 PRO B N 1
ATOM 6582 C CA . PRO B 1 306 ? -2.909 10.028 72.625 1.00 12.13 321 PRO B CA 1
ATOM 6583 C C . PRO B 1 306 ? -1.640 10.822 72.916 1.00 14.26 321 PRO B C 1
ATOM 6584 O O . PRO B 1 306 ? -1.240 10.958 74.070 1.00 14.52 321 PRO B O 1
ATOM 6588 N N . PHE B 1 307 ? -1.014 11.351 71.870 1.00 12.15 322 PHE B N 1
ATOM 6589 C CA . PHE B 1 307 ? 0.214 12.126 72.028 1.00 14.72 322 PHE B CA 1
ATOM 6590 C C . PHE B 1 307 ? 0.422 12.963 70.764 1.00 13.84 322 PHE B C 1
ATOM 6591 O O . PHE B 1 307 ? -0.549 13.387 70.136 1.00 12.68 322 PHE B O 1
ATOM 6599 N N . ASN B 1 308 ? 1.677 13.216 70.396 1.00 11.87 323 ASN B N 1
ATOM 6600 C CA . ASN B 1 308 ? 1.955 13.989 69.191 1.00 12.91 323 ASN B CA 1
ATOM 6601 C C . ASN B 1 308 ? 1.282 13.240 68.054 1.00 11.62 323 ASN B C 1
ATOM 6602 O O . ASN B 1 308 ? 1.286 12.011 68.035 1.00 14.03 323 ASN B O 1
ATOM 6607 N N . SER B 1 309 ? 0.718 13.963 67.097 1.00 10.52 324 SER B N 1
ATOM 6608 C CA . SER B 1 309 ? 0.044 13.278 66.002 1.00 11.41 324 SER B CA 1
ATOM 6609 C C . SER B 1 309 ? 0.990 12.545 65.058 1.00 12.14 324 SER B C 1
ATOM 6610 O O . SER B 1 309 ? 0.623 11.513 64.502 1.00 11.02 324 SER B O 1
ATOM 6613 N N . MET B 1 310 ? 2.214 13.038 64.891 1.00 10.01 325 MET B N 1
ATOM 6614 C CA . MET B 1 310 ? 3.111 12.388 63.939 1.00 11.14 325 MET B CA 1
ATOM 6615 C C . MET B 1 310 ? 4.600 12.705 64.053 1.00 11.66 325 MET B C 1
ATOM 6616 O O . MET B 1 310 ? 4.986 13.822 64.371 1.00 10.89 325 MET B O 1
ATOM 6621 N N . ASP B 1 311 ? 5.421 11.692 63.781 1.00 9.41 326 ASP B N 1
ATOM 6622 C CA . ASP B 1 311 ? 6.880 11.815 63.780 1.00 10.58 326 ASP B CA 1
ATOM 6623 C C . ASP B 1 311 ? 7.456 10.591 63.087 1.00 10.73 326 ASP B C 1
ATOM 6624 O O . ASP B 1 311 ? 6.957 9.483 63.267 1.00 11.46 326 ASP B O 1
ATOM 6629 N N . TRP B 1 312 ? 8.494 10.801 62.285 1.00 11.02 327 TRP B N 1
ATOM 6630 C CA . TRP B 1 312 ? 9.174 9.707 61.603 1.00 11.52 327 TRP B CA 1
ATOM 6631 C C . TRP B 1 312 ? 10.446 9.442 62.394 1.00 15.70 327 TRP B C 1
ATOM 6632 O O . TRP B 1 312 ? 10.925 10.313 63.125 1.00 16.03 327 TRP B O 1
ATOM 6643 N N . SER B 1 313 ? 10.984 8.239 62.250 1.00 14.14 328 SER B N 1
ATOM 6644 C CA . SER B 1 313 ? 12.213 7.867 62.930 1.00 19.95 328 SER B CA 1
ATOM 6645 C C . SER B 1 313 ? 13.278 7.793 61.842 1.00 20.21 328 SER B C 1
ATOM 6646 O O . SER B 1 313 ? 12.972 7.442 60.706 1.00 21.76 328 SER B O 1
ATOM 6649 N N . GLY B 1 314 ? 14.518 8.133 62.173 1.00 21.84 329 GLY B N 1
ATOM 6650 C CA . GLY B 1 314 ? 15.562 8.072 61.166 1.00 24.22 329 GLY B CA 1
ATOM 6651 C C . GLY B 1 314 ? 16.737 8.994 61.419 1.00 26.26 329 GLY B C 1
ATOM 6652 O O . GLY B 1 314 ? 16.631 9.965 62.167 1.00 25.55 329 GLY B O 1
ATOM 6653 N N . ASN B 1 315 ? 17.865 8.686 60.788 1.00 27.05 330 ASN B N 1
ATOM 6654 C CA . ASN B 1 315 ? 19.070 9.489 60.941 1.00 28.40 330 ASN B CA 1
ATOM 6655 C C . ASN B 1 315 ? 19.036 10.735 60.065 1.00 25.89 330 ASN B C 1
ATOM 6656 O O . ASN B 1 315 ? 19.642 11.750 60.400 1.00 26.55 330 ASN B O 1
ATOM 6661 N N . SER B 1 316 ? 18.324 10.657 58.945 1.00 25.53 331 SER B N 1
ATOM 6662 C CA . SER B 1 316 ? 18.227 11.793 58.031 1.00 23.65 331 SER B CA 1
ATOM 6663 C C . SER B 1 316 ? 16.776 12.145 57.726 1.00 22.29 331 SER B C 1
ATOM 6664 O O . SER B 1 316 ? 16.217 11.717 56.713 1.00 20.78 331 SER B O 1
ATOM 6667 N N . LEU B 1 317 ? 16.169 12.935 58.601 1.00 19.35 332 LEU B N 1
ATOM 6668 C CA . LEU B 1 317 ? 14.783 13.331 58.410 1.00 19.04 332 LEU B CA 1
ATOM 6669 C C . LEU B 1 317 ? 14.630 14.298 57.243 1.00 18.12 332 LEU B C 1
ATOM 6670 O O . LEU B 1 317 ? 13.524 14.519 56.752 1.00 15.74 332 LEU B O 1
ATOM 6675 N N . ASP B 1 318 ? 15.741 14.870 56.790 1.00 18.49 333 ASP B N 1
ATOM 6676 C CA . ASP B 1 318 ? 15.688 15.806 55.677 1.00 20.36 333 ASP B CA 1
ATOM 6677 C C . ASP B 1 318 ? 15.350 15.125 54.360 1.00 19.09 333 ASP B C 1
ATOM 6678 O O . ASP B 1 318 ? 15.026 15.796 53.382 1.00 19.95 333 ASP B O 1
ATOM 6683 N N . LEU B 1 319 ? 15.414 13.796 54.337 1.00 17.06 334 LEU B N 1
ATOM 6684 C CA . LEU B 1 319 ? 15.107 13.050 53.122 1.00 17.38 334 LEU B CA 1
ATOM 6685 C C . LEU B 1 319 ? 13.637 12.642 53.028 1.00 17.99 334 LEU B C 1
ATOM 6686 O O . LEU B 1 319 ? 13.222 12.005 52.059 1.00 18.03 334 LEU B O 1
ATOM 6691 N N . ILE B 1 320 ? 12.855 13.001 54.041 1.00 14.46 335 ILE B N 1
ATOM 6692 C CA . ILE B 1 320 ? 11.427 12.695 54.037 1.00 13.04 335 ILE B CA 1
ATOM 6693 C C . ILE B 1 320 ? 10.715 13.932 53.517 1.00 14.50 335 ILE B C 1
ATOM 6694 O O . ILE B 1 320 ? 11.181 15.054 53.719 1.00 14.85 335 ILE B O 1
ATOM 6699 N N . THR B 1 321 ? 9.595 13.726 52.836 1.00 14.01 336 THR B N 1
ATOM 6700 C CA . THR B 1 321 ? 8.796 14.840 52.357 1.00 13.15 336 THR B CA 1
ATOM 6701 C C . THR B 1 321 ? 7.344 14.396 52.479 1.00 13.34 336 THR B C 1
ATOM 6702 O O . THR B 1 321 ? 7.036 13.208 52.346 1.00 13.88 336 THR B O 1
ATOM 6706 N N . CYS B 1 322 ? 6.458 15.344 52.756 1.00 10.93 337 CYS B N 1
ATOM 6707 C CA . CYS B 1 322 ? 5.049 15.033 52.931 1.00 13.35 337 CYS B CA 1
ATOM 6708 C C . CYS B 1 322 ? 4.155 15.705 51.896 1.00 14.75 337 CYS B C 1
ATOM 6709 O O . CYS B 1 322 ? 4.401 16.838 51.487 1.00 14.96 337 CYS B O 1
ATOM 6712 N N . ARG B 1 323 ? 3.123 14.984 51.474 1.00 13.10 338 ARG B N 1
ATOM 6713 C CA . ARG B 1 323 ? 2.138 15.500 50.533 1.00 13.24 338 ARG B CA 1
ATOM 6714 C C . ARG B 1 323 ? 0.809 15.251 51.238 1.00 13.38 338 ARG B C 1
ATOM 6715 O O . ARG B 1 323 ? 0.264 14.145 51.194 1.00 12.31 338 ARG B O 1
ATOM 6723 N N . VAL B 1 324 ? 0.306 16.287 51.903 1.00 12.68 339 VAL B N 1
ATOM 6724 C CA . VAL B 1 324 ? -0.926 16.199 52.680 1.00 12.14 339 VAL B CA 1
ATOM 6725 C C . VAL B 1 324 ? -2.070 17.027 52.112 1.00 12.07 339 VAL B C 1
ATOM 6726 O O . VAL B 1 324 ? -1.900 18.206 51.811 1.00 12.75 339 VAL B O 1
ATOM 6730 N N . ASP B 1 325 ? -3.242 16.410 51.994 1.00 10.00 340 ASP B N 1
ATOM 6731 C CA . ASP B 1 325 ? -4.423 17.085 51.457 1.00 12.20 340 ASP B CA 1
ATOM 6732 C C . ASP B 1 325 ? -5.723 16.570 52.071 1.00 11.52 340 ASP B C 1
ATOM 6733 O O . ASP B 1 325 ? -5.840 15.381 52.362 1.00 12.38 340 ASP B O 1
ATOM 6738 N N . ASP B 1 326 ? -6.691 17.463 52.272 1.00 12.62 341 ASP B N 1
ATOM 6739 C CA . ASP B 1 326 ? -8.014 17.046 52.739 1.00 12.00 341 ASP B CA 1
ATOM 6740 C C . ASP B 1 326 ? -7.921 16.151 53.978 1.00 11.55 341 ASP B C 1
ATOM 6741 O O . ASP B 1 326 ? -8.552 15.096 54.050 1.00 11.70 341 ASP B O 1
ATOM 6746 N N . TYR B 1 327 ? -7.146 16.602 54.958 1.00 10.20 342 TYR B N 1
ATOM 6747 C CA . TYR B 1 327 ? -6.905 15.846 56.184 1.00 10.83 342 TYR B CA 1
ATOM 6748 C C . TYR B 1 327 ? -7.405 16.589 57.417 1.00 12.32 342 TYR B C 1
ATOM 6749 O O . TYR B 1 327 ? -7.319 17.820 57.482 1.00 10.93 342 TYR B O 1
ATOM 6758 N N . LYS B 1 328 ? -7.903 15.839 58.400 1.00 10.29 343 LYS B N 1
ATOM 6759 C CA . LYS B 1 328 ? -8.433 16.448 59.616 1.00 10.70 343 LYS B CA 1
ATOM 6760 C C . LYS B 1 328 ? -8.017 15.755 60.906 1.00 11.68 343 LYS B C 1
ATOM 6761 O O . LYS B 1 328 ? -7.893 14.529 60.958 1.00 10.24 343 LYS B O 1
ATOM 6767 N N . GLN B 1 329 ? -7.804 16.559 61.946 1.00 9.02 344 GLN B N 1
ATOM 6768 C CA . GLN B 1 329 ? -7.481 16.058 63.274 1.00 10.33 344 GLN B CA 1
ATOM 6769 C C . GLN B 1 329 ? -8.551 16.636 64.190 1.00 12.34 344 GLN B C 1
ATOM 6770 O O . GLN B 1 329 ? -8.668 17.858 64.328 1.00 13.42 344 GLN B O 1
ATOM 6776 N N . VAL B 1 330 ? -9.338 15.760 64.802 1.00 11.18 345 VAL B N 1
ATOM 6777 C CA . VAL B 1 330 ? -10.413 16.191 65.685 1.00 10.09 345 VAL B CA 1
ATOM 6778 C C . VAL B 1 330 ? -10.336 15.520 67.051 1.00 8.06 345 VAL B C 1
ATOM 6779 O O . VAL B 1 330 ? -9.593 14.557 67.253 1.00 8.98 345 VAL B O 1
ATOM 6783 N N . GLY B 1 331 ? -11.117 16.040 67.991 1.00 9.70 346 GLY B N 1
ATOM 6784 C CA . GLY B 1 331 ? -11.164 15.471 69.326 1.00 9.75 346 GLY B CA 1
ATOM 6785 C C . GLY B 1 331 ? -9.831 15.288 70.021 1.00 11.12 346 GLY B C 1
ATOM 6786 O O . GLY B 1 331 ? -9.654 14.339 70.785 1.00 11.49 346 GLY B O 1
ATOM 6787 N N . ALA B 1 332 ? -8.897 16.198 69.769 1.00 9.95 347 ALA B N 1
ATOM 6788 C CA . ALA B 1 332 ? -7.576 16.126 70.384 1.00 12.68 347 ALA B CA 1
ATOM 6789 C C . ALA B 1 332 ? -7.566 16.931 71.683 1.00 11.29 347 ALA B C 1
ATOM 6790 O O . ALA B 1 332 ? -6.899 17.964 71.781 1.00 13.31 347 ALA B O 1
ATOM 6792 N N . PHE B 1 333 ? -8.295 16.445 72.682 1.00 12.86 348 PHE B N 1
ATOM 6793 C CA . PHE B 1 333 ? -8.387 17.146 73.963 1.00 11.41 348 PHE B CA 1
ATOM 6794 C C . PHE B 1 333 ? -7.180 16.979 74.880 1.00 13.93 348 PHE B C 1
ATOM 6795 O O . PHE B 1 333 ? -7.033 17.719 75.852 1.00 14.86 348 PHE B O 1
ATOM 6803 N N . TYR B 1 334 ? -6.319 16.013 74.585 1.00 12.06 349 TYR B N 1
ATOM 6804 C CA . TYR B 1 334 ? -5.144 15.793 75.415 1.00 12.94 349 TYR B CA 1
ATOM 6805 C C . TYR B 1 334 ? -4.051 16.810 75.133 1.00 12.71 349 TYR B C 1
ATOM 6806 O O . TYR B 1 334 ? -3.979 17.384 74.045 1.00 12.36 349 TYR B O 1
ATOM 6815 N N . GLY B 1 335 ? -3.199 17.033 76.127 1.00 14.53 350 GLY B N 1
ATOM 6816 C CA . GLY B 1 335 ? -2.099 17.958 75.935 1.00 12.67 350 GLY B CA 1
ATOM 6817 C C . GLY B 1 335 ? -1.096 17.294 75.009 1.00 14.31 350 GLY B C 1
ATOM 6818 O O . GLY B 1 335 ? -1.151 16.079 74.812 1.00 12.82 350 GLY B O 1
ATOM 6819 N N . GLN B 1 336 ? -0.200 18.093 74.434 1.00 15.62 351 GLN B N 1
ATOM 6820 C CA . GLN B 1 336 ? 0.845 17.606 73.535 1.00 15.16 351 GLN B CA 1
ATOM 6821 C C . GLN B 1 336 ? 0.346 16.846 72.310 1.00 14.88 351 GLN B C 1
ATOM 6822 O O . GLN B 1 336 ? 0.984 15.900 71.841 1.00 13.42 351 GLN B O 1
ATOM 6828 N N . THR B 1 337 ? -0.796 17.275 71.791 1.00 13.47 352 THR B N 1
ATOM 6829 C CA . THR B 1 337 ? -1.370 16.661 70.603 1.00 12.12 352 THR B CA 1
ATOM 6830 C C . THR B 1 337 ? -0.980 17.509 69.393 1.00 11.82 352 THR B C 1
ATOM 6831 O O . THR B 1 337 ? -1.838 18.058 68.704 1.00 12.00 352 THR B O 1
ATOM 6835 N N . ASP B 1 338 ? 0.328 17.605 69.147 1.00 10.61 353 ASP B N 1
ATOM 6836 C CA . ASP B 1 338 ? 0.878 18.397 68.039 1.00 11.83 353 ASP B CA 1
ATOM 6837 C C . ASP B 1 338 ? 0.345 18.068 66.649 1.00 12.61 353 ASP B C 1
ATOM 6838 O O . ASP B 1 338 ? -0.060 16.938 66.371 1.00 14.87 353 ASP B O 1
ATOM 6843 N N . GLY B 1 339 ? 0.395 19.065 65.769 1.00 12.66 354 GLY B N 1
ATOM 6844 C CA . GLY B 1 339 ? -0.010 18.863 64.391 1.00 10.49 354 GLY B CA 1
ATOM 6845 C C . GLY B 1 339 ? 1.063 18.016 63.721 1.00 12.64 354 GLY B C 1
ATOM 6846 O O . GLY B 1 339 ? 1.998 17.561 64.378 1.00 12.55 354 GLY B O 1
ATOM 6847 N N . LEU B 1 340 ? 0.947 17.817 62.414 1.00 11.10 355 LEU B N 1
ATOM 6848 C CA . LEU B 1 340 ? 1.898 16.995 61.668 1.00 10.65 355 LEU B CA 1
ATOM 6849 C C . LEU B 1 340 ? 3.283 17.608 61.533 1.00 11.77 355 LEU B C 1
ATOM 6850 O O . LEU B 1 340 ? 3.461 18.809 61.698 1.00 13.45 355 LEU B O 1
ATOM 6855 N N . GLU B 1 341 ? 4.272 16.771 61.240 1.00 13.32 356 GLU B N 1
ATOM 6856 C CA . GLU B 1 341 ? 5.612 17.281 60.989 1.00 11.09 356 GLU B CA 1
ATOM 6857 C C . GLU B 1 341 ? 5.579 17.519 59.479 1.00 13.87 356 GLU B C 1
ATOM 6858 O O . GLU B 1 341 ? 5.011 16.712 58.735 1.00 12.38 356 GLU B O 1
ATOM 6864 N N . MET B 1 342 ? 6.148 18.630 59.026 1.00 11.44 357 MET B N 1
ATOM 6865 C CA . MET B 1 342 ? 6.196 18.920 57.598 1.00 10.22 357 MET B CA 1
ATOM 6866 C C . MET B 1 342 ? 7.670 18.919 57.216 1.00 11.68 357 MET B C 1
ATOM 6867 O O . MET B 1 342 ? 8.361 19.932 57.329 1.00 12.96 357 MET B O 1
ATOM 6872 N N . TYR B 1 343 ? 8.146 17.756 56.789 1.00 11.13 358 TYR B N 1
ATOM 6873 C CA . TYR B 1 343 ? 9.535 17.582 56.407 1.00 11.88 358 TYR B CA 1
ATOM 6874 C C . TYR B 1 343 ? 9.862 18.351 55.116 1.00 12.34 358 TYR B C 1
ATOM 6875 O O . TYR B 1 343 ? 8.959 18.802 54.406 1.00 12.30 358 TYR B O 1
ATOM 6884 N N . PRO B 1 344 ? 11.158 18.534 54.809 1.00 14.09 359 PRO B N 1
ATOM 6885 C CA . PRO B 1 344 ? 11.584 19.267 53.610 1.00 16.02 359 PRO B CA 1
ATOM 6886 C C . PRO B 1 344 ? 10.801 19.010 52.319 1.00 14.90 359 PRO B C 1
ATOM 6887 O O . PRO B 1 344 ? 10.563 17.862 51.938 1.00 14.75 359 PRO B O 1
ATOM 6891 N N . GLY B 1 345 ? 10.402 20.095 51.657 1.00 15.01 360 GLY B N 1
ATOM 6892 C CA . GLY B 1 345 ? 9.676 19.994 50.401 1.00 13.88 360 GLY B CA 1
ATOM 6893 C C . GLY B 1 345 ? 8.189 19.723 50.512 1.00 12.65 360 GLY B C 1
ATOM 6894 O O . GLY B 1 345 ? 7.491 19.635 49.504 1.00 13.76 360 GLY B O 1
ATOM 6895 N N . THR B 1 346 ? 7.697 19.615 51.739 1.00 11.33 361 THR B N 1
ATOM 6896 C CA . THR B 1 346 ? 6.289 19.330 51.972 1.00 13.09 361 THR B CA 1
ATOM 6897 C C . THR B 1 346 ? 5.302 20.309 51.357 1.00 13.96 361 THR B C 1
ATOM 6898 O O . THR B 1 346 ? 5.541 21.517 51.298 1.00 12.78 361 THR B O 1
ATOM 6902 N N . ILE B 1 347 ? 4.192 19.754 50.888 1.00 12.05 362 ILE B N 1
ATOM 6903 C CA . ILE B 1 347 ? 3.093 20.531 50.346 1.00 14.06 362 ILE B CA 1
ATOM 6904 C C . ILE B 1 347 ? 1.887 20.022 51.137 1.00 14.69 362 ILE B C 1
ATOM 6905 O O . ILE B 1 347 ? 1.488 18.865 50.998 1.00 15.29 362 ILE B O 1
ATOM 6910 N N . LEU B 1 348 ? 1.342 20.876 51.997 1.00 14.66 363 LEU B N 1
ATOM 6911 C CA . LEU B 1 348 ? 0.186 20.515 52.814 1.00 13.69 363 LEU B CA 1
ATOM 6912 C C . LEU B 1 348 ? -0.918 21.522 52.564 1.00 17.21 363 LEU B C 1
ATOM 6913 O O . LEU B 1 348 ? -0.686 22.731 52.610 1.00 16.79 363 LEU B O 1
ATOM 6918 N N . GLN B 1 349 ? -2.123 21.034 52.292 1.00 15.17 364 GLN B N 1
ATOM 6919 C CA . GLN B 1 349 ? -3.224 21.944 52.031 1.00 16.06 364 GLN B CA 1
ATOM 6920 C C . GLN B 1 349 ? -4.606 21.371 52.328 1.00 17.84 364 GLN B C 1
ATOM 6921 O O . GLN B 1 349 ? -4.816 20.157 52.285 1.00 15.94 364 GLN B O 1
ATOM 6927 N N . ASP B 1 350 ? -5.537 22.269 52.637 1.00 16.01 365 ASP B N 1
ATOM 6928 C CA . ASP B 1 350 ? -6.920 21.906 52.937 1.00 14.53 365 ASP B CA 1
ATOM 6929 C C . ASP B 1 350 ? -6.971 20.944 54.108 1.00 13.86 365 ASP B C 1
ATOM 6930 O O . ASP B 1 350 ? -7.403 19.796 53.983 1.00 12.10 365 ASP B O 1
ATOM 6935 N N . VAL B 1 351 ? -6.540 21.451 55.256 1.00 11.91 366 VAL B N 1
ATOM 6936 C CA . VAL B 1 351 ? -6.474 20.685 56.490 1.00 14.46 366 VAL B CA 1
ATOM 6937 C C . VAL B 1 351 ? -7.217 21.354 57.640 1.00 16.30 366 VAL B C 1
ATOM 6938 O O . VAL B 1 351 ? -7.307 22.585 57.707 1.00 15.24 366 VAL B O 1
ATOM 6942 N N . PHE B 1 352 ? -7.766 20.529 58.530 1.00 13.16 367 PHE B N 1
ATOM 6943 C CA . PHE B 1 352 ? -8.444 21.015 59.725 1.00 12.99 367 PHE B CA 1
ATOM 6944 C C . PHE B 1 352 ? -7.674 20.465 60.917 1.00 12.52 367 PHE B C 1
ATOM 6945 O O . PHE B 1 352 ? -7.430 19.255 61.014 1.00 12.24 367 PHE B O 1
ATOM 6953 N N . TYR B 1 353 ? -7.296 21.354 61.828 1.00 12.06 368 TYR B N 1
ATOM 6954 C CA . TYR B 1 353 ? -6.544 20.966 63.012 1.00 12.63 368 TYR B CA 1
ATOM 6955 C C . TYR B 1 353 ? -7.180 21.381 64.333 1.00 14.08 368 TYR B C 1
ATOM 6956 O O . TYR B 1 353 ? -7.406 22.567 64.567 1.00 13.93 368 TYR B O 1
ATOM 6965 N N . HIS B 1 354 ? -7.463 20.403 65.184 1.00 12.53 369 HIS B N 1
ATOM 6966 C CA . HIS B 1 354 ? -7.953 20.670 66.534 1.00 15.44 369 HIS B CA 1
ATOM 6967 C C . HIS B 1 354 ? -6.714 20.235 67.315 1.00 15.09 369 HIS B C 1
ATOM 6968 O O . HIS B 1 354 ? -6.359 19.053 67.311 1.00 15.86 369 HIS B O 1
ATOM 6975 N N . THR B 1 355 ? -6.033 21.176 67.963 1.00 13.55 370 THR B N 1
ATOM 6976 C CA . THR B 1 355 ? -4.816 20.818 68.681 1.00 12.22 370 THR B CA 1
ATOM 6977 C C . THR B 1 355 ? -4.591 21.577 69.982 1.00 13.14 370 THR B C 1
ATOM 6978 O O . THR B 1 355 ? -4.948 22.755 70.097 1.00 15.71 370 THR B O 1
ATOM 6982 N N . ASP B 1 356 ? -3.990 20.892 70.950 1.00 13.49 371 ASP B N 1
ATOM 6983 C CA . ASP B 1 356 ? -3.691 21.488 72.246 1.00 12.56 371 ASP B CA 1
ATOM 6984 C C . ASP B 1 356 ? -2.186 21.696 72.432 1.00 14.14 371 ASP B C 1
ATOM 6985 O O . ASP B 1 356 ? -1.691 21.708 73.558 1.00 15.20 371 ASP B O 1
ATOM 6990 N N . ASP B 1 357 ? -1.455 21.822 71.328 1.00 15.04 372 ASP B N 1
ATOM 6991 C CA . ASP B 1 357 ? -0.018 22.081 71.415 1.00 14.52 372 ASP B CA 1
ATOM 6992 C C . ASP B 1 357 ? 0.503 22.620 70.083 1.00 13.73 372 ASP B C 1
ATOM 6993 O O . ASP B 1 357 ? -0.280 23.085 69.262 1.00 13.87 372 ASP B O 1
ATOM 6998 N N . ASP B 1 358 ? 1.815 22.583 69.871 1.00 15.36 373 ASP B N 1
ATOM 6999 C CA . ASP B 1 358 ? 2.390 23.107 68.633 1.00 15.90 373 ASP B CA 1
ATOM 7000 C C . ASP B 1 358 ? 1.564 22.734 67.404 1.00 14.90 373 ASP B C 1
ATOM 7001 O O . ASP B 1 358 ? 1.433 21.560 67.063 1.00 16.66 373 ASP B O 1
ATOM 7006 N N . GLY B 1 359 ? 1.001 23.747 66.749 1.00 15.88 374 GLY B N 1
ATOM 7007 C CA . GLY B 1 359 ? 0.165 23.520 65.581 1.00 15.91 374 GLY B CA 1
ATOM 7008 C C . GLY B 1 359 ? 0.916 23.313 64.281 1.00 16.10 374 GLY B C 1
ATOM 7009 O O . GLY B 1 359 ? 1.053 22.184 63.809 1.00 16.19 374 GLY B O 1
ATOM 7010 N N . LEU B 1 360 ? 1.378 24.410 63.689 1.00 15.11 375 LEU B N 1
ATOM 7011 C CA . LEU B 1 360 ? 2.137 24.358 62.447 1.00 15.41 375 LEU B CA 1
ATOM 7012 C C . LEU B 1 360 ? 3.600 24.422 62.854 1.00 17.63 375 LEU B C 1
ATOM 7013 O O . LEU B 1 360 ? 4.111 25.478 63.233 1.00 19.55 375 LEU B O 1
ATOM 7018 N N . LYS B 1 361 ? 4.265 23.276 62.787 1.00 17.07 376 LYS B N 1
ATOM 7019 C CA . LYS B 1 361 ? 5.658 23.174 63.183 1.00 17.55 376 LYS B CA 1
ATOM 7020 C C . LYS B 1 361 ? 6.582 23.463 62.008 1.00 17.69 376 LYS B C 1
ATOM 7021 O O . LYS B 1 361 ? 6.807 22.613 61.151 1.00 16.81 376 LYS B O 1
ATOM 7027 N N . MET B 1 362 ? 7.099 24.689 61.976 1.00 17.88 377 MET B N 1
ATOM 7028 C CA . MET B 1 362 ? 7.989 25.136 60.913 1.00 14.68 377 MET B CA 1
ATOM 7029 C C . MET B 1 362 ? 9.423 24.785 61.290 1.00 16.05 377 MET B C 1
ATOM 7030 O O . MET B 1 362 ? 10.190 25.642 61.730 1.00 15.69 377 MET B O 1
ATOM 7035 N N . TYR B 1 363 ? 9.777 23.516 61.117 1.00 14.66 378 TYR B N 1
ATOM 7036 C CA . TYR B 1 363 ? 11.112 23.037 61.458 1.00 14.86 378 TYR B CA 1
ATOM 7037 C C . TYR B 1 363 ? 11.954 22.674 60.244 1.00 15.08 378 TYR B C 1
ATOM 7038 O O . TYR B 1 363 ? 13.146 22.390 60.380 1.00 15.45 378 TYR B O 1
ATOM 7047 N N . TYR B 1 364 ? 11.339 22.675 59.065 1.00 14.69 379 TYR B N 1
ATOM 7048 C CA . TYR B 1 364 ? 12.038 22.288 57.849 1.00 14.93 379 TYR B CA 1
ATOM 7049 C C . TYR B 1 364 ? 11.862 23.229 56.667 1.00 16.74 379 TYR B C 1
ATOM 7050 O O . TYR B 1 364 ? 10.845 23.912 56.537 1.00 18.24 379 TYR B O 1
ATOM 7059 N N . SER B 1 365 ? 12.864 23.230 55.792 1.00 17.26 380 SER B N 1
ATOM 7060 C CA . SER B 1 365 ? 12.890 24.093 54.617 1.00 17.50 380 SER B CA 1
ATOM 7061 C C . SER B 1 365 ? 12.023 23.664 53.441 1.00 16.18 380 SER B C 1
ATOM 7062 O O . SER B 1 365 ? 11.610 22.508 53.330 1.00 15.90 380 SER B O 1
ATOM 7065 N N . ASN B 1 366 ? 11.767 24.624 52.557 1.00 16.20 381 ASN B N 1
ATOM 7066 C CA . ASN B 1 366 ? 10.991 24.401 51.343 1.00 16.53 381 ASN B CA 1
ATOM 7067 C C . ASN B 1 366 ? 9.623 23.795 51.587 1.00 17.29 381 ASN B C 1
ATOM 7068 O O . ASN B 1 366 ? 9.197 22.897 50.864 1.00 18.98 381 ASN B O 1
ATOM 7073 N N . VAL B 1 367 ? 8.932 24.303 52.598 1.00 16.77 382 VAL B N 1
ATOM 7074 C CA . VAL B 1 367 ? 7.607 23.808 52.935 1.00 14.86 382 VAL B CA 1
ATOM 7075 C C . VAL B 1 367 ? 6.532 24.801 52.531 1.00 17.86 382 VAL B C 1
ATOM 7076 O O . VAL B 1 367 ? 6.720 26.017 52.631 1.00 16.88 382 VAL B O 1
ATOM 7080 N N . THR B 1 368 ? 5.406 24.271 52.066 1.00 16.80 383 THR B N 1
ATOM 7081 C CA . THR B 1 368 ? 4.280 25.096 51.653 1.00 18.26 383 THR B CA 1
ATOM 7082 C C . THR B 1 368 ? 3.023 24.520 52.288 1.00 18.28 383 THR B C 1
ATOM 7083 O O . THR B 1 368 ? 2.679 23.363 52.054 1.00 20.08 383 THR B O 1
ATOM 7087 N N . ALA B 1 369 ? 2.358 25.326 53.108 1.00 18.03 384 ALA B N 1
ATOM 7088 C CA . ALA B 1 369 ? 1.129 24.907 53.774 1.00 17.35 384 ALA B CA 1
ATOM 7089 C C . ALA B 1 369 ? 0.065 25.962 53.478 1.00 18.33 384 ALA B C 1
ATOM 7090 O O . ALA B 1 369 ? 0.296 27.154 53.682 1.00 18.42 384 ALA B O 1
ATOM 7092 N N . ARG B 1 370 ? -1.094 25.533 52.992 1.00 17.18 385 ARG B N 1
ATOM 7093 C CA . ARG B 1 370 ? -2.152 26.485 52.663 1.00 19.21 385 ARG B CA 1
ATOM 7094 C C . ARG B 1 370 ? -3.567 25.968 52.910 1.00 20.34 385 ARG B C 1
ATOM 7095 O O . ARG B 1 370 ? -3.807 24.760 52.920 1.00 18.09 385 ARG B O 1
ATOM 7103 N N . ASN B 1 371 ? -4.497 26.900 53.100 1.00 18.91 386 ASN B N 1
ATOM 7104 C CA . ASN B 1 371 ? -5.899 26.563 53.324 1.00 19.67 386 ASN B CA 1
ATOM 7105 C C . ASN B 1 371 ? -6.049 25.679 54.555 1.00 20.29 386 ASN B C 1
ATOM 7106 O O . ASN B 1 371 ? -6.441 24.514 54.458 1.00 17.49 386 ASN B O 1
ATOM 7111 N N . ILE B 1 372 ? -5.740 26.251 55.714 1.00 17.22 387 ILE B N 1
ATOM 7112 C CA . ILE B 1 372 ? -5.811 25.531 56.975 1.00 19.05 387 ILE B CA 1
ATOM 7113 C C . ILE B 1 372 ? -6.794 26.155 57.962 1.00 21.06 387 ILE B C 1
ATOM 7114 O O . ILE B 1 372 ? -6.830 27.375 58.137 1.00 20.51 387 ILE B O 1
ATOM 7119 N N . VAL B 1 373 ? -7.598 25.308 58.597 1.00 17.22 388 VAL B N 1
ATOM 7120 C CA . VAL B 1 373 ? -8.553 25.762 59.598 1.00 17.78 388 VAL B CA 1
ATOM 7121 C C . VAL B 1 373 ? -8.088 25.157 60.916 1.00 16.18 388 VAL B C 1
ATOM 7122 O O . VAL B 1 373 ? -7.991 23.935 61.049 1.00 16.80 388 VAL B O 1
ATOM 7126 N N . MET B 1 374 ? -7.777 26.007 61.888 1.00 14.94 389 MET B N 1
ATOM 7127 C CA . MET B 1 374 ? -7.302 25.511 63.168 1.00 13.59 389 MET B CA 1
ATOM 7128 C C . MET B 1 374 ? -8.123 25.928 64.372 1.00 17.86 389 MET B C 1
ATOM 7129 O O . MET B 1 374 ? -8.428 27.109 64.559 1.00 16.98 389 MET B O 1
ATOM 7134 N N . TRP B 1 375 ? -8.484 24.938 65.182 1.00 15.25 390 TRP B N 1
ATOM 7135 C CA . TRP B 1 375 ? -9.216 25.181 66.411 1.00 16.34 390 TRP B CA 1
ATOM 7136 C C . TRP B 1 375 ? -8.147 24.993 67.478 1.00 16.89 390 TRP B C 1
ATOM 7137 O O . TRP B 1 375 ? -7.990 23.908 68.039 1.00 15.84 390 TRP B O 1
ATOM 7148 N N . LYS B 1 376 ? -7.374 26.048 67.717 1.00 15.64 391 LYS B N 1
ATOM 7149 C CA . LYS B 1 376 ? -6.324 25.998 68.720 1.00 16.33 391 LYS B CA 1
ATOM 7150 C C . LYS B 1 376 ? -6.968 25.929 70.088 1.00 16.47 391 LYS B C 1
ATOM 7151 O O . LYS B 1 376 ? -7.941 26.635 70.367 1.00 16.67 391 LYS B O 1
ATOM 7157 N N . GLU B 1 377 ? -6.432 25.068 70.942 1.00 14.25 392 GLU B N 1
ATOM 7158 C CA . GLU B 1 377 ? -6.971 24.922 72.278 1.00 16.12 392 GLU B CA 1
ATOM 7159 C C . GLU B 1 377 ? -6.318 25.874 73.279 1.00 16.96 392 GLU B C 1
ATOM 7160 O O . GLU B 1 377 ? -6.503 27.086 73.166 1.00 16.97 392 GLU B O 1
ATOM 7166 N N . SER B 1 378 ? -5.541 25.371 74.230 1.00 16.58 393 SER B N 1
ATOM 7167 C CA . SER B 1 378 ? -4.965 26.283 75.217 1.00 20.48 393 SER B CA 1
ATOM 7168 C C . SER B 1 378 ? -3.450 26.334 75.378 1.00 21.12 393 SER B C 1
ATOM 7169 O O . SER B 1 378 ? -2.949 27.123 76.179 1.00 21.92 393 SER B O 1
ATOM 7172 N N . VAL B 1 379 ? -2.716 25.518 74.629 1.00 19.40 394 VAL B N 1
ATOM 7173 C CA . VAL B 1 379 ? -1.264 25.502 74.780 1.00 20.20 394 VAL B CA 1
ATOM 7174 C C . VAL B 1 379 ? -0.479 25.618 73.480 1.00 21.34 394 VAL B C 1
ATOM 7175 O O . VAL B 1 379 ? -0.917 25.149 72.428 1.00 19.60 394 VAL B O 1
ATOM 7179 N N . ALA B 1 380 ? 0.688 26.251 73.573 1.00 21.36 395 ALA B N 1
ATOM 7180 C CA . ALA B 1 380 ? 1.590 26.435 72.441 1.00 20.34 395 ALA B CA 1
ATOM 7181 C C . ALA B 1 380 ? 1.064 27.375 71.361 1.00 20.63 395 ALA B C 1
ATOM 7182 O O . ALA B 1 380 ? -0.144 27.572 71.221 1.00 19.69 395 ALA B O 1
ATOM 7184 N N . PRO B 1 381 ? 1.977 27.975 70.579 1.00 16.10 396 PRO B N 1
ATOM 7185 C CA . PRO B 1 381 ? 1.599 28.900 69.507 1.00 17.46 396 PRO B CA 1
ATOM 7186 C C . PRO B 1 381 ? 0.940 28.210 68.317 1.00 16.29 396 PRO B C 1
ATOM 7187 O O . PRO B 1 381 ? 0.993 26.983 68.191 1.00 17.67 396 PRO B O 1
ATOM 7191 N N . VAL B 1 382 ? 0.314 29.004 67.455 1.00 18.29 397 VAL B N 1
ATOM 7192 C CA . VAL B 1 382 ? -0.328 28.480 66.256 1.00 16.55 397 VAL B CA 1
ATOM 7193 C C . VAL B 1 382 ? 0.799 27.984 65.354 1.00 18.14 397 VAL B C 1
ATOM 7194 O O . VAL B 1 382 ? 0.742 26.879 64.813 1.00 16.17 397 VAL B O 1
ATOM 7198 N N . VAL B 1 383 ? 1.828 28.816 65.211 1.00 17.90 398 VAL B N 1
ATOM 7199 C CA . VAL B 1 383 ? 3.007 28.483 64.416 1.00 18.67 398 VAL B CA 1
ATOM 7200 C C . VAL B 1 383 ? 4.176 28.380 65.387 1.00 18.51 398 VAL B C 1
ATOM 7201 O O . VAL B 1 383 ? 4.364 29.250 66.241 1.00 19.78 398 VAL B O 1
ATOM 7205 N N . GLU B 1 384 ? 4.958 27.313 65.262 1.00 15.05 399 GLU B N 1
ATOM 7206 C CA . GLU B 1 384 ? 6.091 27.096 66.151 1.00 16.37 399 GLU B CA 1
ATOM 7207 C C . GLU B 1 384 ? 7.418 26.902 65.427 1.00 17.68 399 GLU B C 1
ATOM 7208 O O . GLU B 1 384 ? 7.508 26.120 64.481 1.00 17.97 399 GLU B O 1
ATOM 7214 N N . PHE B 1 385 ? 8.444 27.632 65.860 1.00 18.93 400 PHE B N 1
ATOM 7215 C CA . PHE B 1 385 ? 9.774 27.464 65.282 1.00 18.84 400 PHE B CA 1
ATOM 7216 C C . PHE B 1 385 ? 10.890 27.715 66.291 1.00 20.50 400 PHE B C 1
ATOM 7217 O O . PHE B 1 385 ? 11.972 28.194 65.942 1.00 21.39 400 PHE B O 1
ATOM 7225 N N . GLY B 1 386 ? 10.613 27.367 67.545 1.00 18.79 401 GLY B N 1
ATOM 7226 C CA . GLY B 1 386 ? 11.588 27.508 68.615 1.00 17.62 401 GLY B CA 1
ATOM 7227 C C . GLY B 1 386 ? 12.088 26.131 69.030 1.00 15.14 401 GLY B C 1
ATOM 7228 O O . GLY B 1 386 ? 12.175 25.234 68.192 1.00 17.97 401 GLY B O 1
ATOM 7229 N N . TRP B 1 387 ? 12.410 25.956 70.310 1.00 16.02 402 TRP B N 1
ATOM 7230 C CA . TRP B 1 387 ? 12.899 24.675 70.834 1.00 14.60 402 TRP B CA 1
ATOM 7231 C C . TRP B 1 387 ? 14.342 24.341 70.456 1.00 14.67 402 TRP B C 1
ATOM 7232 O O . TRP B 1 387 ? 15.131 23.944 71.309 1.00 17.05 402 TRP B O 1
ATOM 7243 N N . THR B 1 388 ? 14.677 24.488 69.178 1.00 17.88 403 THR B N 1
ATOM 7244 C CA . THR B 1 388 ? 16.024 24.170 68.704 1.00 19.93 403 THR B CA 1
ATOM 7245 C C . THR B 1 388 ? 16.463 25.084 67.570 1.00 18.35 403 THR B C 1
ATOM 7246 O O . THR B 1 388 ? 15.714 25.314 66.624 1.00 16.48 403 THR B O 1
ATOM 7250 N N . PRO B 1 389 ? 17.688 25.630 67.650 1.00 17.66 404 PRO B N 1
ATOM 7251 C CA . PRO B 1 389 ? 18.127 26.505 66.562 1.00 17.50 404 PRO B CA 1
ATOM 7252 C C . PRO B 1 389 ? 18.241 25.678 65.283 1.00 16.74 404 PRO B C 1
ATOM 7253 O O . PRO B 1 389 ? 18.709 24.535 65.315 1.00 18.92 404 PRO B O 1
ATOM 7257 N N . ARG B 1 390 ? 17.806 26.246 64.164 1.00 17.59 405 ARG B N 1
ATOM 7258 C CA . ARG B 1 390 ? 17.841 25.529 62.896 1.00 17.26 405 ARG B CA 1
ATOM 7259 C C . ARG B 1 390 ? 18.173 26.404 61.698 1.00 20.21 405 ARG B C 1
ATOM 7260 O O . ARG B 1 390 ? 18.071 27.630 61.748 1.00 20.66 405 ARG B O 1
ATOM 7268 N N . ASN B 1 391 ? 18.569 25.745 60.613 1.00 20.05 406 ASN B N 1
ATOM 7269 C CA . ASN B 1 391 ? 18.825 26.417 59.350 1.00 20.39 406 ASN B CA 1
ATOM 7270 C C . ASN B 1 391 ? 17.573 26.040 58.570 1.00 20.24 406 ASN B C 1
ATOM 7271 O O . ASN B 1 391 ? 17.441 24.905 58.109 1.00 23.09 406 ASN B O 1
ATOM 7276 N N . THR B 1 392 ? 16.642 26.979 58.457 1.00 20.08 407 THR B N 1
ATOM 7277 C CA . THR B 1 392 ? 15.391 26.737 57.751 1.00 19.92 407 THR B CA 1
ATOM 7278 C C . THR B 1 392 ? 15.122 27.868 56.772 1.00 21.47 407 THR B C 1
ATOM 7279 O O . THR B 1 392 ? 15.210 29.040 57.138 1.00 20.59 407 THR B O 1
ATOM 7283 N N . GLU B 1 393 ? 14.793 27.524 55.532 1.00 21.31 408 GLU B N 1
ATOM 7284 C CA . GLU B 1 393 ? 14.516 28.550 54.538 1.00 22.68 408 GLU B CA 1
ATOM 7285 C C . GLU B 1 393 ? 13.440 28.184 53.521 1.00 22.82 408 GLU B C 1
ATOM 7286 O O . GLU B 1 393 ? 13.123 27.010 53.308 1.00 20.90 408 GLU B O 1
ATOM 7292 N N . ASN B 1 394 ? 12.881 29.219 52.903 1.00 18.47 409 ASN B N 1
ATOM 7293 C CA . ASN B 1 394 ? 11.859 29.078 51.877 1.00 19.62 409 ASN B CA 1
ATOM 7294 C C . ASN B 1 394 ? 10.593 28.389 52.365 1.00 20.05 409 ASN B C 1
ATOM 7295 O O . ASN B 1 394 ? 10.294 27.261 51.972 1.00 20.09 409 ASN B O 1
ATOM 7300 N N . VAL B 1 395 ? 9.847 29.080 53.217 1.00 20.61 410 VAL B N 1
ATOM 7301 C CA . VAL B 1 395 ? 8.607 28.535 53.748 1.00 18.74 410 VAL B CA 1
ATOM 7302 C C . VAL B 1 395 ? 7.443 29.472 53.467 1.00 18.95 410 VAL B C 1
ATOM 7303 O O . VAL B 1 395 ? 7.570 30.695 53.582 1.00 17.82 410 VAL B O 1
ATOM 7307 N N . LEU B 1 396 ? 6.311 28.893 53.083 1.00 17.48 411 LEU B N 1
ATOM 7308 C CA . LEU B 1 396 ? 5.114 29.672 52.814 1.00 18.43 411 LEU B CA 1
ATOM 7309 C C . LEU B 1 396 ? 3.895 29.059 53.490 1.00 20.33 411 LEU B C 1
ATOM 7310 O O . LEU B 1 396 ? 3.507 27.931 53.182 1.00 23.28 411 LEU B O 1
ATOM 7315 N N . PHE B 1 397 ? 3.317 29.800 54.429 1.00 20.23 412 PHE B N 1
ATOM 7316 C CA . PHE B 1 397 ? 2.099 29.375 55.114 1.00 20.47 412 PHE B CA 1
ATOM 7317 C C . PHE B 1 397 ? 1.083 30.412 54.642 1.00 20.36 412 PHE B C 1
ATOM 7318 O O . PHE B 1 397 ? 1.251 31.603 54.901 1.00 20.29 412 PHE B O 1
ATOM 7326 N N . ASP B 1 398 ? 0.044 29.972 53.939 1.00 20.19 413 ASP B N 1
ATOM 7327 C CA . ASP B 1 398 ? -0.958 30.902 53.425 1.00 22.01 413 ASP B CA 1
ATOM 7328 C C . ASP B 1 398 ? -2.395 30.478 53.715 1.00 22.45 413 ASP B C 1
ATOM 7329 O O . ASP B 1 398 ? -2.696 29.290 53.824 1.00 20.61 413 ASP B O 1
ATOM 7334 N N . ASN B 1 399 ? -3.277 31.466 53.835 1.00 21.22 414 ASN B N 1
ATOM 7335 C CA . ASN B 1 399 ? -4.692 31.227 54.100 1.00 21.97 414 ASN B CA 1
ATOM 7336 C C . ASN B 1 399 ? -4.914 30.299 55.288 1.00 22.30 414 ASN B C 1
ATOM 7337 O O . ASN B 1 399 ? -5.387 29.170 55.138 1.00 22.71 414 ASN B O 1
ATOM 7342 N N . VAL B 1 400 ? -4.577 30.791 56.471 1.00 19.84 415 VAL B N 1
ATOM 7343 C CA . VAL B 1 400 ? -4.741 30.024 57.694 1.00 19.75 415 VAL B CA 1
ATOM 7344 C C . VAL B 1 400 ? -5.741 30.721 58.602 1.00 21.30 415 VAL B C 1
ATOM 7345 O O . VAL B 1 400 ? -5.465 31.795 59.134 1.00 20.62 415 VAL B O 1
ATOM 7349 N N . ASP B 1 401 ? -6.908 30.114 58.776 1.00 19.09 416 ASP B N 1
ATOM 7350 C CA . ASP B 1 401 ? -7.916 30.711 59.636 1.00 21.81 416 ASP B CA 1
ATOM 7351 C C . ASP B 1 401 ? -7.965 30.011 60.981 1.00 19.06 416 ASP B C 1
ATOM 7352 O O . ASP B 1 401 ? -8.390 28.860 61.082 1.00 21.54 416 ASP B O 1
ATOM 7357 N N . VAL B 1 402 ? -7.510 30.706 62.015 1.00 17.96 417 VAL B N 1
ATOM 7358 C CA . VAL B 1 402 ? -7.538 30.165 63.363 1.00 15.51 417 VAL B CA 1
ATOM 7359 C C . VAL B 1 402 ? -8.925 30.560 63.869 1.00 19.05 417 VAL B C 1
ATOM 7360 O O . VAL B 1 402 ? -9.115 31.660 64.387 1.00 18.42 417 VAL B O 1
ATOM 7364 N N . ILE B 1 403 ? -9.898 29.669 63.706 1.00 17.49 418 ILE B N 1
ATOM 7365 C CA . ILE B 1 403 ? -11.263 29.979 64.119 1.00 17.95 418 ILE B CA 1
ATOM 7366 C C . ILE B 1 403 ? -11.493 30.080 65.622 1.00 18.22 418 ILE B C 1
ATOM 7367 O O . ILE B 1 403 ? -12.494 30.654 66.057 1.00 20.90 418 ILE B O 1
ATOM 7372 N N . HIS B 1 404 ? -10.575 29.534 66.413 1.00 20.00 419 HIS B N 1
ATOM 7373 C CA . HIS B 1 404 ? -10.701 29.578 67.865 1.00 19.55 419 HIS B CA 1
ATOM 7374 C C . HIS B 1 404 ? -9.377 29.486 68.607 1.00 20.98 419 HIS B C 1
ATOM 7375 O O . HIS B 1 404 ? -8.422 28.873 68.130 1.00 18.24 419 HIS B O 1
ATOM 7382 N N . GLN B 1 405 ? -9.348 30.108 69.783 1.00 20.05 420 GLN B N 1
ATOM 7383 C CA . GLN B 1 405 ? -8.193 30.120 70.678 1.00 20.93 420 GLN B CA 1
ATOM 7384 C C . GLN B 1 405 ? -8.746 30.191 72.096 1.00 19.59 420 GLN B C 1
ATOM 7385 O O . GLN B 1 405 ? -9.756 30.856 72.331 1.00 19.75 420 GLN B O 1
ATOM 7391 N N . ALA B 1 406 ? -8.093 29.519 73.040 1.00 18.04 421 ALA B N 1
ATOM 7392 C CA . ALA B 1 406 ? -8.552 29.534 74.427 1.00 19.96 421 ALA B CA 1
ATOM 7393 C C . ALA B 1 406 ? -7.397 29.475 75.423 1.00 20.46 421 ALA B C 1
ATOM 7394 O O . ALA B 1 406 ? -7.418 28.694 76.376 1.00 20.14 421 ALA B O 1
ATOM 7396 N N . TYR B 1 407 ? -6.387 30.309 75.194 1.00 19.47 422 TYR B N 1
ATOM 7397 C CA . TYR B 1 407 ? -5.221 30.360 76.067 1.00 22.04 422 TYR B CA 1
ATOM 7398 C C . TYR B 1 407 ? -5.597 30.797 77.478 1.00 23.40 422 TYR B C 1
ATOM 7399 O O . TYR B 1 407 ? -6.653 31.397 77.685 1.00 22.94 422 TYR B O 1
ATOM 7408 N N . ALA B 1 408 ? -4.729 30.495 78.441 1.00 21.82 423 ALA B N 1
ATOM 7409 C CA . ALA B 1 408 ? -4.974 30.844 79.838 1.00 25.51 423 ALA B CA 1
ATOM 7410 C C . ALA B 1 408 ? -3.923 31.771 80.453 1.00 26.25 423 ALA B C 1
ATOM 7411 O O . ALA B 1 408 ? -4.243 32.578 81.325 1.00 26.50 423 ALA B O 1
ATOM 7413 N N . ASN B 1 409 ? -2.674 31.653 80.009 1.00 26.81 424 ASN B N 1
ATOM 7414 C CA . ASN B 1 409 ? -1.599 32.481 80.557 1.00 28.35 424 ASN B CA 1
ATOM 7415 C C . ASN B 1 409 ? -0.324 32.440 79.717 1.00 28.91 424 ASN B C 1
ATOM 7416 O O . ASN B 1 409 ? -0.203 31.638 78.793 1.00 27.77 424 ASN B O 1
ATOM 7421 N N . ALA B 1 410 ? 0.630 33.306 80.055 1.00 27.09 425 ALA B N 1
ATOM 7422 C CA . ALA B 1 410 ? 1.897 33.375 79.332 1.00 24.56 425 ALA B CA 1
ATOM 7423 C C . ALA B 1 410 ? 2.652 32.047 79.373 1.00 24.09 425 ALA B C 1
ATOM 7424 O O . ALA B 1 410 ? 3.398 31.721 78.450 1.00 22.68 425 ALA B O 1
ATOM 7426 N N . GLY B 1 411 ? 2.456 31.285 80.444 1.00 22.70 426 GLY B N 1
ATOM 7427 C CA . GLY B 1 411 ? 3.123 30.003 80.578 1.00 24.24 426 GLY B CA 1
ATOM 7428 C C . GLY B 1 411 ? 2.698 28.990 79.526 1.00 27.17 426 GLY B C 1
ATOM 7429 O O . GLY B 1 411 ? 3.351 27.960 79.343 1.00 26.63 426 GLY B O 1
ATOM 7430 N N . ASN B 1 412 ? 1.598 29.283 78.839 1.00 24.46 427 ASN B N 1
ATOM 7431 C CA . ASN B 1 412 ? 1.072 28.407 77.792 1.00 24.87 427 ASN B CA 1
ATOM 7432 C C . ASN B 1 412 ? 1.845 28.600 76.491 1.00 23.90 427 ASN B C 1
ATOM 7433 O O . ASN B 1 412 ? 1.691 27.822 75.553 1.00 22.75 427 ASN B O 1
ATOM 7438 N N . ASN B 1 413 ? 2.670 29.643 76.441 1.00 22.99 428 ASN B N 1
ATOM 7439 C CA . ASN B 1 413 ? 3.440 29.971 75.246 1.00 22.49 428 ASN B CA 1
ATOM 7440 C C . ASN B 1 413 ? 2.495 30.278 74.082 1.00 22.74 428 ASN B C 1
ATOM 7441 O O . ASN B 1 413 ? 2.583 29.667 73.016 1.00 22.49 428 ASN B O 1
ATOM 7446 N N . PRO B 1 414 ? 1.580 31.247 74.275 1.00 21.55 429 PRO B N 1
ATOM 7447 C CA . PRO B 1 414 ? 0.595 31.669 73.275 1.00 20.30 429 PRO B CA 1
ATOM 7448 C C . PRO B 1 414 ? 1.159 32.525 72.149 1.00 20.91 429 PRO B C 1
ATOM 7449 O O . PRO B 1 414 ? 2.324 32.929 72.180 1.00 22.83 429 PRO B O 1
ATOM 7453 N N . GLY B 1 415 ? 0.317 32.800 71.159 1.00 18.20 430 GLY B N 1
ATOM 7454 C CA . GLY B 1 415 ? 0.722 33.617 70.034 1.00 20.54 430 GLY B CA 1
ATOM 7455 C C . GLY B 1 415 ? 0.472 32.939 68.704 1.00 19.98 430 GLY B C 1
ATOM 7456 O O . GLY B 1 415 ? 0.487 31.710 68.610 1.00 21.52 430 GLY B O 1
ATOM 7457 N N . ILE B 1 416 ? 0.237 33.742 67.674 1.00 20.57 431 ILE B N 1
ATOM 7458 C CA . ILE B 1 416 ? -0.001 33.210 66.344 1.00 19.93 431 ILE B CA 1
ATOM 7459 C C . ILE B 1 416 ? 1.337 32.728 65.802 1.00 21.82 431 ILE B C 1
ATOM 7460 O O . ILE B 1 416 ? 1.468 31.590 65.355 1.00 20.80 431 ILE B O 1
ATOM 7465 N N . PHE B 1 417 ? 2.340 33.596 65.863 1.00 21.42 432 PHE B N 1
ATOM 7466 C CA . PHE B 1 417 ? 3.668 33.236 65.388 1.00 21.49 432 PHE B CA 1
ATOM 7467 C C . PHE B 1 417 ? 4.623 33.182 66.572 1.00 22.66 432 PHE B C 1
ATOM 7468 O O . PHE B 1 417 ? 5.036 34.216 67.101 1.00 24.41 432 PHE B O 1
ATOM 7476 N N . GLY B 1 418 ? 4.970 31.970 66.992 1.00 21.49 433 GLY B N 1
ATOM 7477 C CA . GLY B 1 418 ? 5.856 31.833 68.129 1.00 22.11 433 GLY B CA 1
ATOM 7478 C C . GLY B 1 418 ? 7.095 30.980 67.946 1.00 24.41 433 GLY B C 1
ATOM 7479 O O . GLY B 1 418 ? 7.180 30.140 67.052 1.00 20.80 433 GLY B O 1
ATOM 7480 N N . ALA B 1 419 ? 8.067 31.219 68.818 1.00 22.61 434 ALA B N 1
ATOM 7481 C CA . ALA B 1 419 ? 9.322 30.485 68.825 1.00 22.25 434 ALA B CA 1
ATOM 7482 C C . ALA B 1 419 ? 9.763 30.483 70.275 1.00 21.53 434 ALA B C 1
ATOM 7483 O O . ALA B 1 419 ? 10.303 31.474 70.769 1.00 22.07 434 ALA B O 1
ATOM 7485 N N . VAL B 1 420 ? 9.511 29.373 70.960 1.00 19.58 435 VAL B N 1
ATOM 7486 C CA . VAL B 1 420 ? 9.860 29.239 72.365 1.00 20.49 435 VAL B CA 1
ATOM 7487 C C . VAL B 1 420 ? 11.362 29.114 72.581 1.00 22.28 435 VAL B C 1
ATOM 7488 O O . VAL B 1 420 ? 12.142 29.172 71.630 1.00 22.29 435 VAL B O 1
ATOM 7492 N N . ASN B 1 421 ? 11.753 28.937 73.839 1.00 21.81 436 ASN B N 1
ATOM 7493 C CA . ASN B 1 421 ? 13.158 28.830 74.215 1.00 23.45 436 ASN B CA 1
ATOM 7494 C C . ASN B 1 421 ? 13.776 27.497 73.808 1.00 24.14 436 ASN B C 1
ATOM 7495 O O . ASN B 1 421 ? 13.108 26.624 73.248 1.00 22.48 436 ASN B O 1
ATOM 7500 N N . ASN B 1 422 ? 15.062 27.356 74.109 1.00 22.88 437 ASN B N 1
ATOM 7501 C CA . ASN B 1 422 ? 15.835 26.162 73.788 1.00 23.21 437 ASN B CA 1
ATOM 7502 C C . ASN B 1 422 ? 15.465 25.029 74.739 1.00 21.87 437 ASN B C 1
ATOM 7503 O O . ASN B 1 422 ? 15.744 25.096 75.935 1.00 21.40 437 ASN B O 1
ATOM 7508 N N . TYR B 1 423 ? 14.840 23.986 74.201 1.00 21.77 438 TYR B N 1
ATOM 7509 C CA . TYR B 1 423 ? 14.418 22.850 75.012 1.00 22.57 438 TYR B CA 1
ATOM 7510 C C . TYR B 1 423 ? 15.536 22.239 75.849 1.00 20.72 438 TYR B C 1
ATOM 7511 O O . TYR B 1 423 ? 15.291 21.732 76.942 1.00 21.86 438 TYR B O 1
ATOM 7520 N N . LEU B 1 424 ? 16.761 22.279 75.340 1.00 21.24 439 LEU B N 1
ATOM 7521 C CA . LEU B 1 424 ? 17.891 21.718 76.069 1.00 22.49 439 LEU B CA 1
ATOM 7522 C C . LEU B 1 424 ? 18.138 22.421 77.399 1.00 21.09 439 LEU B C 1
ATOM 7523 O O . LEU B 1 424 ? 18.624 21.809 78.346 1.00 23.35 439 LEU B O 1
ATOM 7528 N N . TYR B 1 425 ? 17.792 23.702 77.474 1.00 21.71 440 TYR B N 1
ATOM 7529 C CA . TYR B 1 425 ? 18.024 24.459 78.698 1.00 22.57 440 TYR B CA 1
ATOM 7530 C C . TYR B 1 425 ? 16.760 25.005 79.349 1.00 22.96 440 TYR B C 1
ATOM 7531 O O . TYR B 1 425 ? 16.779 25.417 80.510 1.00 24.41 440 TYR B O 1
ATOM 7540 N N . ALA B 1 426 ? 15.665 25.007 78.598 1.00 23.90 441 ALA B N 1
ATOM 7541 C CA . ALA B 1 426 ? 14.384 25.488 79.103 1.00 22.54 441 ALA B CA 1
ATOM 7542 C C . ALA B 1 426 ? 13.293 24.589 78.528 1.00 21.95 441 ALA B C 1
ATOM 7543 O O . ALA B 1 426 ? 12.533 24.997 77.651 1.00 21.70 441 ALA B O 1
ATOM 7545 N N . PRO B 1 427 ? 13.210 23.346 79.021 1.00 23.39 442 PRO B N 1
ATOM 7546 C CA . PRO B 1 427 ? 12.214 22.376 78.558 1.00 24.31 442 PRO B CA 1
ATOM 7547 C C . PRO B 1 427 ? 10.762 22.855 78.532 1.00 26.14 442 PRO B C 1
ATOM 7548 O O . PRO B 1 427 ? 9.960 22.342 77.749 1.00 24.41 442 PRO B O 1
ATOM 7552 N N . ASP B 1 428 ? 10.412 23.831 79.366 1.00 26.43 443 ASP B N 1
ATOM 7553 C CA . ASP B 1 428 ? 9.038 24.321 79.361 1.00 27.45 443 ASP B CA 1
ATOM 7554 C C . ASP B 1 428 ? 8.867 25.440 78.339 1.00 27.37 443 ASP B C 1
ATOM 7555 O O . ASP B 1 428 ? 7.779 25.996 78.182 1.00 25.96 443 ASP B O 1
ATOM 7560 N N . GLY B 1 429 ? 9.960 25.764 77.650 1.00 24.71 444 GLY B N 1
ATOM 7561 C CA . GLY B 1 429 ? 9.932 26.785 76.616 1.00 24.09 444 GLY B CA 1
ATOM 7562 C C . GLY B 1 429 ? 9.938 28.242 77.038 1.00 21.72 444 GLY B C 1
ATOM 7563 O O . GLY B 1 429 ? 9.928 29.130 76.185 1.00 22.13 444 GLY B O 1
ATOM 7564 N N . LEU B 1 430 ? 9.956 28.502 78.339 1.00 24.61 445 LEU B N 1
ATOM 7565 C CA . LEU B 1 430 ? 9.947 29.878 78.819 1.00 25.83 445 LEU B CA 1
ATOM 7566 C C . LEU B 1 430 ? 11.079 30.117 79.813 1.00 26.04 445 LEU B C 1
ATOM 7567 O O . LEU B 1 430 ? 11.158 29.464 80.851 1.00 26.16 445 LEU B O 1
ATOM 7572 N N . SER B 1 431 ? 11.957 31.060 79.483 1.00 28.13 446 SER B N 1
ATOM 7573 C CA . SER B 1 431 ? 13.088 31.381 80.341 1.00 27.55 446 SER B CA 1
ATOM 7574 C C . SER B 1 431 ? 13.666 32.743 79.981 1.00 25.87 446 SER B C 1
ATOM 7575 O O . SER B 1 431 ? 13.667 33.137 78.816 1.00 24.80 446 SER B O 1
ATOM 7578 N N . SER B 1 432 ? 14.151 33.463 80.986 1.00 27.33 447 SER B N 1
ATOM 7579 C CA . SER B 1 432 ? 14.735 34.779 80.763 1.00 27.46 447 SER B CA 1
ATOM 7580 C C . SER B 1 432 ? 16.112 34.648 80.116 1.00 28.51 447 SER B C 1
ATOM 7581 O O . SER B 1 432 ? 16.646 35.616 79.569 1.00 27.57 447 SER B O 1
ATOM 7584 N N . ASN B 1 433 ? 16.683 33.447 80.181 1.00 26.76 448 ASN B N 1
ATOM 7585 C CA . ASN B 1 433 ? 17.994 33.191 79.595 1.00 27.77 448 ASN B CA 1
ATOM 7586 C C . ASN B 1 433 ? 17.878 33.193 78.075 1.00 26.83 448 ASN B C 1
ATOM 7587 O O . ASN B 1 433 ? 17.274 32.294 77.486 1.00 25.98 448 ASN B O 1
ATOM 7592 N N . HIS B 1 434 ? 18.457 34.210 77.449 1.00 25.63 449 HIS B N 1
ATOM 7593 C CA . HIS B 1 434 ? 18.420 34.346 76.000 1.00 24.08 449 HIS B CA 1
ATOM 7594 C C . HIS B 1 434 ? 19.838 34.273 75.449 1.00 22.18 449 HIS B C 1
ATOM 7595 O O . HIS B 1 434 ? 20.173 34.966 74.490 1.00 24.64 449 HIS B O 1
ATOM 7602 N N . SER B 1 435 ? 20.663 33.427 76.055 1.00 20.23 450 SER B N 1
ATOM 7603 C CA . SER B 1 435 ? 22.051 33.280 75.630 1.00 22.45 450 SER B CA 1
ATOM 7604 C C . SER B 1 435 ? 22.449 31.834 75.342 1.00 21.61 450 SER B C 1
ATOM 7605 O O . SER B 1 435 ? 23.532 31.389 75.726 1.00 21.47 450 SER B O 1
ATOM 7608 N N . THR B 1 436 ? 21.566 31.101 74.671 1.00 21.74 451 THR B N 1
ATOM 7609 C CA . THR B 1 436 ? 21.838 29.711 74.314 1.00 20.85 451 THR B CA 1
ATOM 7610 C C . THR B 1 436 ? 21.521 29.523 72.834 1.00 19.92 451 THR B C 1
ATOM 7611 O O . THR B 1 436 ? 21.167 28.425 72.395 1.00 19.98 451 THR B O 1
ATOM 7615 N N . GLY B 1 437 ? 21.649 30.603 72.070 1.00 18.23 452 GLY B N 1
ATOM 7616 C CA . GLY B 1 437 ? 21.359 30.538 70.651 1.00 17.66 452 GLY B CA 1
ATOM 7617 C C . GLY B 1 437 ? 22.547 30.129 69.807 1.00 18.51 452 GLY B C 1
ATOM 7618 O O . GLY B 1 437 ? 23.630 29.848 70.324 1.00 18.83 452 GLY B O 1
ATOM 7619 N N . ASN B 1 438 ? 22.336 30.091 68.496 1.00 18.49 453 ASN B N 1
ATOM 7620 C CA . ASN B 1 438 ? 23.387 29.728 67.557 1.00 20.10 453 ASN B CA 1
ATOM 7621 C C . ASN B 1 438 ? 23.471 30.804 66.483 1.00 20.42 453 ASN B C 1
ATOM 7622 O O . ASN B 1 438 ? 22.594 30.904 65.624 1.00 21.01 453 ASN B O 1
ATOM 7627 N N . SER B 1 439 ? 24.531 31.607 66.535 1.00 20.15 454 SER B N 1
ATOM 7628 C CA . SER B 1 439 ? 24.727 32.685 65.574 1.00 19.92 454 SER B CA 1
ATOM 7629 C C . SER B 1 439 ? 25.184 32.177 64.210 1.00 20.94 454 SER B C 1
ATOM 7630 O O . SER B 1 439 ? 25.347 32.962 63.276 1.00 22.07 454 SER B O 1
ATOM 7633 N N . ASN B 1 440 ? 25.384 30.868 64.094 1.00 20.94 455 ASN B N 1
ATOM 7634 C CA . ASN B 1 440 ? 25.832 30.279 62.835 1.00 20.85 455 ASN B CA 1
ATOM 7635 C C . ASN B 1 440 ? 24.690 29.695 62.016 1.00 21.18 455 ASN B C 1
ATOM 7636 O O . ASN B 1 440 ? 24.904 29.175 60.924 1.00 21.77 455 ASN B O 1
ATOM 7641 N N . MET B 1 441 ? 23.476 29.776 62.548 1.00 20.94 456 MET B N 1
ATOM 7642 C CA . MET B 1 441 ? 22.310 29.265 61.839 1.00 20.00 456 MET B CA 1
ATOM 7643 C C . MET B 1 441 ? 21.351 30.406 61.545 1.00 17.79 456 MET B C 1
ATOM 7644 O O . MET B 1 441 ? 21.332 31.406 62.262 1.00 19.41 456 MET B O 1
ATOM 7649 N N . THR B 1 442 ? 20.562 30.260 60.485 1.00 17.87 457 THR B N 1
ATOM 7650 C CA . THR B 1 442 ? 19.620 31.299 60.099 1.00 17.28 457 THR B CA 1
ATOM 7651 C C . THR B 1 442 ? 18.309 30.761 59.535 1.00 19.98 457 THR B C 1
ATOM 7652 O O . THR B 1 442 ? 18.293 29.777 58.795 1.00 21.47 457 THR B O 1
ATOM 7656 N N . VAL B 1 443 ? 17.215 31.415 59.911 1.00 18.80 458 VAL B N 1
ATOM 7657 C CA . VAL B 1 443 ? 15.886 31.082 59.412 1.00 20.81 458 VAL B CA 1
ATOM 7658 C C . VAL B 1 443 ? 15.642 32.231 58.438 1.00 21.36 458 VAL B C 1
ATOM 7659 O O . VAL B 1 443 ? 15.588 33.392 58.849 1.00 20.31 458 VAL B O 1
ATOM 7663 N N . ARG B 1 444 ? 15.526 31.922 57.149 1.00 23.39 459 ARG B N 1
ATOM 7664 C CA . ARG B 1 444 ? 15.340 32.969 56.150 1.00 25.08 459 ARG B CA 1
ATOM 7665 C C . ARG B 1 444 ? 14.232 32.707 55.137 1.00 26.09 459 ARG B C 1
ATOM 7666 O O . ARG B 1 444 ? 13.807 31.568 54.932 1.00 25.36 459 ARG B O 1
ATOM 7674 N N . ASN B 1 445 ? 13.788 33.784 54.495 1.00 24.33 460 ASN B N 1
ATOM 7675 C CA . ASN B 1 445 ? 12.745 33.730 53.481 1.00 22.31 460 ASN B CA 1
ATOM 7676 C C . ASN B 1 445 ? 11.528 32.954 53.968 1.00 23.62 460 ASN B C 1
ATOM 7677 O O . ASN B 1 445 ? 11.200 31.881 53.454 1.00 21.13 460 ASN B O 1
ATOM 7682 N N . ILE B 1 446 ? 10.872 33.521 54.974 1.00 23.04 461 ILE B N 1
ATOM 7683 C CA . ILE B 1 446 ? 9.680 32.937 55.571 1.00 22.99 461 ILE B CA 1
ATOM 7684 C C . ILE B 1 446 ? 8.509 33.877 55.311 1.00 24.73 461 ILE B C 1
ATOM 7685 O O . ILE B 1 446 ? 8.595 35.073 55.588 1.00 25.70 461 ILE B O 1
ATOM 7690 N N . THR B 1 447 ? 7.419 33.340 54.777 1.00 24.48 462 THR B N 1
ATOM 7691 C CA . THR B 1 447 ? 6.241 34.151 54.496 1.00 23.99 462 THR B CA 1
ATOM 7692 C C . THR B 1 447 ? 4.995 33.550 55.133 1.00 25.35 462 THR B C 1
ATOM 7693 O O . THR B 1 447 ? 4.655 32.393 54.888 1.00 22.11 462 THR B O 1
ATOM 7697 N N . TRP B 1 448 ? 4.332 34.344 55.967 1.00 24.11 463 TRP B N 1
ATOM 7698 C CA . TRP B 1 448 ? 3.100 33.928 56.626 1.00 23.90 463 TRP B CA 1
ATOM 7699 C C . TRP B 1 448 ? 2.035 34.895 56.116 1.00 25.44 463 TRP B C 1
ATOM 7700 O O . TRP B 1 448 ? 1.930 36.022 56.602 1.00 26.23 463 TRP B O 1
ATOM 7711 N N . SER B 1 449 ? 1.253 34.454 55.135 1.00 23.78 464 SER B N 1
ATOM 7712 C CA . SER B 1 449 ? 0.237 35.312 54.537 1.00 24.08 464 SER B CA 1
ATOM 7713 C C . SER B 1 449 ? -1.225 34.905 54.709 1.00 25.36 464 SER B C 1
ATOM 7714 O O . SER B 1 449 ? -1.559 33.725 54.830 1.00 24.90 464 SER B O 1
ATOM 7717 N N . ASN B 1 450 ? -2.089 35.915 54.705 1.00 24.68 465 ASN B N 1
ATOM 7718 C CA . ASN B 1 450 ? -3.528 35.734 54.832 1.00 25.63 465 ASN B CA 1
ATOM 7719 C C . ASN B 1 450 ? -3.960 34.891 56.026 1.00 26.40 465 ASN B C 1
ATOM 7720 O O . ASN B 1 450 ? -4.704 33.918 55.883 1.00 27.16 465 ASN B O 1
ATOM 7725 N N . PHE B 1 451 ? -3.483 35.275 57.205 1.00 24.51 466 PHE B N 1
ATOM 7726 C CA . PHE B 1 451 ? -3.838 34.597 58.443 1.00 23.67 466 PHE B CA 1
ATOM 7727 C C . PHE B 1 451 ? -5.017 35.333 59.064 1.00 26.91 466 PHE B C 1
ATOM 7728 O O . PHE B 1 451 ? -5.080 36.562 59.028 1.00 27.56 466 PHE B O 1
ATOM 7736 N N . ARG B 1 452 ? -5.950 34.581 59.634 1.00 26.19 467 ARG B N 1
ATOM 7737 C CA . ARG B 1 452 ? -7.115 35.182 60.263 1.00 26.62 467 ARG B CA 1
ATOM 7738 C C . ARG B 1 452 ? -7.389 34.537 61.608 1.00 25.30 467 ARG B C 1
ATOM 7739 O O . ARG B 1 452 ? -7.481 33.313 61.714 1.00 27.20 467 ARG B O 1
ATOM 7747 N N . ALA B 1 453 ? -7.502 35.366 62.638 1.00 21.89 468 ALA B N 1
ATOM 7748 C CA . ALA B 1 453 ? -7.789 34.879 63.978 1.00 20.95 468 ALA B CA 1
ATOM 7749 C C . ALA B 1 453 ? -9.189 35.354 64.342 1.00 24.11 468 ALA B C 1
ATOM 7750 O O . ALA B 1 453 ? -9.398 36.540 64.605 1.00 24.71 468 ALA B O 1
ATOM 7752 N N . GLU B 1 454 ? -10.145 34.429 64.331 1.00 21.90 469 GLU B N 1
ATOM 7753 C CA . GLU B 1 454 ? -11.532 34.746 64.660 1.00 23.62 469 GLU B CA 1
ATOM 7754 C C . GLU B 1 454 ? -11.742 34.737 66.169 1.00 21.59 469 GLU B C 1
ATOM 7755 O O . GLU B 1 454 ? -11.097 33.978 66.888 1.00 23.70 469 GLU B O 1
ATOM 7761 N N . GLY B 1 455 ? -12.647 35.584 66.649 1.00 23.01 470 GLY B N 1
ATOM 7762 C CA . GLY B 1 455 ? -12.893 35.648 68.078 1.00 21.27 470 GLY B CA 1
ATOM 7763 C C . GLY B 1 455 ? -11.712 36.286 68.788 1.00 22.36 470 GLY B C 1
ATOM 7764 O O . GLY B 1 455 ? -10.910 36.975 68.157 1.00 22.25 470 GLY B O 1
ATOM 7765 N N . SER B 1 456 ? -11.597 36.068 70.094 1.00 21.26 471 SER B N 1
ATOM 7766 C CA . SER B 1 456 ? -10.486 36.638 70.845 1.00 22.51 471 SER B CA 1
ATOM 7767 C C . SER B 1 456 ? -9.208 35.897 70.468 1.00 24.76 471 SER B C 1
ATOM 7768 O O . SER B 1 456 ? -9.213 34.677 70.301 1.00 20.54 471 SER B O 1
ATOM 7771 N N . SER B 1 457 ? -8.114 36.640 70.337 1.00 21.99 472 SER B N 1
ATOM 7772 C CA . SER B 1 457 ? -6.842 36.051 69.938 1.00 24.28 472 SER B CA 1
ATOM 7773 C C . SER B 1 457 ? -5.669 36.431 70.827 1.00 25.03 472 SER B C 1
ATOM 7774 O O . SER B 1 457 ? -5.720 37.429 71.550 1.00 25.59 472 SER B O 1
ATOM 7777 N N . SER B 1 458 ? -4.611 35.625 70.768 1.00 24.96 473 SER B N 1
ATOM 7778 C CA . SER B 1 458 ? -3.404 35.891 71.543 1.00 23.36 473 SER B CA 1
ATOM 7779 C C . SER B 1 458 ? -2.528 36.838 70.728 1.00 21.55 473 SER B C 1
ATOM 7780 O O . SER B 1 458 ? -2.950 37.319 69.675 1.00 24.03 473 SER B O 1
ATOM 7783 N N . ALA B 1 459 ? -1.314 37.096 71.206 1.00 23.18 474 ALA B N 1
ATOM 7784 C CA . ALA B 1 459 ? -0.387 38.004 70.531 1.00 24.08 474 ALA B CA 1
ATOM 7785 C C . ALA B 1 459 ? -0.109 37.643 69.079 1.00 24.86 474 ALA B C 1
ATOM 7786 O O . ALA B 1 459 ? -0.212 36.480 68.685 1.00 24.18 474 ALA B O 1
ATOM 7788 N N . LEU B 1 460 ? 0.249 38.646 68.284 1.00 24.42 475 LEU B N 1
ATOM 7789 C CA . LEU B 1 460 ? 0.567 38.410 66.882 1.00 25.68 475 LEU B CA 1
ATOM 7790 C C . LEU B 1 460 ? 1.802 37.524 66.836 1.00 26.00 475 LEU B C 1
ATOM 7791 O O . LEU B 1 460 ? 1.886 36.597 66.028 1.00 23.28 475 LEU B O 1
ATOM 7796 N N . PHE B 1 461 ? 2.756 37.804 67.719 1.00 26.25 476 PHE B N 1
ATOM 7797 C CA . PHE B 1 461 ? 3.982 37.022 67.760 1.00 25.60 476 PHE B CA 1
ATOM 7798 C C . PHE B 1 461 ? 4.762 37.112 69.065 1.00 24.64 476 PHE B C 1
ATOM 7799 O O . PHE B 1 461 ? 4.764 38.139 69.746 1.00 25.71 476 PHE B O 1
ATOM 7807 N N . ARG B 1 462 ? 5.422 36.010 69.401 1.00 23.31 477 ARG B N 1
ATOM 7808 C CA . ARG B 1 462 ? 6.277 35.913 70.575 1.00 21.77 477 ARG B CA 1
ATOM 7809 C C . ARG B 1 462 ? 7.420 35.039 70.088 1.00 23.60 477 ARG B C 1
ATOM 7810 O O . ARG B 1 462 ? 7.428 33.820 70.269 1.00 23.14 477 ARG B O 1
ATOM 7818 N N . ILE B 1 463 ? 8.379 35.700 69.445 1.00 23.56 478 ILE B N 1
ATOM 7819 C CA . ILE B 1 463 ? 9.526 35.043 68.841 1.00 22.42 478 ILE B CA 1
ATOM 7820 C C . ILE B 1 463 ? 10.863 35.245 69.542 1.00 23.68 478 ILE B C 1
ATOM 7821 O O . ILE B 1 463 ? 11.278 36.377 69.796 1.00 21.42 478 ILE B O 1
ATOM 7826 N N . ASN B 1 464 ? 11.527 34.133 69.849 1.00 22.41 479 ASN B N 1
ATOM 7827 C CA . ASN B 1 464 ? 12.851 34.152 70.462 1.00 23.05 479 ASN B CA 1
ATOM 7828 C C . ASN B 1 464 ? 13.827 33.833 69.338 1.00 24.08 479 ASN B C 1
ATOM 7829 O O . ASN B 1 464 ? 13.797 32.734 68.783 1.00 21.01 479 ASN B O 1
ATOM 7834 N N . PRO B 1 465 ? 14.691 34.789 68.969 1.00 23.49 480 PRO B N 1
ATOM 7835 C CA . PRO B 1 465 ? 15.643 34.502 67.893 1.00 23.82 480 PRO B CA 1
ATOM 7836 C C . PRO B 1 465 ? 16.730 33.539 68.370 1.00 23.45 480 PRO B C 1
ATOM 7837 O O . PRO B 1 465 ? 17.856 33.956 68.638 1.00 22.93 480 PRO B O 1
ATOM 7841 N N . ILE B 1 466 ? 16.397 32.256 68.488 1.00 21.04 481 ILE B N 1
ATOM 7842 C CA . ILE B 1 466 ? 17.382 31.276 68.938 1.00 19.34 481 ILE B CA 1
ATOM 7843 C C . ILE B 1 466 ? 18.471 31.110 67.887 1.00 18.82 481 ILE B C 1
ATOM 7844 O O . ILE B 1 466 ? 19.499 30.484 68.132 1.00 20.33 481 ILE B O 1
ATOM 7849 N N . GLN B 1 467 ? 18.216 31.667 66.708 1.00 20.61 482 GLN B N 1
ATOM 7850 C CA . GLN B 1 467 ? 19.173 31.673 65.607 1.00 21.47 482 GLN B CA 1
ATOM 7851 C C . GLN B 1 467 ? 18.794 32.902 64.793 1.00 22.14 482 GLN B C 1
ATOM 7852 O O . GLN B 1 467 ? 17.727 33.481 65.004 1.00 20.50 482 GLN B O 1
ATOM 7858 N N . ASN B 1 468 ? 19.660 33.310 63.876 1.00 21.51 483 ASN B N 1
ATOM 7859 C CA . ASN B 1 468 ? 19.405 34.495 63.067 1.00 23.39 483 ASN B CA 1
ATOM 7860 C C . ASN B 1 468 ? 18.125 34.417 62.236 1.00 24.27 483 ASN B C 1
ATOM 7861 O O . ASN B 1 468 ? 17.765 33.358 61.720 1.00 22.20 483 ASN B O 1
ATOM 7866 N N . LEU B 1 469 ? 17.441 35.553 62.119 1.00 22.88 484 LEU B N 1
ATOM 7867 C CA . LEU B 1 469 ? 16.206 35.644 61.350 1.00 23.41 484 LEU B CA 1
ATOM 7868 C C . LEU B 1 469 ? 16.416 36.624 60.200 1.00 23.99 484 LEU B C 1
ATOM 7869 O O . LEU B 1 469 ? 16.927 37.725 60.403 1.00 24.42 484 LEU B O 1
ATOM 7874 N N . ASP B 1 470 ? 16.027 36.227 58.993 1.00 24.73 485 ASP B N 1
ATOM 7875 C CA . ASP B 1 470 ? 16.194 37.095 57.835 1.00 25.97 485 ASP B CA 1
ATOM 7876 C C . ASP B 1 470 ? 15.080 36.947 56.803 1.00 26.23 485 ASP B C 1
ATOM 7877 O O . ASP B 1 470 ? 14.706 35.836 56.432 1.00 24.94 485 ASP B O 1
ATOM 7882 N N . ASN B 1 471 ? 14.554 38.081 56.348 1.00 23.05 486 ASN B N 1
ATOM 7883 C CA . ASN B 1 471 ? 13.491 38.111 55.349 1.00 22.35 486 ASN B CA 1
ATOM 7884 C C . ASN B 1 471 ? 12.254 37.311 55.760 1.00 24.95 486 ASN B C 1
ATOM 7885 O O . ASN B 1 471 ? 11.853 36.369 55.071 1.00 23.32 486 ASN B O 1
ATOM 7890 N N . ILE B 1 472 ? 11.660 37.687 56.887 1.00 24.33 487 ILE B N 1
ATOM 7891 C CA . ILE B 1 472 ? 10.453 37.031 57.376 1.00 24.66 487 ILE B CA 1
ATOM 7892 C C . ILE B 1 472 ? 9.315 38.017 57.144 1.00 25.68 487 ILE B C 1
ATOM 7893 O O . ILE B 1 472 ? 9.340 39.134 57.657 1.00 23.76 487 ILE B O 1
ATOM 7898 N N . SER B 1 473 ? 8.321 37.605 56.364 1.00 26.67 488 SER B N 1
ATOM 7899 C CA . SER B 1 473 ? 7.212 38.492 56.049 1.00 26.60 488 SER B CA 1
ATOM 7900 C C . SER B 1 473 ? 5.842 38.046 56.533 1.00 28.72 488 SER B C 1
ATOM 7901 O O . SER B 1 473 ? 5.503 36.862 56.512 1.00 28.62 488 SER B O 1
ATOM 7904 N N . ILE B 1 474 ? 5.060 39.025 56.970 1.00 26.78 489 ILE B N 1
ATOM 7905 C CA . ILE B 1 474 ? 3.697 38.801 57.423 1.00 27.30 489 ILE B CA 1
ATOM 7906 C C . ILE B 1 474 ? 2.847 39.685 56.524 1.00 28.17 489 ILE B C 1
ATOM 7907 O O . ILE B 1 474 ? 2.920 40.911 56.602 1.00 27.74 489 ILE B O 1
ATOM 7912 N N . LYS B 1 475 ? 2.069 39.059 55.651 1.00 27.55 490 LYS B N 1
ATOM 7913 C CA . LYS B 1 475 ? 1.217 39.794 54.729 1.00 29.03 490 LYS B CA 1
ATOM 7914 C C . LYS B 1 475 ? -0.239 39.414 54.948 1.00 29.89 490 LYS B C 1
ATOM 7915 O O . LYS B 1 475 ? -0.619 38.254 54.792 1.00 27.73 490 LYS B O 1
ATOM 7921 N N . ASN B 1 476 ? -1.048 40.403 55.314 1.00 29.15 491 ASN B N 1
ATOM 7922 C CA . ASN B 1 476 ? -2.466 40.196 55.578 1.00 29.75 491 ASN B CA 1
ATOM 7923 C C . ASN B 1 476 ? -2.664 39.262 56.761 1.00 29.32 491 ASN B C 1
ATOM 7924 O O . ASN B 1 476 ? -2.506 38.047 56.646 1.00 31.44 491 ASN B O 1
ATOM 7929 N N . VAL B 1 477 ? -2.992 39.846 57.905 1.00 29.01 492 VAL B N 1
ATOM 7930 C CA . VAL B 1 477 ? -3.240 39.091 59.125 1.00 29.94 492 VAL B CA 1
ATOM 7931 C C . VAL B 1 477 ? -4.249 39.874 59.955 1.00 30.35 492 VAL B C 1
ATOM 7932 O O . VAL B 1 477 ? -3.960 40.972 60.432 1.00 32.22 492 VAL B O 1
ATOM 7936 N N . SER B 1 478 ? -5.442 39.315 60.116 1.00 28.42 493 SER B N 1
ATOM 7937 C CA . SER B 1 478 ? -6.480 39.992 60.876 1.00 27.57 493 SER B CA 1
ATOM 7938 C C . SER B 1 478 ? -6.832 39.294 62.179 1.00 27.51 493 SER B C 1
ATOM 7939 O O . SER B 1 478 ? -7.032 38.078 62.223 1.00 28.17 493 SER B O 1
ATOM 7942 N N . ILE B 1 479 ? -6.894 40.085 63.243 1.00 25.73 494 ILE B N 1
ATOM 7943 C CA . ILE B 1 479 ? -7.251 39.597 64.566 1.00 24.64 494 ILE B CA 1
ATOM 7944 C C . ILE B 1 479 ? -8.548 40.311 64.938 1.00 26.20 494 ILE B C 1
ATOM 7945 O O . ILE B 1 479 ? -8.549 41.520 65.172 1.00 23.73 494 ILE B O 1
ATOM 7950 N N . GLU B 1 480 ? -9.652 39.569 64.977 1.00 24.71 495 GLU B N 1
ATOM 7951 C CA . GLU B 1 480 ? -10.942 40.164 65.312 1.00 25.93 495 GLU B CA 1
ATOM 7952 C C . GLU B 1 480 ? -10.860 40.953 66.612 1.00 25.91 495 GLU B C 1
ATOM 7953 O O . GLU B 1 480 ? -11.151 42.149 66.636 1.00 24.43 495 GLU B O 1
ATOM 7959 N N . SER B 1 481 ? -10.459 40.285 67.689 1.00 24.51 496 SER B N 1
ATOM 7960 C CA . SER B 1 481 ? -10.321 40.934 68.988 1.00 25.89 496 SER B CA 1
ATOM 7961 C C . SER B 1 481 ? -9.224 40.246 69.794 1.00 26.84 496 SER B C 1
ATOM 7962 O O . SER B 1 481 ? -8.794 39.142 69.452 1.00 27.37 496 SER B O 1
ATOM 7965 N N . PHE B 1 482 ? -8.767 40.903 70.857 1.00 26.09 497 PHE B N 1
ATOM 7966 C CA . PHE B 1 482 ? -7.716 40.350 71.710 1.00 26.96 497 PHE B CA 1
ATOM 7967 C C . PHE B 1 482 ? -8.265 39.748 72.994 1.00 26.50 497 PHE B C 1
ATOM 7968 O O . PHE B 1 482 ? -9.317 40.160 73.489 1.00 27.06 497 PHE B O 1
ATOM 7976 N N . GLU B 1 483 ? -7.544 38.767 73.529 1.00 26.33 498 GLU B N 1
ATOM 7977 C CA . GLU B 1 483 ? -7.923 38.123 74.778 1.00 24.55 498 GLU B CA 1
ATOM 7978 C C . GLU B 1 483 ? -7.697 39.150 75.887 1.00 28.50 498 GLU B C 1
ATOM 7979 O O . GLU B 1 483 ? -7.099 40.198 75.646 1.00 27.69 498 GLU B O 1
ATOM 7985 N N . PRO B 1 484 ? -8.172 38.868 77.112 1.00 29.82 499 PRO B N 1
ATOM 7986 C CA . PRO B 1 484 ? -7.983 39.819 78.213 1.00 31.76 499 PRO B CA 1
ATOM 7987 C C . PRO B 1 484 ? -6.525 40.197 78.447 1.00 32.58 499 PRO B C 1
ATOM 7988 O O . PRO B 1 484 ? -5.648 39.336 78.515 1.00 31.65 499 PRO B O 1
ATOM 7992 N N . LEU B 1 485 ? -6.276 41.495 78.569 1.00 32.71 500 LEU B N 1
ATOM 7993 C CA . LEU B 1 485 ? -4.926 41.997 78.788 1.00 33.49 500 LEU B CA 1
ATOM 7994 C C . LEU B 1 485 ? -4.365 41.506 80.121 1.00 32.19 500 LEU B C 1
ATOM 7995 O O . LEU B 1 485 ? -3.152 41.496 80.327 1.00 35.18 500 LEU B O 1
ATOM 8000 N N . SER B 1 486 ? -5.250 41.078 81.014 1.00 30.77 501 SER B N 1
ATOM 8001 C CA . SER B 1 486 ? -4.846 40.613 82.337 1.00 31.16 501 SER B CA 1
ATOM 8002 C C . SER B 1 486 ? -4.200 39.231 82.402 1.00 31.92 501 SER B C 1
ATOM 8003 O O . SER B 1 486 ? -3.421 38.959 83.315 1.00 32.88 501 SER B O 1
ATOM 8006 N N . ILE B 1 487 ? -4.520 38.355 81.454 1.00 30.81 502 ILE B N 1
ATOM 8007 C CA . ILE B 1 487 ? -3.944 37.012 81.465 1.00 30.55 502 ILE B CA 1
ATOM 8008 C C . ILE B 1 487 ? -2.600 36.971 80.743 1.00 30.91 502 ILE B C 1
ATOM 8009 O O . ILE B 1 487 ? -1.988 35.912 80.606 1.00 32.22 502 ILE B O 1
ATOM 8014 N N . ASN B 1 488 ? -2.157 38.137 80.283 1.00 30.87 503 ASN B N 1
ATOM 8015 C CA . ASN B 1 488 ? -0.881 38.280 79.592 1.00 30.83 503 ASN B CA 1
ATOM 8016 C C . ASN B 1 488 ? -0.652 37.255 78.488 1.00 29.91 503 ASN B C 1
ATOM 8017 O O . ASN B 1 488 ? 0.152 36.334 78.642 1.00 32.77 503 ASN B O 1
ATOM 8022 N N . THR B 1 489 ? -1.351 37.431 77.372 1.00 26.66 504 THR B N 1
ATOM 8023 C CA . THR B 1 489 ? -1.227 36.523 76.238 1.00 24.18 504 THR B CA 1
ATOM 8024 C C . THR B 1 489 ? -1.348 37.282 74.917 1.00 27.08 504 THR B C 1
ATOM 8025 O O . THR B 1 489 ? -1.229 36.686 73.844 1.00 26.32 504 THR B O 1
ATOM 8029 N N . THR B 1 490 ? -1.577 38.591 74.990 1.00 24.37 505 THR B N 1
ATOM 8030 C CA . THR B 1 490 ? -1.751 39.382 73.774 1.00 25.76 505 THR B CA 1
ATOM 8031 C C . THR B 1 490 ? -0.600 40.306 73.380 1.00 23.66 505 THR B C 1
ATOM 8032 O O . THR B 1 490 ? -0.560 40.800 72.248 1.00 24.75 505 THR B O 1
ATOM 8036 N N . GLU B 1 491 ? 0.332 40.543 74.295 1.00 24.51 506 GLU B N 1
ATOM 8037 C CA . GLU B 1 491 ? 1.467 41.412 73.995 1.00 27.74 506 GLU B CA 1
ATOM 8038 C C . GLU B 1 491 ? 2.545 40.664 73.215 1.00 25.34 506 GLU B C 1
ATOM 8039 O O . GLU B 1 491 ? 3.029 39.624 73.656 1.00 26.24 506 GLU B O 1
ATOM 8045 N N . SER B 1 492 ? 2.915 41.199 72.054 1.00 26.87 507 SER B N 1
ATOM 8046 C CA . SER B 1 492 ? 3.930 40.577 71.207 1.00 24.34 507 SER B CA 1
ATOM 8047 C C . SER B 1 492 ? 5.340 41.061 71.533 1.00 27.16 507 SER B C 1
ATOM 8048 O O . SER B 1 492 ? 5.559 42.252 71.753 1.00 27.42 507 SER B O 1
ATOM 8051 N N . TRP B 1 493 ? 6.293 40.133 71.560 1.00 26.47 508 TRP B N 1
ATOM 8052 C CA . TRP B 1 493 ? 7.678 40.482 71.851 1.00 25.19 508 TRP B CA 1
ATOM 8053 C C . TRP B 1 493 ? 8.707 39.707 71.035 1.00 25.37 508 TRP B C 1
ATOM 8054 O O . TRP B 1 493 ? 8.399 38.674 70.443 1.00 22.43 508 TRP B O 1
ATOM 8065 N N . MET B 1 494 ? 9.929 40.235 71.014 1.00 23.82 509 MET B N 1
ATOM 8066 C CA . MET B 1 494 ? 11.056 39.639 70.298 1.00 22.28 509 MET B CA 1
ATOM 8067 C C . MET B 1 494 ? 12.334 40.172 70.948 1.00 24.64 509 MET B C 1
ATOM 8068 O O . MET B 1 494 ? 12.927 41.144 70.476 1.00 24.41 509 MET B O 1
ATOM 8073 N N . PRO B 1 495 ? 12.769 39.541 72.049 1.00 23.25 510 PRO B N 1
ATOM 8074 C CA . PRO B 1 495 ? 13.971 39.927 72.793 1.00 25.53 510 PRO B CA 1
ATOM 8075 C C . PRO B 1 495 ? 15.285 39.595 72.092 1.00 25.16 510 PRO B C 1
ATOM 8076 O O . PRO B 1 495 ? 15.360 38.663 71.292 1.00 25.39 510 PRO B O 1
ATOM 8080 N N . VAL B 1 496 ? 16.323 40.363 72.406 1.00 25.26 511 VAL B N 1
ATOM 8081 C CA . VAL B 1 496 ? 17.636 40.145 71.814 1.00 23.54 511 VAL B CA 1
ATOM 8082 C C . VAL B 1 496 ? 18.250 38.861 72.368 1.00 22.03 511 VAL B C 1
ATOM 8083 O O . VAL B 1 496 ? 18.154 38.583 73.565 1.00 18.43 511 VAL B O 1
ATOM 8087 N N . TRP B 1 497 ? 18.873 38.079 71.491 1.00 22.14 512 TRP B N 1
ATOM 8088 C CA . TRP B 1 497 ? 19.503 36.825 71.893 1.00 21.30 512 TRP B CA 1
ATOM 8089 C C . TRP B 1 497 ? 21.002 36.818 71.619 1.00 22.18 512 TRP B C 1
ATOM 8090 O O . TRP B 1 497 ? 21.507 37.645 70.862 1.00 23.37 512 TRP B O 1
ATOM 8101 N N . TYR B 1 498 ? 21.698 35.864 72.230 1.00 22.26 513 TYR B N 1
ATOM 8102 C CA . TYR B 1 498 ? 23.141 35.731 72.072 1.00 23.11 513 TYR B CA 1
ATOM 8103 C C . TYR B 1 498 ? 23.581 34.296 71.815 1.00 23.63 513 TYR B C 1
ATOM 8104 O O . TYR B 1 498 ? 22.909 33.347 72.217 1.00 24.78 513 TYR B O 1
ATOM 8113 N N . ASP B 1 499 ? 24.721 34.151 71.143 1.00 21.59 514 ASP B N 1
ATOM 8114 C CA . ASP B 1 499 ? 25.276 32.841 70.829 1.00 22.49 514 ASP B CA 1
ATOM 8115 C C . ASP B 1 499 ? 25.740 32.152 72.111 1.00 22.15 514 ASP B C 1
ATOM 8116 O O . ASP B 1 499 ? 26.415 32.753 72.948 1.00 23.34 514 ASP B O 1
ATOM 8121 N N . LEU B 1 500 ? 25.367 30.884 72.255 1.00 21.90 515 LEU B N 1
ATOM 8122 C CA . LEU B 1 500 ? 25.713 30.085 73.425 1.00 20.65 515 LEU B CA 1
ATOM 8123 C C . LEU B 1 500 ? 27.207 29.986 73.717 1.00 21.45 515 LEU B C 1
ATOM 8124 O O . LEU B 1 500 ? 27.615 29.955 74.879 1.00 21.21 515 LEU B O 1
ATOM 8129 N N . ASN B 1 501 ? 28.023 29.942 72.670 1.00 21.89 516 ASN B N 1
ATOM 8130 C CA . ASN B 1 501 ? 29.459 29.778 72.861 1.00 22.62 516 ASN B CA 1
ATOM 8131 C C . ASN B 1 501 ? 30.374 30.990 72.733 1.00 23.70 516 ASN B C 1
ATOM 8132 O O . ASN B 1 501 ? 31.363 31.085 73.459 1.00 27.37 516 ASN B O 1
ATOM 8137 N N . ASN B 1 502 ? 30.069 31.912 71.826 1.00 23.55 517 ASN B N 1
ATOM 8138 C CA . ASN B 1 502 ? 30.940 33.072 71.660 1.00 21.84 517 ASN B CA 1
ATOM 8139 C C . ASN B 1 502 ? 30.322 34.420 72.008 1.00 21.66 517 ASN B C 1
ATOM 8140 O O . ASN B 1 502 ? 30.953 35.457 71.818 1.00 19.96 517 ASN B O 1
ATOM 8145 N N . GLY B 1 503 ? 29.090 34.411 72.504 1.00 20.85 518 GLY B N 1
ATOM 8146 C CA . GLY B 1 503 ? 28.445 35.656 72.884 1.00 19.70 518 GLY B CA 1
ATOM 8147 C C . GLY B 1 503 ? 28.052 36.607 71.769 1.00 20.28 518 GLY B C 1
ATOM 8148 O O . GLY B 1 503 ? 27.663 37.747 72.039 1.00 20.79 518 GLY B O 1
ATOM 8149 N N . LYS B 1 504 ? 28.152 36.161 70.520 1.00 17.44 519 LYS B N 1
ATOM 8150 C CA . LYS B 1 504 ? 27.778 37.003 69.392 1.00 17.36 519 LYS B CA 1
ATOM 8151 C C . LYS B 1 504 ? 26.271 37.235 69.431 1.00 19.93 519 LYS B C 1
ATOM 8152 O O . LYS B 1 504 ? 25.499 36.316 69.704 1.00 18.23 519 LYS B O 1
ATOM 8158 N N . GLN B 1 505 ? 25.854 38.465 69.161 1.00 18.62 520 GLN B N 1
ATOM 8159 C CA . GLN B 1 505 ? 24.435 38.800 69.190 1.00 20.68 520 GLN B CA 1
ATOM 8160 C C . GLN B 1 505 ? 23.692 38.248 67.976 1.00 21.28 520 GLN B C 1
ATOM 8161 O O . GLN B 1 505 ? 24.121 38.432 66.836 1.00 21.19 520 GLN B O 1
ATOM 8167 N N . ILE B 1 506 ? 22.575 37.566 68.227 1.00 23.35 521 ILE B N 1
ATOM 8168 C CA . ILE B 1 506 ? 21.766 37.005 67.148 1.00 20.20 521 ILE B CA 1
ATOM 8169 C C . ILE B 1 506 ? 21.115 38.170 66.405 1.00 21.13 521 ILE B C 1
ATOM 8170 O O . ILE B 1 506 ? 20.627 39.113 67.026 1.00 22.66 521 ILE B O 1
ATOM 8175 N N . THR B 1 507 ? 21.103 38.104 65.079 1.00 19.49 522 THR B N 1
ATOM 8176 C CA . THR B 1 507 ? 20.537 39.182 64.277 1.00 20.74 522 THR B CA 1
ATOM 8177 C C . THR B 1 507 ? 19.140 38.930 63.720 1.00 22.85 522 THR B C 1
ATOM 8178 O O . THR B 1 507 ? 18.708 37.787 63.571 1.00 21.30 522 THR B O 1
ATOM 8182 N N . VAL B 1 508 ? 18.449 40.026 63.416 1.00 23.40 523 VAL B N 1
ATOM 8183 C CA . VAL B 1 508 ? 17.113 40.002 62.832 1.00 23.29 523 VAL B CA 1
ATOM 8184 C C . VAL B 1 508 ? 17.160 40.993 61.675 1.00 25.23 523 VAL B C 1
ATOM 8185 O O . VAL B 1 508 ? 17.500 42.161 61.864 1.00 26.07 523 VAL B O 1
ATOM 8189 N N . THR B 1 509 ? 16.826 40.528 60.478 1.00 24.83 524 THR B N 1
ATOM 8190 C CA . THR B 1 509 ? 16.866 41.383 59.301 1.00 26.31 524 THR B CA 1
ATOM 8191 C C . THR B 1 509 ? 15.621 41.268 58.431 1.00 27.98 524 THR B C 1
ATOM 8192 O O . THR B 1 509 ? 15.145 40.170 58.148 1.00 27.71 524 THR B O 1
ATOM 8196 N N . ASP B 1 510 ? 15.108 42.417 58.005 1.00 28.35 525 ASP B N 1
ATOM 8197 C CA . ASP B 1 510 ? 13.931 42.483 57.149 1.00 29.45 525 ASP B CA 1
ATOM 8198 C C . ASP B 1 510 ? 12.725 41.683 57.635 1.00 30.09 525 ASP B C 1
ATOM 8199 O O . ASP B 1 510 ? 12.241 40.785 56.944 1.00 28.80 525 ASP B O 1
ATOM 8204 N N . PHE B 1 511 ? 12.247 42.016 58.828 1.00 30.08 526 PHE B N 1
ATOM 8205 C CA . PHE B 1 511 ? 11.071 41.367 59.399 1.00 30.98 526 PHE B CA 1
ATOM 8206 C C . PHE B 1 511 ? 9.925 42.333 59.093 1.00 30.62 526 PHE B C 1
ATOM 8207 O O . PHE B 1 511 ? 9.702 43.291 59.834 1.00 31.91 526 PHE B O 1
ATOM 8215 N N . SER B 1 512 ? 9.209 42.086 57.999 1.00 30.21 527 SER B N 1
ATOM 8216 C CA . SER B 1 512 ? 8.122 42.969 57.587 1.00 27.72 527 SER B CA 1
ATOM 8217 C C . SER B 1 512 ? 6.707 42.534 57.950 1.00 27.98 527 SER B C 1
ATOM 8218 O O . SER B 1 512 ? 6.396 41.342 58.037 1.00 24.64 527 SER B O 1
ATOM 8221 N N . ILE B 1 513 ? 5.855 43.535 58.149 1.00 26.73 528 ILE B N 1
ATOM 8222 C CA . ILE B 1 513 ? 4.454 43.336 58.500 1.00 27.61 528 ILE B CA 1
ATOM 8223 C C . ILE B 1 513 ? 3.611 44.222 57.588 1.00 28.57 528 ILE B C 1
ATOM 8224 O O . ILE B 1 513 ? 3.805 45.438 57.545 1.00 28.77 528 ILE B O 1
ATOM 8229 N N . GLU B 1 514 ? 2.684 43.607 56.860 1.00 25.64 529 GLU B N 1
ATOM 8230 C CA . GLU B 1 514 ? 1.810 44.328 55.940 1.00 26.87 529 GLU B CA 1
ATOM 8231 C C . GLU B 1 514 ? 0.404 43.730 55.998 1.00 26.36 529 GLU B C 1
ATOM 8232 O O . GLU B 1 514 ? 0.239 42.524 56.202 1.00 24.93 529 GLU B O 1
ATOM 8238 N N . GLY B 1 515 ? -0.605 44.579 55.828 1.00 26.60 530 GLY B N 1
ATOM 8239 C CA . GLY B 1 515 ? -1.979 44.114 55.862 1.00 25.41 530 GLY B CA 1
ATOM 8240 C C . GLY B 1 515 ? -2.419 43.564 57.208 1.00 26.68 530 GLY B C 1
ATOM 8241 O O . GLY B 1 515 ? -3.248 42.652 57.269 1.00 25.24 530 GLY B O 1
ATOM 8242 N N . PHE B 1 516 ? -1.872 44.112 58.288 1.00 25.44 531 PHE B N 1
ATOM 8243 C CA . PHE B 1 516 ? -2.223 43.665 59.635 1.00 27.02 531 PHE B CA 1
ATOM 8244 C C . PHE B 1 516 ? -3.340 44.531 60.209 1.00 30.85 531 PHE B C 1
ATOM 8245 O O . PHE B 1 516 ? -3.202 45.750 60.318 1.00 31.75 531 PHE B O 1
ATOM 8253 N N . THR B 1 517 ? -4.450 43.892 60.571 1.00 30.53 532 THR B N 1
ATOM 8254 C CA . THR B 1 517 ? -5.596 44.603 61.124 1.00 30.93 532 THR B CA 1
ATOM 8255 C C . THR B 1 517 ? -6.096 43.975 62.417 1.00 31.81 532 THR B C 1
ATOM 8256 O O . THR B 1 517 ? -6.045 42.759 62.595 1.00 32.43 532 THR B O 1
ATOM 8260 N N . VAL B 1 518 ? -6.578 44.824 63.316 1.00 31.90 533 VAL B N 1
ATOM 8261 C CA . VAL B 1 518 ? -7.128 44.385 64.593 1.00 32.14 533 VAL B CA 1
ATOM 8262 C C . VAL B 1 518 ? -8.516 45.007 64.675 1.00 35.51 533 VAL B C 1
ATOM 8263 O O . VAL B 1 518 ? -8.665 46.184 65.005 1.00 35.67 533 VAL B O 1
ATOM 8267 N N . GLY B 1 519 ? -9.533 44.211 64.365 1.00 35.78 534 GLY B N 1
ATOM 8268 C CA . GLY B 1 519 ? -10.884 44.729 64.374 1.00 39.21 534 GLY B CA 1
ATOM 8269 C C . GLY B 1 519 ? -11.061 45.508 63.086 1.00 42.03 534 GLY B C 1
ATOM 8270 O O . GLY B 1 519 ? -10.741 45.006 62.008 1.00 42.21 534 GLY B O 1
ATOM 8271 N N . ASN B 1 520 ? -11.553 46.737 63.186 1.00 44.46 535 ASN B N 1
ATOM 8272 C CA . ASN B 1 520 ? -11.755 47.565 62.002 1.00 48.04 535 ASN B CA 1
ATOM 8273 C C . ASN B 1 520 ? -10.651 48.613 61.891 1.00 48.34 535 ASN B C 1
ATOM 8274 O O . ASN B 1 520 ? -10.838 49.660 61.269 1.00 48.00 535 ASN B O 1
ATOM 8279 N N . THR B 1 521 ? -9.501 48.324 62.492 1.00 46.81 536 THR B N 1
ATOM 8280 C CA . THR B 1 521 ? -8.377 49.253 62.467 1.00 47.49 536 THR B CA 1
ATOM 8281 C C . THR B 1 521 ? -7.137 48.663 61.803 1.00 48.00 536 THR B C 1
ATOM 8282 O O . THR B 1 521 ? -6.666 47.591 62.182 1.00 48.59 536 THR B O 1
ATOM 8286 N N . THR B 1 522 ? -6.612 49.370 60.808 1.00 47.95 537 THR B N 1
ATOM 8287 C CA . THR B 1 522 ? -5.416 48.921 60.108 1.00 47.83 537 THR B CA 1
ATOM 8288 C C . THR B 1 522 ? -4.204 49.289 60.953 1.00 47.26 537 THR B C 1
ATOM 8289 O O . THR B 1 522 ? -4.054 50.438 61.371 1.00 47.53 537 THR B O 1
ATOM 8293 N N . ILE B 1 523 ? -3.342 48.312 61.205 1.00 46.25 538 ILE B N 1
ATOM 8294 C CA . ILE B 1 523 ? -2.154 48.541 62.015 1.00 45.44 538 ILE B CA 1
ATOM 8295 C C . ILE B 1 523 ? -0.972 49.047 61.197 1.00 44.91 538 ILE B C 1
ATOM 8296 O O . ILE B 1 523 ? -0.679 48.541 60.113 1.00 45.71 538 ILE B O 1
ATOM 8301 N N . THR B 1 524 ? -0.302 50.058 61.737 1.00 43.47 539 THR B N 1
ATOM 8302 C CA . THR B 1 524 ? 0.861 50.663 61.104 1.00 41.45 539 THR B CA 1
ATOM 8303 C C . THR B 1 524 ? 1.870 50.957 62.208 1.00 39.65 539 THR B C 1
ATOM 8304 O O . THR B 1 524 ? 1.601 50.705 63.381 1.00 37.86 539 THR B O 1
ATOM 8308 N N . ALA B 1 525 ? 3.027 51.490 61.835 1.00 40.65 540 ALA B N 1
ATOM 8309 C CA . ALA B 1 525 ? 4.059 51.808 62.813 1.00 42.51 540 ALA B CA 1
ATOM 8310 C C . ALA B 1 525 ? 3.547 52.850 63.804 1.00 43.10 540 ALA B C 1
ATOM 8311 O O . ALA B 1 525 ? 3.969 52.885 64.962 1.00 43.62 540 ALA B O 1
ATOM 8313 N N . SER B 1 526 ? 2.626 53.689 63.342 1.00 42.79 541 SER B N 1
ATOM 8314 C CA . SER B 1 526 ? 2.067 54.744 64.178 1.00 42.21 541 SER B CA 1
ATOM 8315 C C . SER B 1 526 ? 1.162 54.223 65.290 1.00 40.79 541 SER B C 1
ATOM 8316 O O . SER B 1 526 ? 0.968 54.903 66.295 1.00 41.76 541 SER B O 1
ATOM 8319 N N . ASN B 1 527 ? 0.613 53.023 65.119 1.00 38.83 542 ASN B N 1
ATOM 8320 C CA . ASN B 1 527 ? -0.276 52.457 66.133 1.00 38.70 542 ASN B CA 1
ATOM 8321 C C . ASN B 1 527 ? -0.044 50.971 66.386 1.00 38.33 542 ASN B C 1
ATOM 8322 O O . ASN B 1 527 ? -0.959 50.259 66.800 1.00 35.20 542 ASN B O 1
ATOM 8327 N N . ALA B 1 528 ? 1.177 50.508 66.142 1.00 38.77 543 ALA B N 1
ATOM 8328 C CA . ALA B 1 528 ? 1.513 49.102 66.337 1.00 38.94 543 ALA B CA 1
ATOM 8329 C C . ALA B 1 528 ? 1.595 48.716 67.811 1.00 39.17 543 ALA B C 1
ATOM 8330 O O . ALA B 1 528 ? 1.061 47.684 68.224 1.00 37.44 543 ALA B O 1
ATOM 8332 N N . ALA B 1 529 ? 2.263 49.550 68.599 1.00 39.33 544 ALA B N 1
ATOM 8333 C CA . ALA B 1 529 ? 2.435 49.289 70.023 1.00 40.54 544 ALA B CA 1
ATOM 8334 C C . ALA B 1 529 ? 1.166 49.548 70.821 1.00 41.49 544 ALA B C 1
ATOM 8335 O O . ALA B 1 529 ? 0.972 48.974 71.893 1.00 43.61 544 ALA B O 1
ATOM 8337 N N . SER B 1 530 ? 0.303 50.412 70.300 1.00 39.55 545 SER B N 1
ATOM 8338 C CA . SER B 1 530 ? -0.937 50.744 70.987 1.00 39.92 545 SER B CA 1
ATOM 8339 C C . SER B 1 530 ? -2.059 49.747 70.705 1.00 40.30 545 SER B C 1
ATOM 8340 O O . SER B 1 530 ? -2.463 48.987 71.588 1.00 40.79 545 SER B O 1
ATOM 8343 N N . VAL B 1 531 ? -2.555 49.753 69.472 1.00 38.53 546 VAL B N 1
ATOM 8344 C CA . VAL B 1 531 ? -3.641 48.867 69.071 1.00 37.08 546 VAL B CA 1
ATOM 8345 C C . VAL B 1 531 ? -3.177 47.429 68.851 1.00 37.26 546 VAL B C 1
ATOM 8346 O O . VAL B 1 531 ? -3.764 46.489 69.392 1.00 37.06 546 VAL B O 1
ATOM 8350 N N . GLY B 1 532 ? -2.121 47.264 68.058 1.00 35.66 547 GLY B N 1
ATOM 8351 C CA . GLY B 1 532 ? -1.607 45.935 67.776 1.00 33.38 547 GLY B CA 1
ATOM 8352 C C . GLY B 1 532 ? -0.959 45.254 68.965 1.00 30.49 547 GLY B C 1
ATOM 8353 O O . GLY B 1 532 ? -0.656 44.063 68.915 1.00 32.20 547 GLY B O 1
ATOM 8354 N N . ARG B 1 533 ? -0.747 46.010 70.038 1.00 29.40 548 ARG B N 1
ATOM 8355 C CA . ARG B 1 533 ? -0.123 45.492 71.252 1.00 29.89 548 ARG B CA 1
ATOM 8356 C C . ARG B 1 533 ? 1.276 44.925 71.012 1.00 30.44 548 ARG B C 1
ATOM 8357 O O . ARG B 1 533 ? 1.748 44.062 71.754 1.00 31.08 548 ARG B O 1
ATOM 8365 N N . ILE B 1 534 ? 1.934 45.424 69.972 1.00 31.61 549 ILE B N 1
ATOM 8366 C CA . ILE B 1 534 ? 3.289 45.000 69.632 1.00 31.28 549 ILE B CA 1
ATOM 8367 C C . ILE B 1 534 ? 4.243 45.956 70.341 1.00 33.18 549 ILE B C 1
ATOM 8368 O O . ILE B 1 534 ? 4.689 46.943 69.757 1.00 33.10 549 ILE B O 1
ATOM 8373 N N . ASP B 1 535 ? 4.551 45.659 71.600 1.00 33.20 550 ASP B N 1
ATOM 8374 C CA . ASP B 1 535 ? 5.430 46.514 72.389 1.00 36.01 550 ASP B CA 1
ATOM 8375 C C . ASP B 1 535 ? 6.550 45.745 73.080 1.00 35.63 550 ASP B C 1
ATOM 8376 O O . ASP B 1 535 ? 7.028 46.152 74.141 1.00 36.20 550 ASP B O 1
ATOM 8381 N N . GLY B 1 536 ? 6.974 44.639 72.479 1.00 33.17 551 GLY B N 1
ATOM 8382 C CA . GLY B 1 536 ? 8.028 43.843 73.080 1.00 31.44 551 GLY B CA 1
ATOM 8383 C C . GLY B 1 536 ? 9.257 43.647 72.212 1.00 28.63 551 GLY B C 1
ATOM 8384 O O . GLY B 1 536 ? 10.166 42.907 72.585 1.00 28.27 551 GLY B O 1
ATOM 8385 N N . VAL B 1 537 ? 9.294 44.301 71.055 1.00 28.05 552 VAL B N 1
ATOM 8386 C CA . VAL B 1 537 ? 10.438 44.176 70.160 1.00 26.01 552 VAL B CA 1
ATOM 8387 C C . VAL B 1 537 ? 11.653 44.861 70.777 1.00 27.61 552 VAL B C 1
ATOM 8388 O O . VAL B 1 537 ? 11.600 46.041 71.133 1.00 26.19 552 VAL B O 1
ATOM 8392 N N . ASP B 1 538 ? 12.746 44.115 70.899 1.00 25.22 553 ASP B N 1
ATOM 8393 C CA . ASP B 1 538 ? 13.973 44.648 71.477 1.00 27.16 553 ASP B CA 1
ATOM 8394 C C . ASP B 1 538 ? 14.452 45.865 70.696 1.00 24.85 553 ASP B C 1
ATOM 8395 O O . ASP B 1 538 ? 14.360 45.903 69.469 1.00 26.58 553 ASP B O 1
ATOM 8400 N N . PRO B 1 539 ? 14.969 46.884 71.401 1.00 25.62 554 PRO B N 1
ATOM 8401 C CA . PRO B 1 539 ? 15.453 48.085 70.715 1.00 26.44 554 PRO B CA 1
ATOM 8402 C C . PRO B 1 539 ? 16.528 47.748 69.684 1.00 23.73 554 PRO B C 1
ATOM 8403 O O . PRO B 1 539 ? 16.712 48.469 68.705 1.00 27.54 554 PRO B O 1
ATOM 8407 N N . ALA B 1 540 ? 17.224 46.637 69.906 1.00 25.44 555 ALA B N 1
ATOM 8408 C CA . ALA B 1 540 ? 18.272 46.192 68.994 1.00 25.05 555 ALA B CA 1
ATOM 8409 C C . ALA B 1 540 ? 17.683 45.698 67.672 1.00 25.62 555 ALA B C 1
ATOM 8410 O O . ALA B 1 540 ? 18.330 45.779 66.631 1.00 26.52 555 ALA B O 1
ATOM 8412 N N . TYR B 1 541 ? 16.454 45.192 67.720 1.00 23.87 556 TYR B N 1
ATOM 8413 C CA . TYR B 1 541 ? 15.786 44.675 66.528 1.00 25.13 556 TYR B CA 1
ATOM 8414 C C . TYR B 1 541 ? 14.741 45.641 65.968 1.00 25.30 556 TYR B C 1
ATOM 8415 O O . TYR B 1 541 ? 14.245 45.456 64.856 1.00 25.56 556 TYR B O 1
ATOM 8424 N N . ALA B 1 542 ? 14.415 46.673 66.740 1.00 28.58 557 ALA B N 1
ATOM 8425 C CA . ALA B 1 542 ? 13.418 47.661 66.335 1.00 27.93 557 ALA B CA 1
ATOM 8426 C C . ALA B 1 542 ? 13.569 48.141 64.894 1.00 28.89 557 ALA B C 1
ATOM 8427 O O . ALA B 1 542 ? 12.595 48.191 64.142 1.00 27.73 557 ALA B O 1
ATOM 8429 N N . GLY B 1 543 ? 14.790 48.498 64.510 1.00 28.41 558 GLY B N 1
ATOM 8430 C CA . GLY B 1 543 ? 15.023 48.976 63.159 1.00 30.46 558 GLY B CA 1
ATOM 8431 C C . GLY B 1 543 ? 14.898 47.900 62.098 1.00 31.67 558 GLY B C 1
ATOM 8432 O O . GLY B 1 543 ? 14.897 48.196 60.902 1.00 32.26 558 GLY B O 1
ATOM 8433 N N . SER B 1 544 ? 14.784 46.649 62.535 1.00 31.88 559 SER B N 1
ATOM 8434 C CA . SER B 1 544 ? 14.669 45.520 61.618 1.00 32.68 559 SER B CA 1
ATOM 8435 C C . SER B 1 544 ? 13.220 45.132 61.341 1.00 32.78 559 SER B C 1
ATOM 8436 O O . SER B 1 544 ? 12.937 44.396 60.394 1.00 31.71 559 SER B O 1
ATOM 8439 N N . VAL B 1 545 ? 12.307 45.624 62.172 1.00 32.95 560 VAL B N 1
ATOM 8440 C CA . VAL B 1 545 ? 10.886 45.338 62.007 1.00 33.40 560 VAL B CA 1
ATOM 8441 C C . VAL B 1 545 ? 10.251 46.482 61.225 1.00 34.38 560 VAL B C 1
ATOM 8442 O O . VAL B 1 545 ? 10.110 47.592 61.736 1.00 35.26 560 VAL B O 1
ATOM 8446 N N . HIS B 1 546 ? 9.872 46.208 59.981 1.00 36.48 561 HIS B N 1
ATOM 8447 C CA . HIS B 1 546 ? 9.277 47.228 59.129 1.00 40.36 561 HIS B CA 1
ATOM 8448 C C . HIS B 1 546 ? 7.787 47.013 58.901 1.00 42.04 561 HIS B C 1
ATOM 8449 O O . HIS B 1 546 ? 7.327 45.880 58.752 1.00 41.98 561 HIS B O 1
ATOM 8456 N N . TYR B 1 547 ? 7.039 48.110 58.871 1.00 42.24 562 TYR B N 1
ATOM 8457 C CA . TYR B 1 547 ? 5.603 48.048 58.639 1.00 42.72 562 TYR B CA 1
ATOM 8458 C C . TYR B 1 547 ? 5.288 48.537 57.233 1.00 46.03 562 TYR B C 1
ATOM 8459 O O . TYR B 1 547 ? 5.184 49.739 56.994 1.00 47.72 562 TYR B O 1
ATOM 8468 N N . ILE B 1 548 ? 5.145 47.598 56.304 1.00 48.74 563 ILE B N 1
ATOM 8469 C CA . ILE B 1 548 ? 4.842 47.933 54.920 1.00 52.51 563 ILE B CA 1
ATOM 8470 C C . ILE B 1 548 ? 3.426 48.487 54.817 1.00 55.03 563 ILE B C 1
ATOM 8471 O O . ILE B 1 548 ? 2.454 47.733 54.770 1.00 55.18 563 ILE B O 1
ATOM 8476 N N . ASP B 1 549 ? 3.317 49.811 54.786 1.00 57.99 564 ASP B N 1
ATOM 8477 C CA . ASP B 1 549 ? 2.021 50.468 54.691 1.00 60.76 564 ASP B CA 1
ATOM 8478 C C . ASP B 1 549 ? 1.960 51.353 53.451 1.00 61.67 564 ASP B C 1
ATOM 8479 O O . ASP B 1 549 ? 1.115 51.077 52.573 1.00 62.50 564 ASP B O 1
#

Sequence (1098 aa):
REFMAVTANNSQLLTWWHNTGEINTQTPVADGNVRQSGLYSVKVQTTPASSSLYYDSFVYLAIPGNGMSDQLQYTQGYNQTQAWTSFLYSHDATVKISRNGSSANSNVVIRPTSLNFPVRYDNQSVYITVPYSPTGYRFSVEFDDDLISLAPSGARQPENALLIFASPFENSSTKPQPGSPNSIAPAPGRVLGLNTTSASTVVFNPGVYYFTGHDHMVLSSSVTWVYFAPGAYVKGAVEFLSTASEVKASGHGVLSGEQYVWYADPDEGYQKASGANNNGLRMWRGTLGNSSQTFVLNGVTVSAPPFNSMDWSGNSLDLITCRVDDYKQVGAFYGQTDGLEMYPGTILQDVFYHTDDDGLKMYYSNVTARNIVMWKESVAPVVEFGWTPRNTENVLFDNVDVIHQAYANAGNNPGIFGAVNNYLYAPDGLSSNHSTGNSNMTVRNITWSNFRAEGSSSALFRINPIQNLDNISIKNVSIESFEPLSINTTESWMPVWYDLNNGKQITVTDFSIEGFTVGNTTITASNAASVGRIDGVDPAYAGSVHYIDREFMAVTANNSQLLTWWHNTGEINTQTPVADGNVRQSGLYSVKVQTTPASSSLYYDSFVYLAIPGNGMSDQLQYTQGYNQTQAWTSFLYSHDATVKISRNGSSANSNVVIRPTSLNFPVRYDNQSVYITVPYSPTGYRFSVEFDDDLISLAPSGARQPENALLIFASPFENSSTKPQPGSPNSIAPAPGRVLGLNTTSASTVVFNPGVYYFTGHDHMVLSSSVTWVYFAPGAYVKGAVEFLSTASEVKASGHGVLSGEQYVWYADPDEGYQKASGANNNGLRMWRGTLGNSSQTFVLNGVTVSAPPFNSMDWSGNSLDLITCRVDDYKQVGAFYGQTDGLEMYPGTILQDVFYHTDDDGLKMYYSNVTARNIVMWKESVAPVVEFGWTPRNTENVLFDNVDVIHQAYANAGNNPGIFGAVNNYLYAPDGLSSNHSTGNSNMTVRNITWSNFRAEGSSSALFRINPIQNLDNISIKNVSIESFEPLSINTTESWMPVWYDLNNGKQITVTDFSIEGFTVGNTTITASNAASVGRIDGVDPAYAGSVHYID

Organism: Aspergillus niger (NCBI:txid5061)

B-factor: mean 19.49, std 9.03, range [5.14, 64.5]

Nearest PDB structures (foldseek):
  2z8g-assembly2_B  TM=9.996E-01  e=5.270E-96  Aspergillus niger
  3wwg-assembly3_C  TM=9.991E-01  e=5.115E-90  Aspergillus niger
  3wwg-assembly1_A  TM=9.985E-01  e=8.123E-90  Aspergillus niger
  3wwg-assembly2_B  TM=9.938E-01  e=4.059E-90  Aspergillus niger
  3wwg-assembly4_D  TM=9.942E-01  e=2.705E-89  Aspergillus niger

InterPro domains:
  IPR005192 Glycoside hydrolase, family 49, C-terminal [PF03718] (447-563)
  IPR011050 Pectin lyase fold/virulence factor [SSF51126] (206-546)
  IPR012334 Pectin lyase fold [G3DSA:2.160.20.10] (192-564)
  IPR023226 Glycoside hydrolase, family 49, N-terminal domain [PF17433] (18-184)
  IPR035953 Dextranase, N-terminal [G3DSA:2.60.350.10] (19-189)
  IPR035953 Dextranase, N-terminal [SSF101596] (18-184)
  IPR041274 Isopullulanase beta-solenoid repeat [PF18783] (390-422)
  IPR041402 Dextranase, beta solenoid repeat [PF18841] (321-354)

Secondary structure (DSSP, 8-state):
--------BSSSEE----TTEEE-SSSPPPTT-EEE-SS-EEEEEESSP-SS--EEE--EEE-GGGG-GGGGGGB-----EEEEEEEEESS-EEEEEE--TTPPP--EEEESGGG---EEEETTEEEEEE---TT-EEEEEEEGGGEEEETTTTEEEESEEEEEEEEPPP-TTTSPPTT-SSEE-PPSEE---TTT---SEEEE-SEEEE--TT--EEEPTT--EEEE-TTEEEES-EEE---SSEEEEESS-EEE-TTSPTTEEGGGTTEEPGGG-S-PPPSEEEE--SS-EEEEEES-EEE--SS-SEEEE-S-GGGEEEEEEEEEEE---BTT----B--TT-EEEEEEEEESS--EE--SSSEEEEEEEEEE-SSS-SEE--BS---EEEEEEEEEEEEE----SGGG---SEEE--BTTT-TTS--S----BEEEEEEEEEEEEEEEEEEEE--SEEE--SEEEEEEEEEEEEEEEEPPGGGT-S-EEE---BBTTT-PBPPEEEEEEEEEEETTEE--TTTTTTTT-EEEE-TTTGGGEEEE-/--------BSSSEE----TTEE--SSSPPPTT-EEB-SS-EEEEEESSP-SSPPEEE--EEE-GGGG-GGGGGGB-----EEEEEEEEESS-EEEEEE--TT-----EEEESGGG---EEEETTEEEEEE---TT-EEEEEEEGGGEEEETTTTEEEESEEEEEEEEEPP-TTTSPPTT-TTEE-PPSEE---TTT---SEEEE-SEEEE--TT--EEEPTT--EEEE-TTEEEES-EEE---SSEEEEESSSEEE-TTSPTTB-GGGTTSBPSS--S-PPPSEEEE--SS-EEEEEES-EEE--SS-SEEEESS-GGGEEEEEEEEEEE---BTT----B--TT-EEEEEEEEESS--EE--SSSEEEEEEEEEE-SSS-SEE--BS---EEEEEEEEEEEEE-----GGG---SEEE--BTTT-TTS--S----BEEEEEEEEEEEEEEEEEEEE--SEEE--SEEEEEEEEEEEEEEEEPPGGGS-S-EEE---BBTTT-PBPPEEEEEEEEEEETTEE--TTSTTTTS-EEEE-HHHHTTEEEE-

CATH classification: 2.60.350.10 (+1 more: 2.160.20.10)

Radius of gyration: 31.98 Å; Cα contacts (8 Å, |Δi|>4): 3314; chains: 2; bounding box: 82×80×83 Å

Solvent-accessible surface area: 39344 Å² total; per-residue (Å²): 264,159,207,151,40,69,54,1,132,66,91,70,1,34,4,17,92,11,152,60,28,40,114,20,93,142,68,70,14,55,67,31,37,0,7,29,11,52,60,10,46,3,64,0,7,27,27,116,65,64,128,70,101,26,62,17,1,2,5,2,14,6,8,20,2,9,9,45,87,99,17,78,134,41,17,70,64,52,94,22,22,3,1,2,0,6,0,5,0,50,64,58,0,7,0,46,1,26,34,74,78,109,31,74,99,17,87,14,52,19,38,9,75,73,40,130,16,81,49,116,89,67,107,106,8,7,16,0,44,0,45,74,19,68,58,1,51,17,0,0,1,3,4,65,88,15,44,40,68,5,73,71,11,38,8,134,2,0,55,36,2,0,0,0,0,0,1,25,80,18,93,39,25,15,81,22,74,131,79,27,107,81,56,63,60,23,74,91,18,90,4,128,36,5,80,111,23,93,5,37,9,0,19,0,68,88,20,15,3,40,5,19,22,116,40,12,0,37,0,8,82,43,0,34,27,0,8,0,6,17,2,0,7,0,2,1,0,0,26,0,72,1,66,42,46,14,0,6,0,0,0,7,1,4,0,1,0,18,31,0,40,28,8,0,3,37,106,106,47,25,120,93,7,86,81,78,70,89,48,3,9,25,0,0,79,0,50,18,37,147,56,69,2,8,0,28,0,29,0,0,1,0,3,3,1,0,1,13,0,1,28,11,28,43,165,59,42,100,47,1,11,0,38,1,36,11,0,1,0,0,3,0,20,6,12,68,0,11,0,2,9,3,2,33,12,0,33,0,54,11,0,0,2,5,0,0,18,4,0,0,10,5,28,50,26,81,3,37,0,81,50,2,16,0,9,0,19,2,37,5,1,0,0,0,2,0,55,51,22,37,101,2,78,58,5,53,0,24,44,0,2,1,0,9,2,3,0,27,69,23,39,20,22,2,0,1,0,2,0,8,2,5,117,117,116,7,110,92,1,82,36,110,82,44,54,10,4,40,12,119,35,29,3,111,62,1,34,1,12,55,3,61,3,14,26,24,0,0,0,0,0,12,0,5,0,0,1,20,1,34,52,1,10,0,78,76,3,41,1,102,47,28,1,46,126,105,18,71,0,2,69,0,64,0,26,29,0,75,10,78,132,97,44,132,77,0,72,8,69,58,1,8,4,59,35,2,39,19,42,158,48,87,5,40,70,109,28,8,53,95,49,0,52,10,82,25,31,27,118,58,6,54,65,24,12,73,45,81,140,256,156,204,132,36,56,53,2,128,67,89,73,1,35,3,18,89,10,132,60,26,42,112,20,88,142,72,69,14,55,71,29,36,0,8,28,10,55,56,6,53,4,63,0,4,28,28,114,74,66,125,61,99,37,59,19,1,2,3,3,16,8,8,19,2,9,9,49,88,94,18,75,129,39,18,68,63,56,97,19,24,3,1,2,0,6,0,5,0,46,67,53,0,9,0,51,1,24,39,76,92,104,22,63,94,13,76,12,44,17,36,8,74,74,35,129,20,80,50,129,79,72,124,88,11,4,23,0,42,0,46,80,16,101,63,2,57,17,0,0,0,2,5,59,88,16,42,39,68,5,72,70,10,39,8,130,1,0,54,38,2,0,0,0,0,0,1,24,80,18,81,24,50,15,89,13,51,106,51,26,92,31,30,63,60,23,73,89,20,90,4,128,38,5,78,111,20,98,8,18,13,0,13,0,67,90,20,14,3,40,5,19,23,114,40,13,0,36,0,9,80,30,0,42,39,0,9,0,5,16,2,0,8,0,2,1,0,0,33,0,75,1,67,43,56,70,0,25,0,0,0,5,1,4,0,1,0,20,31,0,37,29,11,0,3,38,119,67,55,28,125,92,4,106,40,92,74,90,52,3,10,25,0,0,72,0,43,9,38,143,55,69,1,34,0,29,0,25,0,0,1,0,2,3,0,0,1,14,0,1,26,11,44,35,165,37,49,98,68,1,24,0,80,1,39,10,0,1,0,0,3,0,19,6,12,67,0,11,0,2,12,3,2,24,26,0,66,0,44,8,0,0,2,4,0,0,21,5,0,1,9,4,31,41,22,80,3,33,0,74,49,2,15,0,8,0,17,2,38,6,1,0,0,1,3,0,50,64,22,40,103,2,69,56,5,58,0,30,47,0,1,1,0,8,2,4,0,28,67,33,44,22,23,2,0,2,0,2,1,9,2,4,123,138,120,6,81,96,1,82,41,109,80,44,54,9,3,40,14,119,36,25,3,90,62,0,26,0,8,61,2,60,3,13,25,23,0,0,0,0,0,18,0,6,0,0,1,20,1,38,63,1,15,1,90,76,2,41,0,104,48,29,1,44,103,97,24,85,0,1,70,0,63,0,24,28,0,75,7,80,136,98,47,130,77,0,70,7,62,77,1,21,2,72,28,1,37,16,44,150,53,85,3,31,74,107,33,5,62,82,56,0,58,8,79,25,34,24,119,54,5,52,67,22,15,79,43,86,129